Protein AF-A0A3D3L9Q7-F1 (afdb_monomer_lite)

Radius of gyration: 42.89 Å; chains: 1; bounding box: 100×112×118 Å

pLDDT: mean 84.39, std 15.41, range [24.48, 98.75]

Sequence (1024 aa):
SGGISNVSFSFRGNNKVREAMHSVFLYHAIKAGMDMGIVNAGMLEVYEEIPPEMLVKVEDVILNRNKEATEVLVDYAEQFKGQAGSAKKAEIDLSWREAPVEKRLEHALLKGITDFINEDTAEALAKLGKPLSVIEGPLMDGMNVVGDLFGAGKMFLPQVVKSARVMKQSVAYLAPFMEAEKARKARERELLIEIAEKTVKALESGSDVTAVEGFTYTPYPGLSLEERRIEVKFAAELAADLEAAATEYKRRFANVLDRNNVQELSPDYAATRESRQKWSIATLEPAGAFVDWFFAKVLSTAQPKDTIVFNAGGQGSGKTTATADIKVTGNAILVMDGTLQNHARSVEHFRAAFAAGCSVELRFVYCNWPDAVRNMADRAAKGAGRVVPLKRAAKGHFEAARTTLKLCGEFADKPELDVFVVENRVGALPRSLNLAWLSEHLHNSVEELLQTGQTTLQDEFKLHSDDPDYSARLLAQFQATSEPGSGGAVSSDRGRHVGGSEPGLGSGQPGDGKASGSTAASSLTAADLIPAEAAKQGGGKIVLATVKGDVHDIGKNIVGIVLACNGFEVTDMGVMVPCQKILDKAVEVGADVIGLSGLITPSLDEMVHVAAEMERLGFKQPLLIGGATTSAAHTAIKIAPKYSGSIVHVLDASRSVPVTTALLSEDQREGFIKSNEERHAKLREEYGRKKDRELLSLAESREKGQKFDWSTQDIATPSFTGTKVYEGADLISTLREFIDWSPFFHSWELRGRWIANEGRFSSAHEDAEMKLKAEAEALKLYNDANTLLDRIIAEQRFTAKGVFGLFPANSVGDDIEVYEGGKLKTTFHTLRQQVIKKDKANFALSDYVAPKSSGRTDHIGGFCVGIHGADEFAKEFDAAHDPYHGILTKAVADRLAEAFAEYLHQQARFAWGYEKPGDFANADLIKENYRGIRPAPGYPAQPDHTEKPILFALLDATAKTGVELTESMAMHPGSAVSGLYFAHPESHYFGISVLGKDQVEDYAKRKGMSVEEMERWLGPWLGY

Structure (mmCIF, N/CA/C/O backbone):
data_AF-A0A3D3L9Q7-F1
#
_entry.id   AF-A0A3D3L9Q7-F1
#
loop_
_atom_site.group_PDB
_atom_site.id
_atom_site.type_symbol
_atom_site.label_atom_id
_atom_site.label_alt_id
_atom_site.label_comp_id
_atom_site.label_asym_id
_atom_site.label_entity_id
_atom_site.label_seq_id
_atom_site.pdbx_PDB_ins_code
_atom_site.Cartn_x
_atom_site.Cartn_y
_atom_site.Cartn_z
_atom_site.occupancy
_atom_site.B_iso_or_equiv
_atom_site.auth_seq_id
_atom_site.auth_comp_id
_atom_site.auth_asym_id
_atom_site.auth_atom_id
_atom_site.pdbx_PDB_model_num
ATOM 1 N N . SER A 1 1 ? 9.687 44.284 29.896 1.00 36.75 1 SER A N 1
ATOM 2 C CA . SER A 1 1 ? 9.753 42.955 29.259 1.00 36.75 1 SER A CA 1
ATOM 3 C C . SER A 1 1 ? 11.157 42.767 28.705 1.00 36.75 1 SER A C 1
ATOM 5 O O . SER A 1 1 ? 11.613 43.601 27.934 1.00 36.75 1 SER A O 1
ATOM 7 N N . GLY A 1 2 ? 11.897 41.759 29.172 1.00 53.09 2 GLY A N 1
ATOM 8 C CA . GLY A 1 2 ? 13.300 41.545 28.796 1.00 53.09 2 GLY A CA 1
ATOM 9 C C . GLY A 1 2 ? 13.497 40.170 28.173 1.00 53.09 2 GLY A C 1
ATOM 10 O O . GLY A 1 2 ? 13.805 39.230 28.890 1.00 53.09 2 GLY A O 1
ATOM 11 N N . GLY A 1 3 ? 13.253 40.043 26.868 1.00 76.06 3 GLY A N 1
ATOM 12 C CA . GLY A 1 3 ? 13.575 38.826 26.117 1.00 76.06 3 GLY A CA 1
ATOM 13 C C . GLY A 1 3 ? 15.027 38.831 25.636 1.00 76.06 3 GLY A C 1
ATOM 14 O O . GLY A 1 3 ? 15.657 39.890 25.572 1.00 76.06 3 GLY A O 1
ATOM 15 N N . ILE A 1 4 ? 15.538 37.665 25.229 1.00 83.94 4 ILE A N 1
ATOM 16 C CA . ILE A 1 4 ? 16.896 37.506 24.662 1.00 83.94 4 ILE A CA 1
ATOM 17 C C . ILE A 1 4 ? 17.111 38.414 23.442 1.00 83.94 4 ILE A C 1
ATOM 19 O O . ILE A 1 4 ? 18.218 38.885 23.192 1.00 83.94 4 ILE A O 1
ATOM 23 N N . SER A 1 5 ? 16.027 38.779 22.753 1.00 81.38 5 SER A N 1
ATOM 24 C CA . SER A 1 5 ? 16.013 39.749 21.654 1.00 81.38 5 SER A CA 1
ATOM 25 C C . SER A 1 5 ? 16.622 41.118 21.979 1.00 81.38 5 SER A C 1
ATOM 27 O O . SER A 1 5 ? 16.909 41.880 21.057 1.00 81.38 5 SER A O 1
ATOM 29 N N . ASN A 1 6 ? 16.791 41.459 23.260 1.00 83.75 6 ASN A N 1
ATOM 30 C CA . ASN A 1 6 ? 17.447 42.697 23.678 1.00 83.75 6 ASN A CA 1
ATOM 31 C C . ASN A 1 6 ? 18.967 42.667 23.461 1.00 83.75 6 ASN A C 1
ATOM 33 O O . ASN A 1 6 ? 19.552 43.720 23.230 1.00 83.75 6 ASN A O 1
ATOM 37 N N . VAL A 1 7 ? 19.594 41.485 23.475 1.00 86.50 7 VAL A N 1
ATOM 38 C CA . VAL A 1 7 ? 21.041 41.316 23.240 1.00 86.50 7 VAL A CA 1
ATOM 39 C C . VAL A 1 7 ? 21.428 41.734 21.816 1.00 86.50 7 VAL A C 1
ATOM 41 O O . VAL A 1 7 ? 22.517 42.248 21.590 1.00 86.50 7 VAL A O 1
ATOM 44 N N . SER A 1 8 ? 20.512 41.582 20.857 1.00 87.81 8 SER A N 1
ATOM 45 C CA . SER A 1 8 ? 20.727 41.896 19.439 1.00 87.81 8 SER A CA 1
ATOM 46 C C . SER A 1 8 ? 19.981 43.158 18.972 1.00 87.81 8 SER A C 1
ATOM 48 O O . SER A 1 8 ? 19.751 43.354 17.776 1.00 87.81 8 SER A O 1
ATOM 50 N N . PHE A 1 9 ? 19.562 44.027 19.904 1.00 82.00 9 PHE A N 1
ATOM 51 C CA . PHE A 1 9 ? 18.668 45.157 19.612 1.00 82.00 9 PHE A CA 1
ATOM 52 C C . PHE A 1 9 ? 19.221 46.115 18.547 1.00 82.00 9 PHE A C 1
ATOM 54 O O . PHE A 1 9 ? 18.470 46.576 17.686 1.00 82.00 9 PHE A O 1
ATOM 61 N N . SER A 1 10 ? 20.528 46.385 18.574 1.00 77.88 10 SER A N 1
ATOM 62 C CA . SER A 1 10 ? 21.201 47.293 17.635 1.00 77.88 10 SER A CA 1
ATOM 63 C C . SER A 1 10 ? 21.236 46.776 16.191 1.00 77.88 10 SER A C 1
ATOM 65 O O . SER A 1 10 ? 21.472 47.556 15.277 1.00 77.88 10 SER A O 1
ATOM 67 N N . PHE A 1 11 ? 20.941 45.491 15.969 1.00 81.94 11 PHE A N 1
ATOM 68 C CA . PHE A 1 11 ? 20.943 44.846 14.651 1.00 81.94 11 PHE A CA 1
ATOM 69 C C . PHE A 1 11 ? 19.532 44.649 14.076 1.00 81.94 11 PHE A C 1
ATOM 71 O O . PHE A 1 11 ? 19.324 43.839 13.170 1.00 81.94 11 PHE A O 1
ATOM 78 N N . ARG A 1 12 ? 18.521 45.365 14.592 1.00 71.50 12 ARG A N 1
ATOM 79 C CA . ARG A 1 12 ? 17.150 45.344 14.049 1.00 71.50 12 ARG A CA 1
ATOM 80 C C . ARG A 1 12 ? 17.151 45.588 12.534 1.00 71.50 12 ARG A C 1
ATOM 82 O O . ARG A 1 12 ? 17.675 46.590 12.064 1.00 71.50 12 ARG A O 1
ATOM 89 N N . GLY A 1 13 ? 16.535 44.668 11.787 1.00 70.31 13 GLY A N 1
ATOM 90 C CA . GLY A 1 13 ? 16.537 44.664 10.317 1.00 70.31 13 GLY A CA 1
ATOM 91 C C . GLY A 1 13 ? 17.580 43.735 9.682 1.00 70.31 13 GLY A C 1
ATOM 92 O O . GLY A 1 13 ? 17.535 43.528 8.474 1.00 70.31 13 GLY A O 1
ATOM 93 N N . ASN A 1 14 ? 18.466 43.130 10.478 1.00 81.00 14 ASN A N 1
ATOM 94 C CA . ASN A 1 14 ? 19.450 42.143 10.040 1.00 81.00 14 ASN A CA 1
ATOM 95 C C . ASN A 1 14 ? 19.245 40.818 10.796 1.00 81.00 14 ASN A C 1
ATOM 97 O O . ASN A 1 14 ? 19.909 40.545 11.793 1.00 81.00 14 ASN A O 1
ATOM 101 N N . ASN A 1 15 ? 18.265 40.017 10.362 1.00 83.06 15 ASN A N 1
ATOM 102 C CA . ASN A 1 15 ? 17.880 38.799 11.085 1.00 83.06 15 ASN A CA 1
ATOM 103 C C . ASN A 1 15 ? 19.019 37.778 11.163 1.00 83.06 15 ASN A C 1
ATOM 105 O O . ASN A 1 15 ? 19.207 37.200 12.223 1.00 83.06 15 ASN A O 1
ATOM 109 N N . LYS A 1 16 ? 19.846 37.658 10.119 1.00 85.81 16 LYS A N 1
ATOM 110 C CA . LYS A 1 16 ? 20.950 36.693 10.085 1.00 85.81 16 LYS A CA 1
ATOM 111 C C . LYS A 1 16 ? 21.969 36.921 11.209 1.00 85.81 16 LYS A C 1
ATOM 113 O O . LYS A 1 16 ? 22.291 36.003 11.952 1.00 85.81 16 LYS A O 1
ATOM 118 N N . VAL A 1 17 ? 22.392 38.170 11.425 1.00 88.88 17 VAL A N 1
ATOM 119 C CA . VAL A 1 17 ? 23.294 38.503 12.546 1.00 88.88 17 VAL A CA 1
ATOM 120 C C . VAL A 1 17 ? 22.588 38.349 13.898 1.00 88.88 17 VAL A C 1
ATOM 122 O O . VAL A 1 17 ? 23.195 37.915 14.875 1.00 88.88 17 VAL A O 1
ATOM 125 N N . ARG A 1 18 ? 21.290 38.665 13.979 1.00 90.31 18 ARG A N 1
ATOM 126 C CA . ARG A 1 18 ? 20.523 38.550 15.230 1.00 90.31 18 ARG A CA 1
ATOM 127 C C . ARG A 1 18 ? 20.329 37.103 15.677 1.00 90.31 18 ARG A C 1
ATOM 129 O O . ARG A 1 18 ? 20.442 36.833 16.869 1.00 90.31 18 ARG A O 1
ATOM 136 N N . GLU A 1 19 ? 20.040 36.204 14.746 1.00 90.19 19 GLU A N 1
ATOM 137 C CA . GLU A 1 19 ? 19.862 34.769 14.989 1.00 90.19 19 GLU A CA 1
ATOM 138 C C . GLU A 1 19 ? 21.168 34.142 15.487 1.00 90.19 19 GLU A C 1
ATOM 140 O O . GLU A 1 19 ? 21.170 33.487 16.534 1.00 90.19 19 GLU A O 1
ATOM 145 N N . ALA A 1 20 ? 22.295 34.470 14.846 1.00 92.38 20 ALA A N 1
ATOM 146 C CA . ALA A 1 20 ? 23.621 34.080 15.318 1.00 92.38 20 ALA A CA 1
ATOM 147 C C . ALA A 1 20 ? 23.907 34.613 16.737 1.00 92.38 20 ALA A C 1
ATOM 149 O O . ALA A 1 20 ? 24.308 33.852 17.617 1.00 92.38 20 ALA A O 1
ATOM 150 N N . MET A 1 21 ? 23.621 35.894 17.017 1.00 92.94 21 MET A N 1
ATOM 151 C CA . MET A 1 21 ? 23.803 36.480 18.356 1.00 92.94 21 MET A CA 1
ATOM 152 C C . MET A 1 21 ? 22.961 35.796 19.437 1.00 92.94 21 MET A C 1
ATOM 154 O O . MET A 1 21 ? 23.457 35.573 20.540 1.00 92.94 21 MET A O 1
ATOM 158 N N . HIS A 1 22 ? 21.700 35.458 19.152 1.00 92.50 22 HIS A N 1
ATOM 159 C CA . HIS A 1 22 ? 20.849 34.752 20.115 1.00 92.50 22 HIS A CA 1
ATOM 160 C C . HIS A 1 22 ? 21.370 33.346 20.407 1.00 92.50 22 HIS A C 1
ATOM 162 O O . HIS A 1 22 ? 21.386 32.929 21.564 1.00 92.50 22 HIS A O 1
ATOM 168 N N . SER A 1 23 ? 21.811 32.641 19.367 1.00 91.38 23 SER A N 1
ATOM 169 C CA . SER A 1 23 ? 22.276 31.256 19.449 1.00 91.38 23 SER A CA 1
ATOM 170 C C . SER A 1 23 ? 23.605 31.165 20.200 1.00 91.38 23 SER A C 1
ATOM 172 O O . SER A 1 23 ? 23.747 30.346 21.107 1.00 91.38 23 SER A O 1
ATOM 174 N N . VAL A 1 24 ? 24.540 32.084 19.926 1.00 94.25 24 VAL A N 1
ATOM 175 C CA . VAL A 1 24 ? 25.803 32.210 20.672 1.00 94.25 24 VAL A CA 1
ATOM 176 C C . VAL A 1 24 ? 25.558 32.607 22.126 1.00 94.25 24 VAL A C 1
ATOM 178 O O . VAL A 1 24 ? 26.138 32.005 23.032 1.00 94.25 24 VAL A O 1
ATOM 181 N N . PHE A 1 25 ? 24.678 33.582 22.374 1.00 93.25 25 PHE A N 1
ATOM 182 C CA . PHE A 1 25 ? 24.338 33.990 23.736 1.00 93.25 25 PHE A CA 1
ATOM 183 C C . PHE A 1 25 ? 23.739 32.830 24.535 1.00 93.25 25 PHE A C 1
ATOM 185 O O . PHE A 1 25 ? 24.211 32.551 25.631 1.00 93.25 25 PHE A O 1
ATOM 192 N N . LEU A 1 26 ? 22.745 32.127 23.985 1.00 91.19 26 LEU A N 1
ATOM 193 C CA . LEU A 1 26 ? 22.115 30.981 24.641 1.00 91.19 26 LEU A CA 1
ATOM 194 C C . LEU A 1 26 ? 23.111 29.852 24.905 1.00 91.19 26 LEU A C 1
ATOM 196 O O . LEU A 1 26 ? 23.144 29.328 26.014 1.00 91.19 26 LEU A O 1
ATOM 200 N N . TYR A 1 27 ? 23.953 29.514 23.927 1.00 91.88 27 TYR A N 1
ATOM 201 C CA . TYR A 1 27 ? 24.959 28.464 24.073 1.00 91.88 27 TYR A CA 1
ATOM 202 C C . TYR A 1 27 ? 25.898 28.716 25.261 1.00 91.88 27 TYR A C 1
ATOM 204 O O . TYR A 1 27 ? 26.128 27.821 26.078 1.00 91.88 27 TYR A O 1
ATOM 212 N N . HIS A 1 28 ? 26.407 29.944 25.399 1.00 92.94 28 HIS A N 1
ATOM 213 C CA . HIS A 1 28 ? 27.301 30.303 26.503 1.00 92.94 28 HIS A CA 1
ATOM 214 C C . HIS A 1 28 ? 26.554 30.548 27.817 1.00 92.94 28 HIS A C 1
ATOM 216 O O . HIS A 1 28 ? 27.029 30.132 28.872 1.00 92.94 28 HIS A O 1
ATOM 222 N N . ALA A 1 29 ? 25.371 31.164 27.777 1.00 89.25 29 ALA A N 1
ATOM 223 C CA . ALA A 1 29 ? 24.586 31.460 28.972 1.00 89.25 29 ALA A CA 1
ATOM 224 C C . ALA A 1 29 ? 24.051 30.187 29.643 1.00 89.25 29 ALA A C 1
ATOM 226 O O . ALA A 1 29 ? 24.117 30.081 30.865 1.00 89.25 29 ALA A O 1
ATOM 227 N N . ILE A 1 30 ? 23.598 29.191 28.871 1.00 87.81 30 ILE A N 1
ATOM 228 C CA . ILE A 1 30 ? 23.174 27.885 29.404 1.00 87.81 30 ILE A CA 1
ATOM 229 C C . ILE A 1 30 ? 24.348 27.204 30.117 1.00 87.81 30 ILE A C 1
ATOM 231 O O . ILE A 1 30 ? 24.203 26.743 31.246 1.00 87.81 30 ILE A O 1
ATOM 235 N N . LYS A 1 31 ? 25.545 27.210 29.514 1.00 85.44 31 LYS A N 1
ATOM 236 C CA . LYS A 1 31 ? 26.760 26.676 30.157 1.00 85.44 31 LYS A CA 1
ATOM 237 C C . LYS A 1 31 ? 27.153 27.438 31.422 1.00 85.44 31 LYS A C 1
ATOM 239 O O . LYS A 1 31 ? 27.727 26.847 32.332 1.00 85.44 31 LYS A O 1
ATOM 244 N N . ALA A 1 32 ? 26.841 28.728 31.483 1.00 87.50 32 ALA A N 1
ATOM 245 C CA . ALA A 1 32 ? 27.043 29.566 32.657 1.00 87.50 32 ALA A CA 1
ATOM 246 C C . ALA A 1 32 ? 25.926 29.432 33.717 1.00 87.50 32 ALA A C 1
ATOM 248 O O . ALA A 1 32 ? 25.985 30.127 34.730 1.00 87.50 32 ALA A O 1
ATOM 249 N N . GLY A 1 33 ? 24.942 28.542 33.517 1.00 86.25 33 GLY A N 1
ATOM 250 C CA . GLY A 1 33 ? 23.871 28.256 34.480 1.00 86.25 33 GLY A CA 1
ATOM 251 C C . GLY A 1 33 ? 22.564 29.019 34.241 1.00 86.25 33 GLY A C 1
ATOM 252 O O . GLY A 1 33 ? 21.828 29.278 35.188 1.00 86.25 33 GLY A O 1
ATOM 253 N N . MET A 1 34 ? 22.281 29.445 33.007 1.00 85.88 34 MET A N 1
ATOM 254 C CA . MET A 1 34 ? 20.982 30.021 32.648 1.00 85.88 34 MET A CA 1
ATOM 255 C C . MET A 1 34 ? 19.943 28.917 32.418 1.00 85.88 34 MET A C 1
ATOM 257 O O . MET A 1 34 ? 20.026 28.179 31.439 1.00 85.88 34 MET A O 1
ATOM 261 N N . ASP A 1 35 ? 18.922 28.874 33.275 1.00 81.88 35 ASP A N 1
ATOM 262 C CA . ASP A 1 35 ? 17.903 27.811 33.261 1.00 81.88 35 ASP A CA 1
ATOM 263 C C . ASP A 1 35 ? 16.639 28.174 32.454 1.00 81.88 35 ASP A C 1
ATOM 265 O O . ASP A 1 35 ? 15.832 27.306 32.121 1.00 81.88 35 ASP A O 1
ATOM 269 N N . MET A 1 36 ? 16.425 29.464 32.152 1.00 81.12 36 MET A N 1
ATOM 270 C CA . MET A 1 36 ? 15.222 29.951 31.464 1.00 81.12 36 MET A CA 1
ATOM 271 C C . MET A 1 36 ? 15.488 31.235 30.666 1.00 81.12 36 MET A C 1
ATOM 273 O O . MET A 1 36 ? 16.078 32.182 31.183 1.00 81.12 36 MET A O 1
ATOM 277 N N . GLY A 1 37 ? 14.982 31.311 29.428 1.00 80.06 37 GLY A N 1
ATOM 278 C CA . GLY A 1 37 ? 15.042 32.508 28.583 1.00 80.06 37 GLY A CA 1
ATOM 279 C C . GLY A 1 37 ? 13.829 32.646 27.662 1.00 80.06 37 GLY A C 1
ATOM 280 O O . GLY A 1 37 ? 13.346 31.662 27.111 1.00 80.06 37 GLY A O 1
ATOM 281 N N . ILE A 1 38 ? 13.332 33.874 27.480 1.00 82.81 38 ILE A N 1
ATOM 282 C CA . ILE A 1 38 ? 12.237 34.171 26.542 1.00 82.81 38 ILE A CA 1
ATOM 283 C C . ILE A 1 38 ? 12.845 34.448 25.162 1.00 82.81 38 ILE A C 1
ATOM 285 O O . ILE A 1 38 ? 13.517 35.471 24.974 1.00 82.81 38 ILE A O 1
ATOM 289 N N . VAL A 1 39 ? 12.609 33.544 24.208 1.00 81.44 39 VAL A N 1
ATOM 290 C CA . VAL A 1 39 ? 13.180 33.569 22.853 1.00 81.44 39 VAL A CA 1
ATOM 291 C C . VAL A 1 39 ? 12.128 33.241 21.791 1.00 81.44 39 VAL A C 1
ATOM 293 O O . VAL A 1 39 ? 11.127 32.591 22.079 1.00 81.44 39 VAL A O 1
ATOM 296 N N . ASN A 1 40 ? 12.354 33.693 20.557 1.00 77.44 40 ASN A N 1
ATOM 297 C CA . ASN A 1 40 ? 11.611 33.223 19.392 1.00 77.44 40 ASN A CA 1
ATOM 298 C C . ASN A 1 40 ? 12.344 32.011 18.800 1.00 77.44 40 ASN A C 1
ATOM 300 O O . ASN A 1 40 ? 13.405 32.182 18.206 1.00 77.44 40 ASN A O 1
ATOM 304 N N . ALA A 1 41 ? 11.779 30.812 18.958 1.00 71.69 41 ALA A N 1
ATOM 305 C CA . ALA A 1 41 ? 12.394 29.568 18.494 1.00 71.69 41 ALA A CA 1
ATOM 306 C C . ALA A 1 41 ? 12.590 29.510 16.967 1.00 71.69 41 ALA A C 1
ATOM 308 O O . ALA A 1 41 ? 13.519 28.862 16.506 1.00 71.69 41 ALA A O 1
ATOM 309 N N . GLY A 1 42 ? 11.768 30.225 16.188 1.00 69.50 42 GLY A N 1
ATOM 310 C CA . GLY A 1 42 ? 11.907 30.309 14.728 1.00 69.50 42 GLY A CA 1
ATOM 311 C C . GLY A 1 42 ? 12.987 31.286 14.245 1.00 69.50 42 GLY A C 1
ATOM 312 O O . GLY A 1 42 ? 13.148 31.449 13.043 1.00 69.50 42 GLY A O 1
ATOM 313 N N . M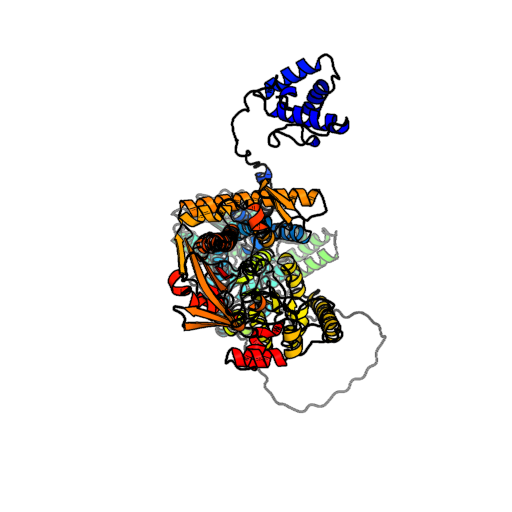ET A 1 43 ? 13.684 31.966 15.162 1.00 69.88 43 MET A N 1
ATOM 314 C CA . MET A 1 43 ? 14.811 32.873 14.891 1.00 69.88 43 MET A CA 1
ATOM 315 C C . MET A 1 43 ? 16.033 32.459 15.730 1.00 69.88 43 MET A C 1
ATOM 317 O O . MET A 1 43 ? 16.671 33.288 16.394 1.00 69.88 43 MET A O 1
ATOM 321 N N . LEU A 1 44 ? 16.305 31.154 15.744 1.00 75.12 44 LEU A N 1
ATOM 322 C CA . LEU A 1 44 ? 17.496 30.541 16.320 1.00 75.12 44 LEU A CA 1
ATOM 323 C C . LEU A 1 44 ? 18.167 29.681 15.254 1.00 75.12 44 LEU A C 1
ATOM 325 O O . LEU A 1 44 ? 17.508 28.881 14.596 1.00 75.12 44 LEU A O 1
ATOM 329 N N . GLU A 1 45 ? 19.473 29.854 15.112 1.00 81.31 45 GLU A N 1
ATOM 330 C CA . GLU A 1 45 ? 20.319 29.076 14.213 1.00 81.31 45 GLU A CA 1
ATOM 331 C C . GLU A 1 45 ? 21.069 28.023 15.040 1.00 81.31 45 GLU A C 1
ATOM 333 O O . GLU A 1 45 ? 21.303 28.196 16.242 1.00 81.31 45 GLU A O 1
ATOM 338 N N . VAL A 1 46 ? 21.441 26.900 14.430 1.00 79.88 4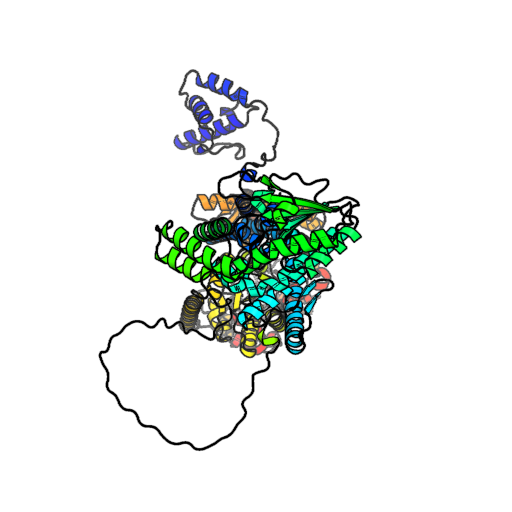6 VAL A N 1
ATOM 339 C CA . VAL A 1 46 ? 22.255 25.897 15.122 1.00 79.88 46 VAL A CA 1
ATOM 340 C C . VAL A 1 46 ? 23.655 26.476 15.314 1.00 79.88 46 VAL A C 1
ATOM 342 O O . VAL A 1 46 ? 24.291 26.892 14.353 1.00 79.88 46 VAL A O 1
ATOM 345 N N . TYR A 1 47 ? 24.154 26.499 16.555 1.00 84.38 47 TYR A N 1
ATOM 346 C CA . TYR A 1 47 ? 25.442 27.120 16.899 1.00 84.38 47 TYR A CA 1
ATOM 347 C C . TYR A 1 47 ? 26.608 26.649 16.007 1.00 84.38 47 TYR A C 1
ATOM 349 O O . TYR A 1 47 ? 27.456 27.453 15.633 1.00 84.38 47 TYR A O 1
ATOM 357 N N . GLU A 1 48 ? 26.638 25.359 15.656 1.00 76.00 48 GLU A N 1
ATOM 358 C CA . GLU A 1 48 ? 27.672 24.755 14.799 1.00 76.00 48 GLU A CA 1
ATOM 359 C C . GLU A 1 48 ? 27.512 25.080 13.305 1.00 76.00 48 GLU A C 1
ATOM 361 O O . GLU A 1 48 ? 28.475 24.962 12.550 1.00 76.00 48 GLU A O 1
ATOM 366 N N . GLU A 1 49 ? 26.323 25.507 12.877 1.00 80.56 49 GLU A N 1
ATOM 367 C CA . GLU A 1 49 ? 26.026 25.886 11.490 1.00 80.56 49 GLU A CA 1
ATOM 368 C C . GLU A 1 49 ? 26.276 27.379 11.225 1.00 80.56 49 GLU A C 1
ATOM 370 O O . GLU A 1 49 ? 26.340 27.794 10.065 1.00 80.56 49 GLU A O 1
ATOM 375 N N . ILE A 1 50 ? 26.482 28.184 12.280 1.00 85.69 50 ILE A N 1
ATOM 376 C CA . ILE A 1 50 ? 26.848 29.598 12.145 1.00 85.69 50 ILE A CA 1
ATOM 377 C C . ILE A 1 50 ? 28.171 29.676 11.368 1.00 85.69 50 ILE A C 1
ATOM 379 O O . ILE A 1 50 ? 29.169 29.094 11.809 1.00 85.69 50 ILE A O 1
ATOM 383 N N . PRO A 1 51 ? 28.235 30.428 10.249 1.00 90.38 51 PRO A N 1
ATOM 384 C CA . PRO A 1 51 ? 29.450 30.550 9.455 1.00 90.38 51 PRO A CA 1
ATOM 385 C C . PRO A 1 51 ? 30.663 30.889 10.336 1.00 90.38 51 PRO A C 1
ATOM 387 O O . PRO A 1 51 ? 30.569 31.839 11.120 1.00 90.38 51 PRO A O 1
ATOM 390 N N . PRO A 1 52 ? 31.810 30.187 10.211 1.00 89.50 52 PRO A N 1
ATOM 391 C CA . PRO A 1 52 ? 32.926 30.314 11.154 1.00 89.50 52 PRO A CA 1
ATOM 392 C C . PRO A 1 52 ? 33.397 31.755 11.372 1.00 89.50 52 PRO A C 1
ATOM 394 O O . PRO A 1 52 ? 33.733 32.157 12.483 1.00 89.50 52 PRO A O 1
ATOM 397 N N . GLU A 1 53 ? 33.371 32.565 10.313 1.00 89.94 53 GLU A N 1
ATOM 398 C CA . GLU A 1 53 ? 33.728 33.978 10.380 1.00 89.94 53 GLU A CA 1
ATOM 399 C C . GLU A 1 53 ? 32.719 34.821 11.185 1.00 89.94 53 GLU A C 1
ATOM 401 O O . GLU A 1 53 ? 33.123 35.696 11.957 1.00 89.94 53 GLU A O 1
ATOM 406 N N . MET A 1 54 ? 31.418 34.565 11.014 1.00 92.00 54 MET A N 1
ATOM 407 C CA . MET A 1 54 ? 30.343 35.236 11.749 1.00 92.00 54 MET A CA 1
ATOM 408 C C . MET A 1 54 ? 30.340 34.802 13.214 1.00 92.00 54 MET A C 1
ATOM 410 O O . MET A 1 54 ? 30.189 35.645 14.095 1.00 92.00 54 MET A O 1
ATOM 414 N N . LEU A 1 55 ? 30.572 33.513 13.470 1.00 93.31 55 LEU A N 1
ATOM 415 C CA . LEU A 1 55 ? 30.648 32.945 14.810 1.00 93.31 55 LEU A CA 1
ATOM 416 C C . LEU A 1 55 ? 31.724 33.643 15.645 1.00 93.31 55 LEU A C 1
ATOM 418 O O . LEU A 1 55 ? 31.422 34.126 16.732 1.00 93.31 55 LEU A O 1
ATOM 422 N N . VAL A 1 56 ? 32.946 33.775 15.114 1.00 94.19 56 VAL A N 1
ATOM 423 C CA . VAL A 1 56 ? 34.051 34.461 15.808 1.00 94.19 56 VAL A CA 1
ATOM 424 C C . VAL A 1 56 ? 33.688 35.914 16.121 1.00 94.19 56 VAL A C 1
ATOM 426 O O . VAL A 1 56 ? 33.823 36.346 17.262 1.00 94.19 56 VAL A O 1
ATOM 429 N N . LYS A 1 57 ? 33.157 36.658 15.143 1.00 93.06 57 LYS A N 1
ATOM 430 C CA . LYS A 1 57 ? 32.792 38.075 15.323 1.00 93.06 57 LYS A CA 1
ATOM 431 C C . LYS A 1 57 ? 31.665 38.267 16.344 1.00 93.06 57 LYS A C 1
ATOM 433 O O . LYS A 1 57 ? 31.693 39.212 17.128 1.00 93.06 57 LYS A O 1
ATOM 438 N N . VAL A 1 58 ? 30.679 37.371 16.354 1.00 94.31 58 VAL A N 1
ATOM 439 C CA . VAL A 1 58 ? 29.579 37.384 17.326 1.00 94.31 58 VAL A CA 1
ATOM 440 C C . VAL A 1 58 ? 30.068 36.983 18.719 1.00 94.31 58 VAL A C 1
ATOM 442 O O . VAL A 1 58 ? 29.721 37.649 19.694 1.00 94.31 58 VAL A O 1
ATOM 445 N N . GLU A 1 59 ? 30.894 35.940 18.838 1.00 94.62 59 GLU A N 1
ATOM 446 C CA . GLU A 1 59 ? 31.505 35.547 20.111 1.00 94.62 59 GLU A CA 1
ATOM 447 C C . GLU A 1 59 ? 32.379 36.657 20.694 1.00 94.62 59 GLU A C 1
ATOM 449 O O . GLU A 1 59 ? 32.320 36.901 21.898 1.00 94.62 59 GLU A O 1
ATOM 454 N N . ASP A 1 60 ? 33.155 37.352 19.862 1.00 94.50 60 ASP A N 1
ATOM 455 C CA . ASP A 1 60 ? 34.013 38.450 20.304 1.00 94.50 60 ASP A CA 1
ATOM 456 C C . ASP A 1 60 ? 33.204 39.588 20.939 1.00 94.50 60 ASP A C 1
ATOM 458 O O . ASP A 1 60 ? 33.659 40.178 21.922 1.00 94.50 60 ASP A O 1
ATOM 462 N N . VAL A 1 61 ? 31.988 39.845 20.439 1.00 92.69 61 VAL A N 1
ATOM 463 C CA . VAL A 1 61 ? 31.046 40.819 21.014 1.00 92.69 61 VAL A CA 1
ATOM 464 C C . VAL A 1 61 ? 30.367 40.278 22.274 1.00 92.69 61 VAL A C 1
ATOM 466 O O . VAL A 1 61 ? 30.368 40.952 23.301 1.00 92.69 61 VAL A O 1
ATOM 469 N N . ILE A 1 62 ? 29.802 39.065 22.233 1.00 92.38 62 ILE A N 1
ATOM 470 C CA . ILE A 1 62 ? 29.045 38.483 23.359 1.00 92.38 62 ILE A CA 1
ATOM 471 C C . ILE A 1 62 ? 29.941 38.216 24.575 1.00 92.38 62 ILE A C 1
ATOM 473 O O . ILE A 1 62 ? 29.525 38.430 25.713 1.00 92.38 62 ILE A O 1
ATOM 477 N N . LEU A 1 63 ? 31.174 37.766 24.341 1.00 91.69 63 LEU A N 1
ATOM 478 C CA . LEU A 1 63 ? 32.150 37.445 25.383 1.00 91.69 63 LEU A CA 1
ATOM 479 C C . LEU A 1 63 ? 33.137 38.590 25.642 1.00 91.69 63 LEU A C 1
ATOM 481 O O . LEU A 1 63 ? 34.020 38.445 26.486 1.00 91.69 63 LEU A O 1
ATOM 485 N N . ASN A 1 64 ? 32.986 39.718 24.936 1.00 89.56 64 ASN A N 1
ATOM 486 C CA . ASN A 1 64 ? 33.819 40.912 25.067 1.00 89.56 64 ASN A CA 1
ATOM 487 C C . ASN A 1 64 ? 35.331 40.606 24.957 1.00 89.56 64 ASN A C 1
ATOM 489 O O . ASN A 1 64 ? 36.134 41.044 25.784 1.00 89.56 64 ASN A O 1
ATOM 493 N N . ARG A 1 65 ? 35.723 39.804 23.955 1.00 90.06 65 ARG A N 1
ATOM 494 C CA . ARG A 1 65 ? 37.112 39.331 23.767 1.00 90.06 65 ARG A CA 1
ATOM 495 C C . ARG A 1 65 ? 38.031 40.388 23.145 1.00 90.06 65 ARG A C 1
ATOM 497 O O . ARG A 1 65 ? 39.242 40.330 23.346 1.00 90.06 65 ARG A O 1
ATOM 504 N N . ASN A 1 66 ? 37.474 41.354 22.410 1.00 85.19 66 ASN A N 1
ATOM 505 C CA . ASN A 1 66 ? 38.222 42.395 21.703 1.00 85.19 66 ASN A CA 1
ATOM 506 C C . ASN A 1 66 ? 37.556 43.775 21.885 1.00 85.19 66 ASN A C 1
ATOM 508 O O . ASN A 1 66 ? 36.339 43.900 21.790 1.00 85.19 66 ASN A O 1
ATOM 512 N N . LYS A 1 67 ? 38.363 44.823 22.106 1.00 82.94 67 LYS A N 1
ATOM 513 C CA . LYS A 1 67 ? 37.903 46.218 22.236 1.00 82.94 67 LYS A CA 1
ATOM 514 C C . LYS A 1 67 ? 37.248 46.767 20.964 1.00 82.94 67 LYS A C 1
ATOM 516 O O . LYS A 1 67 ? 36.415 47.658 21.067 1.00 82.94 67 LYS A O 1
ATOM 521 N N . GLU A 1 68 ? 37.605 46.229 19.801 1.00 88.19 68 GLU A N 1
ATOM 522 C CA . GLU A 1 68 ? 37.079 46.636 18.489 1.00 88.19 68 GLU A CA 1
ATOM 523 C C . GLU A 1 68 ? 35.929 45.728 18.006 1.00 88.19 68 GLU A C 1
ATOM 525 O O . GLU A 1 68 ? 35.371 45.954 16.935 1.00 88.19 68 GLU A O 1
ATOM 530 N N . ALA A 1 69 ? 35.534 44.710 18.787 1.00 86.88 69 ALA A N 1
ATOM 531 C CA . ALA A 1 69 ? 34.575 43.681 18.363 1.00 86.88 69 ALA A CA 1
ATOM 532 C C . ALA A 1 69 ? 33.237 44.256 17.871 1.00 86.88 69 ALA A C 1
ATOM 534 O O . ALA A 1 69 ? 32.669 43.771 16.893 1.00 86.88 69 ALA A O 1
ATOM 535 N N . THR A 1 70 ? 32.741 45.305 18.532 1.00 82.19 70 THR A N 1
ATOM 536 C CA . THR A 1 70 ? 31.479 45.959 18.168 1.00 82.19 70 THR A CA 1
ATOM 537 C C . THR A 1 70 ? 31.554 46.610 16.789 1.00 82.19 70 THR A C 1
ATOM 539 O O . THR A 1 70 ? 30.645 46.412 15.990 1.00 82.19 70 THR A O 1
ATOM 542 N N . GLU A 1 71 ? 32.622 47.358 16.495 1.00 83.00 71 GLU A N 1
ATOM 543 C CA . GLU A 1 71 ? 32.797 48.032 15.199 1.00 83.00 71 GLU A CA 1
ATOM 544 C C . GLU A 1 71 ? 32.972 46.999 14.081 1.00 83.00 71 GLU A C 1
ATOM 546 O O . GLU A 1 71 ? 32.268 47.050 13.076 1.00 83.00 71 GLU A O 1
ATOM 551 N N . VAL A 1 72 ? 33.787 45.966 14.326 1.00 87.44 72 VAL A N 1
ATOM 552 C CA . VAL A 1 72 ? 34.002 44.854 13.388 1.00 87.44 72 VAL A CA 1
ATOM 553 C C . VAL A 1 72 ? 32.701 44.110 13.064 1.00 87.44 72 VAL A C 1
ATOM 555 O O . VAL A 1 72 ? 32.458 43.774 11.902 1.00 87.44 72 VAL A O 1
ATOM 558 N N . LEU A 1 73 ? 31.851 43.835 14.062 1.00 89.50 73 LEU A N 1
ATOM 559 C CA . LEU A 1 73 ? 30.572 43.159 13.830 1.00 89.50 73 LEU A CA 1
ATOM 560 C C . LEU A 1 73 ? 29.564 44.070 13.117 1.00 89.50 73 LEU A C 1
ATOM 562 O O . LEU A 1 73 ? 28.800 43.578 12.290 1.00 89.50 73 LEU A O 1
ATOM 566 N N . VAL A 1 74 ? 29.554 45.374 13.410 1.00 84.31 74 VAL A N 1
ATOM 567 C CA . VAL A 1 74 ? 28.686 46.347 12.727 1.00 84.31 74 VAL A CA 1
ATOM 568 C C . VAL A 1 74 ? 29.063 46.471 11.250 1.00 84.31 74 VAL A C 1
ATOM 570 O O . VAL A 1 74 ? 28.180 46.340 10.403 1.00 84.31 74 VAL A O 1
ATOM 573 N N . ASP A 1 75 ? 30.350 46.609 10.930 1.00 84.19 75 ASP A N 1
ATOM 574 C CA . ASP A 1 75 ? 30.835 46.687 9.546 1.00 84.19 75 ASP A CA 1
ATOM 575 C C . ASP A 1 75 ? 30.558 45.390 8.771 1.00 84.19 75 ASP A C 1
ATOM 577 O O . ASP A 1 75 ? 30.114 45.415 7.622 1.00 84.19 75 ASP A O 1
ATOM 581 N N . TYR A 1 76 ? 30.751 44.235 9.416 1.00 86.19 76 TYR A N 1
ATOM 582 C CA . TYR A 1 76 ? 30.400 42.935 8.842 1.00 86.19 76 TYR A CA 1
ATOM 583 C C . TYR A 1 76 ? 28.887 42.800 8.614 1.00 86.19 76 TYR A C 1
ATOM 585 O O . TYR A 1 76 ? 28.445 42.276 7.591 1.00 86.19 76 TYR A O 1
ATOM 593 N N . ALA A 1 77 ? 28.073 43.319 9.536 1.00 81.69 77 ALA A N 1
ATOM 594 C CA . ALA A 1 77 ? 26.620 43.285 9.445 1.00 81.69 77 ALA A CA 1
ATOM 595 C C . ALA A 1 77 ? 26.066 44.125 8.278 1.00 81.69 77 ALA A C 1
ATOM 597 O O . ALA A 1 77 ? 24.991 43.794 7.771 1.00 81.69 77 ALA A O 1
ATOM 598 N N . GLU A 1 78 ? 26.771 45.157 7.802 1.00 79.31 78 GLU A N 1
ATOM 599 C CA . GLU A 1 78 ? 26.358 45.926 6.614 1.00 79.31 78 GLU A CA 1
ATOM 600 C C . GLU A 1 78 ? 26.214 45.037 5.366 1.00 79.31 78 GLU A C 1
ATOM 602 O O . GLU A 1 78 ? 25.327 45.277 4.548 1.00 79.31 78 GLU A O 1
ATOM 607 N N . GLN A 1 79 ? 26.991 43.951 5.259 1.00 77.88 79 GLN A N 1
ATOM 608 C CA . GLN A 1 79 ? 26.914 42.994 4.143 1.00 77.88 79 GLN A CA 1
ATOM 609 C C . GLN A 1 79 ? 25.582 42.224 4.090 1.00 77.88 79 GLN A C 1
ATOM 611 O O . GLN A 1 79 ? 25.224 41.663 3.055 1.00 77.88 79 GLN A O 1
ATOM 616 N N . PHE A 1 80 ? 24.832 42.207 5.196 1.00 70.88 80 PHE A N 1
ATOM 617 C CA . PHE A 1 80 ? 23.567 41.480 5.333 1.00 70.88 80 PHE A CA 1
ATOM 618 C C . PHE A 1 80 ? 22.346 42.414 5.433 1.00 70.88 80 PHE A C 1
ATOM 620 O O . PHE A 1 80 ? 21.207 41.943 5.536 1.00 70.88 80 PHE A O 1
ATOM 627 N N . LYS A 1 81 ? 22.538 43.743 5.381 1.00 55.28 81 LYS A N 1
ATOM 628 C CA . LYS A 1 81 ? 21.424 44.702 5.334 1.00 55.28 81 LYS A CA 1
ATOM 629 C C . LYS A 1 81 ? 20.669 44.576 4.006 1.00 55.28 81 LYS A C 1
ATOM 631 O O . LYS A 1 81 ? 21.238 44.750 2.937 1.00 55.28 81 LYS A O 1
ATOM 636 N N . GLY A 1 82 ? 19.362 44.310 4.085 1.00 54.16 82 GLY A N 1
ATOM 637 C CA . GLY A 1 82 ? 18.469 44.198 2.920 1.00 54.16 82 GLY A CA 1
ATOM 638 C C . GLY A 1 82 ? 17.852 42.813 2.697 1.00 54.16 82 GLY A C 1
ATOM 639 O O . GLY A 1 82 ? 16.990 42.672 1.838 1.00 54.16 82 GLY A O 1
ATOM 640 N N . GLN A 1 83 ? 18.207 41.803 3.500 1.00 51.59 83 GLN A N 1
ATOM 641 C CA . GLN A 1 83 ? 17.583 40.466 3.465 1.00 51.59 83 GLN A CA 1
ATOM 642 C C . GLN A 1 83 ? 16.341 40.338 4.376 1.00 51.59 83 GLN A C 1
ATOM 644 O O . GLN A 1 83 ? 15.979 39.244 4.802 1.00 51.59 83 GLN A O 1
ATOM 649 N N . ALA A 1 84 ? 15.670 41.447 4.702 1.00 39.69 84 ALA A N 1
ATOM 650 C CA . ALA A 1 84 ? 14.451 41.434 5.507 1.00 39.69 84 ALA A CA 1
ATOM 651 C C . ALA A 1 84 ? 13.211 41.390 4.600 1.00 39.69 84 ALA A C 1
ATOM 653 O O . ALA A 1 84 ? 12.927 42.352 3.893 1.00 39.69 84 ALA A O 1
ATOM 654 N N . GLY A 1 85 ? 12.451 40.291 4.654 1.00 41.56 85 GLY A N 1
ATOM 655 C CA . GLY A 1 85 ? 11.086 40.251 4.111 1.00 41.56 85 GLY A CA 1
ATOM 656 C C . GLY A 1 85 ? 10.875 39.471 2.815 1.00 41.56 85 GLY A C 1
ATOM 657 O O . GLY A 1 85 ? 9.899 39.718 2.117 1.00 41.56 85 GLY A O 1
ATOM 658 N N . SER A 1 86 ? 11.717 38.486 2.511 1.00 30.66 86 SER A N 1
ATOM 659 C CA . SER A 1 86 ? 11.291 37.410 1.619 1.00 30.66 86 SER A CA 1
ATOM 660 C C . SER A 1 86 ? 11.408 36.097 2.374 1.00 30.66 86 SER A C 1
ATOM 662 O O . SER A 1 86 ? 12.504 35.664 2.719 1.00 30.66 86 SER A O 1
ATOM 664 N N . ALA A 1 87 ? 10.273 35.428 2.573 1.00 38.12 87 ALA A N 1
ATOM 665 C CA . ALA A 1 87 ? 10.245 33.991 2.370 1.00 38.12 87 ALA A CA 1
ATOM 666 C C . ALA A 1 87 ? 10.683 33.768 0.914 1.00 38.12 87 ALA A C 1
ATOM 668 O O . ALA A 1 87 ? 9.866 33.586 0.013 1.00 38.12 87 ALA A O 1
ATOM 669 N N . LYS A 1 88 ? 11.985 33.917 0.645 1.00 32.22 88 LYS A N 1
ATOM 670 C CA . LYS A 1 88 ? 12.574 33.376 -0.560 1.00 32.22 88 LYS A CA 1
ATOM 671 C C . LYS A 1 88 ? 12.274 31.896 -0.422 1.00 32.22 88 LYS A C 1
ATOM 673 O O . LYS A 1 88 ? 12.767 31.256 0.505 1.00 32.22 88 LYS A O 1
ATOM 678 N N . LYS A 1 89 ? 11.416 31.388 -1.318 1.00 34.38 89 LYS A N 1
ATOM 679 C CA . LYS A 1 89 ? 11.525 30.013 -1.810 1.00 34.38 89 LYS A CA 1
ATOM 680 C C . LYS A 1 89 ? 12.999 29.665 -1.708 1.00 34.38 89 LYS A C 1
ATOM 682 O O . LYS A 1 89 ? 13.787 30.412 -2.296 1.00 34.38 89 LYS A O 1
ATOM 687 N N . ALA A 1 90 ? 13.342 28.658 -0.901 1.00 35.56 90 ALA A N 1
ATOM 688 C CA . ALA A 1 90 ? 14.686 28.106 -0.890 1.00 35.56 90 ALA A CA 1
ATOM 689 C C . ALA A 1 90 ? 15.141 28.102 -2.348 1.00 35.56 90 ALA A C 1
ATOM 691 O O . ALA A 1 90 ? 14.429 27.555 -3.196 1.00 35.56 90 ALA A O 1
ATOM 692 N N . GLU A 1 91 ? 16.175 28.887 -2.655 1.00 38.72 91 GLU A N 1
ATOM 693 C CA . GLU A 1 91 ? 16.733 28.923 -3.998 1.00 38.72 91 GLU A CA 1
ATOM 694 C C . GLU A 1 91 ? 17.032 27.457 -4.282 1.00 38.72 91 GLU A C 1
ATOM 696 O O . GLU A 1 91 ? 17.760 26.839 -3.505 1.00 38.72 91 GLU A O 1
ATOM 701 N N . ILE A 1 92 ? 16.289 26.857 -5.221 1.00 50.84 92 ILE A N 1
ATOM 702 C CA . ILE A 1 92 ? 16.361 25.417 -5.451 1.00 50.84 92 ILE A CA 1
ATOM 703 C C . ILE A 1 92 ? 17.819 25.189 -5.807 1.00 50.84 92 ILE A C 1
ATOM 705 O O . ILE A 1 92 ? 18.278 25.684 -6.835 1.00 50.84 92 ILE A O 1
ATOM 709 N N . ASP A 1 93 ? 18.559 24.549 -4.908 1.00 64.06 93 ASP A N 1
ATOM 710 C CA . ASP A 1 93 ? 19.943 24.205 -5.156 1.00 64.06 93 ASP A CA 1
ATOM 711 C C . ASP A 1 93 ? 19.926 23.221 -6.323 1.00 64.06 93 ASP A C 1
ATOM 713 O O . ASP A 1 93 ? 19.561 22.057 -6.172 1.00 64.06 93 ASP A O 1
ATOM 717 N N . LEU A 1 94 ? 20.208 23.736 -7.517 1.00 80.12 94 LEU A N 1
ATOM 718 C CA . LEU A 1 94 ? 20.253 22.975 -8.758 1.00 80.12 94 LEU A CA 1
ATOM 719 C C . LEU A 1 94 ? 21.674 22.473 -9.042 1.00 80.12 94 LEU A C 1
ATOM 721 O O . LEU A 1 94 ? 21.903 21.950 -10.125 1.00 80.12 94 LEU A O 1
ATOM 725 N N . SER A 1 95 ? 22.622 22.580 -8.100 1.00 82.81 95 SER A N 1
ATOM 726 C CA . SER A 1 95 ? 23.996 22.083 -8.292 1.00 82.81 95 SER A CA 1
ATOM 727 C C . SER A 1 95 ? 24.040 20.589 -8.637 1.00 82.81 95 SER A C 1
ATOM 729 O O . SER A 1 95 ? 24.849 20.158 -9.456 1.00 82.81 95 SER A O 1
ATOM 731 N N . TRP A 1 96 ? 23.101 19.791 -8.114 1.00 83.94 96 TRP A N 1
ATOM 732 C CA . TRP A 1 96 ? 22.966 18.372 -8.460 1.00 83.94 96 TRP A CA 1
ATOM 733 C C . TRP A 1 96 ? 22.654 18.134 -9.947 1.00 83.94 96 TRP A C 1
ATOM 735 O O . TRP A 1 96 ? 22.929 17.046 -10.452 1.00 83.94 96 TRP A O 1
ATOM 745 N N . ARG A 1 97 ? 22.125 19.135 -10.671 1.00 91.69 97 ARG A N 1
ATOM 746 C CA . ARG A 1 97 ? 21.861 19.054 -12.118 1.00 91.69 97 ARG A CA 1
ATOM 747 C C . ARG A 1 97 ? 23.135 19.006 -12.959 1.00 91.69 97 ARG A C 1
ATOM 749 O O . ARG A 1 97 ? 23.065 18.588 -14.110 1.00 91.69 97 ARG A O 1
ATOM 756 N N . GLU A 1 98 ? 24.283 19.395 -12.410 1.00 89.19 98 GLU A N 1
ATOM 757 C CA . GLU A 1 98 ? 25.574 19.320 -13.107 1.00 89.19 98 GLU A CA 1
ATOM 758 C C . GLU A 1 98 ? 26.146 17.889 -13.138 1.00 89.19 98 GLU A C 1
ATOM 760 O O . GLU A 1 98 ? 27.096 17.608 -13.869 1.00 89.19 98 GLU A O 1
ATOM 765 N N . ALA A 1 99 ? 25.568 16.960 -12.367 1.00 90.00 99 ALA A N 1
ATOM 766 C CA . ALA A 1 99 ? 25.997 15.566 -12.321 1.00 90.00 99 ALA A CA 1
ATOM 767 C C . ALA A 1 99 ? 25.563 14.767 -13.575 1.00 90.00 99 ALA A C 1
ATOM 769 O O . ALA A 1 99 ? 24.628 15.168 -14.275 1.00 90.00 99 ALA A O 1
ATOM 770 N N . PRO A 1 100 ? 26.186 13.603 -13.860 1.00 94.25 100 PRO A N 1
ATOM 771 C CA . PRO A 1 100 ? 25.725 12.679 -14.902 1.00 94.25 100 PRO A CA 1
ATOM 772 C C . PRO A 1 100 ? 24.279 12.210 -14.684 1.00 94.25 100 PRO A C 1
ATOM 774 O O . PRO A 1 100 ? 23.831 12.126 -13.539 1.00 94.25 100 PRO A O 1
ATOM 777 N N . VAL A 1 101 ? 23.574 11.848 -15.765 1.00 94.56 101 VAL A N 1
ATOM 778 C CA . VAL A 1 101 ? 22.152 11.451 -15.733 1.00 94.56 101 VAL A CA 1
ATOM 779 C C . VAL A 1 101 ? 21.842 10.369 -14.697 1.00 94.56 101 VAL A C 1
ATOM 781 O O . VAL A 1 101 ? 20.838 10.469 -13.998 1.00 94.56 101 VAL A O 1
ATOM 784 N N . GLU A 1 102 ? 22.737 9.398 -14.502 1.00 92.25 102 GLU A N 1
ATOM 785 C CA . GLU A 1 102 ? 22.576 8.346 -13.494 1.00 92.25 102 GLU A CA 1
ATOM 786 C C . GLU A 1 102 ? 22.506 8.923 -12.074 1.00 92.25 102 GLU A C 1
ATOM 788 O O . GLU A 1 102 ? 21.631 8.568 -11.288 1.00 92.25 102 GLU A O 1
ATOM 793 N N . LYS A 1 103 ? 23.389 9.878 -11.758 1.00 90.00 103 LYS A N 1
ATOM 794 C CA . LYS A 1 103 ? 23.440 10.526 -10.442 1.00 90.00 103 LYS A CA 1
ATOM 795 C C . LYS A 1 103 ? 22.300 11.512 -10.230 1.00 90.00 103 LYS A C 1
ATOM 797 O O . LYS A 1 103 ? 21.864 11.690 -9.094 1.00 90.00 103 LYS A O 1
ATOM 802 N N . ARG A 1 104 ? 21.790 12.122 -11.302 1.00 94.50 104 ARG A N 1
ATOM 803 C CA . ARG A 1 104 ? 20.596 12.974 -11.244 1.00 94.50 104 ARG A CA 1
ATOM 804 C C . ARG A 1 104 ? 19.342 12.158 -10.956 1.00 94.50 104 ARG A C 1
ATOM 806 O O . ARG A 1 104 ? 18.591 12.534 -10.062 1.00 94.50 104 ARG A O 1
ATOM 813 N N . LEU A 1 105 ? 19.164 11.025 -11.638 1.00 90.75 105 LEU A N 1
ATOM 814 C CA . LEU A 1 105 ? 18.058 10.097 -11.386 1.00 90.75 105 LEU A CA 1
ATOM 815 C C . LEU A 1 105 ? 18.121 9.524 -9.961 1.00 90.75 105 LEU A C 1
ATOM 817 O O . LEU A 1 105 ? 17.118 9.565 -9.254 1.00 90.75 105 LEU A O 1
ATOM 821 N N . GLU A 1 106 ? 19.298 9.094 -9.493 1.00 88.94 106 GLU A N 1
ATOM 822 C CA . GLU A 1 106 ? 19.513 8.651 -8.105 1.00 88.94 106 GLU A CA 1
ATOM 823 C C . GLU A 1 106 ? 19.153 9.753 -7.091 1.00 88.94 106 GLU A C 1
ATOM 825 O O . GLU A 1 106 ? 18.400 9.512 -6.146 1.00 88.94 106 GLU A O 1
ATOM 830 N N . HIS A 1 107 ? 19.633 10.984 -7.301 1.00 86.94 107 HIS A N 1
ATOM 831 C CA . HIS A 1 107 ? 19.319 12.121 -6.432 1.00 86.94 107 HIS A CA 1
ATOM 832 C C . HIS A 1 107 ? 17.817 12.423 -6.410 1.00 86.94 107 HIS A C 1
ATOM 834 O O . HIS A 1 107 ? 17.238 12.626 -5.340 1.00 86.94 107 HIS A O 1
ATOM 840 N N . ALA A 1 108 ? 17.180 12.440 -7.579 1.00 87.50 108 ALA A N 1
ATOM 841 C CA . ALA A 1 108 ? 15.766 12.737 -7.702 1.00 87.50 108 ALA A CA 1
ATOM 842 C C . ALA A 1 108 ? 14.903 11.654 -7.038 1.00 87.50 108 ALA A C 1
ATOM 844 O O . ALA A 1 108 ? 13.964 11.996 -6.320 1.00 87.50 108 ALA A O 1
ATOM 845 N N . LEU A 1 109 ? 15.272 10.373 -7.162 1.00 82.62 109 LEU A N 1
ATOM 846 C CA . LEU A 1 109 ? 14.645 9.268 -6.431 1.00 82.62 109 LEU A CA 1
ATOM 847 C C . LEU A 1 109 ? 14.818 9.444 -4.917 1.00 82.62 109 LEU A C 1
ATOM 849 O O . LEU A 1 109 ? 13.826 9.448 -4.192 1.00 82.62 109 LEU A O 1
ATOM 853 N N . LEU A 1 110 ? 16.037 9.685 -4.426 1.00 81.50 110 LEU A N 1
ATOM 854 C CA . LEU A 1 110 ? 16.315 9.858 -2.992 1.00 81.50 110 LEU A CA 1
ATOM 855 C C . LEU A 1 110 ? 15.586 11.053 -2.365 1.00 81.50 110 LEU A C 1
ATOM 857 O O . LEU A 1 110 ? 15.188 11.002 -1.201 1.00 81.50 110 LEU A O 1
ATOM 861 N N . LYS A 1 111 ? 15.433 12.146 -3.117 1.00 79.31 111 LYS A N 1
ATOM 862 C CA . LYS A 1 111 ? 14.773 13.373 -2.652 1.00 79.31 111 LYS A CA 1
ATOM 863 C C . LYS A 1 111 ? 13.285 13.439 -3.004 1.00 79.31 111 LYS A C 1
ATOM 865 O O . LYS A 1 111 ? 12.599 14.338 -2.519 1.00 79.31 111 LYS A O 1
ATOM 870 N N . GLY A 1 112 ? 12.776 12.508 -3.813 1.00 75.44 112 GLY A N 1
ATOM 871 C CA . GLY A 1 112 ? 11.389 12.501 -4.286 1.00 75.44 112 GLY A CA 1
ATOM 872 C C . GLY A 1 112 ? 11.048 13.649 -5.248 1.00 75.44 112 GLY A C 1
ATOM 873 O O . GLY A 1 112 ? 9.903 14.117 -5.262 1.00 75.44 112 GLY A O 1
ATOM 874 N N . ILE A 1 113 ? 12.036 14.129 -6.011 1.00 81.56 113 ILE A N 1
ATOM 875 C CA . ILE A 1 113 ? 11.915 15.260 -6.942 1.00 81.56 113 ILE A CA 1
ATOM 876 C C . ILE A 1 113 ? 11.352 14.762 -8.273 1.00 81.56 113 ILE A C 1
ATOM 878 O O . ILE A 1 113 ? 11.968 13.943 -8.945 1.00 81.56 113 ILE A O 1
ATOM 882 N N . THR A 1 114 ? 10.181 15.268 -8.653 1.00 83.12 114 THR A N 1
ATOM 883 C CA . THR A 1 114 ? 9.511 14.929 -9.921 1.00 83.12 114 THR A CA 1
ATOM 884 C C . THR A 1 114 ? 9.842 15.892 -11.062 1.00 83.12 114 THR A C 1
ATOM 886 O O . THR A 1 114 ? 9.615 15.577 -12.234 1.00 83.12 114 THR A O 1
ATOM 889 N N . ASP A 1 115 ? 10.422 17.046 -10.734 1.00 82.44 115 ASP A N 1
ATOM 890 C CA . ASP A 1 115 ? 10.920 18.010 -11.709 1.00 82.44 115 ASP A CA 1
ATOM 891 C C . ASP A 1 115 ? 12.071 17.386 -12.522 1.00 82.44 115 ASP A C 1
ATOM 893 O O . ASP A 1 115 ? 12.946 16.722 -11.967 1.00 82.44 115 ASP A O 1
ATOM 897 N N . PHE A 1 116 ? 12.073 17.597 -13.844 1.00 90.38 116 PHE A N 1
ATOM 898 C CA . PHE A 1 116 ? 13.088 17.114 -14.804 1.00 90.38 116 PHE A CA 1
ATOM 899 C C . PHE A 1 116 ? 13.148 15.598 -15.058 1.00 90.38 116 PHE A C 1
ATOM 901 O O . PHE A 1 116 ? 13.904 15.163 -15.926 1.00 90.38 116 PHE A O 1
ATOM 908 N N . ILE A 1 117 ? 12.320 14.782 -14.396 1.00 92.00 117 ILE A N 1
ATOM 909 C CA . ILE A 1 117 ? 12.377 13.314 -14.534 1.00 92.00 117 ILE A CA 1
ATOM 910 C C . ILE A 1 117 ? 12.179 12.842 -15.969 1.00 92.00 117 ILE A C 1
ATOM 912 O O . ILE A 1 117 ? 12.911 11.967 -16.425 1.00 92.00 117 ILE A O 1
ATOM 916 N N . ASN A 1 118 ? 11.241 13.431 -16.710 1.00 92.00 118 ASN A N 1
ATOM 917 C CA . ASN A 1 118 ? 11.017 13.048 -18.105 1.00 92.00 118 ASN A CA 1
ATOM 918 C C . ASN A 1 118 ? 12.242 13.367 -18.980 1.00 92.00 118 ASN A C 1
ATOM 920 O O . ASN A 1 118 ? 12.575 12.587 -19.867 1.00 92.00 118 ASN A O 1
ATOM 924 N N . GLU A 1 119 ? 12.928 14.482 -18.715 1.00 94.19 119 GLU A N 1
ATOM 925 C CA . GLU A 1 119 ? 14.128 14.901 -19.450 1.00 94.19 119 GLU A CA 1
ATOM 926 C C . GLU A 1 119 ? 15.310 13.972 -19.154 1.00 94.19 119 GLU A C 1
ATOM 928 O O . GLU A 1 119 ? 15.943 13.463 -20.078 1.00 94.19 119 GLU A O 1
ATOM 933 N N . ASP A 1 120 ? 15.565 13.679 -17.876 1.00 95.69 120 ASP A N 1
ATOM 934 C CA . ASP A 1 120 ? 16.641 12.766 -17.481 1.00 95.69 120 ASP A CA 1
ATOM 935 C C . ASP A 1 120 ? 16.370 11.331 -17.954 1.00 95.69 120 ASP A C 1
ATOM 937 O O . ASP A 1 120 ? 17.281 10.635 -18.397 1.00 95.69 120 ASP A O 1
ATOM 941 N N . THR A 1 121 ? 15.111 10.889 -17.924 1.00 92.31 121 THR A N 1
ATOM 942 C CA . THR A 1 121 ? 14.718 9.572 -18.446 1.00 92.31 121 THR A CA 1
ATOM 943 C C . THR A 1 121 ? 14.941 9.492 -19.956 1.00 92.31 121 THR A C 1
ATOM 945 O O . THR A 1 121 ? 15.426 8.475 -20.452 1.00 92.31 121 THR A O 1
ATOM 948 N N . ALA A 1 122 ? 14.638 10.565 -20.694 1.00 92.38 122 ALA A N 1
ATOM 949 C CA . ALA A 1 122 ? 14.895 10.649 -22.129 1.00 92.38 122 ALA A CA 1
ATOM 950 C C . ALA A 1 122 ? 16.397 10.596 -22.449 1.00 92.38 122 ALA A C 1
ATOM 952 O O . ALA A 1 122 ? 16.808 9.869 -23.354 1.00 92.38 122 ALA A O 1
ATOM 953 N N . GLU A 1 123 ? 17.224 11.326 -21.694 1.00 94.50 123 GLU A N 1
ATOM 954 C CA . GLU A 1 123 ? 18.684 11.301 -21.842 1.00 94.50 123 GLU A CA 1
ATOM 955 C C . GLU A 1 123 ? 19.252 9.907 -21.534 1.00 94.50 123 GLU A C 1
ATOM 957 O O . GLU A 1 123 ? 20.049 9.376 -22.313 1.00 94.50 123 GLU A O 1
ATOM 962 N N . ALA A 1 124 ? 18.797 9.271 -20.450 1.00 91.12 124 ALA A N 1
ATOM 963 C CA . ALA A 1 124 ? 19.196 7.911 -20.098 1.00 91.12 124 ALA A CA 1
ATOM 964 C C . ALA A 1 124 ? 18.772 6.896 -21.171 1.00 91.12 124 ALA A C 1
ATOM 966 O O . ALA A 1 124 ? 19.565 6.028 -21.539 1.00 91.12 124 ALA A O 1
ATOM 967 N N . LEU A 1 125 ? 17.565 7.029 -21.734 1.00 87.56 125 LEU A N 1
ATOM 968 C CA . LEU A 1 125 ? 17.094 6.192 -22.839 1.00 87.56 125 LEU A CA 1
ATOM 969 C C . LEU A 1 125 ? 17.946 6.381 -24.097 1.00 87.56 125 LEU A C 1
ATOM 971 O O . LEU A 1 125 ? 18.334 5.396 -24.722 1.00 87.56 125 LEU A O 1
ATOM 975 N N . ALA A 1 126 ? 18.287 7.622 -24.451 1.00 86.56 126 ALA A N 1
ATOM 976 C CA . ALA A 1 126 ? 19.160 7.906 -25.587 1.00 86.56 126 ALA A CA 1
ATOM 977 C C . ALA A 1 126 ? 20.567 7.313 -25.395 1.00 86.56 126 ALA A C 1
ATOM 979 O O . ALA A 1 126 ? 21.166 6.817 -26.352 1.00 86.56 126 ALA A O 1
ATOM 980 N N . LYS A 1 127 ? 21.077 7.326 -24.157 1.00 86.94 127 LYS A N 1
ATOM 981 C CA . LYS A 1 127 ? 22.386 6.771 -23.788 1.00 86.94 127 LYS A CA 1
ATOM 982 C C . LYS A 1 127 ? 22.407 5.238 -23.775 1.00 86.94 127 LYS A C 1
ATOM 984 O O . LYS A 1 127 ? 23.358 4.645 -24.278 1.00 86.94 127 LYS A O 1
ATOM 989 N N . LEU A 1 128 ? 21.388 4.598 -23.198 1.00 76.19 128 LEU A N 1
ATOM 990 C CA . LEU A 1 128 ? 21.339 3.145 -22.970 1.00 76.19 128 LEU A CA 1
ATOM 991 C C . LEU A 1 128 ? 20.645 2.373 -24.104 1.00 76.19 128 LEU A C 1
ATOM 993 O O . LEU A 1 128 ? 20.807 1.160 -24.222 1.00 76.19 128 LEU A O 1
ATOM 997 N N . GLY A 1 129 ? 19.876 3.056 -24.953 1.00 71.88 129 GLY A N 1
ATOM 998 C CA . GLY A 1 129 ? 19.256 2.521 -26.168 1.00 71.88 129 GLY A CA 1
ATOM 999 C C . GLY A 1 129 ? 18.063 1.583 -25.955 1.00 71.88 129 GLY A C 1
ATOM 1000 O O . GLY A 1 129 ? 17.317 1.348 -26.903 1.00 71.88 129 GLY A O 1
ATOM 1001 N N . LYS A 1 130 ? 17.857 1.055 -24.743 1.00 73.00 130 LYS A N 1
ATOM 1002 C CA . LYS A 1 130 ? 16.736 0.172 -24.395 1.00 73.00 130 LYS A CA 1
ATOM 1003 C C . LYS A 1 130 ? 15.973 0.713 -23.183 1.00 73.00 130 LYS A C 1
ATOM 1005 O O . LYS A 1 130 ? 16.610 0.952 -22.156 1.00 73.00 130 LYS A O 1
ATOM 1010 N N . PRO A 1 131 ? 14.634 0.832 -23.248 1.00 71.00 131 PRO A N 1
ATOM 1011 C CA . PRO A 1 131 ? 13.818 1.275 -22.117 1.00 71.00 131 PRO A CA 1
ATOM 1012 C C . PRO A 1 131 ? 14.033 0.438 -20.858 1.00 71.00 131 PRO A C 1
ATOM 1014 O O . PRO A 1 131 ? 14.242 0.989 -19.781 1.00 71.00 131 PRO A O 1
ATOM 1017 N N . LEU A 1 132 ? 14.072 -0.890 -21.004 1.00 68.69 132 LEU A N 1
ATOM 1018 C CA . LEU A 1 132 ? 14.275 -1.791 -19.871 1.00 68.69 132 LEU A CA 1
ATOM 1019 C C . LEU A 1 132 ? 15.631 -1.560 -19.188 1.00 68.69 132 LEU A C 1
ATOM 1021 O O . LEU A 1 132 ? 15.708 -1.614 -17.970 1.00 68.69 132 LEU A O 1
ATOM 1025 N N . SER A 1 133 ? 16.676 -1.207 -19.940 1.00 71.44 133 SER A N 1
ATOM 1026 C CA . SER A 1 133 ? 17.996 -0.912 -19.371 1.00 71.44 133 SER A CA 1
ATOM 1027 C C . SER A 1 133 ? 18.039 0.400 -18.582 1.00 71.44 133 SER A C 1
ATOM 1029 O O . SER A 1 133 ? 18.876 0.538 -17.699 1.00 71.44 133 SER A O 1
ATOM 1031 N N . VAL A 1 134 ? 17.143 1.356 -18.858 1.00 78.25 134 VAL A N 1
ATOM 1032 C CA . VAL A 1 134 ? 16.984 2.557 -18.016 1.00 78.25 134 VAL A CA 1
ATOM 1033 C C . VAL A 1 134 ? 16.356 2.185 -16.672 1.00 78.25 134 VAL A C 1
ATOM 1035 O O . VAL A 1 134 ? 16.780 2.693 -15.636 1.00 78.25 134 VAL A O 1
ATOM 1038 N N . ILE A 1 135 ? 15.379 1.271 -16.698 1.00 70.56 135 ILE A N 1
ATOM 1039 C CA . ILE A 1 135 ? 14.730 0.730 -15.499 1.00 70.56 135 ILE A CA 1
ATOM 1040 C C . ILE A 1 135 ? 15.739 -0.081 -14.689 1.00 70.56 135 ILE A C 1
ATOM 1042 O O . ILE A 1 135 ? 16.053 0.308 -13.574 1.00 70.56 135 ILE A O 1
ATOM 1046 N N . GLU A 1 136 ? 16.291 -1.150 -15.262 1.00 66.56 136 GLU A N 1
ATOM 1047 C CA . GLU A 1 136 ? 17.220 -2.075 -14.596 1.00 66.56 136 GLU A CA 1
ATOM 1048 C C . GLU A 1 136 ? 18.564 -1.438 -14.212 1.00 66.56 136 GLU A C 1
ATOM 1050 O O . GLU A 1 136 ? 19.247 -1.965 -13.341 1.00 66.56 136 GLU A O 1
ATOM 1055 N N . GLY A 1 137 ? 18.946 -0.330 -14.854 1.00 79.12 137 GLY A N 1
ATOM 1056 C CA . GLY A 1 137 ? 20.152 0.430 -14.536 1.00 79.12 137 GLY A CA 1
ATOM 1057 C C . GLY A 1 137 ? 19.870 1.576 -13.558 1.00 79.12 137 GLY A C 1
ATOM 1058 O O . GLY A 1 137 ? 19.545 1.328 -12.400 1.00 79.12 137 GLY A O 1
ATOM 1059 N N . PRO A 1 138 ? 19.970 2.847 -13.994 1.00 84.81 138 PRO A N 1
ATOM 1060 C CA . PRO A 1 138 ? 20.017 3.996 -13.087 1.00 84.81 138 PRO A CA 1
ATOM 1061 C C . PRO A 1 138 ? 18.796 4.150 -12.172 1.00 84.81 138 PRO A C 1
ATOM 1063 O O . PRO A 1 138 ? 18.935 4.648 -11.055 1.00 84.81 138 PRO A O 1
ATOM 1066 N N . LEU A 1 139 ? 17.605 3.742 -12.621 1.00 78.50 139 LEU A N 1
ATOM 1067 C CA . LEU A 1 139 ? 16.402 3.825 -11.794 1.00 78.50 139 LEU A CA 1
ATOM 1068 C C . LEU A 1 139 ? 16.408 2.772 -10.681 1.00 78.50 139 LEU A C 1
ATOM 1070 O O . LEU A 1 139 ? 16.188 3.116 -9.521 1.00 78.50 139 LEU A O 1
ATOM 1074 N N . MET A 1 140 ? 16.698 1.511 -11.013 1.00 70.94 140 MET A N 1
ATOM 1075 C CA . MET A 1 140 ? 16.829 0.437 -10.028 1.00 70.94 140 MET A CA 1
ATOM 1076 C C . MET A 1 140 ? 18.013 0.661 -9.091 1.00 70.94 140 MET A C 1
ATOM 1078 O O . MET A 1 140 ? 17.866 0.442 -7.895 1.00 70.94 140 MET A O 1
ATOM 1082 N N . ASP A 1 141 ? 19.142 1.169 -9.583 1.00 76.00 141 ASP A N 1
ATOM 1083 C CA . ASP A 1 141 ? 20.282 1.542 -8.742 1.00 76.00 141 ASP A CA 1
ATOM 1084 C C . ASP A 1 141 ? 19.877 2.589 -7.697 1.00 76.00 141 ASP A C 1
ATOM 1086 O O . ASP A 1 141 ? 20.109 2.399 -6.502 1.00 76.00 141 ASP A O 1
ATOM 1090 N N . GLY A 1 142 ? 19.197 3.662 -8.118 1.00 79.19 142 GLY A N 1
ATOM 1091 C CA . GLY A 1 142 ? 18.692 4.677 -7.192 1.00 79.19 142 GLY A CA 1
ATOM 1092 C C . GLY A 1 142 ? 17.663 4.122 -6.205 1.00 79.19 142 GLY A C 1
ATOM 1093 O O . GLY A 1 142 ? 17.680 4.466 -5.021 1.00 79.19 142 GLY A O 1
ATOM 1094 N N . MET A 1 143 ? 16.798 3.219 -6.662 1.00 77.56 143 MET A N 1
ATOM 1095 C CA . MET A 1 143 ? 15.800 2.585 -5.812 1.00 77.56 143 MET A CA 1
ATOM 1096 C C . MET A 1 143 ? 16.373 1.554 -4.833 1.00 77.56 143 MET A C 1
ATOM 1098 O O . MET A 1 143 ? 15.865 1.449 -3.717 1.00 77.56 143 MET A O 1
ATOM 1102 N N . ASN A 1 144 ? 17.447 0.850 -5.190 1.00 68.19 144 ASN A N 1
ATOM 1103 C CA . ASN A 1 144 ? 18.175 -0.029 -4.278 1.00 68.19 144 ASN A CA 1
ATOM 1104 C C . ASN A 1 144 ? 18.746 0.781 -3.109 1.00 68.19 144 ASN A C 1
ATOM 1106 O O . ASN A 1 144 ? 18.594 0.382 -1.959 1.00 68.19 144 ASN A O 1
ATOM 1110 N N . VAL A 1 145 ? 19.295 1.975 -3.372 1.00 74.62 145 VAL A N 1
ATOM 1111 C CA . VAL A 1 145 ? 19.755 2.879 -2.302 1.00 74.62 145 VAL A CA 1
ATOM 1112 C C . VAL A 1 145 ? 18.590 3.309 -1.402 1.00 74.62 145 VAL A C 1
ATOM 1114 O O . VAL A 1 145 ? 18.729 3.311 -0.179 1.00 74.62 145 VAL A O 1
ATOM 1117 N N . VAL A 1 146 ? 17.425 3.639 -1.973 1.00 72.31 146 VAL A N 1
ATOM 1118 C CA . VAL A 1 146 ? 16.204 3.940 -1.196 1.00 72.31 146 VAL A CA 1
ATOM 1119 C C . VAL A 1 146 ? 15.802 2.743 -0.323 1.00 72.31 146 VAL A C 1
ATOM 1121 O O . VAL A 1 146 ? 15.524 2.917 0.866 1.00 72.31 146 VAL A O 1
ATOM 1124 N N . GLY A 1 147 ? 15.806 1.533 -0.888 1.00 62.09 147 GLY A N 1
ATOM 1125 C CA . GLY A 1 147 ? 15.500 0.283 -0.192 1.00 62.09 147 GLY A CA 1
ATOM 1126 C C . GLY A 1 147 ? 16.468 -0.011 0.956 1.00 62.09 147 GLY A C 1
ATOM 1127 O O . GLY A 1 147 ? 16.023 -0.291 2.068 1.00 62.09 147 GLY A O 1
ATOM 1128 N N . ASP A 1 148 ? 17.772 0.138 0.726 1.00 69.00 148 ASP A N 1
ATOM 1129 C CA . ASP A 1 148 ? 18.820 -0.055 1.732 1.00 69.00 148 ASP A CA 1
ATOM 1130 C C . ASP A 1 148 ? 18.696 0.948 2.882 1.00 69.00 148 ASP A C 1
ATOM 1132 O O . ASP A 1 148 ? 18.790 0.581 4.057 1.00 69.00 148 ASP A O 1
ATOM 1136 N N . LEU A 1 149 ? 18.447 2.225 2.572 1.00 69.50 149 LEU A N 1
ATOM 1137 C CA . LEU A 1 149 ? 18.257 3.259 3.589 1.00 69.50 149 LEU A CA 1
ATOM 1138 C C . LEU A 1 149 ? 16.989 3.016 4.412 1.00 69.50 149 LEU A C 1
ATOM 1140 O O . LEU A 1 149 ? 17.016 3.207 5.630 1.00 69.50 149 LEU A O 1
ATOM 1144 N N . PHE A 1 150 ? 15.901 2.575 3.779 1.00 68.50 150 PHE A N 1
ATOM 1145 C CA . PHE A 1 150 ? 14.662 2.226 4.471 1.00 68.50 150 PHE A CA 1
ATOM 1146 C C . PHE A 1 150 ? 14.838 0.979 5.348 1.00 68.50 150 PHE A C 1
ATOM 1148 O O . PHE A 1 150 ? 14.516 1.011 6.534 1.00 68.50 150 PHE A O 1
ATOM 1155 N N . GLY A 1 151 ? 15.448 -0.084 4.816 1.00 53.62 151 GLY A N 1
ATOM 1156 C CA . GLY A 1 151 ? 15.751 -1.312 5.556 1.00 53.62 151 GLY A CA 1
ATOM 1157 C C . GLY A 1 151 ? 16.715 -1.095 6.728 1.00 53.62 151 GLY A C 1
ATOM 1158 O O . GLY A 1 151 ? 16.605 -1.768 7.754 1.00 53.62 151 GLY A O 1
ATOM 1159 N N . ALA A 1 152 ? 17.620 -0.118 6.616 1.00 64.69 152 ALA A N 1
ATOM 1160 C CA . ALA A 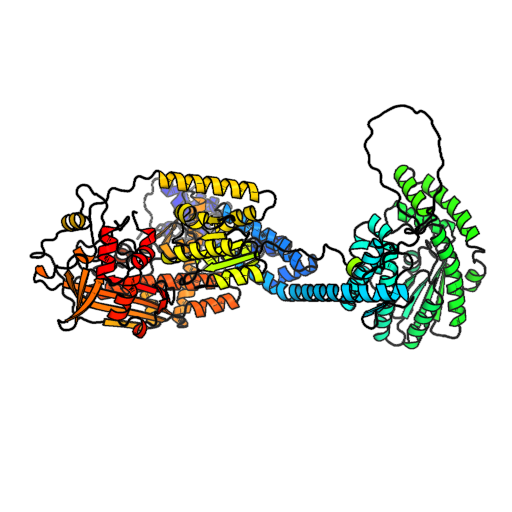1 152 ? 18.512 0.310 7.692 1.00 64.69 152 ALA A CA 1
ATOM 1161 C C . ALA A 1 152 ? 17.866 1.296 8.688 1.00 64.69 152 ALA A C 1
ATOM 1163 O O . ALA A 1 152 ? 18.540 1.731 9.624 1.00 64.69 152 ALA A O 1
ATOM 1164 N N . GLY A 1 153 ? 16.603 1.691 8.486 1.00 62.16 153 GLY A N 1
ATOM 1165 C CA . GLY A 1 153 ? 15.896 2.667 9.323 1.00 62.16 153 GLY A CA 1
ATOM 1166 C C . GLY A 1 153 ? 16.426 4.103 9.215 1.00 62.16 153 GLY A C 1
ATOM 1167 O O . GLY A 1 153 ? 16.178 4.913 10.104 1.00 62.16 153 GLY A O 1
ATOM 1168 N N . LYS A 1 154 ? 17.179 4.421 8.154 1.00 66.62 154 LYS A N 1
ATOM 1169 C CA . LYS A 1 154 ? 17.764 5.748 7.872 1.00 66.62 154 LYS A CA 1
ATOM 1170 C C . LYS A 1 154 ? 16.883 6.621 6.974 1.00 66.62 154 LYS A C 1
ATOM 1172 O O . LYS A 1 154 ? 17.177 7.803 6.799 1.00 66.62 154 LYS A O 1
ATOM 1177 N N . MET A 1 155 ? 15.842 6.035 6.394 1.00 72.44 155 MET A N 1
ATOM 1178 C CA . MET A 1 155 ? 14.825 6.689 5.578 1.00 72.44 155 MET A CA 1
ATOM 1179 C C . MET A 1 155 ? 13.451 6.264 6.091 1.00 72.44 155 MET A C 1
ATOM 1181 O O . MET A 1 155 ? 13.294 5.149 6.583 1.00 72.44 155 MET A O 1
ATOM 1185 N N . PHE A 1 156 ? 12.468 7.154 5.998 1.00 73.62 156 PHE A N 1
ATOM 1186 C CA . PHE A 1 156 ? 11.112 6.920 6.492 1.00 73.62 156 PHE A CA 1
ATOM 1187 C C . PHE A 1 156 ? 10.147 6.684 5.338 1.00 73.62 156 PHE A C 1
ATOM 1189 O O . PHE A 1 156 ? 10.347 7.183 4.227 1.00 73.62 156 PHE A O 1
ATOM 1196 N N . LEU A 1 157 ? 9.048 5.985 5.614 1.00 72.06 157 LEU A N 1
ATOM 1197 C CA . LEU A 1 157 ? 8.077 5.618 4.592 1.00 72.06 157 LEU A CA 1
ATOM 1198 C C . LEU A 1 157 ? 7.545 6.806 3.753 1.00 72.06 157 LEU A C 1
ATOM 1200 O O . LEU A 1 157 ? 7.467 6.653 2.534 1.00 72.06 157 LEU A O 1
ATOM 1204 N N . PRO A 1 158 ? 7.254 8.006 4.307 1.00 72.44 158 PRO A N 1
ATOM 1205 C CA . PRO A 1 158 ? 6.855 9.157 3.490 1.00 72.44 158 PRO A CA 1
ATOM 1206 C C . PRO A 1 158 ? 7.860 9.511 2.393 1.00 72.44 158 PRO A C 1
ATOM 1208 O O . PRO A 1 158 ? 7.466 9.916 1.302 1.00 72.44 158 PRO A O 1
ATOM 1211 N N . GLN A 1 159 ? 9.155 9.348 2.667 1.00 74.88 159 GLN A N 1
ATOM 1212 C CA . GLN A 1 159 ? 10.207 9.615 1.694 1.00 74.88 159 GLN A CA 1
ATOM 1213 C C . GLN A 1 159 ? 10.219 8.525 0.614 1.00 74.88 159 GLN A C 1
ATOM 1215 O O . GLN A 1 159 ? 10.260 8.854 -0.566 1.00 74.88 159 GLN A O 1
ATOM 1220 N N . VAL A 1 160 ? 10.085 7.250 1.000 1.00 72.56 160 VAL A N 1
ATOM 1221 C CA . VAL A 1 160 ? 10.035 6.109 0.064 1.00 72.56 160 VAL A CA 1
ATOM 1222 C C . VAL A 1 160 ? 8.865 6.234 -0.912 1.00 72.56 160 VAL A C 1
ATOM 1224 O O . VAL A 1 160 ? 9.023 6.022 -2.112 1.00 72.56 160 VAL A O 1
ATOM 1227 N N . VAL A 1 161 ? 7.687 6.642 -0.432 1.00 71.62 161 VAL A N 1
ATOM 1228 C CA . VAL A 1 161 ? 6.519 6.839 -1.304 1.00 71.62 161 VAL A CA 1
ATOM 1229 C C . VAL A 1 161 ? 6.732 8.020 -2.265 1.00 71.62 161 VAL A C 1
ATOM 1231 O O . VAL A 1 161 ? 6.308 7.955 -3.421 1.00 71.62 161 VAL A O 1
ATOM 1234 N N . LYS A 1 162 ? 7.450 9.074 -1.848 1.00 76.88 162 LYS A N 1
ATOM 1235 C CA . LYS A 1 162 ? 7.863 10.160 -2.756 1.00 76.88 162 LYS A CA 1
ATOM 1236 C C . LYS A 1 162 ? 8.873 9.671 -3.807 1.00 76.88 162 LYS A C 1
ATOM 1238 O O . LYS A 1 162 ? 8.743 10.052 -4.968 1.00 76.88 162 LYS A O 1
ATOM 1243 N N . SER A 1 163 ? 9.809 8.786 -3.457 1.00 75.88 163 SER A N 1
ATOM 1244 C CA . SER A 1 163 ? 10.704 8.114 -4.418 1.00 75.88 163 SER A CA 1
ATOM 1245 C C . SER A 1 163 ? 9.928 7.258 -5.423 1.00 75.88 163 SER A C 1
ATOM 1247 O O . SER A 1 163 ? 10.190 7.304 -6.623 1.00 75.88 163 SER A O 1
ATOM 1249 N N . ALA A 1 164 ? 8.905 6.536 -4.962 1.00 70.94 164 ALA A N 1
ATOM 1250 C CA . ALA A 1 164 ? 8.050 5.727 -5.826 1.00 70.94 164 ALA A CA 1
ATOM 1251 C C . ALA A 1 164 ? 7.321 6.548 -6.893 1.00 70.94 164 ALA A C 1
ATOM 1253 O O . ALA A 1 164 ? 7.140 6.085 -8.017 1.00 70.94 164 ALA A O 1
ATOM 1254 N N . ARG A 1 165 ? 6.901 7.772 -6.554 1.00 77.50 165 ARG A N 1
ATOM 1255 C CA . ARG A 1 165 ? 6.292 8.707 -7.508 1.00 77.50 165 ARG A CA 1
ATOM 1256 C C . ARG A 1 165 ? 7.262 9.053 -8.639 1.00 77.50 165 ARG A C 1
ATOM 1258 O O . ARG A 1 165 ? 6.877 9.014 -9.803 1.00 77.50 165 ARG A O 1
ATOM 1265 N N . VAL A 1 166 ? 8.521 9.328 -8.299 1.00 81.88 166 VAL A N 1
ATOM 1266 C CA . VAL A 1 166 ? 9.592 9.590 -9.273 1.00 81.88 166 VAL A CA 1
ATOM 1267 C C . VAL A 1 166 ? 9.807 8.382 -10.188 1.00 81.88 166 VAL A C 1
ATOM 1269 O O . VAL A 1 166 ? 9.811 8.528 -11.411 1.00 81.88 166 VAL A O 1
ATOM 1272 N N . MET A 1 167 ? 9.886 7.181 -9.604 1.00 79.69 167 MET A N 1
ATOM 1273 C CA . MET A 1 167 ? 9.995 5.920 -10.345 1.00 79.69 167 MET A CA 1
ATOM 1274 C C . MET A 1 167 ? 8.814 5.717 -11.305 1.00 79.69 167 MET A C 1
ATOM 1276 O O . MET A 1 167 ? 9.016 5.492 -12.496 1.00 79.69 167 MET A O 1
ATOM 1280 N N . LYS A 1 168 ? 7.571 5.854 -10.819 1.00 75.50 168 LYS A N 1
ATOM 1281 C CA . LYS A 1 168 ? 6.360 5.704 -11.641 1.00 75.50 168 LYS A CA 1
ATOM 1282 C C . LYS A 1 168 ? 6.324 6.690 -12.801 1.00 75.50 168 LYS A C 1
ATOM 1284 O O . LYS A 1 168 ? 5.983 6.287 -13.907 1.00 75.50 168 LYS A O 1
ATOM 1289 N N . GLN A 1 169 ? 6.684 7.950 -12.572 1.00 82.44 169 GLN A N 1
ATOM 1290 C CA . GLN A 1 169 ? 6.716 8.960 -13.627 1.00 82.44 169 GLN A CA 1
ATOM 1291 C C . GLN A 1 169 ? 7.737 8.603 -14.720 1.00 82.44 169 GLN A C 1
ATOM 1293 O O . GLN A 1 169 ? 7.422 8.686 -15.906 1.00 82.44 169 GLN A O 1
ATOM 1298 N N . SER A 1 170 ? 8.931 8.148 -14.331 1.00 84.38 170 SER A N 1
ATOM 1299 C CA . SER A 1 170 ? 9.956 7.702 -15.279 1.00 84.38 170 SER A CA 1
ATOM 1300 C C . SER A 1 170 ? 9.514 6.463 -16.073 1.00 84.38 170 SER A C 1
ATOM 1302 O O . SER A 1 170 ? 9.597 6.440 -17.301 1.00 84.38 170 SER A O 1
ATOM 1304 N N . VAL A 1 171 ? 8.935 5.457 -15.409 1.00 79.19 171 VAL A N 1
ATOM 1305 C CA . VAL A 1 171 ? 8.387 4.262 -16.076 1.00 79.19 171 VAL A CA 1
ATOM 1306 C C . VAL A 1 171 ? 7.223 4.619 -17.006 1.00 79.19 171 VAL A C 1
ATOM 1308 O O . VAL A 1 171 ? 7.149 4.090 -18.114 1.00 79.19 171 VAL A O 1
ATOM 1311 N N . ALA A 1 172 ? 6.344 5.545 -16.610 1.00 77.94 172 ALA A N 1
ATOM 1312 C CA . ALA A 1 172 ? 5.253 6.031 -17.455 1.00 77.94 172 ALA A CA 1
ATOM 1313 C C . ALA A 1 172 ? 5.779 6.708 -18.731 1.00 77.94 172 ALA A C 1
ATOM 1315 O O . ALA A 1 172 ? 5.222 6.499 -19.807 1.00 77.94 172 ALA A O 1
ATOM 1316 N N . TYR A 1 173 ? 6.887 7.451 -18.636 1.00 85.94 173 TYR A N 1
ATOM 1317 C CA . TYR A 1 173 ? 7.581 7.993 -19.806 1.00 85.94 173 TYR A CA 1
ATOM 1318 C C . TYR A 1 173 ? 8.138 6.884 -20.717 1.00 85.94 173 TYR A C 1
ATOM 1320 O O . TYR A 1 173 ? 8.054 6.988 -21.940 1.00 85.94 173 TYR A O 1
ATOM 1328 N N . LEU A 1 174 ? 8.679 5.805 -20.142 1.00 80.12 174 LEU A N 1
ATOM 1329 C CA . LEU A 1 174 ? 9.249 4.675 -20.888 1.00 80.12 174 LEU A CA 1
ATOM 1330 C C . LEU A 1 174 ? 8.193 3.732 -21.491 1.00 80.12 174 LEU A C 1
ATOM 1332 O O . LEU A 1 174 ? 8.495 3.020 -22.450 1.00 80.12 174 LEU A O 1
ATOM 1336 N N . ALA A 1 175 ? 6.965 3.722 -20.967 1.00 72.69 175 ALA A N 1
ATOM 1337 C CA . ALA A 1 175 ? 5.921 2.770 -21.345 1.00 72.69 175 ALA A CA 1
ATOM 1338 C C . ALA A 1 175 ? 5.610 2.721 -22.856 1.00 72.69 175 ALA A C 1
ATOM 1340 O O . ALA A 1 175 ? 5.609 1.618 -23.407 1.00 72.69 175 ALA A O 1
ATOM 1341 N N . PRO A 1 176 ? 5.442 3.849 -23.579 1.00 79.88 176 PRO A N 1
ATOM 1342 C CA . PRO A 1 176 ? 5.226 3.811 -25.028 1.00 79.88 176 PRO A CA 1
ATOM 1343 C C . PRO A 1 176 ? 6.381 3.146 -25.792 1.00 79.88 176 PRO A C 1
ATOM 1345 O O . PRO A 1 176 ? 6.153 2.445 -26.777 1.00 79.88 176 PRO A O 1
ATOM 1348 N N . PHE A 1 177 ? 7.621 3.328 -25.325 1.00 79.69 177 PHE A N 1
ATOM 1349 C CA . PHE A 1 177 ? 8.807 2.731 -25.940 1.00 79.69 177 PHE A CA 1
ATOM 1350 C C . PHE A 1 177 ? 8.912 1.231 -25.644 1.00 79.69 177 PHE A C 1
ATOM 1352 O O . PHE A 1 177 ? 9.295 0.458 -26.521 1.00 79.69 177 PHE A O 1
ATOM 1359 N N . MET A 1 178 ? 8.540 0.807 -24.432 1.00 71.44 178 MET A N 1
ATOM 1360 C CA . MET A 1 178 ? 8.470 -0.611 -24.066 1.00 71.44 178 MET A CA 1
ATOM 1361 C C . MET A 1 178 ? 7.412 -1.356 -24.882 1.00 71.44 178 MET A C 1
ATOM 1363 O O . MET A 1 178 ? 7.692 -2.438 -25.394 1.00 71.44 178 MET A O 1
ATOM 1367 N N . GLU A 1 179 ? 6.224 -0.772 -25.057 1.00 68.31 179 GLU A N 1
ATOM 1368 C CA . GLU A 1 179 ? 5.169 -1.370 -25.884 1.00 68.31 179 GLU A CA 1
ATOM 1369 C C . GLU A 1 179 ? 5.582 -1.454 -27.359 1.00 68.31 179 GLU A C 1
ATOM 1371 O O . GLU A 1 179 ? 5.355 -2.480 -28.003 1.00 68.31 179 GLU A O 1
ATOM 1376 N N . ALA A 1 180 ? 6.278 -0.439 -27.884 1.00 72.38 180 ALA A N 1
ATOM 1377 C CA . ALA A 1 180 ? 6.851 -0.493 -29.227 1.00 72.38 180 ALA A CA 1
ATOM 1378 C C . ALA A 1 180 ? 7.906 -1.611 -29.368 1.00 72.38 180 ALA A C 1
ATOM 1380 O O . ALA A 1 180 ? 7.877 -2.369 -30.340 1.00 72.38 180 ALA A O 1
ATOM 1381 N N . GLU A 1 181 ? 8.806 -1.776 -28.389 1.00 69.38 181 GLU A N 1
ATOM 1382 C CA . GLU A 1 181 ? 9.793 -2.865 -28.394 1.00 69.38 181 GLU A CA 1
ATOM 1383 C C . GLU A 1 181 ? 9.121 -4.243 -28.300 1.00 69.38 181 GLU A C 1
ATOM 1385 O O . GLU A 1 181 ? 9.512 -5.180 -29.001 1.00 69.38 181 GLU A O 1
ATOM 1390 N N . LYS A 1 182 ? 8.087 -4.374 -27.465 1.00 66.44 182 LYS A N 1
ATOM 1391 C CA . LYS A 1 182 ? 7.309 -5.605 -27.300 1.00 66.44 182 LYS A CA 1
ATOM 1392 C C . LYS A 1 182 ? 6.571 -5.979 -28.583 1.00 66.44 182 LYS A C 1
ATOM 1394 O O . LYS A 1 182 ? 6.645 -7.133 -29.001 1.00 66.44 182 LYS A O 1
ATOM 1399 N N . ALA A 1 183 ? 5.930 -5.012 -29.239 1.00 70.56 183 ALA A N 1
ATOM 1400 C CA . ALA A 1 183 ? 5.301 -5.206 -30.542 1.00 70.56 183 ALA A CA 1
ATOM 1401 C C . ALA A 1 183 ? 6.329 -5.632 -31.603 1.00 70.56 183 ALA A C 1
ATOM 1403 O O . ALA A 1 183 ? 6.080 -6.572 -32.359 1.00 70.56 183 ALA A O 1
ATOM 1404 N N . ARG A 1 184 ? 7.521 -5.016 -31.608 1.00 74.56 184 ARG A N 1
ATOM 1405 C CA . ARG A 1 184 ? 8.623 -5.402 -32.503 1.00 74.56 184 ARG A CA 1
ATOM 1406 C C . ARG A 1 184 ? 9.072 -6.845 -32.264 1.00 74.56 184 ARG A C 1
ATOM 1408 O O . ARG A 1 184 ? 9.177 -7.599 -33.223 1.00 74.56 184 ARG A O 1
ATOM 1415 N N . LYS A 1 185 ? 9.297 -7.251 -31.008 1.00 69.56 185 LYS A N 1
ATOM 1416 C CA . LYS A 1 185 ? 9.687 -8.632 -30.655 1.00 69.56 185 LYS A CA 1
ATOM 1417 C C . LYS A 1 185 ? 8.595 -9.653 -30.984 1.00 69.56 185 LYS A C 1
ATOM 1419 O O . LYS A 1 185 ? 8.908 -10.761 -31.411 1.00 69.56 185 LYS A O 1
ATOM 1424 N N . ALA A 1 186 ? 7.322 -9.297 -30.806 1.00 69.00 186 ALA A N 1
ATOM 1425 C CA . ALA A 1 186 ? 6.206 -10.151 -31.208 1.00 69.00 186 ALA A CA 1
ATOM 1426 C C . ALA A 1 186 ? 6.209 -10.380 -32.727 1.00 69.00 186 ALA A C 1
ATOM 1428 O O . ALA A 1 186 ? 6.172 -11.526 -33.171 1.00 69.00 186 ALA A O 1
ATOM 1429 N N . ARG A 1 187 ? 6.373 -9.305 -33.508 1.00 79.00 187 ARG A N 1
ATOM 1430 C CA . ARG A 1 187 ? 6.494 -9.374 -34.969 1.00 79.00 187 ARG A CA 1
ATOM 1431 C C . ARG A 1 187 ? 7.725 -10.161 -35.421 1.00 79.00 187 ARG A C 1
ATOM 1433 O O . ARG A 1 187 ? 7.628 -10.970 -36.333 1.00 79.00 187 ARG A O 1
ATOM 1440 N N . GLU A 1 188 ? 8.869 -9.959 -34.770 1.00 79.69 188 GLU A N 1
ATOM 1441 C CA . GLU A 1 188 ? 10.101 -10.723 -35.010 1.00 79.69 188 GLU A CA 1
ATOM 1442 C C . GLU A 1 188 ? 9.865 -12.227 -34.814 1.00 79.69 188 GLU A C 1
ATOM 1444 O O . GLU A 1 188 ? 10.280 -13.031 -35.643 1.00 79.69 188 GLU A O 1
ATOM 1449 N N . ARG A 1 189 ? 9.132 -12.616 -33.764 1.00 76.69 189 ARG A N 1
ATOM 1450 C CA . ARG A 1 189 ? 8.793 -14.018 -33.490 1.00 76.69 189 ARG A CA 1
ATOM 1451 C C . ARG A 1 189 ? 7.834 -14.615 -34.521 1.00 76.69 189 ARG A C 1
ATOM 1453 O O . ARG A 1 189 ? 8.016 -15.767 -34.905 1.00 76.69 189 ARG A O 1
ATOM 1460 N N . GLU A 1 190 ? 6.826 -13.863 -34.958 1.00 81.12 190 GLU A N 1
ATOM 1461 C CA . GLU A 1 190 ? 5.922 -14.292 -36.036 1.00 81.12 190 GLU A CA 1
ATOM 1462 C C . GLU A 1 190 ? 6.694 -14.510 -37.342 1.00 81.12 190 GLU A C 1
ATOM 1464 O O . GLU A 1 190 ? 6.593 -15.574 -37.957 1.00 81.12 190 GLU A O 1
ATOM 1469 N N . LEU A 1 191 ? 7.544 -13.547 -37.710 1.00 86.62 191 LEU A N 1
ATOM 1470 C CA . LEU A 1 191 ? 8.392 -13.631 -38.897 1.00 86.62 191 LEU A CA 1
ATOM 1471 C C . LEU A 1 191 ? 9.407 -14.767 -38.802 1.00 86.62 191 LEU A C 1
ATOM 1473 O O . LEU A 1 191 ? 9.662 -15.426 -39.803 1.00 86.62 191 LEU A O 1
ATOM 1477 N N . LEU A 1 192 ? 9.961 -15.048 -37.621 1.00 86.19 192 LEU A N 1
ATOM 1478 C CA . LEU A 1 192 ? 10.870 -16.175 -37.420 1.00 86.19 192 LEU A CA 1
ATOM 1479 C C . LEU A 1 192 ? 10.212 -17.505 -37.811 1.00 86.19 192 LEU A C 1
ATOM 1481 O O . LEU A 1 192 ? 10.837 -18.323 -38.483 1.00 86.19 192 LEU A O 1
ATOM 1485 N N . ILE A 1 193 ? 8.949 -17.707 -37.425 1.00 82.94 193 ILE A N 1
ATOM 1486 C CA . ILE A 1 193 ? 8.181 -18.912 -37.767 1.00 82.94 193 ILE A CA 1
ATOM 1487 C C . ILE A 1 193 ? 7.907 -18.948 -39.274 1.00 82.94 193 ILE A C 1
ATOM 1489 O O . ILE A 1 193 ? 8.189 -19.949 -39.933 1.00 82.94 193 ILE A O 1
ATOM 1493 N N . GLU A 1 194 ? 7.413 -17.845 -39.838 1.00 87.69 194 GLU A N 1
ATOM 1494 C CA . GLU A 1 194 ? 7.069 -17.764 -41.259 1.00 87.69 194 GLU A CA 1
ATOM 1495 C C . GLU A 1 194 ? 8.297 -17.966 -42.165 1.00 87.69 194 GLU A C 1
ATOM 1497 O O . GLU A 1 194 ? 8.251 -18.708 -43.151 1.00 87.69 194 GLU A O 1
ATOM 1502 N N . ILE A 1 195 ? 9.423 -17.336 -41.825 1.00 90.88 195 ILE A N 1
ATOM 1503 C CA . ILE A 1 195 ? 10.685 -17.462 -42.557 1.00 90.88 195 ILE A CA 1
ATOM 1504 C C . ILE A 1 195 ? 11.239 -18.876 -42.401 1.00 90.88 195 ILE A C 1
ATOM 1506 O O . ILE A 1 195 ? 11.708 -19.432 -43.393 1.00 90.88 195 ILE A O 1
ATOM 1510 N N . ALA A 1 196 ? 11.147 -19.499 -41.220 1.00 88.19 196 ALA A N 1
ATOM 1511 C CA . ALA A 1 196 ? 11.550 -20.893 -41.032 1.00 88.19 196 ALA A CA 1
ATOM 1512 C C . ALA A 1 196 ? 10.767 -21.837 -41.961 1.00 88.19 196 ALA A C 1
ATOM 1514 O O . ALA A 1 196 ? 11.369 -22.658 -42.654 1.00 88.19 196 ALA A O 1
ATOM 1515 N N . GLU A 1 197 ? 9.442 -21.688 -42.045 1.00 88.00 197 GLU A N 1
ATOM 1516 C CA . GLU A 1 197 ? 8.594 -22.487 -42.940 1.00 88.00 197 GLU A CA 1
ATOM 1517 C C . GLU A 1 197 ? 8.924 -22.266 -44.420 1.00 88.00 197 GLU A C 1
ATOM 1519 O O . GLU A 1 197 ? 9.041 -23.226 -45.190 1.00 88.00 197 GLU A O 1
ATOM 1524 N N . LYS A 1 198 ? 9.091 -21.004 -44.832 1.00 90.69 198 LYS A N 1
ATOM 1525 C CA . LYS A 1 198 ? 9.478 -20.660 -46.207 1.00 90.69 198 LYS A CA 1
ATOM 1526 C C . LYS A 1 198 ? 10.865 -21.195 -46.548 1.00 90.69 198 LYS A C 1
ATOM 1528 O O . LYS A 1 198 ? 11.056 -21.696 -47.651 1.00 90.69 198 LYS A O 1
ATOM 1533 N N . THR A 1 199 ? 11.801 -21.144 -45.605 1.00 89.38 199 THR A N 1
ATOM 1534 C CA . THR A 1 199 ? 13.173 -21.633 -45.785 1.00 89.38 199 THR A CA 1
ATOM 1535 C C . THR A 1 199 ? 13.204 -23.140 -46.000 1.00 89.38 199 THR A C 1
ATOM 1537 O O . THR A 1 199 ? 13.893 -23.600 -46.904 1.00 89.38 199 THR A O 1
ATOM 1540 N N . VAL A 1 200 ? 12.414 -23.916 -45.250 1.00 87.75 200 VAL A N 1
ATOM 1541 C CA . VAL A 1 200 ? 12.300 -25.368 -45.481 1.00 87.75 200 VAL A CA 1
ATOM 1542 C C . VAL A 1 200 ? 11.813 -25.657 -46.906 1.00 87.75 200 VAL A C 1
ATOM 1544 O O . VAL A 1 200 ? 12.451 -26.429 -47.616 1.00 87.75 200 VAL A O 1
ATOM 1547 N N . LYS A 1 201 ? 10.756 -24.974 -47.369 1.00 85.81 201 LYS A N 1
ATOM 1548 C CA . LYS A 1 201 ? 10.230 -25.137 -48.740 1.00 85.81 201 LYS A CA 1
ATOM 1549 C C . LYS A 1 201 ? 11.243 -24.716 -49.809 1.00 85.81 201 LYS A C 1
ATOM 1551 O O . LYS A 1 201 ? 11.408 -25.406 -50.809 1.00 85.81 201 LYS A O 1
ATOM 1556 N N . ALA A 1 202 ? 11.929 -23.597 -49.587 1.00 86.94 202 ALA A N 1
ATOM 1557 C CA . ALA A 1 202 ? 12.945 -23.062 -50.486 1.00 86.94 202 ALA A CA 1
ATOM 1558 C C . ALA A 1 202 ? 14.136 -24.013 -50.669 1.00 86.94 202 ALA A C 1
ATOM 1560 O O . ALA A 1 202 ? 14.666 -24.127 -51.771 1.00 86.94 202 ALA A O 1
ATOM 1561 N N . LEU A 1 203 ? 14.534 -24.739 -49.620 1.00 85.06 203 LEU A N 1
ATOM 1562 C CA . LEU A 1 203 ? 15.613 -25.727 -49.701 1.00 85.06 203 LEU A CA 1
ATOM 1563 C C . LEU A 1 203 ? 15.239 -26.959 -50.543 1.00 85.06 203 LEU A C 1
ATOM 1565 O O . LEU A 1 203 ? 16.130 -27.590 -51.110 1.00 85.06 203 LEU A O 1
ATOM 1569 N N . GLU A 1 204 ? 13.950 -27.287 -50.657 1.00 81.38 204 GLU A N 1
ATOM 1570 C CA . GLU A 1 204 ? 13.461 -28.393 -51.493 1.00 81.38 204 GLU A CA 1
ATOM 1571 C C . GLU A 1 204 ? 13.350 -28.003 -52.975 1.00 81.38 204 GLU A C 1
ATOM 1573 O O . GLU A 1 204 ? 13.634 -28.814 -53.857 1.00 81.38 204 GLU A O 1
ATOM 1578 N N . SER A 1 205 ? 12.939 -26.765 -53.259 1.00 81.12 205 SER A N 1
ATOM 1579 C CA . SER A 1 205 ? 12.678 -26.259 -54.615 1.00 81.12 205 SER A CA 1
ATOM 1580 C C . SER A 1 205 ? 13.847 -25.485 -55.238 1.00 81.12 205 SER A C 1
ATOM 1582 O O . SER A 1 205 ? 13.842 -25.251 -56.447 1.00 81.12 205 SER A O 1
ATOM 1584 N N . GLY A 1 206 ? 14.817 -25.048 -54.428 1.00 77.81 206 GLY A N 1
ATOM 1585 C CA . GLY A 1 206 ? 15.844 -24.081 -54.822 1.00 77.81 206 GLY A CA 1
ATOM 1586 C C . GLY A 1 206 ? 15.303 -22.661 -55.049 1.00 77.81 206 GLY A C 1
ATOM 1587 O O . GLY A 1 206 ? 15.917 -21.904 -55.798 1.00 77.81 206 GLY A O 1
ATOM 1588 N N . SER A 1 207 ? 14.143 -22.316 -54.476 1.00 86.00 207 SER A N 1
ATOM 1589 C CA . SER A 1 207 ? 13.512 -20.996 -54.632 1.00 86.00 207 SER A CA 1
ATOM 1590 C C . SER A 1 207 ? 13.985 -19.976 -53.591 1.00 86.00 207 SER A C 1
ATOM 1592 O O . SER A 1 207 ? 14.583 -20.331 -52.580 1.00 86.00 207 SER A O 1
ATOM 1594 N N . ASP A 1 208 ? 13.657 -18.703 -53.802 1.00 89.44 208 ASP A N 1
ATOM 1595 C CA . ASP A 1 208 ? 13.955 -17.636 -52.843 1.00 89.44 208 ASP A CA 1
ATOM 1596 C C . ASP A 1 208 ? 12.991 -17.626 -51.645 1.00 89.44 208 ASP A C 1
ATOM 1598 O O . ASP A 1 208 ? 11.860 -18.119 -51.712 1.00 89.44 208 ASP A O 1
ATOM 1602 N N . VAL A 1 209 ? 13.437 -17.017 -50.546 1.00 90.25 209 VAL A N 1
ATOM 1603 C CA . VAL A 1 209 ? 12.654 -16.750 -49.338 1.00 90.25 209 VAL A CA 1
ATOM 1604 C C . VAL A 1 209 ? 12.330 -15.264 -49.272 1.00 90.25 209 VAL A C 1
ATOM 1606 O O . VAL A 1 209 ? 13.187 -14.427 -48.993 1.00 90.25 209 VAL A O 1
ATOM 1609 N N . THR A 1 210 ? 11.061 -14.931 -49.495 1.00 92.62 210 THR A N 1
ATOM 1610 C CA . THR A 1 210 ? 10.531 -13.586 -49.244 1.00 92.62 210 THR A CA 1
ATOM 1611 C C . THR A 1 210 ? 10.123 -13.472 -47.783 1.00 92.62 210 THR A C 1
ATOM 1613 O O . THR A 1 210 ? 9.090 -14.014 -47.380 1.00 92.62 210 THR A O 1
ATOM 1616 N N . ALA A 1 211 ? 10.933 -12.775 -46.989 1.00 88.44 211 ALA A N 1
ATOM 1617 C CA . ALA A 1 211 ? 10.659 -12.543 -45.575 1.00 88.44 211 ALA A CA 1
ATOM 1618 C C . ALA A 1 211 ? 9.558 -11.484 -45.395 1.00 88.44 211 ALA A C 1
ATOM 1620 O O . ALA A 1 211 ? 8.569 -11.755 -44.723 1.00 88.44 211 ALA A O 1
ATOM 1621 N N . VAL A 1 212 ? 9.664 -10.345 -46.087 1.00 89.25 212 VAL A N 1
ATOM 1622 C CA . VAL A 1 212 ? 8.603 -9.328 -46.237 1.00 89.25 212 VAL A CA 1
ATOM 1623 C C . VAL A 1 212 ? 8.667 -8.718 -47.644 1.00 89.25 212 VAL A C 1
ATOM 1625 O O . VAL A 1 212 ? 9.625 -8.954 -48.382 1.00 89.25 212 VAL A O 1
ATOM 1628 N N . GLU A 1 213 ? 7.653 -7.951 -48.051 1.00 85.12 213 GLU A N 1
ATOM 1629 C CA . GLU A 1 213 ? 7.638 -7.286 -49.361 1.00 85.12 213 GLU A CA 1
ATOM 1630 C C . GLU A 1 213 ? 8.909 -6.441 -49.576 1.00 85.12 213 GLU A C 1
ATOM 1632 O O . GLU A 1 213 ? 9.299 -5.644 -48.724 1.00 85.12 213 GLU A O 1
ATOM 1637 N N . GLY A 1 214 ? 9.589 -6.652 -50.707 1.00 82.62 214 GLY A N 1
ATOM 1638 C CA . GLY A 1 214 ? 10.850 -5.975 -51.030 1.00 82.62 214 GLY A CA 1
ATOM 1639 C C . GLY A 1 214 ? 12.100 -6.517 -50.321 1.00 82.62 214 GLY A C 1
ATOM 1640 O O . GLY A 1 214 ? 13.195 -6.069 -50.646 1.00 82.62 214 GLY A O 1
ATOM 1641 N N . PHE A 1 215 ? 11.980 -7.492 -49.410 1.00 92.12 215 PHE A N 1
ATOM 1642 C CA . PHE A 1 215 ? 13.110 -8.138 -48.730 1.00 92.12 215 PHE A CA 1
ATOM 1643 C C . PHE A 1 215 ? 13.069 -9.659 -48.948 1.00 92.12 215 PHE A C 1
ATOM 1645 O O . PHE A 1 215 ? 12.353 -10.407 -48.274 1.00 92.12 215 PHE A O 1
ATOM 1652 N N . THR A 1 216 ? 13.823 -10.107 -49.954 1.00 91.62 216 THR A N 1
ATOM 1653 C CA . THR A 1 216 ? 13.882 -11.499 -50.424 1.00 91.62 216 THR A CA 1
ATOM 1654 C C . THR A 1 216 ? 15.334 -11.941 -50.560 1.00 91.62 216 THR A C 1
ATOM 1656 O O . THR A 1 216 ? 16.146 -11.192 -51.098 1.00 91.62 216 THR A O 1
ATOM 1659 N N . TYR A 1 217 ? 15.660 -13.144 -50.085 1.00 92.44 217 TYR A N 1
ATOM 1660 C CA . TYR A 1 217 ? 17.000 -13.724 -50.199 1.00 92.44 217 TYR A CA 1
ATOM 1661 C C . TYR A 1 217 ? 16.935 -15.203 -50.587 1.00 92.44 217 TYR A C 1
ATOM 1663 O O . TYR A 1 217 ? 15.982 -15.902 -50.249 1.00 92.44 217 TYR A O 1
ATOM 1671 N N . THR A 1 218 ? 17.968 -15.699 -51.263 1.00 90.00 218 THR A N 1
ATOM 1672 C CA . THR A 1 218 ? 18.136 -17.134 -51.516 1.00 90.00 218 THR A CA 1
ATOM 1673 C C . THR A 1 218 ? 18.886 -17.758 -50.335 1.00 90.00 218 THR A C 1
ATOM 1675 O O . THR A 1 218 ? 19.993 -17.300 -50.038 1.00 90.00 218 THR A O 1
ATOM 1678 N N . PRO A 1 219 ? 18.345 -18.783 -49.649 1.00 89.81 219 PRO A N 1
ATOM 1679 C CA . PRO A 1 219 ? 19.043 -19.415 -48.533 1.00 89.81 219 PRO A CA 1
ATOM 1680 C C . PRO A 1 219 ? 20.401 -19.982 -48.959 1.00 89.81 219 PRO A C 1
ATOM 1682 O O . PRO A 1 219 ? 20.513 -20.648 -49.991 1.00 89.81 219 PRO A O 1
ATOM 1685 N N . TYR A 1 220 ? 21.443 -19.768 -48.154 1.00 85.75 220 TYR A N 1
ATOM 1686 C CA . TYR A 1 220 ? 22.789 -20.207 -48.514 1.00 85.75 220 TYR A CA 1
ATOM 1687 C C . TYR A 1 220 ? 22.857 -21.747 -48.562 1.00 85.75 220 TYR A C 1
ATOM 1689 O O . TYR A 1 220 ? 22.366 -22.404 -47.636 1.00 85.75 220 TYR A O 1
ATOM 1697 N N . PRO A 1 221 ? 23.434 -22.373 -49.603 1.00 81.44 221 PRO A N 1
ATOM 1698 C CA . PRO A 1 221 ? 23.467 -23.830 -49.711 1.00 81.44 221 PRO A CA 1
ATOM 1699 C C . PRO A 1 221 ? 24.444 -24.458 -48.706 1.00 81.44 221 PRO A C 1
ATOM 1701 O O . PRO A 1 221 ? 25.514 -23.922 -48.442 1.00 81.44 221 PRO A O 1
ATOM 1704 N N . GLY A 1 222 ? 24.102 -25.632 -48.166 1.00 82.62 222 GLY A N 1
ATOM 1705 C CA . GLY A 1 222 ? 25.035 -26.441 -47.368 1.00 82.62 222 GLY A CA 1
ATOM 1706 C C . GLY A 1 222 ? 25.312 -25.974 -45.931 1.00 82.62 222 GLY A C 1
ATOM 1707 O O . GLY A 1 222 ? 26.217 -26.520 -45.310 1.00 82.62 222 GLY A O 1
ATOM 1708 N N . LEU A 1 223 ? 24.550 -25.014 -45.387 1.00 85.44 223 LEU A N 1
ATOM 1709 C CA . LEU A 1 223 ? 24.662 -24.620 -43.973 1.00 85.44 223 LEU A CA 1
ATOM 1710 C C . LEU A 1 223 ? 24.312 -25.773 -43.021 1.00 85.44 223 LEU A C 1
ATOM 1712 O O . LEU A 1 223 ? 23.361 -26.522 -43.266 1.00 85.44 223 LEU A O 1
ATOM 1716 N N . SER A 1 224 ? 25.024 -25.857 -41.895 1.00 87.62 224 SER A N 1
ATOM 1717 C CA . SER A 1 224 ? 24.627 -26.696 -40.759 1.00 87.62 224 SER A CA 1
ATOM 1718 C C . SER A 1 224 ? 23.304 -26.221 -40.142 1.00 87.62 224 SER A C 1
ATOM 1720 O O . SER A 1 224 ? 22.854 -25.099 -40.379 1.00 87.62 224 SER A O 1
ATOM 1722 N N . LEU A 1 225 ? 22.673 -27.054 -39.306 1.00 84.88 225 LEU A N 1
ATOM 1723 C CA . LEU A 1 225 ? 21.426 -26.682 -38.623 1.00 84.88 225 LEU A CA 1
ATOM 1724 C C . LEU A 1 225 ? 21.598 -25.436 -37.737 1.00 84.88 225 LEU A C 1
ATOM 1726 O O . LEU A 1 225 ? 20.720 -24.579 -37.692 1.00 84.88 225 LEU A O 1
ATOM 1730 N N . GLU A 1 226 ? 22.736 -25.325 -37.050 1.00 85.75 226 GLU A N 1
ATOM 1731 C CA . GLU A 1 226 ? 23.048 -24.191 -36.175 1.00 85.75 226 GLU A CA 1
ATOM 1732 C C . GLU A 1 226 ? 23.207 -22.894 -36.985 1.00 85.75 226 GLU A C 1
ATOM 1734 O O . GLU A 1 226 ? 22.623 -21.871 -36.645 1.00 85.75 226 GLU A O 1
ATOM 1739 N N . GLU A 1 227 ? 23.922 -22.950 -38.110 1.00 88.50 227 GLU A N 1
ATOM 1740 C CA . GLU A 1 227 ? 24.070 -21.815 -39.029 1.00 88.50 227 GLU A CA 1
ATOM 1741 C C . GLU A 1 227 ? 22.745 -21.441 -39.695 1.00 88.50 227 GLU A C 1
ATOM 1743 O O . GLU A 1 227 ? 22.447 -20.259 -39.853 1.00 88.50 227 GLU A O 1
ATOM 1748 N N . ARG A 1 228 ? 21.910 -22.428 -40.040 1.00 92.75 228 ARG A N 1
ATOM 1749 C CA . ARG A 1 228 ? 20.586 -22.173 -40.615 1.00 92.75 228 ARG A CA 1
ATOM 1750 C C . ARG A 1 228 ? 19.675 -21.436 -39.639 1.00 92.75 228 ARG A C 1
ATOM 1752 O O . ARG A 1 228 ? 18.959 -20.532 -40.053 1.00 92.75 228 ARG A O 1
ATOM 1759 N N . ARG A 1 229 ? 19.723 -21.783 -38.348 1.00 91.06 229 ARG A N 1
ATOM 1760 C CA . ARG A 1 229 ? 18.996 -21.049 -37.298 1.00 91.06 229 ARG A CA 1
ATOM 1761 C C . ARG A 1 229 ? 19.414 -19.583 -37.257 1.00 91.06 229 ARG A C 1
ATOM 1763 O O . ARG A 1 229 ? 18.550 -18.720 -37.171 1.00 91.06 229 ARG A O 1
ATOM 1770 N N . ILE A 1 230 ? 20.715 -19.303 -37.361 1.00 92.56 230 ILE A N 1
ATOM 1771 C CA . ILE A 1 230 ? 21.239 -17.929 -37.391 1.00 92.56 230 ILE A CA 1
ATOM 1772 C C . ILE A 1 230 ? 20.807 -17.182 -38.658 1.00 92.56 230 ILE A C 1
ATOM 1774 O O . ILE A 1 230 ? 20.410 -16.025 -38.562 1.00 92.56 230 ILE A O 1
ATOM 1778 N N . GLU A 1 231 ? 20.829 -17.826 -39.827 1.00 94.12 231 GLU A N 1
ATOM 1779 C CA . GLU A 1 231 ? 20.352 -17.221 -41.079 1.00 94.12 231 GLU A CA 1
ATOM 1780 C C . GLU A 1 231 ? 18.875 -16.805 -40.978 1.00 94.12 231 GLU A C 1
ATOM 1782 O O . GLU A 1 231 ? 18.532 -15.655 -41.255 1.00 94.12 231 GLU A O 1
ATOM 1787 N N . VAL A 1 232 ? 18.015 -17.727 -40.533 1.00 93.00 232 VAL A N 1
ATOM 1788 C CA . VAL A 1 232 ? 16.569 -17.502 -40.378 1.00 93.00 232 VAL A CA 1
ATOM 1789 C C . VAL A 1 232 ? 16.285 -16.441 -39.314 1.00 93.00 232 VAL A C 1
ATOM 1791 O O . VAL A 1 232 ? 15.478 -15.539 -39.544 1.00 93.00 232 VAL A O 1
ATOM 1794 N N . LYS A 1 233 ? 16.982 -16.503 -38.174 1.00 91.88 233 LYS A N 1
ATOM 1795 C CA . LYS A 1 233 ? 16.863 -15.517 -37.095 1.00 91.88 233 LYS A CA 1
ATOM 1796 C C . LYS A 1 233 ? 17.250 -14.123 -37.565 1.00 91.88 233 LYS A C 1
ATOM 1798 O O . LYS A 1 233 ? 16.479 -13.190 -37.382 1.00 91.88 233 LYS A O 1
ATOM 1803 N N . PHE A 1 234 ? 18.393 -13.981 -38.228 1.00 94.56 234 PHE A N 1
ATOM 1804 C CA . PHE A 1 234 ? 18.853 -12.675 -38.684 1.00 94.56 234 PHE A CA 1
ATOM 1805 C C . PHE A 1 234 ? 17.945 -12.082 -39.772 1.00 94.56 234 PHE A C 1
ATOM 1807 O O . PHE A 1 234 ? 17.677 -10.880 -39.774 1.00 94.56 234 PHE A O 1
ATOM 1814 N N . ALA A 1 235 ? 17.407 -12.915 -40.670 1.00 93.62 235 ALA A N 1
ATOM 1815 C CA . ALA A 1 235 ? 16.395 -12.470 -41.625 1.00 93.62 235 ALA A CA 1
ATOM 1816 C C . ALA A 1 235 ? 15.125 -11.953 -40.923 1.00 93.62 235 ALA A C 1
ATOM 1818 O O . ALA A 1 235 ? 14.593 -10.920 -41.328 1.00 93.62 235 ALA A O 1
ATOM 1819 N N . ALA A 1 236 ? 14.667 -12.624 -39.859 1.00 91.56 236 ALA A N 1
ATOM 1820 C CA . ALA A 1 236 ? 13.522 -12.187 -39.060 1.00 91.56 236 ALA A CA 1
ATOM 1821 C C . ALA A 1 236 ? 13.795 -10.878 -38.297 1.00 91.56 236 ALA A C 1
ATOM 1823 O O . ALA A 1 236 ? 12.949 -9.986 -38.305 1.00 91.56 236 ALA A O 1
ATOM 1824 N N . GLU A 1 237 ? 14.985 -10.733 -37.702 1.00 90.12 237 GLU A N 1
ATOM 1825 C CA . GLU A 1 237 ? 15.427 -9.514 -37.007 1.00 90.12 237 GLU A CA 1
ATOM 1826 C C . GLU A 1 237 ? 15.402 -8.289 -37.933 1.00 90.12 237 GLU A C 1
ATOM 1828 O O . GLU A 1 237 ? 14.871 -7.241 -37.560 1.00 90.12 237 GLU A O 1
ATOM 1833 N N . LEU A 1 238 ? 15.926 -8.425 -39.158 1.00 92.44 238 LEU A N 1
ATOM 1834 C CA . LEU A 1 238 ? 15.901 -7.361 -40.166 1.00 92.44 238 LEU A CA 1
ATOM 1835 C C . LEU A 1 238 ? 14.475 -7.075 -40.658 1.00 92.44 238 LEU A C 1
ATOM 1837 O O . LEU A 1 238 ? 14.075 -5.918 -40.766 1.00 92.44 238 LEU A O 1
ATOM 1841 N N . ALA A 1 239 ? 13.698 -8.122 -40.947 1.00 92.19 239 ALA A N 1
ATOM 1842 C CA . ALA A 1 239 ? 12.355 -8.001 -41.511 1.00 92.19 239 ALA A CA 1
ATOM 1843 C C . ALA A 1 239 ? 11.311 -7.451 -40.522 1.00 92.19 239 ALA A C 1
ATOM 1845 O O . ALA A 1 239 ? 10.299 -6.891 -40.951 1.00 92.19 239 ALA A O 1
ATOM 1846 N N . ALA A 1 240 ? 11.547 -7.582 -39.211 1.00 89.56 240 ALA A N 1
ATOM 1847 C CA . ALA A 1 240 ? 10.659 -7.053 -38.177 1.00 89.56 240 ALA A CA 1
ATOM 1848 C C . ALA A 1 240 ? 10.485 -5.530 -38.286 1.00 89.56 240 ALA A C 1
ATOM 1850 O O . ALA A 1 240 ? 9.372 -5.025 -38.098 1.00 89.56 240 ALA A O 1
ATOM 1851 N N . ASP A 1 241 ? 11.563 -4.814 -38.623 1.00 89.00 241 ASP A N 1
ATOM 1852 C CA . ASP A 1 241 ? 11.549 -3.377 -38.900 1.00 89.00 241 ASP A CA 1
ATOM 1853 C C . ASP A 1 241 ? 12.764 -2.953 -39.754 1.00 89.00 241 ASP A C 1
ATOM 1855 O O . ASP A 1 241 ? 13.817 -2.560 -39.243 1.00 89.00 241 ASP A O 1
ATOM 1859 N N . LEU A 1 242 ? 12.607 -3.027 -41.081 1.00 91.19 242 LEU A N 1
ATOM 1860 C CA . LEU A 1 242 ? 13.664 -2.681 -42.039 1.00 91.19 242 LEU A CA 1
ATOM 1861 C C . LEU A 1 242 ? 14.075 -1.198 -41.964 1.00 91.19 242 LEU A C 1
ATOM 1863 O O . LEU A 1 242 ? 15.243 -0.869 -42.173 1.00 91.19 242 LEU A O 1
ATOM 1867 N N . GLU A 1 243 ? 13.145 -0.296 -41.636 1.00 89.25 243 GLU A N 1
ATOM 1868 C CA . GLU A 1 243 ? 13.414 1.146 -41.523 1.00 89.25 243 GLU A CA 1
ATOM 1869 C C . GLU A 1 243 ? 14.227 1.460 -40.260 1.00 89.25 243 GLU A C 1
ATOM 1871 O O . GLU A 1 243 ? 15.193 2.233 -40.311 1.00 89.25 243 GLU A O 1
ATOM 1876 N N . ALA A 1 244 ? 13.900 0.818 -39.133 1.00 84.88 244 ALA A N 1
ATOM 1877 C CA . ALA A 1 244 ? 14.710 0.911 -37.921 1.00 84.88 244 ALA A CA 1
ATOM 1878 C C . ALA A 1 244 ? 16.109 0.318 -38.143 1.00 84.88 244 ALA A C 1
ATOM 1880 O O . ALA A 1 244 ? 17.104 0.936 -37.755 1.00 84.88 244 ALA A O 1
ATOM 1881 N N . ALA A 1 245 ? 16.210 -0.823 -38.836 1.00 88.56 245 ALA A N 1
ATOM 1882 C CA . ALA A 1 245 ? 17.493 -1.417 -39.205 1.00 88.56 245 ALA A CA 1
ATOM 1883 C C . ALA A 1 245 ? 18.323 -0.493 -40.120 1.00 88.56 245 ALA A C 1
ATOM 1885 O O . ALA A 1 245 ? 19.525 -0.343 -39.901 1.00 88.56 245 ALA A O 1
ATOM 1886 N N . ALA A 1 246 ? 17.708 0.197 -41.090 1.00 89.12 246 ALA A N 1
ATOM 1887 C CA . ALA A 1 246 ? 18.387 1.202 -41.919 1.00 89.12 246 ALA A CA 1
ATOM 1888 C C . ALA A 1 246 ? 18.832 2.430 -41.129 1.00 89.12 246 ALA A C 1
ATOM 1890 O O . ALA A 1 246 ? 19.923 2.953 -41.363 1.00 89.12 246 ALA A O 1
ATOM 1891 N N . THR A 1 247 ? 18.014 2.887 -40.185 1.00 86.56 247 THR A N 1
ATOM 1892 C CA . THR A 1 247 ? 18.371 3.997 -39.296 1.00 86.56 247 THR A CA 1
ATOM 1893 C C . THR A 1 247 ? 19.584 3.632 -38.442 1.00 86.56 247 THR A C 1
ATOM 1895 O O . THR A 1 247 ? 20.548 4.398 -38.386 1.00 86.56 247 THR A O 1
ATOM 1898 N N . GLU A 1 248 ? 19.592 2.435 -37.851 1.00 84.94 248 GLU A N 1
ATOM 1899 C CA . GLU A 1 248 ? 20.730 1.940 -37.074 1.00 84.94 248 GLU A CA 1
ATOM 1900 C C . GLU A 1 248 ? 21.976 1.731 -37.944 1.00 84.94 248 GLU A C 1
ATOM 1902 O O . GLU A 1 248 ? 23.083 2.104 -37.549 1.00 84.94 248 GLU A O 1
ATOM 1907 N N . TYR A 1 249 ? 21.800 1.201 -39.156 1.00 89.69 249 TYR A N 1
ATOM 1908 C CA . TYR A 1 249 ? 22.875 1.055 -40.130 1.00 89.69 249 TYR A CA 1
ATOM 1909 C C . TYR A 1 249 ? 23.521 2.405 -40.456 1.00 89.69 249 TYR A C 1
ATOM 1911 O O . TYR A 1 249 ? 24.736 2.554 -40.321 1.00 89.69 249 TYR A O 1
ATOM 1919 N N . LYS A 1 250 ? 22.716 3.415 -40.820 1.00 86.69 250 LYS A N 1
ATOM 1920 C CA . LYS A 1 250 ? 23.201 4.775 -41.108 1.00 86.69 250 LYS A CA 1
ATOM 1921 C C . LYS A 1 250 ? 23.908 5.390 -39.906 1.00 86.69 250 LYS A C 1
ATOM 1923 O O . LYS A 1 250 ? 24.926 6.054 -40.080 1.00 86.69 250 LYS A O 1
ATOM 1928 N N . ARG A 1 251 ? 23.409 5.159 -38.688 1.00 84.50 251 ARG A N 1
ATOM 1929 C CA . ARG A 1 251 ? 24.056 5.644 -37.461 1.00 84.50 251 ARG A CA 1
ATOM 1930 C C . ARG A 1 251 ? 25.465 5.070 -37.295 1.00 84.50 251 ARG A C 1
ATOM 1932 O O . ARG A 1 251 ? 26.367 5.802 -36.900 1.00 84.50 251 ARG A O 1
ATOM 1939 N N . ARG A 1 252 ? 25.660 3.779 -37.591 1.00 84.25 252 ARG A N 1
ATOM 1940 C CA . ARG A 1 252 ? 26.951 3.087 -37.416 1.00 84.25 252 ARG A CA 1
ATOM 1941 C C . ARG A 1 252 ? 27.930 3.299 -38.568 1.00 84.25 252 ARG A C 1
ATOM 1943 O O . ARG A 1 252 ? 29.127 3.423 -38.326 1.00 84.25 252 ARG A O 1
ATOM 1950 N N . PHE A 1 253 ? 27.434 3.313 -39.802 1.00 86.75 253 PHE A N 1
ATOM 1951 C CA . PHE A 1 253 ? 28.257 3.206 -41.014 1.00 86.75 253 PHE A CA 1
ATOM 1952 C C . PHE A 1 253 ? 28.053 4.364 -42.001 1.00 86.75 253 PHE A C 1
ATOM 1954 O O . PHE A 1 253 ? 28.593 4.345 -43.110 1.00 86.75 253 PHE A O 1
ATOM 1961 N N . ALA A 1 254 ? 27.302 5.395 -41.599 1.00 85.94 254 ALA A N 1
ATOM 1962 C CA . ALA A 1 254 ? 26.956 6.545 -42.428 1.00 85.94 254 ALA A CA 1
ATOM 1963 C C . ALA A 1 254 ? 26.335 6.105 -43.770 1.00 85.94 254 ALA A C 1
ATOM 1965 O O . ALA A 1 254 ? 25.438 5.263 -43.803 1.00 85.94 254 ALA A O 1
ATOM 1966 N N . ASN A 1 255 ? 26.805 6.673 -44.882 1.00 84.75 255 ASN A N 1
ATOM 1967 C CA . ASN A 1 255 ? 26.303 6.376 -46.226 1.00 84.75 255 ASN A CA 1
ATOM 1968 C C . ASN A 1 255 ? 27.112 5.280 -46.944 1.00 84.75 255 ASN A C 1
ATOM 1970 O O . ASN A 1 255 ? 26.970 5.128 -48.156 1.00 84.75 255 ASN A O 1
ATOM 1974 N N . VAL A 1 256 ? 27.976 4.540 -46.237 1.00 86.94 256 VAL A N 1
ATOM 1975 C CA . VAL A 1 256 ? 28.767 3.450 -46.827 1.00 86.94 256 VAL A CA 1
ATOM 1976 C C . VAL A 1 256 ? 28.001 2.142 -46.683 1.00 86.94 256 VAL A C 1
ATOM 1978 O O . VAL A 1 256 ? 27.836 1.639 -45.574 1.00 86.94 256 VAL A O 1
ATOM 1981 N N . LEU A 1 257 ? 27.520 1.593 -47.795 1.00 88.31 257 LEU A N 1
ATOM 1982 C CA . LEU A 1 257 ? 26.723 0.376 -47.855 1.00 88.31 257 LEU A CA 1
ATOM 1983 C C . LEU A 1 257 ? 27.562 -0.828 -48.304 1.00 88.31 257 LEU A C 1
ATOM 1985 O O . LEU A 1 257 ? 28.014 -0.875 -49.448 1.00 88.31 257 LEU A O 1
ATOM 1989 N N . ASP A 1 258 ? 27.734 -1.818 -47.422 1.00 87.69 258 ASP A N 1
ATOM 1990 C CA . ASP A 1 258 ? 28.328 -3.113 -47.767 1.00 87.69 258 ASP A CA 1
ATOM 1991 C C . ASP A 1 258 ? 27.796 -4.268 -46.909 1.00 87.69 258 ASP A C 1
ATOM 1993 O O . ASP A 1 258 ? 27.326 -4.089 -45.785 1.00 87.69 258 ASP A O 1
ATOM 1997 N N . ARG A 1 259 ? 27.907 -5.495 -47.437 1.00 86.19 259 ARG A N 1
ATOM 1998 C CA . ARG A 1 259 ? 27.374 -6.698 -46.777 1.00 86.19 259 ARG A CA 1
ATOM 1999 C C . ARG A 1 259 ? 28.010 -6.958 -45.410 1.00 86.19 259 ARG A C 1
ATOM 2001 O O . ARG A 1 259 ? 27.300 -7.415 -44.526 1.00 86.19 259 ARG A O 1
ATOM 2008 N N . ASN A 1 260 ? 29.306 -6.698 -45.211 1.00 84.69 260 ASN A N 1
ATOM 2009 C CA . ASN A 1 260 ? 29.957 -7.015 -43.934 1.00 84.69 260 ASN A CA 1
ATOM 2010 C C . ASN A 1 260 ? 29.496 -6.055 -42.831 1.00 84.69 260 ASN A C 1
ATOM 2012 O O . ASN A 1 260 ? 29.244 -6.508 -41.720 1.00 84.69 260 ASN A O 1
ATOM 2016 N N . ASN A 1 261 ? 29.332 -4.765 -43.137 1.00 89.56 261 ASN A N 1
ATOM 2017 C CA . ASN A 1 261 ? 28.763 -3.807 -42.187 1.00 89.56 261 ASN A CA 1
ATOM 2018 C C . ASN A 1 261 ? 27.328 -4.188 -41.799 1.00 89.56 261 ASN A C 1
ATOM 2020 O O . ASN A 1 261 ? 26.954 -4.083 -40.635 1.00 89.56 261 ASN A O 1
ATOM 2024 N N . VAL A 1 262 ? 26.528 -4.698 -42.743 1.00 91.88 262 VAL A N 1
ATOM 2025 C CA . VAL A 1 262 ? 25.167 -5.163 -42.432 1.00 91.88 262 VAL A CA 1
ATOM 2026 C C . VAL A 1 262 ? 25.195 -6.385 -41.512 1.00 91.88 262 VAL A C 1
ATOM 2028 O O . VAL A 1 262 ? 24.376 -6.470 -40.605 1.00 91.88 262 VAL A O 1
ATOM 2031 N N . GLN A 1 263 ? 26.153 -7.305 -41.674 1.00 92.25 263 GLN A N 1
ATOM 2032 C CA . GLN A 1 263 ? 26.299 -8.448 -40.762 1.00 92.25 263 GLN A CA 1
ATOM 2033 C C . GLN A 1 263 ? 26.540 -8.015 -39.308 1.00 92.25 263 GLN A C 1
ATOM 2035 O O . GLN A 1 263 ? 26.094 -8.706 -38.399 1.00 92.25 263 GLN A O 1
ATOM 2040 N N . GLU A 1 264 ? 27.164 -6.856 -39.065 1.00 90.19 264 GLU A N 1
ATOM 2041 C CA . GLU A 1 264 ? 27.347 -6.293 -37.714 1.00 90.19 264 GLU A CA 1
ATOM 2042 C C . GLU A 1 264 ? 26.031 -5.808 -37.066 1.00 90.19 264 GLU A C 1
ATOM 2044 O O . GLU A 1 264 ? 26.027 -5.428 -35.891 1.00 90.19 264 GLU A O 1
ATOM 2049 N N . LEU A 1 265 ? 24.911 -5.808 -37.801 1.00 90.19 265 LEU A N 1
ATOM 2050 C CA . LEU A 1 265 ? 23.577 -5.620 -37.224 1.00 90.19 265 LEU A CA 1
ATOM 2051 C C . LEU A 1 265 ? 23.061 -6.884 -36.526 1.00 90.19 265 LEU A C 1
ATOM 2053 O O . LEU A 1 265 ? 22.231 -6.760 -35.632 1.00 90.19 265 LEU A O 1
ATOM 2057 N N . SER A 1 266 ? 23.555 -8.074 -36.895 1.00 92.06 266 SER A N 1
ATOM 2058 C CA . SER A 1 266 ? 23.203 -9.322 -36.211 1.00 92.06 266 SER A CA 1
ATOM 2059 C C . SER A 1 266 ? 23.890 -9.370 -34.842 1.00 92.06 266 SER A C 1
ATOM 2061 O O . SER A 1 266 ? 25.128 -9.357 -34.786 1.00 92.06 266 SER A O 1
ATOM 2063 N N . PRO A 1 267 ? 23.136 -9.480 -33.732 1.00 85.75 267 PRO A N 1
ATOM 2064 C CA . PRO A 1 267 ? 23.721 -9.621 -32.403 1.00 85.75 267 PRO A CA 1
ATOM 2065 C C . PRO A 1 267 ? 24.602 -10.871 -32.287 1.00 85.75 267 PRO A C 1
ATOM 2067 O O . PRO A 1 267 ? 25.668 -10.810 -31.678 1.00 85.75 267 PRO A O 1
ATOM 2070 N N . ASP A 1 268 ? 24.195 -11.981 -32.914 1.00 87.69 268 ASP A N 1
ATOM 2071 C CA . ASP A 1 268 ? 24.950 -13.237 -32.887 1.00 87.69 268 ASP A CA 1
ATOM 2072 C C . ASP A 1 268 ? 26.285 -13.116 -33.627 1.00 87.69 268 ASP A C 1
ATOM 2074 O O . ASP A 1 268 ? 27.296 -13.626 -33.151 1.00 87.69 268 ASP A O 1
ATOM 2078 N N . TYR A 1 269 ? 26.315 -12.427 -34.773 1.00 88.19 269 TYR A N 1
ATOM 2079 C CA . TYR A 1 269 ? 27.548 -12.202 -35.534 1.00 88.19 269 TYR A CA 1
ATOM 2080 C C . TYR A 1 269 ? 28.483 -11.196 -34.853 1.00 88.19 269 TYR A C 1
ATOM 2082 O O . TYR A 1 269 ? 29.699 -11.376 -34.880 1.00 88.19 269 TYR A O 1
ATOM 2090 N N . ALA A 1 270 ? 27.942 -10.131 -34.256 1.00 85.62 270 ALA A N 1
ATOM 2091 C CA . ALA A 1 270 ? 28.734 -9.050 -33.672 1.00 85.62 270 ALA A CA 1
ATOM 2092 C C . ALA A 1 270 ? 29.295 -9.369 -32.271 1.00 85.62 270 ALA A C 1
ATOM 2094 O O . ALA A 1 270 ? 30.145 -8.625 -31.779 1.00 85.62 270 ALA A O 1
ATOM 2095 N N . ALA A 1 271 ? 28.850 -10.458 -31.630 1.00 81.62 271 ALA A N 1
ATOM 2096 C CA . ALA A 1 271 ? 29.141 -10.766 -30.228 1.00 81.62 271 ALA A CA 1
ATOM 2097 C C . ALA A 1 271 ? 30.645 -10.878 -29.913 1.00 81.62 271 ALA A C 1
ATOM 2099 O O . ALA A 1 271 ? 31.143 -10.285 -28.957 1.00 81.62 271 ALA A O 1
ATOM 2100 N N . THR A 1 272 ? 31.385 -11.650 -30.707 1.00 80.94 272 THR A N 1
ATOM 2101 C CA .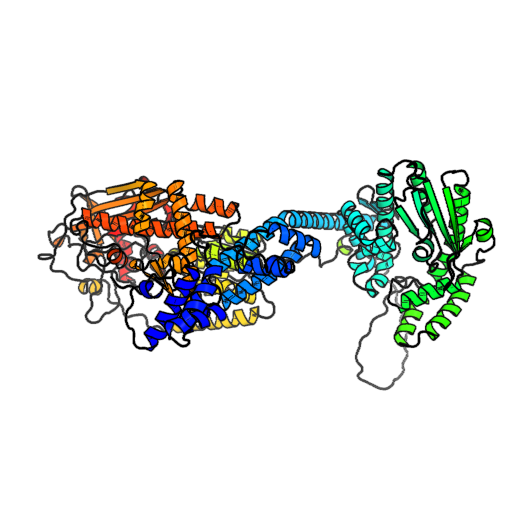 THR A 1 272 ? 32.829 -11.886 -30.543 1.00 80.94 272 THR A CA 1
ATOM 2102 C C . THR A 1 272 ? 33.526 -12.086 -31.889 1.00 80.94 272 THR A C 1
ATOM 2104 O O . THR A 1 272 ? 32.900 -12.401 -32.903 1.00 80.94 272 THR A O 1
ATOM 2107 N N . ARG A 1 273 ? 34.861 -11.990 -31.920 1.00 74.38 273 ARG A N 1
ATOM 2108 C CA . ARG A 1 273 ? 35.650 -12.312 -33.125 1.00 74.38 273 ARG A CA 1
ATOM 2109 C C . ARG A 1 273 ? 35.412 -13.743 -33.623 1.00 74.38 273 ARG A C 1
ATOM 2111 O O . ARG A 1 273 ? 35.351 -13.971 -34.827 1.00 74.38 273 ARG A O 1
ATOM 2118 N N . GLU A 1 274 ? 35.275 -14.691 -32.703 1.00 76.44 274 GLU A N 1
ATOM 2119 C CA . GLU A 1 274 ? 34.989 -16.092 -33.021 1.00 76.44 274 GLU A CA 1
ATOM 2120 C C . GLU A 1 274 ? 33.593 -16.240 -33.628 1.00 76.44 274 GLU A C 1
ATOM 2122 O O . GLU A 1 274 ? 33.436 -16.944 -34.622 1.00 76.44 274 GLU A O 1
ATOM 2127 N N . SER A 1 275 ? 32.606 -15.506 -33.106 1.00 81.88 275 SER A N 1
ATOM 2128 C CA . SER A 1 275 ? 31.250 -15.481 -33.660 1.00 81.88 275 SER A CA 1
ATOM 2129 C C . SER A 1 275 ? 31.211 -14.878 -35.068 1.00 81.88 275 SER A C 1
ATOM 2131 O O . SER A 1 275 ? 30.599 -15.463 -35.957 1.00 81.88 275 SER A O 1
ATOM 2133 N N . ARG A 1 276 ? 31.978 -13.805 -35.331 1.00 82.94 276 ARG A N 1
ATOM 2134 C CA . ARG A 1 276 ? 32.139 -13.252 -36.684 1.00 82.94 276 ARG A CA 1
ATOM 2135 C C . ARG A 1 276 ? 32.695 -14.296 -37.642 1.00 82.94 276 ARG A C 1
ATOM 2137 O O . ARG A 1 276 ? 32.270 -14.363 -38.787 1.00 82.94 276 ARG A O 1
ATOM 2144 N N . GLN A 1 277 ? 33.641 -15.122 -37.191 1.00 78.88 277 GLN A N 1
ATOM 2145 C CA . GLN A 1 277 ? 34.202 -16.191 -38.017 1.00 78.88 277 GLN A CA 1
ATOM 2146 C C . GLN A 1 277 ? 33.192 -17.324 -38.243 1.00 78.88 277 GLN A C 1
ATOM 2148 O O . GLN A 1 277 ? 33.051 -17.788 -39.374 1.00 78.88 277 GLN A O 1
ATOM 2153 N N . LYS A 1 278 ? 32.486 -17.742 -37.186 1.00 82.56 278 LYS A N 1
ATOM 2154 C CA . LYS A 1 278 ? 31.517 -18.845 -37.202 1.00 82.56 278 LYS A CA 1
ATOM 2155 C C . LYS A 1 278 ? 30.282 -18.514 -38.044 1.00 82.56 278 LYS A C 1
ATOM 2157 O O . LYS A 1 278 ? 29.864 -19.319 -38.863 1.00 82.56 278 LYS A O 1
ATOM 2162 N N . TRP A 1 279 ? 29.729 -17.315 -37.889 1.00 88.62 279 TRP A N 1
ATOM 2163 C CA . TRP A 1 279 ? 28.433 -16.933 -38.460 1.00 88.62 279 TRP A CA 1
ATOM 2164 C C . TRP A 1 279 ? 28.520 -16.146 -39.768 1.00 88.62 279 TRP A C 1
ATOM 2166 O O . TRP A 1 279 ? 27.492 -15.785 -40.334 1.00 88.62 279 TRP A O 1
ATOM 2176 N N . SER A 1 280 ? 29.729 -15.894 -40.286 1.00 84.25 280 SER A N 1
ATOM 2177 C CA . SER A 1 280 ? 29.936 -15.077 -41.492 1.00 84.25 280 SER A CA 1
ATOM 2178 C C . SER A 1 280 ? 29.186 -15.571 -42.722 1.00 84.25 280 SER A C 1
ATOM 2180 O O . SER A 1 280 ? 28.849 -14.754 -43.573 1.00 84.25 280 SER A O 1
ATOM 2182 N N . ILE A 1 281 ? 28.970 -16.877 -42.869 1.00 85.00 281 ILE A N 1
ATOM 2183 C CA . ILE A 1 281 ? 28.236 -17.413 -44.021 1.00 85.00 281 ILE A CA 1
ATOM 2184 C C . ILE A 1 281 ? 26.729 -17.355 -43.753 1.00 85.00 281 ILE A C 1
ATOM 2186 O O . ILE A 1 281 ? 25.988 -16.868 -44.602 1.00 85.00 281 ILE A O 1
ATOM 2190 N N . ALA A 1 282 ? 26.301 -17.749 -42.550 1.00 90.31 282 ALA A N 1
ATOM 2191 C CA . ALA A 1 282 ? 24.901 -17.743 -42.127 1.00 90.31 282 ALA A CA 1
ATOM 2192 C C . ALA A 1 282 ? 24.227 -16.369 -42.267 1.00 90.31 282 ALA A C 1
ATOM 2194 O O . ALA A 1 282 ? 23.084 -16.277 -42.693 1.00 90.31 282 ALA A O 1
ATOM 2195 N N . THR A 1 283 ? 24.931 -15.280 -41.956 1.00 92.38 283 THR A N 1
ATOM 2196 C CA . THR A 1 283 ? 24.354 -13.928 -42.038 1.00 92.38 283 THR A CA 1
ATOM 2197 C C . THR A 1 283 ? 24.518 -13.270 -43.411 1.00 92.38 283 THR A C 1
ATOM 2199 O O . THR A 1 283 ? 24.059 -12.147 -43.614 1.00 92.38 283 THR A O 1
ATOM 2202 N N . LEU A 1 284 ? 25.186 -13.926 -44.368 1.00 88.69 284 LEU A N 1
ATOM 2203 C CA . LEU A 1 284 ? 25.631 -13.296 -45.613 1.00 88.69 284 LEU A CA 1
ATOM 2204 C C . LEU A 1 284 ? 24.472 -12.981 -46.562 1.00 88.69 284 LEU A C 1
ATOM 2206 O O . LEU A 1 284 ? 24.411 -11.872 -47.100 1.00 88.69 284 LEU A O 1
ATOM 2210 N N . GLU A 1 285 ? 23.580 -13.942 -46.803 1.00 90.88 285 GLU A N 1
ATOM 2211 C CA . GLU A 1 285 ? 22.448 -13.779 -47.727 1.00 90.88 285 GLU A CA 1
ATOM 2212 C C . GLU A 1 285 ? 21.375 -12.819 -47.192 1.00 90.88 285 GLU A C 1
ATOM 2214 O O . GLU A 1 285 ? 21.047 -11.880 -47.924 1.00 90.88 285 GLU A O 1
ATOM 2219 N N . PRO A 1 286 ? 20.949 -12.893 -45.913 1.00 94.12 286 PRO A N 1
ATOM 2220 C CA . PRO A 1 286 ? 20.081 -11.868 -45.328 1.00 94.12 286 PRO A CA 1
ATOM 2221 C C . PRO A 1 286 ? 20.692 -10.457 -45.388 1.00 94.12 286 PRO A C 1
ATOM 2223 O O . PRO A 1 286 ? 20.019 -9.503 -45.782 1.00 94.12 286 PRO A O 1
ATOM 2226 N N . ALA A 1 287 ? 21.996 -10.317 -45.103 1.00 93.00 287 ALA A N 1
ATOM 2227 C CA . ALA A 1 287 ? 22.699 -9.040 -45.257 1.00 93.00 287 ALA A CA 1
ATOM 2228 C C . ALA A 1 287 ? 22.707 -8.546 -46.713 1.00 93.00 287 ALA A C 1
ATOM 2230 O O . ALA A 1 287 ? 22.606 -7.350 -46.978 1.00 93.00 287 ALA A O 1
ATOM 2231 N N . GLY A 1 288 ? 22.828 -9.468 -47.672 1.00 89.94 288 GLY A N 1
ATOM 2232 C CA . GLY A 1 288 ? 22.754 -9.177 -49.099 1.00 89.94 288 GLY A CA 1
ATOM 2233 C C . GLY A 1 288 ? 21.398 -8.611 -49.508 1.00 89.94 288 GLY A C 1
ATOM 2234 O O . GLY A 1 288 ? 21.373 -7.587 -50.185 1.00 89.94 288 GLY A O 1
ATOM 2235 N N . ALA A 1 289 ? 20.305 -9.234 -49.075 1.00 91.44 289 ALA A N 1
ATOM 2236 C CA . ALA A 1 289 ? 18.957 -8.748 -49.356 1.00 91.44 289 ALA A CA 1
ATOM 2237 C C . ALA A 1 289 ? 18.677 -7.387 -48.713 1.00 91.44 289 ALA A C 1
ATOM 2239 O O . ALA A 1 289 ? 18.007 -6.547 -49.310 1.00 91.44 289 ALA A O 1
ATOM 2240 N N . PHE A 1 290 ? 19.242 -7.125 -47.531 1.00 94.06 290 PHE A N 1
ATOM 2241 C CA . PHE A 1 290 ? 19.103 -5.826 -46.877 1.00 94.06 290 PHE A CA 1
ATOM 2242 C C . PHE A 1 290 ? 19.824 -4.725 -47.658 1.00 94.06 290 PHE A C 1
ATOM 2244 O O . PHE A 1 290 ? 19.276 -3.639 -47.815 1.00 94.06 290 PHE A O 1
ATOM 2251 N N . VAL A 1 291 ? 21.020 -5.008 -48.197 1.00 91.75 291 VAL A N 1
ATOM 2252 C CA . VAL A 1 291 ? 21.722 -4.084 -49.106 1.00 91.75 291 VAL A CA 1
ATOM 2253 C C . VAL A 1 291 ? 20.846 -3.744 -50.311 1.00 91.75 291 VAL A C 1
ATOM 2255 O O . VAL A 1 291 ? 20.730 -2.572 -50.649 1.00 91.75 291 VAL A O 1
ATOM 2258 N N . ASP A 1 292 ? 20.210 -4.737 -50.938 1.00 89.62 292 ASP A N 1
ATOM 2259 C CA . ASP A 1 292 ? 19.370 -4.501 -52.119 1.00 89.62 292 ASP A CA 1
ATOM 2260 C C . ASP A 1 292 ? 18.113 -3.689 -51.774 1.00 89.62 292 ASP A C 1
ATOM 2262 O O . ASP A 1 292 ? 17.801 -2.712 -52.458 1.00 89.62 292 ASP A O 1
ATOM 2266 N N . TRP A 1 293 ? 17.439 -4.034 -50.672 1.00 93.62 293 TRP A N 1
ATOM 2267 C CA . TRP A 1 293 ? 16.287 -3.286 -50.171 1.00 93.62 293 TRP A CA 1
ATOM 2268 C C . TRP A 1 293 ? 16.656 -1.835 -49.834 1.00 93.62 293 TRP A C 1
ATOM 2270 O O . TRP A 1 293 ? 15.989 -0.895 -50.271 1.00 93.62 293 TRP A O 1
ATOM 2280 N N . PHE A 1 294 ? 17.751 -1.630 -49.101 1.00 92.62 294 PHE A N 1
ATOM 2281 C CA . PHE A 1 294 ? 18.172 -0.305 -48.661 1.00 92.62 294 PHE A CA 1
ATOM 2282 C C . PHE A 1 294 ? 18.683 0.551 -49.829 1.00 92.62 294 PHE A C 1
ATOM 2284 O O . PHE A 1 294 ? 18.407 1.750 -49.883 1.00 92.62 294 PHE A O 1
ATOM 2291 N N . PHE A 1 295 ? 19.344 -0.063 -50.813 1.00 92.25 295 PHE A N 1
ATOM 2292 C CA . PHE A 1 295 ? 19.711 0.587 -52.068 1.00 92.25 295 PHE A CA 1
ATOM 2293 C C . PHE A 1 295 ? 18.471 1.083 -52.823 1.00 92.25 295 PHE A C 1
ATOM 2295 O O . PHE A 1 295 ? 18.385 2.266 -53.158 1.00 92.25 295 PHE A O 1
ATOM 2302 N N . ALA A 1 296 ? 17.466 0.221 -53.014 1.00 91.19 296 ALA A N 1
ATOM 2303 C CA . ALA A 1 296 ? 16.202 0.602 -53.644 1.00 91.19 296 ALA A CA 1
ATOM 2304 C C . ALA A 1 296 ? 15.478 1.716 -52.864 1.00 91.19 296 ALA A C 1
ATOM 2306 O O . ALA A 1 296 ? 14.950 2.656 -53.463 1.00 91.19 296 ALA A O 1
ATOM 2307 N N . LYS A 1 297 ? 15.512 1.662 -51.525 1.00 90.56 297 LYS A N 1
ATOM 2308 C CA . LYS A 1 297 ? 14.958 2.705 -50.655 1.00 90.56 297 LYS A CA 1
ATOM 2309 C C . LYS A 1 297 ? 15.639 4.054 -50.877 1.00 90.56 297 LYS A C 1
ATOM 2311 O O . LYS A 1 297 ? 14.940 5.051 -51.044 1.00 90.56 297 LYS A O 1
ATOM 2316 N N . VAL A 1 298 ? 16.972 4.100 -50.918 1.00 91.19 298 VAL A N 1
ATOM 2317 C CA . VAL A 1 298 ? 17.718 5.341 -51.187 1.00 91.19 298 VAL A CA 1
ATOM 2318 C C . VAL A 1 298 ? 17.357 5.901 -52.564 1.00 91.19 298 VAL A C 1
ATOM 2320 O O . VAL A 1 298 ? 17.019 7.083 -52.664 1.00 91.19 298 VAL A O 1
ATOM 2323 N N . LEU A 1 299 ? 17.334 5.051 -53.596 1.00 92.12 299 LEU A N 1
ATOM 2324 C CA . LEU A 1 299 ? 16.968 5.460 -54.955 1.00 92.12 299 LEU A CA 1
ATOM 2325 C C . LEU A 1 299 ? 15.540 6.009 -55.052 1.00 92.12 299 LEU A C 1
ATOM 2327 O O . LEU A 1 299 ? 15.313 6.962 -55.790 1.00 92.12 299 LEU A O 1
ATOM 2331 N N . SER A 1 300 ? 14.588 5.483 -54.272 1.00 90.12 300 SER A N 1
ATOM 2332 C CA . SER A 1 300 ? 13.205 5.991 -54.258 1.00 90.12 300 SER A CA 1
ATOM 2333 C C . SER A 1 300 ? 13.082 7.454 -53.805 1.00 90.12 300 SER A C 1
ATOM 2335 O O . SER A 1 300 ? 12.076 8.105 -54.080 1.00 90.12 300 SER A O 1
ATOM 2337 N N . THR A 1 301 ? 14.107 7.972 -53.121 1.00 89.31 301 THR A N 1
ATOM 2338 C CA . THR A 1 301 ? 14.180 9.355 -52.624 1.00 89.31 301 THR A CA 1
ATOM 2339 C C . THR A 1 301 ? 15.222 10.214 -53.344 1.00 89.31 301 THR A C 1
ATOM 2341 O O . THR A 1 301 ? 15.374 11.391 -53.008 1.00 89.31 301 THR A O 1
ATOM 2344 N N . ALA A 1 302 ? 15.941 9.644 -54.314 1.00 90.44 302 ALA A N 1
ATOM 2345 C CA . ALA A 1 302 ? 17.013 10.326 -55.026 1.00 90.44 302 ALA A CA 1
ATOM 2346 C C . ALA A 1 302 ? 16.481 11.469 -55.904 1.00 90.44 302 ALA A C 1
ATOM 2348 O O . ALA A 1 302 ? 15.384 11.400 -56.462 1.00 90.44 302 ALA A O 1
ATOM 2349 N N . GLN A 1 303 ? 17.271 12.531 -56.024 1.00 88.88 303 GLN A N 1
ATOM 2350 C CA . GLN A 1 303 ? 17.018 13.651 -56.921 1.00 88.88 303 GLN A CA 1
ATOM 2351 C C . GLN A 1 303 ? 17.835 13.505 -58.214 1.00 88.88 303 GLN A C 1
ATOM 2353 O O . GLN A 1 303 ? 18.906 12.888 -58.211 1.00 88.88 303 GLN A O 1
ATOM 2358 N N . PRO A 1 304 ? 17.385 14.105 -59.335 1.00 86.12 304 PRO A N 1
ATOM 2359 C CA . PRO A 1 304 ? 18.167 14.118 -60.565 1.00 86.12 304 PRO A CA 1
ATOM 2360 C C . PRO A 1 304 ? 19.570 14.689 -60.325 1.00 86.12 304 PRO A C 1
ATOM 2362 O O . PRO A 1 304 ? 19.697 15.788 -59.781 1.00 86.12 304 PRO A O 1
ATOM 2365 N N . LYS A 1 305 ? 20.604 13.982 -60.801 1.00 83.00 305 LYS A N 1
ATOM 2366 C CA . LYS A 1 305 ? 22.039 14.295 -60.608 1.00 83.00 305 LYS A CA 1
ATOM 2367 C C . LYS A 1 305 ? 22.609 14.042 -59.207 1.00 83.00 305 LYS A C 1
ATOM 2369 O O . LYS A 1 305 ? 23.756 14.423 -58.964 1.00 83.00 305 LYS A O 1
ATOM 2374 N N . ASP A 1 306 ? 21.867 13.409 -58.299 1.00 92.12 306 ASP A N 1
ATOM 2375 C CA . ASP A 1 306 ? 22.501 12.794 -57.130 1.00 92.12 306 ASP A CA 1
ATOM 2376 C C . ASP A 1 306 ? 23.480 11.704 -57.589 1.00 92.12 306 ASP A C 1
ATOM 2378 O O . ASP A 1 306 ? 23.255 11.039 -58.602 1.00 92.12 306 ASP A O 1
ATOM 2382 N N . THR A 1 307 ? 24.568 11.516 -56.846 1.00 91.56 307 THR A N 1
ATOM 2383 C CA . THR A 1 307 ? 25.658 10.610 -57.225 1.00 91.56 307 THR A CA 1
ATOM 2384 C C . THR A 1 307 ? 25.659 9.363 -56.347 1.00 91.56 307 THR A C 1
ATOM 2386 O O . THR A 1 307 ? 25.690 9.453 -55.115 1.00 91.56 307 THR A O 1
ATOM 2389 N N . ILE A 1 308 ? 25.680 8.191 -56.985 1.00 93.06 308 ILE A N 1
ATOM 2390 C CA . ILE A 1 308 ? 25.938 6.897 -56.345 1.00 93.06 308 ILE A CA 1
ATOM 2391 C C . ILE A 1 308 ? 27.384 6.501 -56.626 1.00 93.06 308 ILE A C 1
ATOM 2393 O O . ILE A 1 308 ? 27.781 6.332 -57.779 1.00 93.06 308 ILE A O 1
ATOM 2397 N N . VAL A 1 309 ? 28.172 6.325 -55.570 1.00 91.12 309 VAL A N 1
ATOM 2398 C CA . VAL A 1 309 ? 29.581 5.942 -55.691 1.00 91.12 309 VAL A CA 1
ATOM 2399 C C . VAL A 1 309 ? 29.710 4.433 -55.533 1.00 91.12 309 VAL A C 1
ATOM 2401 O O . VAL A 1 309 ? 29.271 3.886 -54.529 1.00 91.12 309 VAL A O 1
ATOM 2404 N N . PHE A 1 310 ? 30.354 3.753 -56.474 1.00 91.56 310 PHE A N 1
ATOM 2405 C CA . PHE A 1 310 ? 30.733 2.347 -56.351 1.00 91.56 310 PHE A CA 1
ATOM 2406 C C . PHE A 1 310 ? 32.232 2.247 -56.090 1.00 91.56 310 PHE A C 1
ATOM 2408 O O . PHE A 1 310 ? 33.049 2.376 -57.000 1.00 91.56 310 PHE A O 1
ATOM 2415 N N . ASN A 1 311 ? 32.593 1.985 -54.838 1.00 89.44 311 ASN A N 1
ATOM 2416 C CA . ASN A 1 311 ? 33.955 1.665 -54.441 1.00 89.44 311 ASN A CA 1
ATOM 2417 C C . ASN A 1 311 ? 34.211 0.177 -54.693 1.00 89.44 311 ASN A C 1
ATOM 2419 O O . ASN A 1 311 ? 33.746 -0.696 -53.961 1.00 89.44 311 ASN A O 1
ATOM 2423 N N . ALA A 1 312 ? 34.970 -0.110 -55.743 1.00 89.44 312 ALA A N 1
ATOM 2424 C CA . ALA A 1 312 ? 35.321 -1.448 -56.181 1.00 89.44 312 ALA A CA 1
ATOM 2425 C C . ALA A 1 312 ? 36.804 -1.738 -55.939 1.00 89.44 312 ALA A C 1
ATOM 2427 O O . ALA A 1 312 ? 37.646 -0.845 -55.910 1.00 89.44 312 ALA A O 1
ATOM 2428 N N . GLY A 1 313 ? 37.156 -3.007 -55.774 1.00 88.56 313 GLY A N 1
ATOM 2429 C CA . GLY A 1 313 ? 38.546 -3.407 -55.575 1.00 88.56 313 GLY A CA 1
ATOM 2430 C C . GLY A 1 313 ? 38.663 -4.803 -54.991 1.00 88.56 313 GLY A C 1
ATOM 2431 O O . GLY A 1 313 ? 37.766 -5.280 -54.287 1.00 88.56 313 GLY A O 1
ATOM 2432 N N . GLY A 1 314 ? 39.781 -5.461 -55.287 1.00 87.19 314 GLY A N 1
ATOM 2433 C CA . GLY A 1 314 ? 40.053 -6.813 -54.818 1.00 87.19 314 GLY A CA 1
ATOM 2434 C C . GLY A 1 314 ? 40.084 -6.943 -53.291 1.00 87.19 314 GLY A C 1
ATOM 2435 O O . GLY A 1 314 ? 40.149 -5.963 -52.545 1.00 87.19 314 GLY A O 1
ATOM 2436 N N . GLN A 1 315 ? 40.035 -8.179 -52.791 1.00 87.12 315 GLN A N 1
ATOM 2437 C CA . GLN A 1 315 ? 40.227 -8.422 -51.357 1.00 87.12 315 GLN A CA 1
ATOM 2438 C C . GLN A 1 315 ? 41.616 -7.927 -50.933 1.00 87.12 315 GLN A C 1
ATOM 2440 O O . GLN A 1 315 ? 42.583 -8.142 -51.660 1.00 87.12 315 GLN A O 1
ATOM 2445 N N . GLY A 1 316 ? 41.693 -7.217 -49.803 1.00 84.12 316 GLY A N 1
ATOM 2446 C CA . GLY A 1 316 ? 42.935 -6.611 -49.306 1.00 84.12 316 GLY A CA 1
ATOM 2447 C C . GLY A 1 316 ? 43.378 -5.311 -49.995 1.00 84.12 316 GLY A C 1
ATOM 2448 O O . GLY A 1 316 ? 44.386 -4.741 -49.590 1.00 84.12 316 GLY A O 1
ATOM 2449 N N . SER A 1 317 ? 42.636 -4.787 -50.982 1.00 87.50 317 SER A N 1
ATOM 2450 C CA . SER A 1 317 ? 43.081 -3.614 -51.757 1.00 87.50 317 SER A CA 1
ATOM 2451 C C . SER A 1 317 ? 43.026 -2.267 -51.023 1.00 87.50 317 SER A C 1
ATOM 2453 O O . SER A 1 317 ? 43.491 -1.265 -51.556 1.00 87.50 317 SER A O 1
ATOM 2455 N N . GLY A 1 318 ? 42.458 -2.214 -49.814 1.00 81.19 318 GLY A N 1
ATOM 2456 C CA . GLY A 1 318 ? 42.367 -0.984 -49.018 1.00 81.19 318 GLY A CA 1
ATOM 2457 C C . GLY A 1 318 ? 41.409 0.070 -49.588 1.00 81.19 318 GLY A C 1
ATOM 2458 O O . GLY A 1 318 ? 41.710 1.254 -49.506 1.00 81.19 318 GLY A O 1
ATOM 2459 N N . LYS A 1 319 ? 40.268 -0.359 -50.155 1.00 83.06 319 LYS A N 1
ATOM 2460 C CA . LYS A 1 319 ? 39.257 0.496 -50.812 1.00 83.06 319 LYS A CA 1
ATOM 2461 C C . LYS A 1 319 ? 38.937 1.774 -50.036 1.00 83.06 319 LYS A C 1
ATOM 2463 O O . LYS A 1 319 ? 39.232 2.865 -50.506 1.00 83.06 319 LYS A O 1
ATOM 2468 N N . THR A 1 320 ? 38.410 1.624 -48.823 1.00 72.56 320 THR A N 1
ATOM 2469 C CA . THR A 1 320 ? 37.959 2.737 -47.982 1.00 72.56 320 THR A CA 1
ATOM 2470 C C . THR A 1 320 ? 39.093 3.718 -47.667 1.00 72.56 320 THR A C 1
ATOM 2472 O O . THR A 1 320 ? 38.898 4.925 -47.762 1.00 72.56 320 THR A O 1
ATOM 2475 N N . THR A 1 321 ? 40.298 3.216 -47.370 1.00 74.50 321 THR A N 1
ATOM 2476 C CA . THR A 1 321 ? 41.486 4.041 -47.089 1.00 74.50 321 THR A CA 1
ATOM 2477 C C . THR A 1 321 ? 41.974 4.786 -48.331 1.00 74.50 321 THR A C 1
ATOM 2479 O O . THR A 1 321 ? 42.296 5.965 -48.251 1.00 74.50 321 THR A O 1
ATOM 2482 N N . ALA A 1 322 ? 41.999 4.125 -49.491 1.00 75.81 322 ALA A N 1
ATOM 2483 C CA . ALA A 1 322 ? 42.495 4.704 -50.737 1.00 75.81 322 ALA A CA 1
ATOM 2484 C C . ALA A 1 322 ? 41.550 5.756 -51.336 1.00 75.81 322 ALA A C 1
ATOM 2486 O O . ALA A 1 322 ? 41.990 6.615 -52.097 1.00 75.81 322 ALA A O 1
ATOM 2487 N N . THR A 1 323 ? 40.255 5.690 -51.009 1.00 74.31 323 THR A N 1
ATOM 2488 C CA . THR A 1 323 ? 39.240 6.615 -51.535 1.00 74.31 323 THR A CA 1
ATOM 2489 C C . THR A 1 323 ? 38.828 7.720 -50.563 1.00 74.31 323 THR A C 1
ATOM 2491 O O . THR A 1 323 ? 37.993 8.542 -50.931 1.00 74.31 323 THR A O 1
ATOM 2494 N N . ALA A 1 324 ? 39.380 7.748 -49.343 1.00 69.50 324 ALA A N 1
ATOM 2495 C CA . ALA A 1 324 ? 38.967 8.669 -48.279 1.00 69.50 324 ALA A CA 1
ATOM 2496 C C . ALA A 1 324 ? 39.095 10.155 -48.673 1.00 69.50 324 ALA A C 1
ATOM 2498 O O . ALA A 1 324 ? 38.212 10.948 -48.360 1.00 69.50 324 ALA A O 1
ATOM 2499 N N . ASP A 1 325 ? 40.143 10.506 -49.425 1.00 67.00 325 ASP A N 1
ATOM 2500 C CA . ASP A 1 325 ? 40.429 11.886 -49.849 1.00 67.00 325 ASP A CA 1
ATOM 2501 C C . ASP A 1 325 ? 39.868 12.237 -51.243 1.00 67.00 325 ASP A C 1
ATOM 2503 O O . ASP A 1 325 ? 40.055 13.352 -51.743 1.00 67.00 325 ASP A O 1
ATOM 2507 N N . ILE A 1 326 ? 39.173 11.302 -51.904 1.00 70.38 326 ILE A N 1
ATOM 2508 C CA . ILE A 1 326 ? 38.617 11.528 -53.244 1.00 70.38 326 ILE A CA 1
ATOM 2509 C C . ILE A 1 326 ? 37.279 12.257 -53.114 1.00 70.38 326 ILE A C 1
ATOM 2511 O O . ILE A 1 326 ? 36.249 11.656 -52.787 1.00 70.38 326 ILE A O 1
ATOM 2515 N N . LYS A 1 327 ? 37.290 13.561 -53.419 1.00 66.56 327 LYS A N 1
ATOM 2516 C CA . LYS A 1 327 ? 36.075 14.382 -53.503 1.00 66.56 327 LYS A CA 1
ATOM 2517 C C . LYS A 1 327 ? 35.095 13.754 -54.492 1.00 66.56 327 LYS A C 1
ATOM 2519 O O . LYS A 1 327 ? 35.451 13.530 -55.643 1.00 66.56 327 LYS A O 1
ATOM 2524 N N . VAL A 1 328 ? 33.883 13.459 -54.026 1.00 69.94 328 VAL A N 1
ATOM 2525 C CA . VAL A 1 328 ? 32.799 12.972 -54.884 1.00 69.94 328 VAL A CA 1
ATOM 2526 C C . VAL A 1 328 ? 32.302 14.109 -55.763 1.00 69.94 328 VAL A C 1
ATOM 2528 O O . VAL A 1 328 ? 32.196 15.256 -55.319 1.00 69.94 328 VAL A O 1
ATOM 2531 N N . THR A 1 329 ? 32.007 13.787 -57.013 1.00 63.19 329 THR A N 1
ATOM 2532 C CA . THR A 1 329 ? 31.428 14.728 -57.965 1.00 63.19 329 THR A CA 1
ATOM 2533 C C . THR A 1 329 ? 29.933 14.870 -57.657 1.00 63.19 329 THR A C 1
ATOM 2535 O O . THR A 1 329 ? 29.201 13.888 -57.695 1.00 63.19 329 THR A O 1
ATOM 2538 N N . GLY A 1 330 ? 29.455 16.073 -57.318 1.00 70.44 330 GLY A N 1
ATOM 2539 C CA . GLY A 1 330 ? 28.034 16.308 -57.001 1.00 70.44 330 GLY A CA 1
ATOM 2540 C C . GLY A 1 330 ? 27.615 15.925 -55.570 1.00 70.44 330 GLY A C 1
ATOM 2541 O O . GLY A 1 330 ? 28.428 15.950 -54.647 1.00 70.44 330 GLY A O 1
ATOM 2542 N N . ASN A 1 331 ? 26.323 15.632 -55.373 1.00 83.94 331 ASN A N 1
ATOM 2543 C CA . ASN A 1 331 ? 25.748 15.264 -54.074 1.00 83.94 331 ASN A CA 1
ATOM 2544 C C . ASN A 1 331 ? 25.763 13.737 -53.893 1.00 83.94 331 ASN A C 1
ATOM 2546 O O . ASN A 1 331 ? 24.924 13.031 -54.447 1.00 83.94 331 ASN A O 1
ATOM 2550 N N . ALA A 1 332 ? 26.732 13.223 -53.136 1.00 85.38 332 ALA A N 1
ATOM 2551 C CA . ALA A 1 332 ? 26.885 11.791 -52.891 1.00 85.38 332 ALA A CA 1
ATOM 2552 C C . ALA A 1 332 ? 25.857 11.284 -51.869 1.00 85.38 332 ALA A C 1
ATOM 2554 O O . ALA A 1 332 ? 26.013 11.508 -50.666 1.00 85.38 332 ALA A O 1
ATOM 2555 N N . ILE A 1 333 ? 24.827 10.573 -52.328 1.00 89.00 333 ILE A N 1
ATOM 2556 C CA . ILE A 1 333 ? 23.764 10.075 -51.438 1.00 89.00 333 ILE A CA 1
ATOM 2557 C C . ILE A 1 333 ? 24.041 8.664 -50.905 1.00 89.00 333 ILE A C 1
ATOM 2559 O O . ILE A 1 333 ? 23.496 8.287 -49.868 1.00 89.00 333 ILE A O 1
ATOM 2563 N N . LEU A 1 334 ? 24.908 7.895 -51.576 1.00 90.31 334 LEU A N 1
ATOM 2564 C CA . LEU A 1 334 ? 25.291 6.545 -51.158 1.00 90.31 334 LEU A CA 1
ATOM 2565 C C . LEU A 1 334 ? 26.646 6.120 -51.738 1.00 90.31 334 LEU A C 1
ATOM 2567 O O . LEU A 1 334 ? 26.951 6.402 -52.897 1.00 90.31 334 LEU A O 1
ATOM 2571 N N . VAL A 1 335 ? 27.428 5.392 -50.941 1.00 89.69 335 VAL A N 1
ATOM 2572 C CA . VAL A 1 335 ? 28.683 4.750 -51.349 1.00 89.69 335 VAL A CA 1
ATOM 2573 C C . VAL A 1 335 ? 28.538 3.237 -51.205 1.00 89.69 335 VAL A C 1
ATOM 2575 O O . VAL A 1 335 ? 28.524 2.717 -50.098 1.00 89.69 335 VAL A O 1
ATOM 2578 N N . MET A 1 336 ? 28.449 2.519 -52.316 1.00 89.56 336 MET A N 1
ATOM 2579 C CA . MET A 1 336 ? 28.456 1.059 -52.378 1.00 89.56 336 MET A CA 1
ATOM 2580 C C . MET A 1 336 ? 29.906 0.556 -52.321 1.00 89.56 336 MET A C 1
ATOM 2582 O O . MET A 1 336 ? 30.634 0.686 -53.305 1.00 89.56 336 MET A O 1
ATOM 2586 N N . ASP A 1 337 ? 30.345 -0.008 -51.191 1.00 85.94 337 ASP A N 1
ATOM 2587 C CA . ASP A 1 337 ? 31.709 -0.543 -51.029 1.00 85.94 337 ASP A CA 1
ATOM 2588 C C . ASP A 1 337 ? 31.707 -2.069 -51.201 1.00 85.94 337 ASP A C 1
ATOM 2590 O O . ASP A 1 337 ? 30.958 -2.805 -50.559 1.00 85.94 337 ASP A O 1
ATOM 2594 N N . GLY A 1 338 ? 32.529 -2.588 -52.110 1.00 83.56 338 GLY A N 1
ATOM 2595 C CA . GLY A 1 338 ? 32.523 -4.012 -52.400 1.00 83.56 338 GLY A CA 1
ATOM 2596 C C . GLY A 1 338 ? 33.587 -4.459 -53.385 1.00 83.56 338 GLY A C 1
ATOM 2597 O O . GLY A 1 338 ? 34.462 -3.719 -53.818 1.00 83.56 338 GLY A O 1
ATOM 2598 N N . THR A 1 339 ? 33.546 -5.741 -53.726 1.00 76.69 339 THR A N 1
ATOM 2599 C CA . THR A 1 339 ? 34.453 -6.329 -54.720 1.00 76.69 339 THR A CA 1
ATOM 2600 C C . THR A 1 339 ? 33.842 -6.389 -56.119 1.00 76.69 339 THR A C 1
ATOM 2602 O O . THR A 1 339 ? 34.544 -6.762 -57.053 1.00 76.69 339 THR A O 1
ATOM 2605 N N . LEU A 1 340 ? 32.546 -6.069 -56.259 1.00 81.19 340 LEU A N 1
ATOM 2606 C CA . LEU A 1 340 ? 31.754 -6.200 -57.492 1.00 81.19 340 LEU A CA 1
ATOM 2607 C C . LEU A 1 340 ? 31.948 -7.550 -58.208 1.00 81.19 340 LEU A C 1
ATOM 2609 O O . LEU A 1 340 ? 31.960 -7.624 -59.427 1.00 81.19 340 LEU A O 1
ATOM 2613 N N . GLN A 1 341 ? 32.124 -8.650 -57.470 1.00 76.75 341 GLN A N 1
ATOM 2614 C CA . GLN A 1 341 ? 32.388 -9.968 -58.073 1.00 76.75 341 GLN A CA 1
ATOM 2615 C C . GLN A 1 341 ? 31.188 -10.513 -58.857 1.00 76.75 341 GLN A C 1
ATOM 2617 O O . GLN A 1 341 ? 31.364 -11.167 -59.883 1.00 76.75 341 GLN A O 1
ATOM 2622 N N . ASN A 1 342 ? 29.964 -10.225 -58.404 1.00 81.12 342 ASN A N 1
ATOM 2623 C CA . ASN A 1 342 ? 28.749 -10.642 -59.094 1.00 81.12 342 ASN A CA 1
ATOM 2624 C C . ASN A 1 342 ? 28.378 -9.605 -60.162 1.00 81.12 342 ASN A C 1
ATOM 2626 O O . ASN A 1 342 ? 27.762 -8.579 -59.866 1.00 81.12 342 ASN A O 1
ATOM 2630 N N . HIS A 1 343 ? 28.772 -9.885 -61.403 1.00 83.50 343 HIS A N 1
ATOM 2631 C CA . HIS A 1 343 ? 28.513 -9.007 -62.539 1.00 83.50 343 HIS A CA 1
ATOM 2632 C C . HIS A 1 343 ? 27.017 -8.749 -62.758 1.00 83.50 343 HIS A C 1
ATOM 2634 O O . HIS A 1 343 ? 26.637 -7.590 -62.864 1.00 83.50 343 HIS A O 1
ATOM 2640 N N . ALA A 1 344 ? 26.174 -9.789 -62.742 1.00 83.31 344 ALA A N 1
ATOM 2641 C CA . ALA A 1 344 ? 24.734 -9.657 -62.980 1.00 83.31 344 ALA A CA 1
ATOM 2642 C C . ALA A 1 344 ? 24.065 -8.719 -61.961 1.00 83.31 344 ALA A C 1
ATOM 2644 O O . ALA A 1 344 ? 23.393 -7.768 -62.345 1.00 83.31 344 ALA A O 1
ATOM 2645 N N . ARG A 1 345 ? 24.353 -8.911 -60.668 1.00 84.06 345 ARG A N 1
ATOM 2646 C CA . ARG A 1 345 ? 23.829 -8.043 -59.601 1.00 84.06 345 ARG A CA 1
ATOM 2647 C C . ARG A 1 345 ? 24.340 -6.601 -59.712 1.00 84.06 345 ARG A C 1
ATOM 2649 O O . ARG A 1 345 ? 23.596 -5.655 -59.487 1.00 84.06 345 ARG A O 1
ATOM 2656 N N . SER A 1 346 ? 25.606 -6.423 -60.092 1.00 87.56 346 SER A N 1
ATOM 2657 C CA . SER A 1 346 ? 26.204 -5.086 -60.232 1.00 87.56 346 SER A CA 1
ATOM 2658 C C . SER A 1 346 ? 25.597 -4.318 -61.415 1.00 87.56 346 SER A C 1
ATOM 2660 O O . SER A 1 346 ? 25.374 -3.114 -61.323 1.00 87.56 346 SER A O 1
ATOM 2662 N N . VAL A 1 347 ? 25.273 -5.018 -62.508 1.00 89.00 347 VAL A N 1
ATOM 2663 C CA . VAL A 1 347 ? 24.546 -4.464 -63.661 1.00 89.00 347 VAL A CA 1
ATOM 2664 C C . VAL A 1 347 ? 23.157 -3.974 -63.255 1.00 89.00 347 VAL A C 1
ATOM 2666 O O . VAL A 1 347 ? 22.745 -2.894 -63.675 1.00 89.00 347 VAL A O 1
ATOM 2669 N N . GLU A 1 348 ? 22.438 -4.730 -62.426 1.00 89.56 348 GLU A N 1
ATOM 2670 C CA . GLU A 1 348 ? 21.119 -4.326 -61.928 1.00 89.56 348 GLU A CA 1
ATOM 2671 C C . GLU A 1 348 ? 21.191 -3.064 -61.065 1.00 89.56 348 GLU A C 1
ATOM 2673 O O . GLU A 1 348 ? 20.399 -2.146 -61.276 1.00 89.56 348 GLU A O 1
ATOM 2678 N N . HIS A 1 349 ? 22.179 -2.957 -60.169 1.00 91.25 349 HIS A N 1
ATOM 2679 C CA . HIS A 1 349 ? 22.386 -1.741 -59.373 1.00 91.25 349 HIS A CA 1
ATOM 2680 C C . HIS A 1 349 ? 22.691 -0.517 -60.243 1.00 91.25 349 HIS A C 1
ATOM 2682 O O . HIS A 1 349 ? 22.134 0.553 -60.001 1.00 91.25 349 HIS A O 1
ATOM 2688 N N . PHE A 1 350 ? 23.518 -0.670 -61.282 1.00 92.88 350 PHE A N 1
ATOM 2689 C CA . PHE A 1 350 ? 23.819 0.409 -62.229 1.00 92.88 350 PHE A CA 1
ATOM 2690 C C . PHE A 1 350 ? 22.569 0.823 -63.010 1.00 92.88 350 PHE A C 1
ATOM 2692 O O . PHE A 1 350 ? 22.241 2.007 -63.072 1.00 92.88 350 PHE A O 1
ATOM 2699 N N . ARG A 1 351 ? 21.820 -0.144 -63.559 1.00 93.00 351 ARG A N 1
ATOM 2700 C CA . ARG A 1 351 ? 20.560 0.128 -64.272 1.00 93.00 351 ARG A CA 1
ATOM 2701 C C . ARG A 1 351 ? 19.553 0.845 -63.382 1.00 93.00 351 ARG A C 1
ATOM 2703 O O . ARG A 1 351 ? 18.935 1.799 -63.843 1.00 93.00 351 ARG A O 1
ATOM 2710 N N . ALA A 1 352 ? 19.409 0.416 -62.130 1.00 91.88 352 ALA A N 1
ATOM 2711 C CA . ALA A 1 352 ? 18.508 1.040 -61.170 1.00 91.88 352 ALA A CA 1
ATOM 2712 C C . ALA A 1 352 ? 18.932 2.480 -60.832 1.00 91.88 352 ALA A C 1
ATOM 2714 O O . ALA A 1 352 ? 18.085 3.371 -60.843 1.00 91.88 352 ALA A O 1
ATOM 2715 N N . ALA A 1 353 ? 20.228 2.731 -60.610 1.00 92.69 353 ALA A N 1
ATOM 2716 C CA . ALA A 1 353 ? 20.744 4.078 -60.357 1.00 92.69 353 ALA A CA 1
ATOM 2717 C C . ALA A 1 353 ? 20.492 5.023 -61.544 1.00 92.69 353 ALA A C 1
ATOM 2719 O O . ALA A 1 353 ? 19.946 6.112 -61.364 1.00 92.69 353 ALA A O 1
ATOM 2720 N N . PHE A 1 354 ? 20.801 4.587 -62.770 1.00 93.19 354 PHE A N 1
ATOM 2721 C CA . PHE A 1 354 ? 20.532 5.391 -63.965 1.00 93.19 354 PHE A CA 1
ATOM 2722 C C . PHE A 1 354 ? 19.032 5.600 -64.203 1.00 93.19 354 PHE A C 1
ATOM 2724 O O . PHE A 1 354 ? 18.620 6.691 -64.591 1.00 93.19 354 PHE A O 1
ATOM 2731 N N . ALA A 1 355 ? 18.195 4.588 -63.951 1.00 91.56 355 ALA A N 1
ATOM 2732 C CA . ALA A 1 355 ? 16.741 4.710 -64.071 1.00 91.56 355 ALA A CA 1
ATOM 2733 C C . ALA A 1 355 ? 16.147 5.712 -63.065 1.00 91.56 355 ALA A C 1
ATOM 2735 O O . ALA A 1 355 ? 15.158 6.371 -63.380 1.00 91.56 355 ALA A O 1
ATOM 2736 N N . ALA A 1 356 ? 16.770 5.867 -61.893 1.00 91.56 356 ALA A N 1
ATOM 2737 C CA . ALA A 1 356 ? 16.419 6.880 -60.898 1.00 91.56 356 ALA A CA 1
ATOM 2738 C C . ALA A 1 356 ? 16.946 8.293 -61.240 1.00 91.56 356 ALA A C 1
ATOM 2740 O O . ALA A 1 356 ? 16.675 9.243 -60.510 1.00 91.56 356 ALA A O 1
ATOM 2741 N N . GLY A 1 357 ? 17.679 8.459 -62.349 1.00 90.12 357 GLY A N 1
ATOM 2742 C CA . GLY A 1 357 ? 18.252 9.744 -62.766 1.00 90.12 357 GLY A CA 1
ATOM 2743 C C . GLY A 1 357 ? 19.519 10.149 -62.003 1.00 90.12 357 GLY A C 1
ATOM 2744 O O . GLY A 1 357 ? 19.891 11.327 -62.027 1.00 90.12 357 GLY A O 1
ATOM 2745 N N . CYS A 1 358 ? 20.167 9.199 -61.321 1.00 93.06 358 CYS A N 1
ATOM 2746 C CA . CYS A 1 358 ? 21.432 9.416 -60.627 1.00 93.06 358 CYS A CA 1
ATOM 2747 C C . CYS A 1 358 ? 22.627 9.355 -61.587 1.00 93.06 358 CYS A C 1
ATOM 2749 O O . CYS A 1 358 ? 22.622 8.597 -62.561 1.00 93.06 358 CYS A O 1
ATOM 2751 N N . SER A 1 359 ? 23.686 10.090 -61.247 1.00 92.62 359 SER A N 1
ATOM 2752 C CA . SER A 1 359 ? 25.025 9.859 -61.791 1.00 92.62 359 SER A CA 1
ATOM 2753 C C . SER A 1 359 ? 25.700 8.704 -61.052 1.00 92.62 359 SER A C 1
ATOM 2755 O O . SER A 1 359 ? 25.472 8.495 -59.857 1.00 92.62 359 SER A O 1
ATOM 2757 N N . VAL A 1 360 ? 26.543 7.947 -61.750 1.00 92.94 360 VAL A N 1
ATOM 2758 C CA . VAL A 1 360 ? 27.260 6.802 -61.180 1.00 92.94 360 VAL A CA 1
ATOM 2759 C C . VAL A 1 360 ? 28.755 7.068 -61.232 1.00 92.94 360 VAL A C 1
ATOM 2761 O O . VAL A 1 360 ? 29.314 7.297 -62.297 1.00 92.94 360 VAL A O 1
ATOM 2764 N N . GLU A 1 361 ? 29.414 6.993 -60.079 1.00 91.38 361 GLU A N 1
ATOM 2765 C CA . GLU A 1 361 ? 30.861 7.163 -59.966 1.00 91.38 361 GLU A CA 1
ATOM 2766 C C . GLU A 1 361 ? 31.515 5.831 -59.569 1.00 91.38 361 GLU A C 1
ATOM 2768 O O . GLU A 1 361 ? 31.444 5.409 -58.416 1.00 91.38 361 GLU A O 1
ATOM 2773 N N . LEU A 1 362 ? 32.156 5.142 -60.514 1.00 90.94 362 LEU A N 1
ATOM 2774 C CA . LEU A 1 362 ? 32.829 3.862 -60.287 1.00 90.94 362 LEU A CA 1
ATOM 2775 C C . LEU A 1 362 ? 34.316 4.077 -59.986 1.00 90.94 362 LEU A C 1
ATOM 2777 O O . LEU A 1 362 ? 35.107 4.421 -60.862 1.00 90.94 362 LEU A O 1
ATOM 2781 N N . ARG A 1 363 ? 34.718 3.818 -58.742 1.00 90.19 363 ARG A N 1
ATOM 2782 C CA . ARG A 1 363 ? 36.096 3.946 -58.257 1.00 90.19 363 ARG A CA 1
ATOM 2783 C C . ARG A 1 363 ? 36.703 2.566 -58.056 1.00 90.19 363 ARG A C 1
ATOM 2785 O O . ARG A 1 363 ? 36.392 1.888 -57.081 1.00 90.19 363 ARG A O 1
ATOM 2792 N N . PHE A 1 364 ? 37.586 2.142 -58.951 1.00 91.00 364 PHE A N 1
ATOM 2793 C CA . PHE A 1 364 ? 38.304 0.881 -58.813 1.00 91.00 364 PHE A CA 1
ATOM 2794 C C . PHE A 1 364 ? 39.668 1.076 -58.152 1.00 91.00 364 PHE A C 1
ATOM 2796 O O . PHE A 1 364 ? 40.565 1.693 -58.725 1.00 91.00 364 PHE A O 1
ATOM 2803 N N . VAL A 1 365 ? 39.846 0.496 -56.967 1.00 90.19 365 VAL A N 1
ATOM 2804 C CA . VAL A 1 365 ? 41.112 0.492 -56.234 1.00 90.19 365 VAL A CA 1
ATOM 2805 C C . VAL A 1 365 ? 41.916 -0.752 -56.595 1.00 90.19 365 VAL A C 1
ATOM 2807 O O . VAL A 1 365 ? 41.624 -1.865 -56.140 1.00 90.19 365 VAL A O 1
ATOM 2810 N N . TYR A 1 366 ? 42.951 -0.542 -57.402 1.00 90.06 366 TYR A N 1
ATOM 2811 C CA . TYR A 1 366 ? 43.960 -1.535 -57.727 1.00 90.06 366 TYR A CA 1
ATOM 2812 C C . TYR A 1 366 ? 45.019 -1.589 -56.625 1.00 90.06 366 TYR A C 1
ATOM 2814 O O . TYR A 1 366 ? 45.565 -0.569 -56.214 1.00 90.06 366 TYR A O 1
ATOM 2822 N N . CYS A 1 367 ? 45.346 -2.793 -56.177 1.00 89.12 367 CYS A N 1
ATOM 2823 C CA . CYS A 1 367 ? 46.461 -3.059 -55.282 1.00 89.12 367 CYS A CA 1
ATOM 2824 C C . CYS A 1 367 ? 47.117 -4.338 -55.787 1.00 89.12 367 CYS A C 1
ATOM 2826 O O . CYS A 1 367 ? 46.419 -5.315 -56.040 1.00 89.12 367 CYS A O 1
ATOM 2828 N N . ASN A 1 368 ? 48.431 -4.339 -55.959 1.00 89.19 368 ASN A N 1
ATOM 2829 C CA . ASN A 1 368 ? 49.164 -5.553 -56.293 1.00 89.19 368 ASN A CA 1
ATOM 2830 C C . ASN A 1 368 ? 48.938 -6.621 -55.213 1.00 89.19 368 ASN A C 1
ATOM 2832 O O . ASN A 1 368 ? 48.932 -6.357 -54.011 1.00 89.19 368 ASN A O 1
ATOM 2836 N N . TRP A 1 369 ? 48.785 -7.862 -55.661 1.00 91.31 369 TRP A N 1
ATOM 2837 C CA . TRP A 1 369 ? 48.372 -8.956 -54.794 1.00 91.31 369 TRP A CA 1
ATOM 2838 C C . TRP A 1 369 ? 49.240 -9.190 -53.537 1.00 91.31 369 TRP A C 1
ATOM 2840 O O . TRP A 1 369 ? 48.653 -9.375 -52.470 1.00 91.31 369 TRP A O 1
ATOM 2850 N N . PRO A 1 370 ? 50.589 -9.128 -53.574 1.00 90.19 370 PRO A N 1
ATOM 2851 C CA . PRO A 1 370 ? 51.395 -9.275 -52.359 1.00 90.19 370 PRO A CA 1
ATOM 2852 C C . PRO A 1 370 ? 51.068 -8.229 -51.285 1.00 90.19 370 PRO A C 1
ATOM 2854 O O . PRO A 1 370 ? 50.909 -8.568 -50.116 1.00 90.19 370 PRO A O 1
ATOM 2857 N N . ASP A 1 371 ? 50.889 -6.968 -51.674 1.00 88.81 371 ASP A N 1
ATOM 2858 C CA . ASP A 1 371 ? 50.540 -5.894 -50.740 1.00 88.81 371 ASP A CA 1
ATOM 2859 C C . ASP A 1 371 ? 49.112 -6.056 -50.207 1.00 88.81 371 ASP A C 1
ATOM 2861 O O . ASP A 1 371 ? 48.857 -5.840 -49.020 1.00 88.81 371 ASP A O 1
ATOM 2865 N N . ALA A 1 372 ? 48.190 -6.543 -51.041 1.00 89.56 372 ALA A N 1
ATOM 2866 C CA . ALA A 1 372 ? 46.848 -6.897 -50.597 1.00 89.56 372 ALA A CA 1
ATOM 2867 C C . ALA A 1 372 ? 46.859 -8.020 -49.541 1.00 89.56 372 ALA A C 1
ATOM 2869 O O . ALA A 1 372 ? 46.099 -7.967 -48.571 1.00 89.56 372 ALA A O 1
ATOM 2870 N N . VAL A 1 373 ? 47.737 -9.017 -49.695 1.00 90.25 373 VAL A N 1
ATOM 2871 C CA . VAL A 1 373 ? 47.932 -10.099 -48.717 1.00 90.25 373 VAL A CA 1
ATOM 2872 C C . VAL A 1 373 ? 48.516 -9.570 -47.407 1.00 90.25 373 VAL A C 1
ATOM 2874 O O . VAL A 1 373 ? 47.989 -9.915 -46.347 1.00 90.25 373 VAL A O 1
ATOM 2877 N N . ARG A 1 374 ? 49.517 -8.681 -47.461 1.00 88.38 374 ARG A N 1
ATOM 2878 C CA . ARG A 1 374 ? 50.077 -8.019 -46.266 1.00 88.38 374 ARG A CA 1
ATOM 2879 C C . ARG A 1 374 ? 49.022 -7.230 -45.501 1.00 88.38 374 ARG A C 1
ATOM 2881 O O . ARG A 1 374 ? 48.880 -7.414 -44.299 1.00 88.38 374 ARG A O 1
ATOM 2888 N N . ASN A 1 375 ? 48.208 -6.437 -46.197 1.00 87.12 375 ASN A N 1
ATOM 2889 C CA . ASN A 1 375 ? 47.119 -5.677 -45.576 1.00 87.12 375 ASN A CA 1
ATOM 2890 C C . ASN A 1 375 ? 46.117 -6.581 -44.842 1.00 87.12 375 ASN A C 1
ATOM 2892 O O . ASN A 1 375 ? 45.642 -6.244 -43.756 1.00 87.12 375 ASN A O 1
ATOM 2896 N N . MET A 1 376 ? 45.771 -7.731 -45.433 1.00 88.50 376 MET A N 1
ATOM 2897 C CA . MET A 1 376 ? 44.878 -8.700 -44.790 1.00 88.50 376 MET A CA 1
ATOM 2898 C C . MET A 1 376 ? 45.525 -9.340 -43.557 1.00 88.50 376 MET A C 1
ATOM 2900 O O . MET A 1 376 ? 44.850 -9.490 -42.537 1.00 88.50 376 MET A O 1
ATOM 2904 N N . ALA A 1 377 ? 46.809 -9.695 -43.639 1.00 85.12 377 ALA A N 1
ATOM 2905 C CA . ALA A 1 377 ? 47.559 -10.279 -42.531 1.00 85.12 377 ALA A CA 1
ATOM 2906 C C . ALA A 1 377 ? 47.725 -9.290 -41.362 1.00 85.12 377 ALA A C 1
ATOM 2908 O O . ALA A 1 377 ? 47.378 -9.635 -40.235 1.00 85.12 377 ALA A O 1
ATOM 2909 N N . ASP A 1 378 ? 48.137 -8.047 -41.629 1.00 83.12 378 ASP A N 1
ATOM 2910 C CA . ASP A 1 378 ? 48.312 -6.990 -40.622 1.00 83.12 378 ASP A CA 1
ATOM 2911 C C . ASP A 1 378 ? 46.992 -6.658 -39.903 1.00 83.12 378 ASP A C 1
ATOM 2913 O O . ASP A 1 378 ? 46.927 -6.599 -38.671 1.00 83.12 378 ASP A O 1
ATOM 2917 N N . ARG A 1 379 ? 45.888 -6.536 -40.654 1.00 82.62 379 ARG A N 1
ATOM 2918 C CA . ARG A 1 379 ? 44.554 -6.310 -40.074 1.00 82.62 379 ARG A CA 1
ATOM 2919 C C . ARG A 1 379 ? 44.137 -7.462 -39.150 1.00 82.62 379 ARG A C 1
ATOM 2921 O O . ARG A 1 379 ? 43.611 -7.221 -38.061 1.00 82.62 379 ARG A O 1
ATOM 2928 N N . ALA A 1 380 ? 44.394 -8.702 -39.569 1.00 81.12 380 ALA A N 1
ATOM 2929 C CA . ALA A 1 380 ? 44.100 -9.888 -38.773 1.00 81.12 380 ALA A CA 1
ATOM 2930 C C . ALA A 1 380 ? 44.989 -9.987 -37.520 1.00 81.12 380 ALA A C 1
ATOM 2932 O O . ALA A 1 380 ? 44.489 -10.367 -36.456 1.00 81.12 380 ALA A O 1
ATOM 2933 N N . ALA A 1 381 ? 46.270 -9.617 -37.622 1.00 77.88 381 ALA A N 1
ATOM 2934 C CA . ALA A 1 381 ? 47.211 -9.588 -36.505 1.00 77.88 381 ALA A CA 1
ATOM 2935 C C . ALA A 1 381 ? 46.766 -8.585 -35.429 1.00 77.88 381 ALA A C 1
ATOM 2937 O O . ALA A 1 381 ? 46.689 -8.948 -34.255 1.00 77.88 381 ALA A O 1
ATOM 2938 N N . LYS A 1 382 ? 46.319 -7.389 -35.838 1.00 79.12 382 LYS A N 1
ATOM 2939 C CA . LYS A 1 382 ? 45.755 -6.333 -34.968 1.00 79.12 382 LYS A CA 1
ATOM 2940 C C . LYS A 1 382 ? 44.369 -6.649 -34.387 1.00 79.12 382 LYS A C 1
ATOM 2942 O O . LYS A 1 382 ? 43.767 -5.804 -33.732 1.00 79.12 382 LYS A O 1
ATOM 2947 N N . GLY A 1 383 ? 43.838 -7.847 -34.636 1.00 70.62 383 GLY A N 1
ATOM 2948 C CA . GLY A 1 383 ? 42.555 -8.291 -34.091 1.00 70.62 383 GLY A CA 1
ATOM 2949 C C . GLY A 1 383 ? 41.326 -7.654 -34.748 1.00 70.62 383 GLY A C 1
ATOM 2950 O O . GLY A 1 383 ? 40.233 -7.738 -34.191 1.00 70.62 383 GLY A O 1
ATOM 2951 N N . ALA A 1 384 ? 41.473 -7.039 -35.925 1.00 69.69 384 ALA A N 1
ATOM 2952 C CA . ALA A 1 384 ? 40.388 -6.345 -36.610 1.00 69.69 384 ALA A CA 1
ATOM 2953 C C . ALA A 1 384 ? 39.750 -7.206 -37.718 1.00 69.69 384 ALA A C 1
ATOM 2955 O O . ALA A 1 384 ? 40.426 -7.712 -38.610 1.00 69.69 384 ALA A O 1
ATOM 2956 N N . GLY A 1 385 ? 38.416 -7.291 -37.731 1.00 67.31 385 GLY A N 1
ATOM 2957 C CA . GLY A 1 385 ? 37.651 -7.985 -38.778 1.00 67.31 385 GLY A CA 1
ATOM 2958 C C . GLY A 1 385 ? 37.786 -9.519 -38.783 1.00 67.31 385 GLY A C 1
ATOM 2959 O O . GLY A 1 385 ? 38.406 -10.118 -37.904 1.00 67.31 385 GLY A O 1
ATOM 2960 N N . ARG A 1 386 ? 37.158 -10.160 -39.779 1.00 74.88 386 ARG A N 1
ATOM 2961 C CA . ARG A 1 386 ? 37.211 -11.618 -40.003 1.00 74.88 386 ARG A CA 1
ATOM 2962 C C . ARG A 1 386 ? 38.387 -12.016 -40.895 1.00 74.88 386 ARG A C 1
ATOM 2964 O O . ARG A 1 386 ? 38.800 -11.240 -41.758 1.00 74.88 386 ARG A O 1
ATOM 2971 N N . VAL A 1 387 ? 38.868 -13.249 -40.745 1.00 81.69 387 VAL A N 1
ATOM 2972 C CA . VAL A 1 387 ? 39.925 -13.806 -41.602 1.00 81.69 387 VAL A CA 1
ATOM 2973 C C . VAL A 1 387 ? 39.290 -14.465 -42.826 1.00 81.69 387 VAL A C 1
ATOM 2975 O O . VAL A 1 387 ? 38.442 -15.352 -42.704 1.00 81.69 387 VAL A O 1
ATOM 2978 N N . VAL A 1 388 ? 39.688 -14.020 -44.020 1.00 83.19 388 VAL A N 1
ATOM 2979 C CA . VAL A 1 388 ? 39.218 -14.576 -45.297 1.00 83.19 388 VAL A CA 1
ATOM 2980 C C . VAL A 1 388 ? 40.244 -15.594 -45.804 1.00 83.19 388 VAL A C 1
ATOM 2982 O O . VAL A 1 388 ? 41.393 -15.206 -46.017 1.00 83.19 388 VAL A O 1
ATOM 2985 N N . PRO A 1 389 ? 39.858 -16.862 -46.061 1.00 87.44 389 PRO A N 1
ATOM 2986 C CA . PRO A 1 389 ? 40.771 -17.858 -46.614 1.00 87.44 389 PRO A CA 1
ATOM 2987 C C . PRO A 1 389 ? 41.426 -17.383 -47.912 1.00 87.44 389 PRO A C 1
ATOM 2989 O O . PRO A 1 389 ? 40.761 -16.815 -48.788 1.00 87.44 389 PRO A O 1
ATOM 2992 N N . LEU A 1 390 ? 42.723 -17.656 -48.064 1.00 88.00 390 LEU A N 1
ATOM 2993 C CA . LEU A 1 390 ? 43.548 -17.089 -49.132 1.00 88.00 390 LEU A CA 1
ATOM 2994 C C . LEU A 1 390 ? 43.018 -17.434 -50.532 1.00 88.00 390 LEU A C 1
ATOM 2996 O O . LEU A 1 390 ? 43.024 -16.589 -51.423 1.00 88.00 390 LEU A O 1
ATOM 3000 N N . LYS A 1 391 ? 42.465 -18.640 -50.713 1.00 87.00 391 LYS A N 1
ATOM 3001 C CA . LYS A 1 391 ? 41.809 -19.072 -51.961 1.00 87.00 391 LYS A CA 1
ATOM 3002 C C . LYS A 1 391 ? 40.617 -18.204 -52.346 1.00 87.00 391 LYS A C 1
ATOM 3004 O O . LYS A 1 391 ? 40.485 -17.811 -53.505 1.00 87.00 391 LYS A O 1
ATOM 3009 N N . ARG A 1 392 ? 39.772 -17.863 -51.372 1.00 83.56 392 ARG A N 1
ATOM 3010 C CA . ARG A 1 392 ? 38.615 -16.984 -51.580 1.00 83.56 392 ARG A CA 1
ATOM 3011 C C . ARG A 1 392 ? 39.062 -15.550 -51.840 1.00 83.56 392 ARG A C 1
ATOM 3013 O O . ARG A 1 392 ? 38.505 -14.889 -52.714 1.00 83.56 392 ARG A O 1
ATOM 3020 N N . ALA A 1 393 ? 40.077 -15.088 -51.112 1.00 87.25 393 ALA A N 1
ATOM 3021 C CA . ALA A 1 393 ? 40.646 -13.765 -51.315 1.00 87.25 393 ALA A CA 1
ATOM 3022 C C . ALA A 1 393 ? 41.254 -13.618 -52.721 1.00 87.25 393 ALA A C 1
ATOM 3024 O O . ALA A 1 393 ? 40.938 -12.648 -53.404 1.00 87.25 393 ALA A O 1
ATOM 3025 N N . ALA A 1 394 ? 42.024 -14.608 -53.187 1.00 88.81 394 ALA A N 1
ATOM 3026 C CA . ALA A 1 394 ? 42.662 -14.620 -54.505 1.00 88.81 394 ALA A CA 1
ATOM 3027 C C . ALA A 1 394 ? 41.636 -14.615 -55.642 1.00 88.81 394 ALA A C 1
ATOM 3029 O O . ALA A 1 394 ? 41.693 -13.753 -56.518 1.00 88.81 394 ALA A O 1
ATOM 3030 N N . LYS A 1 395 ? 40.642 -15.516 -55.590 1.00 87.38 395 LYS A N 1
ATOM 3031 C CA . LYS A 1 395 ? 39.531 -15.530 -56.555 1.00 87.38 395 LYS A CA 1
ATOM 3032 C C . LYS A 1 395 ? 38.833 -14.174 -56.592 1.00 87.38 395 LYS A C 1
ATOM 3034 O O . LYS A 1 395 ? 38.623 -13.592 -57.651 1.00 87.38 395 LYS A O 1
ATOM 3039 N N . GLY A 1 396 ? 38.533 -13.646 -55.411 1.00 85.94 396 GLY A N 1
ATOM 3040 C CA . GLY A 1 396 ? 37.825 -12.393 -55.289 1.00 85.94 396 GLY A CA 1
ATOM 3041 C C . GLY A 1 396 ? 38.605 -11.164 -55.750 1.00 85.94 396 GLY A C 1
ATOM 3042 O O . GLY A 1 396 ? 38.001 -10.195 -56.205 1.00 85.94 396 GLY A O 1
ATOM 3043 N N . HIS A 1 397 ? 39.927 -11.196 -55.618 1.00 89.25 397 HIS A N 1
ATOM 3044 C CA . HIS A 1 397 ? 40.829 -10.157 -56.092 1.00 89.25 397 HIS A CA 1
ATOM 3045 C C . HIS A 1 397 ? 40.978 -10.200 -57.617 1.00 89.25 397 HIS A C 1
ATOM 3047 O O . HIS A 1 397 ? 40.896 -9.168 -58.278 1.00 89.25 397 HIS A O 1
ATOM 3053 N N . PHE A 1 398 ? 41.095 -11.405 -58.175 1.00 89.25 398 PHE A N 1
ATOM 3054 C CA . PHE A 1 398 ? 41.154 -11.654 -59.612 1.00 89.25 398 PHE A CA 1
ATOM 3055 C C . PHE A 1 398 ? 39.879 -11.223 -60.353 1.00 89.25 398 PHE A C 1
ATOM 3057 O O . PHE A 1 398 ? 39.945 -10.574 -61.397 1.00 89.25 398 PHE A O 1
ATOM 3064 N N . GLU A 1 399 ? 38.707 -11.570 -59.817 1.00 88.06 399 GLU A N 1
ATOM 3065 C CA . GLU A 1 399 ? 37.420 -11.282 -60.459 1.00 88.06 399 GLU A CA 1
ATOM 3066 C C . GLU A 1 399 ? 37.058 -9.790 -60.425 1.00 88.06 399 GLU A C 1
ATOM 3068 O O . GLU A 1 399 ? 36.504 -9.283 -61.399 1.00 88.06 399 GLU A O 1
ATOM 3073 N N . ALA A 1 400 ? 37.415 -9.063 -59.359 1.00 88.69 400 ALA A N 1
ATOM 3074 C CA . ALA A 1 400 ? 37.017 -7.665 -59.162 1.00 88.69 400 ALA A CA 1
ATOM 3075 C C . ALA A 1 400 ? 37.435 -6.741 -60.323 1.00 88.69 400 ALA A C 1
ATOM 3077 O O . ALA A 1 400 ? 36.619 -5.969 -60.834 1.00 88.69 400 ALA A O 1
ATOM 3078 N N . ALA A 1 401 ? 38.689 -6.837 -60.778 1.00 86.50 401 ALA A N 1
ATOM 3079 C CA . ALA A 1 401 ? 39.191 -6.027 -61.891 1.00 86.50 401 ALA A CA 1
ATOM 3080 C C . ALA A 1 401 ? 38.483 -6.363 -63.215 1.00 86.50 401 ALA A C 1
ATOM 3082 O O . ALA A 1 401 ? 38.120 -5.475 -63.985 1.00 86.50 401 ALA A O 1
ATOM 3083 N N . ARG A 1 402 ? 38.222 -7.653 -63.460 1.00 89.00 402 ARG A N 1
ATOM 3084 C CA . ARG A 1 402 ? 37.562 -8.127 -64.685 1.00 89.00 402 ARG A CA 1
ATOM 3085 C C . ARG A 1 402 ? 36.097 -7.721 -64.738 1.00 89.00 402 ARG A C 1
ATOM 3087 O O . ARG A 1 402 ? 35.628 -7.298 -65.791 1.00 89.00 402 ARG A O 1
ATOM 3094 N N . THR A 1 403 ? 35.376 -7.834 -63.626 1.00 88.25 403 THR A N 1
ATOM 3095 C CA . THR A 1 403 ? 33.980 -7.395 -63.569 1.00 88.25 403 THR A CA 1
ATOM 3096 C C . THR A 1 403 ? 33.870 -5.884 -63.729 1.00 88.25 403 THR A C 1
ATOM 3098 O O . THR A 1 403 ? 33.001 -5.425 -64.461 1.00 88.25 403 THR A O 1
ATOM 3101 N N . THR A 1 404 ? 34.794 -5.117 -63.147 1.00 89.19 404 THR A N 1
ATOM 3102 C CA . THR A 1 404 ? 34.859 -3.659 -63.334 1.00 89.19 404 THR A CA 1
ATOM 3103 C C . THR A 1 404 ? 35.017 -3.295 -64.812 1.00 89.19 404 THR A C 1
ATOM 3105 O O . THR A 1 404 ? 34.231 -2.510 -65.330 1.00 89.19 404 THR A O 1
ATOM 3108 N N . LEU A 1 405 ? 35.960 -3.919 -65.529 1.00 89.50 405 LEU A N 1
ATOM 3109 C CA . LEU A 1 405 ? 36.144 -3.681 -66.968 1.00 89.50 405 LEU A CA 1
ATOM 3110 C C . LEU A 1 405 ? 34.900 -4.044 -67.795 1.00 89.50 405 LEU A C 1
ATOM 3112 O O . LEU A 1 405 ? 34.552 -3.315 -68.721 1.00 89.50 405 LEU A O 1
ATOM 3116 N N . LYS A 1 406 ? 34.210 -5.140 -67.449 1.00 90.00 406 LYS A N 1
ATOM 3117 C CA . LYS A 1 406 ? 32.944 -5.523 -68.097 1.00 90.00 406 LYS A CA 1
ATOM 3118 C C . LYS A 1 406 ? 31.845 -4.484 -67.875 1.00 90.00 406 LYS A C 1
ATOM 3120 O O . LYS A 1 406 ? 31.180 -4.119 -68.836 1.00 90.00 406 LYS A O 1
ATOM 3125 N N . LEU A 1 407 ? 31.686 -3.988 -66.645 1.00 89.69 407 LEU A N 1
ATOM 3126 C CA . LEU A 1 407 ? 30.703 -2.952 -66.311 1.00 89.69 407 LEU A CA 1
ATOM 3127 C C . LEU A 1 407 ? 30.982 -1.649 -67.068 1.00 89.69 407 LEU A C 1
ATOM 3129 O O . LEU A 1 407 ? 30.071 -1.095 -67.674 1.00 89.69 407 LEU A O 1
ATOM 3133 N N . CYS A 1 408 ? 32.240 -1.198 -67.104 1.00 89.06 408 CYS A N 1
ATOM 3134 C CA . CYS A 1 408 ? 32.615 -0.008 -67.872 1.00 89.06 408 CYS A CA 1
ATOM 3135 C C . CYS A 1 408 ? 32.312 -0.162 -69.367 1.00 89.06 408 CYS A C 1
ATOM 3137 O O . CYS A 1 408 ? 31.920 0.804 -70.008 1.00 89.06 408 CYS A O 1
ATOM 3139 N N . GLY A 1 409 ? 32.495 -1.364 -69.924 1.00 87.88 409 GLY A N 1
ATOM 3140 C CA . GLY A 1 409 ? 32.152 -1.652 -71.316 1.00 87.88 409 GLY A CA 1
ATOM 3141 C C . GLY A 1 409 ? 30.643 -1.670 -71.578 1.00 87.88 409 GLY A C 1
ATOM 3142 O O . GLY A 1 409 ? 30.204 -1.157 -72.601 1.00 87.88 409 GLY A O 1
ATOM 3143 N N . GLU A 1 410 ? 29.853 -2.238 -70.663 1.00 91.00 410 GLU A N 1
ATOM 3144 C CA . GLU A 1 410 ? 28.393 -2.356 -70.804 1.00 91.00 410 GLU A CA 1
ATOM 3145 C C . GLU A 1 410 ? 27.669 -1.005 -70.730 1.00 91.00 410 GLU A C 1
ATOM 3147 O O . GLU A 1 410 ? 26.665 -0.825 -71.410 1.00 91.00 410 GLU A O 1
ATOM 3152 N N . PHE A 1 411 ? 28.191 -0.058 -69.945 1.00 92.31 411 PHE A N 1
ATOM 3153 C CA . PHE A 1 411 ? 27.599 1.272 -69.746 1.00 92.31 411 PHE A CA 1
ATOM 3154 C C . PHE A 1 411 ? 28.433 2.405 -70.363 1.00 92.31 411 PHE A C 1
ATOM 3156 O O . PHE A 1 411 ? 28.305 3.560 -69.961 1.00 92.31 411 PHE A O 1
ATOM 3163 N N . ALA A 1 412 ? 29.293 2.099 -71.340 1.00 86.56 412 ALA A N 1
ATOM 3164 C CA . ALA A 1 412 ? 30.165 3.086 -71.987 1.00 86.56 412 ALA A CA 1
ATOM 3165 C C . ALA A 1 412 ? 29.395 4.201 -72.727 1.00 86.56 412 ALA A C 1
ATOM 3167 O O . ALA A 1 412 ? 29.958 5.255 -73.013 1.00 86.56 412 ALA A O 1
ATOM 3168 N N . ASP A 1 413 ? 28.124 3.963 -73.061 1.00 87.50 413 ASP A N 1
ATOM 3169 C CA . ASP A 1 413 ? 27.221 4.908 -73.717 1.00 87.50 413 ASP A CA 1
ATOM 3170 C C . ASP A 1 413 ? 26.543 5.892 -72.745 1.00 87.50 413 ASP A C 1
ATOM 3172 O O . ASP A 1 413 ? 25.868 6.818 -73.197 1.00 87.50 413 ASP A O 1
ATOM 3176 N N . LYS A 1 414 ? 26.710 5.714 -71.426 1.00 89.69 414 LYS A N 1
ATOM 3177 C CA . LYS A 1 414 ? 26.115 6.569 -70.390 1.00 89.69 414 LYS A CA 1
ATOM 3178 C C . LYS A 1 414 ? 27.021 7.763 -70.067 1.00 89.69 414 LYS A C 1
ATOM 3180 O O . LYS A 1 414 ? 28.063 7.563 -69.446 1.00 89.69 414 LYS A O 1
ATOM 3185 N N . PRO A 1 415 ? 26.649 9.009 -70.430 1.00 85.62 415 PRO A N 1
ATOM 3186 C CA . PRO A 1 415 ? 27.445 10.190 -70.091 1.00 85.62 415 PRO A CA 1
ATOM 3187 C C . PRO A 1 415 ? 27.451 10.507 -68.588 1.00 85.62 415 PRO A C 1
ATOM 3189 O O . PRO A 1 415 ? 28.276 11.295 -68.141 1.00 85.62 415 PRO A O 1
ATOM 3192 N N . GLU A 1 416 ? 26.544 9.911 -67.812 1.00 89.06 416 GLU A N 1
ATOM 3193 C CA . GLU A 1 416 ? 26.458 10.045 -66.356 1.00 89.06 416 GLU A CA 1
ATOM 3194 C C . GLU A 1 416 ? 27.342 9.040 -65.587 1.00 89.06 416 GLU A C 1
ATOM 3196 O O . GLU A 1 416 ? 27.251 8.974 -64.359 1.00 89.06 416 GLU A O 1
ATOM 3201 N N . LEU A 1 417 ? 28.161 8.237 -66.285 1.00 91.19 417 LEU A N 1
ATOM 3202 C CA . LEU A 1 417 ? 29.122 7.306 -65.687 1.00 91.19 417 LEU A CA 1
ATOM 3203 C C . LEU A 1 417 ? 30.534 7.907 -65.654 1.00 91.19 417 LEU A C 1
ATOM 3205 O O . LEU A 1 417 ? 31.196 8.013 -66.686 1.00 91.19 417 LEU A O 1
ATOM 3209 N N . ASP A 1 418 ? 31.033 8.179 -64.453 1.00 88.12 418 ASP A N 1
ATOM 3210 C CA . ASP A 1 418 ? 32.424 8.561 -64.217 1.00 88.12 418 ASP A CA 1
ATOM 3211 C C . ASP A 1 418 ? 33.222 7.366 -63.685 1.00 88.12 418 ASP A C 1
ATOM 3213 O O . ASP A 1 418 ? 32.790 6.672 -62.763 1.00 88.12 418 ASP A O 1
ATOM 3217 N N . VAL A 1 419 ? 34.409 7.113 -64.249 1.00 87.44 419 VAL A N 1
ATOM 3218 C CA . VAL A 1 419 ? 35.251 5.972 -63.860 1.00 87.44 419 VAL A CA 1
ATOM 3219 C C . VAL A 1 419 ? 36.640 6.422 -63.431 1.00 87.44 419 VAL A C 1
ATOM 3221 O O . VAL A 1 419 ? 37.380 7.036 -64.198 1.00 87.44 419 VAL A O 1
ATOM 3224 N N . PHE A 1 420 ? 37.031 6.021 -62.224 1.00 86.81 420 PHE A N 1
ATOM 3225 C CA . PHE A 1 420 ? 38.333 6.305 -61.633 1.00 86.81 420 PHE A CA 1
ATOM 3226 C C . PHE A 1 420 ? 39.065 5.003 -61.328 1.00 86.81 420 PHE A C 1
ATOM 3228 O O . PHE A 1 420 ? 38.523 4.120 -60.668 1.00 86.81 420 PHE A O 1
ATOM 3235 N N . VAL A 1 421 ? 40.320 4.889 -61.763 1.00 86.69 421 VAL A N 1
ATOM 3236 C CA . VAL A 1 421 ? 41.209 3.800 -61.341 1.00 86.69 421 VAL A CA 1
ATOM 3237 C C . VAL A 1 421 ? 42.244 4.388 -60.393 1.00 86.69 421 VAL A C 1
ATOM 3239 O O . VAL A 1 421 ? 42.911 5.362 -60.729 1.00 86.69 421 VAL A O 1
ATOM 3242 N N . VAL A 1 422 ? 42.370 3.811 -59.204 1.00 87.81 422 VAL A N 1
ATOM 3243 C CA . VAL A 1 422 ? 43.254 4.300 -58.144 1.00 87.81 422 VAL A CA 1
ATOM 3244 C C . VAL A 1 422 ? 44.212 3.189 -57.751 1.00 87.81 422 VAL A C 1
ATOM 3246 O O . VAL A 1 422 ? 43.790 2.108 -57.358 1.00 87.81 422 VAL A O 1
ATOM 3249 N N . GLU A 1 423 ? 45.508 3.445 -57.844 1.00 87.88 423 GLU A N 1
ATOM 3250 C CA . GLU A 1 423 ? 46.538 2.553 -57.323 1.00 87.88 423 GLU A CA 1
ATOM 3251 C C . GLU A 1 423 ? 46.722 2.797 -55.824 1.00 87.88 423 GLU A C 1
ATOM 3253 O O . GLU A 1 423 ? 47.055 3.913 -55.421 1.00 87.88 423 GLU A O 1
ATOM 3258 N N . ASN A 1 424 ? 46.558 1.756 -55.011 1.00 86.25 424 ASN A N 1
ATOM 3259 C CA . ASN A 1 424 ? 46.880 1.762 -53.592 1.00 86.25 424 ASN A CA 1
ATOM 3260 C C . ASN A 1 424 ? 48.102 0.875 -53.324 1.00 86.25 424 ASN A C 1
ATOM 3262 O O . ASN A 1 424 ? 48.054 -0.343 -53.520 1.00 86.25 424 ASN A O 1
ATOM 3266 N N . ARG A 1 425 ? 49.191 1.494 -52.863 1.00 80.06 425 ARG A N 1
ATOM 3267 C CA . ARG A 1 425 ? 50.448 0.824 -52.512 1.00 80.06 425 ARG A CA 1
ATOM 3268 C C . ARG A 1 425 ? 50.736 1.005 -51.031 1.00 80.06 425 ARG A C 1
ATOM 3270 O O . ARG A 1 425 ? 50.584 2.099 -50.493 1.00 80.06 425 ARG A O 1
ATOM 3277 N N . VAL A 1 426 ? 51.195 -0.061 -50.384 1.00 70.25 426 VAL A N 1
ATOM 3278 C CA . VAL A 1 426 ? 51.541 -0.033 -48.958 1.00 70.25 426 VAL A CA 1
ATOM 3279 C C . VAL A 1 426 ? 52.644 1.006 -48.725 1.00 70.25 426 VAL A C 1
ATOM 3281 O O . VAL A 1 426 ? 53.714 0.932 -49.323 1.00 70.25 426 VAL A O 1
ATOM 3284 N N . GLY A 1 427 ? 52.366 2.001 -47.875 1.00 65.75 427 GLY A N 1
ATOM 3285 C CA . GLY A 1 427 ? 53.316 3.061 -47.515 1.00 65.75 427 GLY A CA 1
ATOM 3286 C C . GLY A 1 427 ? 53.456 4.219 -48.517 1.00 65.75 427 GLY A C 1
ATOM 3287 O O . GLY A 1 427 ? 54.356 5.038 -48.345 1.00 65.75 427 GLY A O 1
ATOM 3288 N N . ALA A 1 428 ? 52.596 4.320 -49.538 1.00 71.06 428 ALA A N 1
ATOM 3289 C CA . ALA A 1 428 ? 52.605 5.414 -50.516 1.00 71.06 428 ALA A CA 1
ATOM 3290 C C . ALA A 1 428 ? 51.219 6.067 -50.679 1.00 71.06 428 ALA A C 1
ATOM 3292 O O . ALA A 1 428 ? 50.195 5.458 -50.378 1.00 71.06 428 ALA A O 1
ATOM 3293 N N . LEU A 1 429 ? 51.183 7.313 -51.169 1.00 70.69 429 LEU A N 1
ATOM 3294 C CA . LEU A 1 429 ? 49.926 8.014 -51.459 1.00 70.69 429 LEU A CA 1
ATOM 3295 C C . LEU A 1 429 ? 49.221 7.410 -52.692 1.00 70.69 429 LEU A C 1
ATOM 3297 O O . LEU A 1 429 ? 49.914 7.053 -53.653 1.00 70.69 429 LEU A O 1
ATOM 3301 N N . PRO A 1 430 ? 47.873 7.334 -52.707 1.00 73.81 430 PRO A N 1
ATOM 3302 C CA . PRO A 1 430 ? 47.127 6.801 -53.842 1.00 73.81 430 PRO A CA 1
ATOM 3303 C C . PRO A 1 430 ? 47.393 7.566 -55.145 1.00 73.81 430 PRO A C 1
ATOM 3305 O O . PRO A 1 430 ? 47.456 8.797 -55.158 1.00 73.81 430 PRO A O 1
ATOM 3308 N N . ARG A 1 431 ? 47.522 6.840 -56.262 1.00 78.44 431 ARG A N 1
ATOM 3309 C CA . ARG A 1 431 ? 47.783 7.421 -57.593 1.00 78.44 431 ARG A CA 1
ATOM 3310 C C . ARG A 1 431 ? 46.613 7.176 -58.543 1.00 78.44 431 ARG A C 1
ATOM 3312 O O . ARG A 1 431 ? 46.164 6.045 -58.680 1.00 78.44 431 ARG A O 1
ATOM 3319 N N . SER A 1 432 ? 46.169 8.216 -59.252 1.00 78.56 432 SER A N 1
ATOM 3320 C CA . SER A 1 432 ? 45.153 8.087 -60.308 1.00 78.56 432 SER A CA 1
ATOM 3321 C C . SER A 1 432 ? 45.730 7.452 -61.582 1.00 78.56 432 SER A C 1
ATOM 3323 O O . SER A 1 432 ? 46.840 7.782 -62.015 1.00 78.56 432 SER A O 1
ATOM 3325 N N . LEU A 1 433 ? 44.967 6.536 -62.168 1.00 83.06 433 LEU A N 1
ATOM 3326 C CA . LEU A 1 433 ? 45.261 5.737 -63.354 1.00 83.06 433 LEU A CA 1
ATOM 3327 C C . LEU A 1 433 ? 44.057 5.765 -64.310 1.00 83.06 433 LEU A C 1
ATOM 3329 O O . LEU A 1 433 ? 43.013 6.341 -64.009 1.00 83.06 433 LEU A O 1
ATOM 3333 N N . ASN A 1 434 ? 44.185 5.115 -65.468 1.00 81.69 434 ASN A N 1
ATOM 3334 C CA . ASN A 1 434 ? 43.100 4.981 -66.441 1.00 81.69 434 ASN A CA 1
ATOM 3335 C C . ASN A 1 434 ? 42.711 3.507 -66.671 1.00 81.69 434 ASN A C 1
ATOM 3337 O O . ASN A 1 434 ? 43.411 2.580 -66.258 1.00 81.69 434 ASN A O 1
ATOM 3341 N N . LEU A 1 435 ? 41.580 3.292 -67.348 1.00 83.69 435 LEU A N 1
ATOM 3342 C CA . LEU A 1 435 ? 41.065 1.951 -67.646 1.00 83.69 435 LEU A CA 1
ATOM 3343 C C . LEU A 1 435 ? 41.978 1.131 -68.570 1.00 83.69 435 LEU A C 1
ATOM 3345 O O . LEU A 1 435 ? 42.053 -0.087 -68.414 1.00 83.69 435 LEU A O 1
ATOM 3349 N N . ALA A 1 436 ? 42.691 1.780 -69.497 1.00 83.44 436 ALA A N 1
ATOM 3350 C CA . ALA A 1 436 ? 43.639 1.103 -70.384 1.00 83.44 436 ALA A CA 1
ATOM 3351 C C . ALA A 1 436 ? 44.786 0.470 -69.583 1.00 83.44 436 ALA A C 1
ATOM 3353 O O . ALA A 1 436 ? 45.084 -0.710 -69.754 1.00 83.44 436 ALA A O 1
ATOM 3354 N N . TRP A 1 437 ? 45.336 1.214 -68.620 1.00 88.69 437 TRP A N 1
ATOM 3355 C CA . TRP A 1 437 ? 46.355 0.720 -67.702 1.00 88.69 437 TRP A CA 1
ATOM 3356 C C . TRP A 1 437 ? 45.852 -0.492 -66.915 1.00 88.69 437 TRP A C 1
ATOM 3358 O O . TRP A 1 437 ? 46.548 -1.501 -66.843 1.00 88.69 437 TRP A O 1
ATOM 3368 N N . LEU A 1 438 ? 44.624 -0.437 -66.380 1.00 86.00 438 LEU A N 1
ATOM 3369 C CA . LEU A 1 438 ? 44.047 -1.562 -65.636 1.00 86.00 438 LEU A CA 1
ATOM 3370 C C . LEU A 1 438 ? 43.923 -2.819 -66.507 1.00 86.00 438 LEU A C 1
ATOM 3372 O O . LEU A 1 438 ? 44.215 -3.912 -66.031 1.00 86.00 438 LEU A O 1
ATOM 3376 N N . SER A 1 439 ? 43.525 -2.668 -67.774 1.00 85.06 439 SER A N 1
ATOM 3377 C CA . SER A 1 439 ? 43.420 -3.782 -68.724 1.00 85.06 439 SER A CA 1
ATOM 3378 C C . SER A 1 439 ? 44.775 -4.419 -69.053 1.00 85.06 439 SER A C 1
ATOM 3380 O O . SER A 1 439 ? 44.830 -5.623 -69.292 1.00 85.06 439 SER A O 1
ATOM 3382 N N . GLU A 1 440 ? 45.853 -3.634 -69.073 1.00 85.62 440 GLU A N 1
ATOM 3383 C CA . GLU A 1 440 ? 47.220 -4.108 -69.340 1.00 85.62 440 GLU A CA 1
ATOM 3384 C C . GLU A 1 440 ? 47.872 -4.782 -68.121 1.00 85.62 440 GLU A C 1
ATOM 3386 O O . GLU A 1 440 ? 48.792 -5.580 -68.281 1.00 85.62 440 GLU A O 1
ATOM 3391 N N . HIS A 1 441 ? 47.385 -4.492 -66.909 1.00 85.50 441 HIS A N 1
ATOM 3392 C CA . HIS A 1 441 ? 47.972 -4.939 -65.637 1.00 85.50 441 HIS A CA 1
ATOM 3393 C C . HIS A 1 441 ? 47.083 -5.949 -64.888 1.00 85.50 441 HIS A C 1
ATOM 3395 O O . HIS A 1 441 ? 47.170 -6.092 -63.667 1.00 85.50 441 HIS A O 1
ATOM 3401 N N . LEU A 1 442 ? 46.211 -6.666 -65.606 1.00 85.62 442 LEU A N 1
ATOM 3402 C CA . LEU A 1 442 ? 45.411 -7.747 -65.029 1.00 85.62 442 LEU A CA 1
ATOM 3403 C C . LEU A 1 442 ? 46.273 -8.966 -64.685 1.00 85.62 442 LEU A C 1
ATOM 3405 O O . LEU A 1 442 ? 47.171 -9.355 -65.426 1.00 85.62 442 LEU A O 1
ATOM 3409 N N . HIS A 1 443 ? 45.919 -9.641 -63.596 1.00 83.75 443 HIS A N 1
ATOM 3410 C CA . HIS A 1 443 ? 46.509 -10.929 -63.243 1.00 83.75 443 HIS A CA 1
ATOM 3411 C C . HIS A 1 443 ? 46.092 -12.040 -64.223 1.00 83.75 443 HIS A C 1
ATOM 3413 O O . HIS A 1 443 ? 44.961 -12.052 -64.734 1.00 83.75 443 HIS A O 1
ATOM 3419 N N . ASN A 1 444 ? 46.990 -13.004 -64.455 1.00 82.81 444 ASN A N 1
ATOM 3420 C CA . ASN A 1 444 ? 46.796 -14.034 -65.479 1.00 82.81 444 ASN A CA 1
ATOM 3421 C C . ASN A 1 444 ? 45.867 -15.161 -65.010 1.00 82.81 444 ASN A C 1
ATOM 3423 O O . ASN A 1 444 ? 45.010 -15.610 -65.774 1.00 82.81 444 ASN A O 1
ATOM 3427 N N . SER A 1 445 ? 45.996 -15.597 -63.750 1.00 88.56 445 SER A N 1
ATOM 3428 C CA . SER A 1 445 ? 45.197 -16.689 -63.171 1.00 88.56 445 SER A CA 1
ATOM 3429 C C . SER A 1 445 ? 45.012 -16.558 -61.654 1.00 88.56 445 SER A C 1
ATOM 3431 O O . SER A 1 445 ? 45.753 -15.835 -60.989 1.00 88.56 445 SER A O 1
ATOM 3433 N N . VAL A 1 446 ? 44.030 -17.273 -61.092 1.00 87.69 446 VAL A N 1
ATOM 3434 C CA . VAL A 1 446 ? 43.826 -17.353 -59.631 1.00 87.69 446 VAL A CA 1
ATOM 3435 C C . VAL A 1 446 ? 44.934 -18.187 -58.981 1.00 87.69 446 VAL A C 1
ATOM 3437 O O . VAL A 1 446 ? 45.346 -17.907 -57.858 1.00 87.69 446 VAL A O 1
ATOM 3440 N N . GLU A 1 447 ? 45.442 -19.189 -59.695 1.00 87.19 447 GLU A N 1
ATOM 3441 C CA . GLU A 1 447 ? 46.514 -20.086 -59.270 1.00 87.19 447 GLU A CA 1
ATOM 3442 C C . GLU A 1 447 ? 47.832 -19.330 -59.032 1.00 87.19 447 GLU A C 1
ATOM 3444 O O . GLU A 1 447 ? 48.495 -19.556 -58.020 1.00 87.19 447 GLU A O 1
ATOM 3449 N N . GLU A 1 448 ? 48.169 -18.372 -59.903 1.00 88.69 448 GLU A N 1
ATOM 3450 C CA . GLU A 1 448 ? 49.332 -17.483 -59.739 1.00 88.69 448 GLU A CA 1
ATOM 3451 C C . GLU A 1 448 ? 49.228 -16.639 -58.457 1.00 88.69 448 GLU A C 1
ATOM 3453 O O . GLU A 1 448 ? 50.183 -16.529 -57.678 1.00 88.69 448 GLU A O 1
ATOM 3458 N N . LEU A 1 449 ? 48.043 -16.075 -58.200 1.00 90.25 449 LEU A N 1
ATOM 3459 C CA . LEU A 1 449 ? 47.781 -15.310 -56.982 1.00 90.25 449 LEU A CA 1
ATOM 3460 C C . LEU A 1 449 ? 47.886 -16.203 -55.745 1.00 90.25 449 LEU A C 1
ATOM 3462 O O . LEU A 1 449 ? 48.518 -15.847 -54.755 1.00 90.25 449 LEU A O 1
ATOM 3466 N N . LEU A 1 450 ? 47.323 -17.406 -55.789 1.00 87.81 450 LEU A N 1
ATOM 3467 C CA . LEU A 1 450 ? 47.413 -18.346 -54.676 1.00 87.81 450 LEU A CA 1
ATOM 3468 C C . LEU A 1 450 ? 48.859 -18.660 -54.294 1.00 87.81 450 LEU A C 1
ATOM 3470 O O . LEU A 1 450 ? 49.205 -18.581 -53.115 1.00 87.81 450 LEU A O 1
ATOM 3474 N N . GLN A 1 451 ? 49.699 -18.965 -55.282 1.00 86.00 451 GLN A N 1
ATOM 3475 C CA . GLN A 1 451 ? 51.097 -19.312 -55.052 1.00 86.00 451 GLN A CA 1
ATOM 3476 C C . GLN A 1 451 ? 51.879 -18.139 -54.441 1.00 86.00 451 GLN A C 1
ATOM 3478 O O . GLN A 1 451 ? 52.514 -18.288 -53.399 1.00 86.00 451 GLN A O 1
ATOM 3483 N N . THR A 1 452 ? 51.784 -16.953 -55.045 1.00 88.38 452 THR A N 1
ATOM 3484 C CA . THR A 1 452 ? 52.483 -15.743 -54.569 1.00 88.38 452 THR A CA 1
ATOM 3485 C C . THR A 1 452 ? 51.964 -15.256 -53.212 1.00 88.38 452 THR A C 1
ATOM 3487 O O . THR A 1 452 ? 52.734 -14.791 -52.365 1.00 88.38 452 THR A O 1
ATOM 3490 N N . GLY A 1 453 ? 50.663 -15.416 -52.965 1.00 87.88 453 GLY A N 1
ATOM 3491 C CA . GLY A 1 453 ? 50.032 -15.084 -51.693 1.00 87.88 453 GLY A CA 1
ATOM 3492 C C . GLY A 1 453 ? 50.476 -16.000 -50.556 1.00 87.88 453 GLY A C 1
ATOM 3493 O O . GLY A 1 453 ? 50.708 -15.513 -49.454 1.00 87.88 453 GLY A O 1
ATOM 3494 N N . GLN A 1 454 ? 50.650 -17.304 -50.809 1.00 86.88 454 GLN A N 1
ATOM 3495 C CA . GLN A 1 454 ? 51.123 -18.249 -49.790 1.00 86.88 454 GLN A CA 1
ATOM 3496 C C . GLN A 1 454 ? 52.525 -17.889 -49.301 1.00 86.88 454 GLN A C 1
ATOM 3498 O O . GLN A 1 454 ? 52.753 -17.863 -48.093 1.00 86.88 454 GLN A O 1
ATOM 3503 N N . THR A 1 455 ? 53.436 -17.563 -50.222 1.00 85.88 455 THR A N 1
ATOM 3504 C CA . THR A 1 455 ? 54.792 -17.115 -49.877 1.00 85.88 455 THR A CA 1
ATOM 3505 C C . THR A 1 455 ? 54.749 -15.831 -49.054 1.00 85.88 455 THR A C 1
ATOM 3507 O O . THR A 1 455 ? 55.313 -15.779 -47.965 1.00 85.88 455 THR A O 1
ATOM 3510 N N . THR A 1 456 ? 53.997 -14.829 -49.519 1.00 87.12 456 THR A N 1
ATOM 3511 C CA . THR A 1 456 ? 53.890 -13.530 -48.837 1.00 87.12 456 THR A CA 1
ATOM 3512 C C . THR A 1 456 ? 53.333 -13.673 -47.420 1.00 87.12 456 THR A C 1
ATOM 3514 O O . THR A 1 456 ? 53.850 -13.073 -46.486 1.00 87.12 456 THR A O 1
ATOM 3517 N N . LEU A 1 457 ? 52.301 -14.498 -47.241 1.00 86.38 457 LEU A N 1
ATOM 3518 C CA . LEU A 1 457 ? 51.645 -14.694 -45.952 1.00 86.38 457 LEU A CA 1
ATOM 3519 C C . LEU A 1 457 ? 52.542 -15.448 -44.956 1.00 86.38 457 LEU A C 1
ATOM 3521 O O . LEU A 1 457 ? 52.561 -15.117 -43.773 1.00 86.38 457 LEU A O 1
ATOM 3525 N N . GLN A 1 458 ? 53.317 -16.429 -45.430 1.00 83.56 458 GLN A N 1
ATOM 3526 C CA . GLN A 1 458 ? 54.325 -17.104 -44.607 1.00 83.56 458 GLN A CA 1
ATOM 3527 C C . GLN A 1 458 ? 55.435 -16.150 -44.161 1.00 83.56 458 GLN A C 1
ATOM 3529 O O . GLN A 1 458 ? 55.893 -16.254 -43.027 1.00 83.56 458 GLN A O 1
ATOM 3534 N N . ASP A 1 459 ? 55.873 -15.242 -45.030 1.00 83.38 459 ASP A N 1
ATOM 3535 C CA . ASP A 1 459 ? 56.926 -14.283 -44.696 1.00 83.38 459 ASP A CA 1
ATOM 3536 C C . ASP A 1 459 ? 56.429 -13.190 -43.739 1.00 83.38 459 ASP A C 1
ATOM 3538 O O . ASP A 1 459 ? 57.136 -12.845 -42.794 1.00 83.38 459 ASP A O 1
ATOM 3542 N N . GLU A 1 460 ? 55.187 -12.726 -43.895 1.00 82.06 460 GLU A N 1
ATOM 3543 C CA . GLU A 1 460 ? 54.590 -11.720 -43.010 1.00 82.06 460 GLU A CA 1
ATOM 3544 C C . GLU A 1 460 ? 54.386 -12.252 -41.580 1.00 82.06 460 GLU A C 1
ATOM 3546 O O . GLU A 1 460 ? 54.776 -11.614 -40.605 1.00 82.06 460 GLU A O 1
ATOM 3551 N N . PHE A 1 461 ? 53.848 -13.468 -41.420 1.00 78.94 461 PHE A N 1
ATOM 3552 C CA . PHE A 1 461 ? 53.661 -14.055 -40.085 1.00 78.94 461 PHE A CA 1
ATOM 3553 C C . PHE A 1 461 ? 54.972 -14.500 -39.419 1.00 78.94 461 PHE A C 1
ATOM 3555 O O . PHE A 1 461 ? 55.008 -14.614 -38.196 1.00 78.94 461 PHE A O 1
ATOM 3562 N N . LYS A 1 462 ? 56.065 -14.697 -40.174 1.00 75.12 462 LYS A N 1
ATOM 3563 C CA . LYS A 1 462 ? 57.410 -14.856 -39.586 1.00 75.12 462 LYS A CA 1
ATOM 3564 C C . LYS A 1 462 ? 57.923 -13.558 -38.957 1.00 75.12 462 LYS A C 1
ATOM 3566 O O . LYS A 1 462 ? 58.693 -13.631 -38.004 1.00 75.12 462 LYS A O 1
ATOM 3571 N N . LEU A 1 463 ? 57.529 -12.396 -39.487 1.00 69.62 463 LEU A N 1
ATOM 3572 C CA . LEU A 1 463 ? 57.918 -11.081 -38.963 1.00 69.62 463 LEU A CA 1
ATOM 3573 C C . LEU A 1 463 ? 57.119 -10.697 -37.703 1.00 69.62 463 LEU A C 1
ATOM 3575 O O . LEU A 1 463 ? 57.634 -9.980 -36.851 1.00 69.62 463 LEU A O 1
ATOM 3579 N N . HIS A 1 464 ? 55.898 -11.217 -37.547 1.00 66.31 464 HIS A N 1
ATOM 3580 C CA . HIS A 1 464 ? 55.058 -11.053 -36.355 1.00 66.31 464 HIS A CA 1
ATOM 3581 C C . HIS A 1 464 ? 55.268 -12.204 -35.343 1.00 66.31 464 HIS A C 1
ATOM 3583 O O . HIS A 1 464 ? 54.393 -13.052 -35.152 1.00 66.31 464 HIS A O 1
ATOM 3589 N N . SER A 1 465 ? 56.447 -12.260 -34.707 1.00 57.94 465 SER A N 1
ATOM 3590 C CA . SER A 1 465 ? 56.887 -13.372 -33.836 1.00 57.94 465 SER A CA 1
ATOM 3591 C C . SER A 1 465 ? 56.521 -13.258 -32.348 1.00 57.94 465 SER A C 1
ATOM 3593 O O . SER A 1 465 ? 56.893 -14.137 -31.573 1.00 57.94 465 SER A O 1
ATOM 3595 N N . ASP A 1 466 ? 55.835 -12.192 -31.929 1.00 66.25 466 ASP A N 1
ATOM 3596 C CA . ASP A 1 466 ? 55.625 -11.880 -30.503 1.00 66.25 466 ASP A CA 1
ATOM 3597 C C . ASP A 1 466 ? 54.687 -12.873 -29.779 1.00 66.25 466 ASP A C 1
ATOM 3599 O O . ASP A 1 466 ? 54.758 -13.009 -28.559 1.00 66.25 466 ASP A O 1
ATOM 3603 N N . ASP A 1 467 ? 53.854 -13.611 -30.525 1.00 74.62 467 ASP A N 1
ATOM 3604 C CA . ASP A 1 467 ? 53.054 -14.749 -30.044 1.00 74.62 467 ASP A CA 1
ATOM 3605 C C . ASP A 1 467 ? 53.004 -15.845 -31.135 1.00 74.62 467 ASP A C 1
ATOM 3607 O O . ASP A 1 467 ? 52.174 -15.787 -32.054 1.00 74.62 467 ASP A O 1
ATOM 3611 N N . PRO A 1 468 ? 53.904 -16.845 -31.073 1.00 73.44 468 PRO A N 1
ATOM 3612 C CA . PRO A 1 468 ? 53.992 -17.906 -32.075 1.00 73.44 468 PRO A CA 1
ATOM 3613 C C . PRO A 1 468 ? 52.710 -18.739 -32.212 1.00 73.44 468 PRO A C 1
ATOM 3615 O O . PRO A 1 468 ? 52.368 -19.150 -33.323 1.00 73.44 468 PRO A O 1
ATOM 3618 N N . ASP A 1 469 ? 51.971 -18.951 -31.119 1.00 75.50 469 ASP A N 1
ATOM 3619 C CA . ASP A 1 469 ? 50.742 -19.753 -31.108 1.00 75.50 469 ASP A CA 1
ATOM 3620 C C . ASP A 1 469 ? 49.562 -18.979 -31.712 1.00 75.50 469 ASP A C 1
ATOM 3622 O O . ASP A 1 469 ? 48.694 -19.548 -32.383 1.00 75.50 469 ASP A O 1
ATOM 3626 N N . TYR A 1 470 ? 49.505 -17.663 -31.506 1.00 75.56 470 TYR A N 1
ATOM 3627 C CA . TYR A 1 470 ? 48.537 -16.792 -32.170 1.00 75.56 470 TYR A CA 1
ATOM 3628 C C . TYR A 1 470 ? 48.814 -16.660 -33.671 1.00 75.56 470 TYR A C 1
ATOM 3630 O O . TYR A 1 470 ? 47.899 -16.860 -34.477 1.00 75.56 470 TYR A O 1
ATOM 3638 N N . SER A 1 471 ? 50.068 -16.419 -34.061 1.00 77.50 471 SER A N 1
ATOM 3639 C CA . SER A 1 471 ? 50.470 -16.348 -35.471 1.00 77.50 471 SER A CA 1
ATOM 3640 C C . SER A 1 471 ? 50.232 -17.678 -36.199 1.00 77.50 471 SER A C 1
ATOM 3642 O O . SER A 1 471 ? 49.706 -17.678 -37.313 1.00 77.50 471 SER A O 1
ATOM 3644 N N . ALA A 1 472 ? 50.497 -18.823 -35.555 1.00 79.25 472 ALA A N 1
ATOM 3645 C CA . ALA A 1 472 ? 50.193 -20.144 -36.111 1.00 79.25 472 ALA A CA 1
ATOM 3646 C C . ALA A 1 472 ? 48.683 -20.379 -36.306 1.00 79.25 472 ALA A C 1
ATOM 3648 O O . ALA A 1 472 ? 48.267 -20.910 -37.340 1.00 79.25 472 ALA A O 1
ATOM 3649 N N . ARG A 1 473 ? 47.840 -19.943 -35.358 1.00 79.31 473 ARG A N 1
ATOM 3650 C CA . ARG A 1 473 ? 46.373 -20.033 -35.486 1.00 79.31 473 ARG A CA 1
ATOM 3651 C C . ARG A 1 473 ? 45.834 -19.166 -36.625 1.00 79.31 473 ARG A C 1
ATOM 3653 O O . ARG A 1 473 ? 44.987 -19.634 -37.385 1.00 79.31 473 ARG A O 1
ATOM 3660 N N . LEU A 1 474 ? 46.320 -17.933 -36.775 1.00 79.31 474 LEU A N 1
ATOM 3661 C CA . LEU A 1 474 ? 45.925 -17.056 -37.885 1.00 79.31 474 LEU A CA 1
ATOM 3662 C C . LEU A 1 474 ? 46.379 -17.609 -39.237 1.00 79.31 474 LEU A C 1
ATOM 3664 O O . LEU A 1 474 ? 45.591 -17.643 -40.182 1.00 79.31 474 LEU A O 1
ATOM 3668 N N . LEU A 1 475 ? 47.616 -18.105 -39.313 1.00 83.12 475 LEU A N 1
ATOM 3669 C CA . LEU A 1 475 ? 48.153 -18.762 -40.501 1.00 83.12 475 LEU A CA 1
ATOM 3670 C C . LEU A 1 475 ? 47.271 -19.945 -40.932 1.00 83.12 475 LEU A C 1
ATOM 3672 O O . LEU A 1 475 ? 46.904 -20.040 -42.104 1.00 83.12 475 LEU A O 1
ATOM 3676 N N . ALA A 1 476 ? 46.856 -20.790 -39.983 1.00 81.75 476 ALA A N 1
ATOM 3677 C CA . ALA A 1 476 ? 45.945 -21.903 -40.245 1.00 81.75 476 ALA A CA 1
ATOM 3678 C C . ALA A 1 476 ? 44.572 -21.435 -40.767 1.00 81.75 476 ALA A C 1
ATOM 3680 O O . ALA A 1 476 ? 44.028 -22.040 -41.689 1.00 81.75 476 ALA A O 1
ATOM 3681 N N . GLN A 1 477 ? 44.028 -20.327 -40.246 1.00 80.31 477 GLN A N 1
ATOM 3682 C CA . GLN A 1 477 ? 42.765 -19.752 -40.733 1.00 80.31 477 GLN A CA 1
ATOM 3683 C C . GLN A 1 477 ? 42.867 -19.228 -42.175 1.00 80.31 477 GLN A C 1
ATOM 3685 O O . GLN A 1 477 ? 41.934 -19.403 -42.958 1.00 80.31 477 GLN A O 1
ATOM 3690 N N . PHE A 1 478 ? 43.996 -18.626 -42.560 1.00 84.12 478 PHE A N 1
ATOM 3691 C CA . PHE A 1 478 ? 44.233 -18.203 -43.946 1.00 84.12 478 PHE A CA 1
ATOM 3692 C C . PHE A 1 478 ? 44.463 -19.383 -44.903 1.00 84.12 478 PHE A C 1
ATOM 3694 O O . PHE A 1 478 ? 44.096 -19.291 -46.079 1.00 84.12 478 PHE A O 1
ATOM 3701 N N . GLN A 1 479 ? 45.061 -20.474 -44.414 1.00 81.25 479 GLN A N 1
ATOM 3702 C CA . GLN A 1 479 ? 45.373 -21.685 -45.185 1.00 81.25 479 GLN A CA 1
ATOM 3703 C C . GLN A 1 479 ? 44.219 -22.689 -45.279 1.00 81.25 479 GLN A C 1
ATOM 3705 O O . GLN A 1 479 ? 44.321 -23.641 -46.054 1.00 81.25 479 GLN A O 1
ATOM 3710 N N . ALA A 1 480 ? 43.134 -22.487 -44.529 1.00 76.69 480 ALA A N 1
ATOM 3711 C CA . ALA A 1 480 ? 41.962 -23.351 -44.565 1.00 76.69 480 ALA A CA 1
ATOM 3712 C C . ALA A 1 480 ? 41.474 -23.557 -46.014 1.00 76.69 480 ALA A C 1
ATOM 3714 O O . ALA A 1 480 ? 41.142 -22.606 -46.729 1.00 76.69 480 ALA A O 1
ATOM 3715 N N . THR A 1 481 ? 41.492 -24.815 -46.465 1.00 55.41 481 THR A N 1
ATOM 3716 C CA . THR A 1 481 ? 41.096 -25.227 -47.823 1.00 55.41 481 THR A CA 1
ATOM 3717 C C . THR A 1 481 ? 39.602 -25.498 -47.935 1.00 55.41 481 THR A C 1
ATOM 3719 O O . THR A 1 481 ? 39.042 -25.375 -49.027 1.00 55.41 481 THR A O 1
ATOM 3722 N N . SER A 1 482 ? 38.973 -25.851 -46.817 1.00 49.19 482 SER A N 1
ATOM 3723 C CA . SER A 1 482 ? 37.536 -25.982 -46.647 1.00 49.19 482 SER A CA 1
ATOM 3724 C C . SER A 1 482 ? 36.915 -24.621 -46.354 1.00 49.19 482 SER A C 1
ATOM 3726 O O . SER A 1 482 ? 37.424 -23.829 -45.557 1.00 49.19 482 SER A O 1
ATOM 3728 N N . GLU A 1 483 ? 35.777 -24.352 -46.991 1.00 47.94 483 GLU A N 1
ATOM 3729 C CA . GLU A 1 483 ? 34.858 -23.344 -46.472 1.00 47.94 483 GLU A CA 1
ATOM 3730 C C . GLU A 1 483 ? 34.505 -23.750 -45.031 1.00 47.94 483 GLU A C 1
ATOM 3732 O O . GLU A 1 483 ? 34.277 -24.949 -44.804 1.00 47.94 483 GLU A O 1
ATOM 3737 N N . PRO A 1 484 ? 34.485 -22.822 -44.052 1.00 37.69 484 PRO A N 1
ATOM 3738 C CA . PRO A 1 484 ? 33.865 -23.105 -42.761 1.00 37.69 484 PRO A CA 1
ATOM 3739 C C . PRO A 1 484 ? 32.471 -23.683 -43.048 1.00 37.69 484 PRO A C 1
ATOM 3741 O O . PRO A 1 484 ? 31.684 -23.022 -43.713 1.00 37.69 484 PRO A O 1
ATOM 3744 N N . GLY A 1 485 ? 32.233 -24.949 -42.688 1.00 42.41 485 GLY A N 1
ATOM 3745 C CA . GLY A 1 485 ? 31.009 -25.689 -43.040 1.00 42.41 485 GLY A CA 1
ATOM 3746 C C . GLY A 1 485 ? 31.210 -26.954 -43.892 1.00 42.41 485 GLY A C 1
ATOM 3747 O O . GLY A 1 485 ? 30.339 -27.818 -43.909 1.00 42.41 485 GLY A O 1
ATOM 3748 N N . SER A 1 486 ? 32.369 -27.157 -44.529 1.00 31.58 486 SER A N 1
ATOM 3749 C CA . SER A 1 486 ? 32.674 -28.405 -45.261 1.00 31.58 486 SER A CA 1
ATOM 3750 C C . SER A 1 486 ? 33.553 -29.359 -44.438 1.00 31.58 486 SER A C 1
ATOM 3752 O O . SER A 1 486 ? 34.751 -29.503 -44.670 1.00 31.58 486 SER A O 1
ATOM 3754 N N . GLY A 1 487 ? 32.961 -30.014 -43.438 1.00 27.00 487 GLY A N 1
ATOM 3755 C CA . GLY A 1 487 ? 33.629 -31.072 -42.676 1.00 27.00 487 GLY A CA 1
ATOM 3756 C C . GLY A 1 487 ? 32.780 -31.594 -41.523 1.00 27.00 487 GLY A C 1
ATOM 3757 O O . GLY A 1 487 ? 32.510 -30.867 -40.573 1.00 27.00 487 GLY A O 1
ATOM 3758 N N . GLY A 1 488 ? 32.367 -32.861 -41.616 1.00 26.88 488 GLY A N 1
ATOM 3759 C CA . GLY A 1 488 ? 31.699 -33.578 -40.535 1.00 26.88 488 GLY A CA 1
ATOM 3760 C C . GLY A 1 488 ? 32.521 -33.588 -39.242 1.00 26.88 488 GLY A C 1
ATOM 3761 O O . GLY A 1 488 ? 33.749 -33.556 -39.275 1.00 26.88 488 GLY A O 1
ATOM 3762 N N . ALA A 1 489 ? 31.788 -33.612 -38.127 1.00 26.67 489 ALA A N 1
ATOM 3763 C CA . ALA A 1 489 ? 32.220 -33.743 -36.738 1.00 26.67 489 ALA A CA 1
ATOM 3764 C C . ALA A 1 489 ? 33.715 -34.055 -36.518 1.00 26.67 489 ALA A C 1
ATOM 3766 O O . ALA A 1 489 ? 34.147 -35.204 -36.605 1.00 26.67 489 ALA A O 1
ATOM 3767 N N . VAL A 1 490 ? 34.480 -33.038 -36.117 1.00 25.50 490 VAL A N 1
ATOM 3768 C CA . VAL A 1 490 ? 35.711 -33.249 -35.349 1.00 25.50 490 VAL A CA 1
ATOM 3769 C C . VAL A 1 490 ? 35.309 -33.225 -33.880 1.00 25.50 490 VAL A C 1
ATOM 3771 O O . VAL A 1 490 ? 34.910 -32.187 -33.353 1.00 25.50 490 VAL A O 1
ATOM 3774 N N . SER A 1 491 ? 35.357 -34.390 -33.234 1.00 25.94 491 SER A N 1
ATOM 3775 C CA . SER A 1 491 ? 35.100 -34.527 -31.804 1.00 25.94 491 SER A CA 1
ATOM 3776 C C . SER A 1 491 ? 36.110 -33.700 -31.010 1.00 25.94 491 SER A C 1
ATOM 3778 O O . SER A 1 491 ? 37.315 -33.952 -31.066 1.00 25.94 491 SER A O 1
ATOM 3780 N N . SER A 1 492 ? 35.622 -32.743 -30.229 1.00 25.77 492 SER A N 1
ATOM 3781 C CA . SER A 1 492 ? 36.393 -32.127 -29.157 1.00 25.77 492 SER A CA 1
ATOM 3782 C C . SER A 1 492 ? 36.460 -33.099 -27.979 1.00 25.77 492 SER A C 1
ATOM 3784 O O . SER A 1 492 ? 35.604 -33.073 -27.094 1.00 25.77 492 SER A O 1
ATOM 3786 N N . ASP A 1 493 ? 37.466 -33.969 -27.972 1.00 24.92 493 ASP A N 1
ATOM 3787 C CA . ASP A 1 493 ? 37.833 -34.710 -26.772 1.00 24.92 493 ASP A CA 1
ATOM 3788 C C . ASP A 1 493 ? 38.676 -33.792 -25.869 1.00 24.92 493 ASP A C 1
ATOM 3790 O O . ASP A 1 493 ? 39.819 -33.447 -26.175 1.00 24.92 493 ASP A O 1
ATOM 3794 N N . ARG A 1 494 ? 38.075 -33.330 -24.767 1.00 28.56 494 ARG A N 1
ATOM 3795 C CA . ARG A 1 494 ? 38.793 -32.821 -23.590 1.00 28.56 494 ARG A CA 1
ATOM 3796 C C . ARG A 1 494 ? 38.676 -33.879 -22.493 1.00 28.56 494 ARG A C 1
ATOM 3798 O O . ARG A 1 494 ? 37.910 -33.717 -21.546 1.00 28.56 494 ARG A O 1
ATOM 3805 N N . GLY A 1 495 ? 39.450 -34.951 -22.622 1.00 26.98 495 GLY A N 1
ATOM 3806 C CA . GLY A 1 495 ? 39.628 -35.983 -21.605 1.00 26.98 495 GLY A CA 1
ATOM 3807 C C . GLY A 1 495 ? 41.008 -35.893 -20.955 1.00 26.98 495 GLY A C 1
ATOM 3808 O O . GLY A 1 495 ? 42.033 -36.000 -21.620 1.00 26.98 495 GLY A O 1
ATOM 3809 N N . ARG A 1 496 ? 41.035 -35.678 -19.636 1.00 29.58 496 ARG A N 1
ATOM 3810 C CA . ARG A 1 496 ? 42.231 -35.699 -18.779 1.00 29.58 496 ARG A CA 1
ATOM 3811 C C . ARG A 1 496 ? 43.063 -36.975 -18.966 1.00 29.58 496 ARG A C 1
ATOM 3813 O O . ARG A 1 496 ? 42.527 -38.077 -18.977 1.00 29.58 496 ARG A O 1
ATOM 3820 N N . HIS A 1 497 ? 44.383 -36.805 -18.941 1.00 27.83 497 HIS A N 1
ATOM 3821 C CA . HIS A 1 497 ? 45.355 -37.858 -18.655 1.00 27.83 497 HIS A CA 1
ATOM 3822 C C . HIS A 1 497 ? 45.053 -38.596 -17.338 1.00 27.83 497 HIS A C 1
ATOM 3824 O O . HIS A 1 497 ? 45.072 -37.975 -16.278 1.00 27.83 497 HIS A O 1
ATOM 3830 N N . VAL A 1 498 ? 44.927 -39.926 -17.403 1.00 28.59 498 VAL A N 1
ATOM 3831 C CA . VAL A 1 498 ? 45.554 -40.868 -16.456 1.00 28.59 498 VAL A CA 1
ATOM 3832 C C . VAL A 1 498 ? 46.076 -42.048 -17.283 1.00 28.59 498 VAL A C 1
ATOM 3834 O O . VAL A 1 498 ? 45.395 -42.521 -18.188 1.00 28.59 498 VAL A O 1
ATOM 3837 N N . GLY A 1 499 ? 47.331 -42.430 -17.039 1.00 26.31 499 GLY A N 1
ATOM 3838 C CA . GLY A 1 499 ? 48.134 -43.279 -17.918 1.00 26.31 499 GLY A CA 1
ATOM 3839 C C . GLY A 1 499 ? 47.787 -44.769 -17.942 1.00 26.31 499 GLY A C 1
ATOM 3840 O O . GLY A 1 499 ? 47.016 -45.278 -17.135 1.00 26.31 499 GLY A O 1
ATOM 3841 N N . GLY A 1 500 ? 48.438 -45.470 -18.870 1.00 25.97 500 GLY A N 1
ATOM 3842 C CA . GLY A 1 500 ? 48.413 -46.925 -18.971 1.00 25.97 500 GLY A CA 1
ATOM 3843 C C . GLY A 1 500 ? 49.083 -47.396 -20.257 1.00 25.97 500 GLY A C 1
ATOM 3844 O O . GLY A 1 500 ? 48.586 -47.156 -21.348 1.00 25.97 500 GLY A O 1
ATOM 3845 N N . SER A 1 501 ? 50.243 -48.015 -20.101 1.00 26.72 501 SER A N 1
ATOM 3846 C CA . SER A 1 501 ? 51.155 -48.528 -21.121 1.00 26.72 501 SER A CA 1
ATOM 3847 C C . SER A 1 501 ? 50.662 -49.785 -21.857 1.00 26.72 501 SER A C 1
ATOM 3849 O O . SER A 1 501 ? 50.271 -50.750 -21.212 1.00 26.72 501 SER A O 1
ATOM 3851 N N . GLU A 1 502 ? 50.861 -49.758 -23.181 1.00 29.22 502 GLU A N 1
ATOM 3852 C CA . GLU A 1 502 ? 51.252 -50.844 -24.108 1.00 29.22 502 GLU A CA 1
ATOM 3853 C C . GLU A 1 502 ? 50.329 -52.050 -24.446 1.00 29.22 502 GLU A C 1
ATOM 3855 O O . GLU A 1 502 ? 49.435 -52.407 -23.683 1.00 29.22 502 GLU A O 1
ATOM 3860 N N . PRO A 1 503 ? 50.508 -52.653 -25.655 1.00 42.81 503 PRO A N 1
ATOM 3861 C CA . PRO A 1 503 ? 49.431 -53.256 -26.448 1.00 42.81 503 PRO A CA 1
ATOM 3862 C C . PRO A 1 503 ? 49.587 -54.771 -26.709 1.00 42.81 503 PRO A C 1
ATOM 3864 O O . PRO A 1 503 ? 50.651 -55.354 -26.520 1.00 42.81 503 PRO A O 1
ATOM 3867 N N . GLY A 1 504 ? 48.543 -55.406 -27.261 1.00 25.33 504 GLY A N 1
ATOM 3868 C CA . GLY A 1 504 ? 48.632 -56.792 -27.737 1.00 25.33 504 GLY A CA 1
ATOM 3869 C C . GLY A 1 504 ? 47.456 -57.274 -28.593 1.00 25.33 504 GLY A C 1
ATOM 3870 O O . GLY A 1 504 ? 46.500 -57.822 -28.066 1.00 25.33 504 GLY A O 1
ATOM 3871 N N . LEU A 1 505 ? 47.580 -57.053 -29.909 1.00 27.22 505 LEU A N 1
ATOM 3872 C CA . LEU A 1 505 ? 47.286 -57.953 -31.047 1.00 27.22 505 LEU A CA 1
ATOM 3873 C C . LEU A 1 505 ? 46.136 -58.983 -30.970 1.00 27.22 505 LEU A C 1
ATOM 3875 O O . LEU A 1 505 ? 46.153 -59.889 -30.144 1.00 27.22 505 LEU A O 1
ATOM 3879 N N . GLY A 1 506 ? 45.289 -59.003 -32.012 1.00 24.98 506 GLY A N 1
ATOM 3880 C CA . GLY A 1 506 ? 44.579 -60.232 -32.399 1.00 24.98 506 GLY A CA 1
ATOM 3881 C C . GLY A 1 506 ? 43.368 -60.063 -33.313 1.00 24.98 506 GLY A C 1
ATOM 3882 O O . GLY A 1 506 ? 42.240 -59.988 -32.850 1.00 24.98 506 GLY A O 1
ATOM 3883 N N . SER A 1 507 ? 43.616 -60.058 -34.619 1.00 27.53 507 SER A N 1
ATOM 3884 C CA . SER A 1 507 ? 42.657 -60.129 -35.729 1.00 27.53 507 SER A CA 1
ATOM 3885 C C . SER A 1 507 ? 41.781 -61.393 -35.747 1.00 27.53 507 SER A C 1
ATOM 3887 O O . SER A 1 507 ? 42.295 -62.490 -35.532 1.00 27.53 507 SER A O 1
ATOM 3889 N N . GLY A 1 508 ? 40.519 -61.255 -36.174 1.00 24.48 508 GLY A N 1
ATOM 3890 C CA . GLY A 1 508 ? 39.669 -62.377 -36.593 1.00 24.48 508 GLY A CA 1
ATOM 3891 C C . GLY A 1 508 ? 38.263 -61.968 -37.060 1.00 24.48 508 GLY A C 1
ATOM 3892 O O . GLY A 1 508 ? 37.324 -61.977 -36.274 1.00 24.48 508 GLY A O 1
ATOM 3893 N N . GLN A 1 509 ? 38.116 -61.631 -38.346 1.00 25.58 509 GLN A N 1
ATOM 3894 C CA . GLN A 1 509 ? 36.872 -61.832 -39.124 1.00 25.58 509 GLN A CA 1
ATOM 3895 C C . GLN A 1 509 ? 36.707 -63.346 -39.446 1.00 25.58 509 GLN A C 1
ATOM 3897 O O . GLN A 1 509 ? 37.700 -64.055 -39.253 1.00 25.58 509 GLN A O 1
ATOM 3902 N N . PRO A 1 510 ? 35.579 -63.883 -39.992 1.00 42.28 510 PRO A N 1
ATOM 3903 C CA . PRO A 1 510 ? 34.456 -63.226 -40.695 1.00 42.28 510 PRO A CA 1
ATOM 3904 C C . PRO A 1 510 ? 33.040 -63.786 -40.379 1.00 42.28 510 PRO A C 1
ATOM 3906 O O . PRO A 1 510 ? 32.878 -64.806 -39.714 1.00 42.28 510 PRO A O 1
ATOM 3909 N N . GLY A 1 511 ? 32.000 -63.162 -40.946 1.00 25.58 511 GLY A N 1
ATOM 3910 C CA . GLY A 1 511 ? 30.649 -63.732 -40.992 1.00 25.58 511 GLY A CA 1
ATOM 3911 C C . GLY A 1 511 ? 29.620 -62.823 -41.665 1.00 25.58 511 GLY A C 1
ATOM 3912 O O . GLY A 1 511 ? 28.847 -62.163 -40.981 1.00 25.58 511 GLY A O 1
ATOM 3913 N N . ASP A 1 512 ? 29.622 -62.796 -43.001 1.00 29.41 512 ASP A N 1
ATOM 3914 C CA . ASP A 1 512 ? 28.593 -62.164 -43.838 1.00 29.41 512 ASP A CA 1
ATOM 3915 C C . ASP A 1 512 ? 27.250 -62.909 -43.775 1.00 29.41 512 ASP A C 1
ATOM 3917 O O . ASP A 1 512 ? 27.197 -64.136 -43.871 1.00 29.41 512 ASP A O 1
ATOM 3921 N N . GLY A 1 513 ? 26.149 -62.149 -43.707 1.00 25.50 513 GLY A N 1
ATOM 3922 C CA . GLY A 1 513 ? 24.789 -62.693 -43.658 1.00 25.50 513 GLY A CA 1
ATOM 3923 C C . GLY A 1 513 ? 23.660 -61.662 -43.778 1.00 25.50 513 GLY A C 1
ATOM 3924 O O . GLY A 1 513 ? 22.842 -61.552 -42.880 1.00 25.50 513 GLY A O 1
ATOM 3925 N N . LYS A 1 514 ? 23.628 -60.928 -44.900 1.00 26.27 514 LYS A N 1
ATOM 3926 C CA . LYS A 1 514 ? 22.462 -60.323 -45.595 1.00 26.27 514 LYS A CA 1
ATOM 3927 C C . LYS A 1 514 ? 21.306 -59.662 -44.797 1.00 26.27 514 LYS A C 1
ATOM 3929 O O . LYS A 1 514 ? 20.391 -60.318 -44.321 1.00 26.27 514 LYS A O 1
ATOM 3934 N N . ALA A 1 515 ? 21.254 -58.339 -44.981 1.00 28.30 515 ALA A N 1
ATOM 3935 C CA . ALA A 1 515 ? 20.161 -57.559 -45.590 1.00 28.30 515 ALA A CA 1
ATOM 3936 C C . ALA A 1 515 ? 18.781 -57.451 -44.899 1.00 28.30 515 ALA A C 1
ATOM 3938 O O . ALA A 1 515 ? 17.886 -58.262 -45.115 1.00 28.30 515 ALA A O 1
ATOM 3939 N N . SER A 1 516 ? 18.544 -56.272 -44.314 1.00 25.25 516 SER A N 1
ATOM 3940 C CA . SER A 1 516 ? 17.306 -55.502 -44.504 1.00 25.25 516 SER A CA 1
ATOM 3941 C C . SER A 1 516 ? 17.682 -54.043 -44.783 1.00 25.25 516 SER A C 1
ATOM 3943 O O . SER A 1 516 ? 18.313 -53.396 -43.949 1.00 25.25 516 SER A O 1
ATOM 3945 N N . GLY A 1 517 ? 17.368 -53.552 -45.981 1.00 28.02 517 GLY A N 1
ATOM 3946 C CA . GLY A 1 517 ? 17.605 -52.165 -46.375 1.00 28.02 517 GLY A CA 1
ATOM 3947 C C . GLY A 1 517 ? 16.548 -51.192 -45.848 1.00 28.02 517 GLY A C 1
ATOM 3948 O O . GLY A 1 517 ? 15.456 -51.603 -45.464 1.00 28.02 517 GLY A O 1
ATOM 3949 N N . SER A 1 518 ? 16.898 -49.905 -45.967 1.00 32.47 518 SER A N 1
ATOM 3950 C CA . SER A 1 518 ? 16.099 -48.683 -45.771 1.00 32.47 518 SER A CA 1
ATOM 3951 C C . SER A 1 518 ? 15.981 -48.138 -44.339 1.00 32.47 518 SER A C 1
ATOM 3953 O O . SER A 1 518 ? 15.060 -48.493 -43.608 1.00 32.47 518 SER A O 1
ATOM 3955 N N . THR A 1 519 ? 16.802 -47.129 -44.015 1.00 28.06 519 THR A N 1
ATOM 3956 C CA . THR A 1 519 ? 16.443 -46.077 -43.044 1.00 28.06 519 THR A CA 1
ATOM 3957 C C . THR A 1 519 ? 16.713 -44.686 -43.615 1.00 28.06 519 THR A C 1
ATOM 3959 O O . THR A 1 519 ? 17.753 -44.429 -44.218 1.00 28.06 519 THR A O 1
ATOM 3962 N N . ALA A 1 520 ? 15.700 -43.839 -43.442 1.00 29.83 520 ALA A N 1
ATOM 3963 C CA . ALA A 1 520 ? 15.453 -42.537 -44.037 1.00 29.83 520 ALA A CA 1
ATOM 3964 C C . ALA A 1 520 ? 16.441 -41.432 -43.626 1.00 29.83 520 ALA A C 1
ATOM 3966 O O . ALA A 1 520 ? 16.888 -41.374 -42.482 1.00 29.83 520 ALA A O 1
ATOM 3967 N N . ALA A 1 521 ? 16.683 -40.497 -44.548 1.00 35.06 521 ALA A N 1
ATOM 3968 C CA . ALA A 1 521 ? 17.108 -39.142 -44.215 1.00 35.06 521 ALA A CA 1
ATOM 3969 C C . ALA A 1 521 ? 15.936 -38.424 -43.518 1.00 35.06 521 ALA A C 1
ATOM 3971 O O . ALA A 1 521 ? 14.827 -38.402 -44.051 1.00 35.06 521 ALA A O 1
ATOM 3972 N N . SER A 1 522 ? 16.151 -37.878 -42.320 1.00 43.38 522 SER A N 1
ATOM 3973 C CA . SER A 1 522 ? 15.135 -37.102 -41.601 1.00 43.38 522 SER A CA 1
ATOM 3974 C C . SER A 1 522 ? 14.840 -35.794 -42.342 1.00 43.38 522 SER A C 1
ATOM 3976 O O . SER A 1 522 ? 15.758 -35.011 -42.585 1.00 43.38 522 SER A O 1
ATOM 3978 N N . SER A 1 523 ? 13.576 -35.544 -42.683 1.00 61.81 523 SER A N 1
ATOM 3979 C CA . SER A 1 523 ? 13.108 -34.276 -43.252 1.00 61.81 523 SER A CA 1
ATOM 3980 C C . SER A 1 523 ? 13.215 -33.154 -42.213 1.00 61.81 523 SER A C 1
ATOM 3982 O O . SER A 1 523 ? 12.587 -33.244 -41.159 1.00 61.81 523 SER A O 1
ATOM 3984 N N . LEU A 1 524 ? 14.005 -32.119 -42.505 1.00 77.50 524 LEU A N 1
ATOM 3985 C CA . LEU A 1 524 ? 14.129 -30.898 -41.702 1.00 77.50 524 LEU A CA 1
ATOM 3986 C C . LEU A 1 524 ? 12.757 -30.218 -41.535 1.00 77.50 524 LEU A C 1
ATOM 3988 O O . LEU A 1 524 ? 12.053 -30.030 -42.524 1.00 77.50 524 LEU A O 1
ATOM 3992 N N . THR A 1 525 ? 12.381 -29.821 -40.317 1.00 82.81 525 THR A N 1
ATOM 3993 C CA . THR A 1 525 ? 11.108 -29.127 -40.044 1.00 82.81 525 THR A CA 1
ATOM 3994 C C . THR A 1 525 ? 11.324 -27.670 -39.625 1.00 82.81 525 THR A C 1
ATOM 3996 O O . THR A 1 525 ? 12.407 -27.292 -39.185 1.00 82.81 525 THR A O 1
ATOM 3999 N N . ALA A 1 526 ? 10.284 -26.830 -39.717 1.00 78.19 526 ALA A N 1
ATOM 4000 C CA . ALA A 1 526 ? 10.360 -25.431 -39.276 1.00 78.19 526 ALA A CA 1
ATOM 4001 C C . ALA A 1 526 ? 10.658 -25.302 -37.769 1.00 78.19 526 ALA A C 1
ATOM 4003 O O . ALA A 1 526 ? 11.377 -24.396 -37.356 1.00 78.19 526 ALA A O 1
ATOM 4004 N N . ALA A 1 527 ? 10.171 -26.246 -36.955 1.00 77.88 527 ALA A N 1
ATOM 4005 C CA . ALA A 1 527 ? 10.445 -26.289 -35.519 1.00 77.88 527 ALA A CA 1
ATOM 4006 C C . ALA A 1 527 ? 11.940 -26.486 -35.217 1.00 77.88 527 ALA A C 1
ATOM 4008 O O . ALA A 1 527 ? 12.450 -25.924 -34.249 1.00 77.88 527 ALA A O 1
ATOM 4009 N N . ASP A 1 528 ? 12.664 -27.209 -36.077 1.00 80.50 528 ASP A N 1
ATOM 4010 C CA . ASP A 1 528 ? 14.107 -27.410 -35.928 1.00 80.50 528 ASP A CA 1
ATOM 4011 C C . ASP A 1 528 ? 14.904 -26.112 -36.121 1.00 80.50 528 ASP A C 1
ATOM 4013 O O . ASP A 1 528 ? 16.069 -26.058 -35.722 1.00 80.50 528 ASP A O 1
ATOM 4017 N N . LEU A 1 529 ? 14.303 -25.066 -36.702 1.00 80.94 529 LEU A N 1
ATOM 4018 C CA . LEU A 1 529 ? 14.945 -23.788 -37.026 1.00 80.94 529 LEU A CA 1
ATOM 4019 C C . LEU A 1 529 ? 14.676 -22.670 -35.997 1.00 80.94 529 LEU A C 1
ATOM 4021 O O . LEU A 1 529 ? 15.221 -21.578 -36.146 1.00 80.94 529 LEU A O 1
ATOM 4025 N N . ILE A 1 530 ? 13.903 -22.930 -34.934 1.00 77.31 530 ILE A N 1
ATOM 4026 C CA . ILE A 1 530 ? 13.525 -21.933 -33.913 1.00 77.31 530 ILE A CA 1
ATOM 4027 C C . ILE A 1 530 ? 14.340 -22.150 -32.611 1.00 77.31 530 ILE A C 1
ATOM 4029 O O . ILE A 1 530 ? 14.313 -23.253 -32.063 1.00 77.31 530 ILE A O 1
ATOM 4033 N N . PRO A 1 531 ? 15.066 -21.143 -32.072 1.00 60.50 531 PRO A N 1
ATOM 4034 C CA . PRO A 1 531 ? 15.839 -21.276 -30.825 1.00 60.50 531 PRO A CA 1
ATOM 4035 C C . PRO A 1 531 ? 14.981 -21.375 -29.545 1.00 60.50 531 PRO A C 1
ATOM 4037 O O . PRO A 1 531 ? 13.943 -20.728 -29.432 1.00 60.50 531 PRO A O 1
ATOM 4040 N N . ALA A 1 532 ? 15.456 -22.124 -28.537 1.00 49.00 532 ALA A N 1
ATOM 4041 C CA . ALA A 1 532 ? 14.746 -22.372 -27.269 1.00 49.00 532 ALA A CA 1
ATOM 4042 C C . ALA A 1 532 ? 14.778 -21.201 -26.256 1.00 49.00 532 ALA A C 1
ATOM 4044 O O . ALA A 1 532 ? 13.917 -21.119 -25.383 1.00 49.00 532 ALA A O 1
ATOM 4045 N N . GLU A 1 533 ? 15.746 -20.284 -26.362 1.00 46.16 533 GLU A N 1
ATOM 4046 C CA . GLU A 1 533 ? 16.001 -19.201 -25.389 1.00 46.16 533 GLU A CA 1
ATOM 4047 C C . GLU A 1 533 ? 15.046 -17.999 -25.480 1.00 46.16 533 GLU A C 1
ATOM 4049 O O . GLU A 1 533 ? 15.086 -17.114 -24.630 1.00 46.16 533 GLU A O 1
ATOM 4054 N N . ALA A 1 534 ? 14.122 -17.971 -26.442 1.00 45.06 534 ALA A N 1
ATOM 4055 C CA . ALA A 1 534 ? 13.164 -16.875 -26.629 1.00 45.06 534 ALA A CA 1
ATOM 4056 C C . ALA A 1 534 ? 12.056 -16.784 -25.542 1.00 45.06 534 ALA A C 1
ATOM 4058 O O . ALA A 1 534 ? 11.007 -16.188 -25.787 1.00 45.06 534 ALA A O 1
ATOM 4059 N N . ALA A 1 535 ? 12.247 -17.390 -24.359 1.00 35.25 535 ALA A N 1
ATOM 4060 C CA . ALA A 1 535 ? 11.176 -17.691 -23.403 1.00 35.25 535 ALA A CA 1
ATOM 4061 C C . ALA A 1 535 ? 11.257 -17.033 -22.003 1.00 35.25 535 ALA A C 1
ATOM 4063 O O . ALA A 1 535 ? 10.291 -17.185 -21.257 1.00 35.25 535 ALA A O 1
ATOM 4064 N N . LYS A 1 536 ? 12.311 -16.300 -21.599 1.00 32.41 536 LYS A N 1
ATOM 4065 C CA . LYS A 1 536 ? 12.337 -15.640 -20.265 1.00 32.41 536 LYS A CA 1
ATOM 4066 C C . LYS A 1 536 ? 13.085 -14.296 -20.225 1.00 32.41 536 LYS A C 1
ATOM 4068 O O . LYS A 1 536 ? 14.271 -14.254 -20.529 1.00 32.41 536 LYS A O 1
ATOM 4073 N N . GLN A 1 537 ? 12.411 -13.234 -19.760 1.00 33.09 537 GLN A N 1
ATOM 4074 C CA . GLN A 1 537 ? 13.014 -12.004 -19.208 1.00 33.09 537 GLN A CA 1
ATOM 4075 C C . GLN A 1 537 ? 12.003 -11.249 -18.311 1.00 33.09 537 GLN A C 1
ATOM 4077 O O . GLN A 1 537 ? 10.857 -11.077 -18.724 1.00 33.09 537 GLN A O 1
ATOM 4082 N N . GLY A 1 538 ? 12.427 -10.799 -17.118 1.00 51.38 538 GLY A N 1
ATOM 4083 C CA . GLY A 1 538 ? 11.668 -9.922 -16.202 1.00 51.38 538 GLY A CA 1
ATOM 4084 C C . GLY A 1 538 ? 11.963 -10.159 -14.707 1.00 51.38 538 GLY A C 1
ATOM 4085 O O . GLY A 1 538 ? 12.341 -11.268 -14.330 1.00 51.38 538 GLY A O 1
ATOM 4086 N N . GLY A 1 539 ? 11.797 -9.125 -13.866 1.00 59.94 539 GLY A N 1
ATOM 4087 C CA . GLY A 1 539 ? 11.782 -9.241 -12.396 1.00 59.94 539 GLY A CA 1
ATOM 4088 C C . GLY A 1 539 ? 10.575 -10.046 -11.887 1.00 59.94 539 GLY A C 1
ATOM 4089 O O . GLY A 1 539 ? 9.632 -10.291 -12.638 1.00 59.94 539 GLY A O 1
ATOM 4090 N N . GLY A 1 540 ? 10.603 -10.490 -10.625 1.00 80.62 540 GLY A N 1
ATOM 4091 C CA . GLY A 1 540 ? 9.546 -11.345 -10.064 1.00 80.62 540 GLY A CA 1
ATOM 4092 C C . GLY A 1 540 ? 8.157 -10.693 -10.082 1.00 80.62 540 GLY A C 1
ATOM 4093 O O . GLY A 1 540 ? 8.018 -9.511 -9.759 1.00 80.62 540 GLY A O 1
ATOM 4094 N N . LYS A 1 541 ? 7.124 -11.464 -10.429 1.00 90.31 541 LYS A N 1
ATOM 4095 C CA . LYS A 1 541 ? 5.729 -11.016 -10.529 1.00 90.31 541 LYS A CA 1
ATOM 4096 C C . LYS A 1 541 ? 4.939 -11.324 -9.264 1.00 90.31 541 LYS A C 1
ATOM 4098 O O . LYS A 1 541 ? 4.962 -12.449 -8.764 1.00 90.31 541 LYS A O 1
ATOM 4103 N N . ILE A 1 542 ? 4.181 -10.350 -8.771 1.00 95.25 542 ILE A N 1
ATOM 4104 C CA . ILE A 1 542 ? 3.451 -10.447 -7.505 1.00 95.25 542 ILE A CA 1
ATOM 4105 C C . ILE A 1 542 ? 1.993 -10.051 -7.709 1.00 95.25 542 ILE A C 1
ATOM 4107 O O . ILE A 1 542 ? 1.706 -8.984 -8.247 1.00 95.25 542 ILE A O 1
ATOM 4111 N N . VAL A 1 543 ? 1.064 -10.873 -7.222 1.00 97.69 543 VAL A N 1
ATOM 4112 C CA . VAL A 1 543 ? -0.354 -10.500 -7.095 1.00 97.69 543 VAL A CA 1
ATOM 4113 C C . VAL A 1 543 ? -0.642 -10.121 -5.648 1.00 97.69 543 VAL A C 1
ATOM 4115 O O . VAL A 1 543 ? -0.393 -10.921 -4.750 1.00 97.69 543 VAL A O 1
ATOM 4118 N N . LEU A 1 544 ? -1.180 -8.921 -5.417 1.00 97.44 544 LEU A N 1
ATOM 4119 C CA . LEU A 1 544 ? -1.615 -8.448 -4.100 1.00 97.44 544 LEU A CA 1
ATOM 4120 C C . LEU A 1 544 ? -3.129 -8.231 -4.077 1.00 97.44 544 LEU A C 1
ATOM 4122 O O . LEU A 1 544 ? -3.687 -7.643 -5.001 1.00 97.44 544 LEU A O 1
ATOM 4126 N N . ALA A 1 545 ? -3.792 -8.658 -3.003 1.00 97.06 545 ALA A N 1
ATOM 4127 C CA . ALA A 1 545 ? -5.227 -8.452 -2.825 1.00 97.06 545 ALA A CA 1
ATOM 4128 C C . ALA A 1 545 ? -5.600 -8.250 -1.352 1.00 97.06 545 ALA A C 1
ATOM 4130 O O . ALA A 1 545 ? -5.087 -8.943 -0.470 1.00 97.06 545 ALA A O 1
ATOM 4131 N N . THR A 1 546 ? -6.536 -7.337 -1.080 1.00 96.00 546 THR A N 1
ATOM 4132 C CA . THR A 1 546 ? -7.273 -7.355 0.190 1.00 96.00 546 THR A CA 1
ATOM 4133 C C . THR A 1 546 ? -8.393 -8.386 0.055 1.00 96.00 546 THR A C 1
ATOM 4135 O O . THR A 1 546 ? -9.153 -8.371 -0.921 1.00 96.00 546 THR A O 1
ATOM 4138 N N . VAL A 1 547 ? -8.441 -9.327 1.000 1.00 95.12 547 VAL A N 1
ATOM 4139 C CA . VAL A 1 547 ? -9.289 -10.522 0.901 1.00 95.12 547 VAL A CA 1
ATOM 4140 C C . VAL A 1 547 ? -10.781 -10.190 0.868 1.00 95.12 547 VAL A C 1
ATOM 4142 O O . VAL A 1 547 ? -11.217 -9.087 1.207 1.00 95.12 547 VAL A O 1
ATOM 4145 N N . LYS A 1 548 ? -11.574 -11.172 0.436 1.00 92.06 548 LYS A N 1
ATOM 4146 C CA . LYS A 1 548 ? -13.029 -11.090 0.326 1.00 92.06 548 LYS A CA 1
ATOM 4147 C C . LYS A 1 548 ? -13.669 -10.491 1.589 1.00 92.06 548 LYS A C 1
ATOM 4149 O O . LYS A 1 548 ? -13.318 -10.839 2.712 1.00 92.06 548 LYS A O 1
ATOM 4154 N N . GLY A 1 549 ? -14.623 -9.585 1.384 1.00 85.00 549 GLY A N 1
ATOM 4155 C CA . GLY A 1 549 ? -15.362 -8.905 2.449 1.00 85.00 549 GLY A CA 1
ATOM 4156 C C . GLY A 1 549 ? -14.611 -7.761 3.143 1.00 85.00 549 GLY A C 1
ATOM 4157 O O . GLY A 1 549 ? -15.259 -6.923 3.765 1.00 85.00 549 GLY A O 1
ATOM 4158 N N . ASP A 1 550 ? -13.286 -7.669 3.028 1.00 90.00 550 ASP A N 1
ATOM 4159 C CA . ASP A 1 550 ? -12.501 -6.592 3.636 1.00 90.00 550 ASP A CA 1
ATOM 4160 C C . ASP A 1 550 ? -12.248 -5.444 2.647 1.00 90.00 550 ASP A C 1
ATOM 4162 O O . ASP A 1 550 ? -12.061 -5.664 1.450 1.00 90.00 550 ASP A O 1
ATOM 4166 N N . VAL A 1 551 ? -12.261 -4.211 3.150 1.00 85.12 551 VAL A N 1
ATOM 4167 C CA . VAL A 1 551 ? -12.284 -2.972 2.351 1.00 85.12 551 VAL A CA 1
ATOM 4168 C C . VAL A 1 551 ? -11.048 -2.099 2.536 1.00 85.12 551 VAL A C 1
ATOM 4170 O O . VAL A 1 551 ? -10.871 -1.138 1.795 1.00 85.12 551 VAL A O 1
ATOM 4173 N N . HIS A 1 552 ? -10.193 -2.395 3.516 1.00 84.50 552 HIS A N 1
ATOM 4174 C CA . HIS A 1 552 ? -9.065 -1.525 3.840 1.00 84.50 552 HIS A CA 1
ATOM 4175 C C . HIS A 1 552 ? -7.810 -1.925 3.064 1.00 84.50 552 HIS A C 1
ATOM 4177 O O . HIS A 1 552 ? -7.433 -3.099 3.017 1.00 84.50 552 HIS A O 1
ATOM 4183 N N . ASP A 1 553 ? -7.134 -0.940 2.470 1.00 86.56 553 ASP A N 1
ATOM 4184 C CA . ASP A 1 553 ? -6.001 -1.186 1.575 1.00 86.56 553 ASP A CA 1
ATOM 4185 C C . ASP A 1 553 ? -4.778 -0.292 1.783 1.00 86.56 553 ASP A C 1
ATOM 4187 O O . ASP A 1 553 ? -3.787 -0.500 1.091 1.00 86.56 553 ASP A O 1
ATOM 4191 N N . ILE A 1 554 ? -4.779 0.644 2.739 1.00 80.50 554 ILE A N 1
ATOM 4192 C CA . ILE A 1 554 ? -3.645 1.565 2.956 1.00 80.50 554 ILE A CA 1
ATOM 4193 C C . ILE A 1 554 ? -2.324 0.790 3.094 1.00 80.50 554 ILE A C 1
ATOM 4195 O O . ILE A 1 554 ? -1.381 1.023 2.339 1.00 80.50 554 ILE A O 1
ATOM 4199 N N . GLY A 1 555 ? -2.278 -0.195 3.999 1.00 81.44 555 GLY A N 1
ATOM 4200 C CA . GLY A 1 555 ? -1.090 -1.029 4.204 1.00 81.44 555 GLY A CA 1
ATOM 4201 C C . GLY A 1 555 ? -0.706 -1.859 2.972 1.00 81.44 555 GLY A C 1
ATOM 4202 O O . GLY A 1 555 ? 0.475 -1.968 2.651 1.00 81.44 555 GLY A O 1
ATOM 4203 N N . LYS A 1 556 ? -1.690 -2.401 2.239 1.00 90.94 556 LYS A N 1
ATOM 4204 C CA . LYS A 1 556 ? -1.457 -3.144 0.989 1.00 90.94 556 LYS A CA 1
ATOM 4205 C C . LYS A 1 556 ? -0.838 -2.246 -0.080 1.00 90.94 556 LYS A C 1
ATOM 4207 O O . LYS A 1 556 ? 0.128 -2.652 -0.716 1.00 90.94 556 LYS A O 1
ATOM 4212 N N . ASN A 1 557 ? -1.369 -1.039 -0.257 1.00 81.44 557 ASN A N 1
ATOM 4213 C CA . ASN A 1 557 ? -0.901 -0.092 -1.269 1.00 81.44 557 ASN A CA 1
ATOM 4214 C C . ASN A 1 557 ? 0.540 0.326 -0.973 1.00 81.44 557 ASN A C 1
ATOM 4216 O O . ASN A 1 557 ? 1.366 0.367 -1.882 1.00 81.44 557 ASN A O 1
ATOM 4220 N N . ILE A 1 558 ? 0.865 0.543 0.305 1.00 76.19 558 ILE A N 1
ATOM 4221 C CA . ILE A 1 558 ? 2.237 0.781 0.757 1.00 76.19 558 ILE A CA 1
ATOM 4222 C C . ILE A 1 558 ? 3.146 -0.402 0.385 1.00 76.19 558 ILE A C 1
ATOM 4224 O O . ILE A 1 558 ? 4.182 -0.192 -0.240 1.00 76.19 558 ILE A O 1
ATOM 4228 N N . VAL A 1 559 ? 2.763 -1.642 0.711 1.00 84.00 559 VAL A N 1
ATOM 4229 C CA . VAL A 1 559 ? 3.545 -2.845 0.360 1.00 84.00 559 VAL A CA 1
ATOM 4230 C C . VAL A 1 559 ? 3.736 -2.966 -1.154 1.00 84.00 559 VAL A C 1
ATOM 4232 O O . VAL A 1 559 ? 4.852 -3.193 -1.610 1.00 84.00 559 VAL A O 1
ATOM 4235 N N . GLY A 1 560 ? 2.675 -2.773 -1.940 1.00 83.19 560 GLY A N 1
ATOM 4236 C CA . GLY A 1 560 ? 2.740 -2.834 -3.399 1.00 83.19 560 GLY A CA 1
ATOM 4237 C C . GLY A 1 560 ? 3.675 -1.784 -3.991 1.00 83.19 560 GLY A C 1
ATOM 4238 O O . GLY A 1 560 ? 4.448 -2.089 -4.894 1.00 83.19 560 GLY A O 1
ATOM 4239 N N . ILE A 1 561 ? 3.674 -0.571 -3.435 1.00 74.75 561 ILE A N 1
ATOM 4240 C CA . ILE A 1 561 ? 4.620 0.481 -3.808 1.00 74.75 561 ILE A CA 1
ATOM 4241 C C . ILE A 1 561 ? 6.047 0.082 -3.451 1.00 74.75 561 ILE A C 1
ATOM 4243 O O . ILE A 1 561 ? 6.914 0.160 -4.310 1.00 74.75 561 ILE A O 1
ATOM 4247 N N . VAL A 1 562 ? 6.296 -0.363 -2.219 1.00 71.94 562 VAL A N 1
ATOM 4248 C CA . VAL A 1 562 ? 7.641 -0.732 -1.756 1.00 71.94 562 VAL A CA 1
ATOM 4249 C C . VAL A 1 562 ? 8.202 -1.916 -2.561 1.00 71.94 562 VAL A C 1
ATOM 4251 O O . VAL A 1 562 ? 9.385 -1.921 -2.891 1.00 71.94 562 VAL A O 1
ATOM 4254 N N . LEU A 1 563 ? 7.371 -2.880 -2.960 1.00 79.19 563 LEU A N 1
ATOM 4255 C CA . LEU A 1 563 ? 7.777 -3.974 -3.847 1.00 79.19 563 LEU A CA 1
ATOM 4256 C C . LEU A 1 563 ? 8.040 -3.490 -5.280 1.00 79.19 563 LEU A C 1
ATOM 4258 O O . LEU A 1 563 ? 9.088 -3.800 -5.839 1.00 79.19 563 LEU A O 1
ATOM 4262 N N . ALA A 1 564 ? 7.157 -2.674 -5.860 1.00 73.81 564 ALA A N 1
ATOM 4263 C CA . ALA A 1 564 ? 7.385 -2.093 -7.187 1.00 73.81 564 ALA A CA 1
ATOM 4264 C C . ALA A 1 564 ? 8.660 -1.231 -7.224 1.00 73.81 564 ALA A C 1
ATOM 4266 O O . ALA A 1 564 ? 9.423 -1.255 -8.186 1.00 73.81 564 ALA A O 1
ATOM 4267 N N . CYS A 1 565 ? 8.928 -0.527 -6.125 1.00 60.75 565 CYS A N 1
ATOM 4268 C CA . CYS A 1 565 ? 10.162 0.196 -5.869 1.00 60.75 565 CYS A CA 1
ATOM 4269 C C . CYS A 1 565 ? 11.407 -0.700 -5.927 1.00 60.75 565 CYS A C 1
ATOM 4271 O O . CYS A 1 565 ? 12.464 -0.204 -6.268 1.00 60.75 565 CYS A O 1
ATOM 4273 N N . ASN A 1 566 ? 11.305 -1.998 -5.648 1.00 62.34 566 ASN A N 1
ATOM 4274 C CA . ASN A 1 566 ? 12.434 -2.933 -5.657 1.00 62.34 566 ASN A CA 1
ATOM 4275 C C . ASN A 1 566 ? 12.433 -3.853 -6.893 1.00 62.34 566 ASN A C 1
ATOM 4277 O O . ASN A 1 566 ? 12.965 -4.959 -6.848 1.00 62.34 566 ASN A O 1
ATOM 4281 N N . GLY A 1 567 ? 11.848 -3.398 -8.007 1.00 65.44 567 GLY A N 1
ATOM 4282 C CA . GLY A 1 567 ? 11.947 -4.072 -9.308 1.00 65.44 567 GLY A CA 1
ATOM 4283 C C . GLY A 1 567 ? 10.974 -5.233 -9.518 1.00 65.44 567 GLY A C 1
ATOM 4284 O O . GLY A 1 567 ? 11.090 -5.948 -10.514 1.00 65.44 567 GLY A O 1
ATOM 4285 N N . PHE A 1 568 ? 10.013 -5.427 -8.611 1.00 77.38 568 PHE A N 1
ATOM 4286 C CA . PHE A 1 568 ? 8.950 -6.419 -8.773 1.00 77.38 568 PHE A CA 1
ATOM 4287 C C . PHE A 1 568 ? 7.795 -5.875 -9.626 1.00 77.38 568 PHE A C 1
ATOM 4289 O O . PHE A 1 568 ? 7.385 -4.722 -9.482 1.00 77.38 568 PHE A O 1
ATOM 4296 N N . GLU A 1 569 ? 7.206 -6.721 -10.471 1.00 79.56 569 GLU A N 1
ATOM 4297 C CA . GLU A 1 569 ? 5.971 -6.388 -11.190 1.00 79.56 569 GLU A CA 1
ATOM 4298 C C . GLU A 1 569 ? 4.771 -6.684 -10.281 1.00 79.56 569 GLU A C 1
ATOM 4300 O O . GLU A 1 569 ? 4.443 -7.843 -10.023 1.00 79.56 569 GLU A O 1
ATOM 4305 N N . VAL A 1 570 ? 4.116 -5.640 -9.765 1.00 86.81 570 VAL A N 1
ATOM 4306 C CA . VAL A 1 570 ? 3.012 -5.780 -8.803 1.00 86.81 570 VAL A CA 1
ATOM 4307 C C . VAL A 1 570 ? 1.660 -5.580 -9.486 1.00 86.81 570 VAL A C 1
ATOM 4309 O O . VAL A 1 570 ? 1.346 -4.494 -9.968 1.00 86.81 570 VAL A O 1
ATOM 4312 N N . THR A 1 571 ? 0.824 -6.617 -9.459 1.00 91.06 571 THR A N 1
ATOM 4313 C CA . THR A 1 571 ? -0.595 -6.560 -9.828 1.00 91.06 571 THR A CA 1
ATOM 4314 C C . THR A 1 571 ? -1.442 -6.424 -8.565 1.00 91.06 571 THR A C 1
ATOM 4316 O O . THR A 1 571 ? -1.673 -7.401 -7.851 1.00 91.06 571 THR A O 1
ATOM 4319 N N . ASP A 1 572 ? -1.915 -5.211 -8.290 1.00 92.44 572 ASP A N 1
ATOM 4320 C CA . ASP A 1 572 ? -2.847 -4.942 -7.195 1.00 92.44 572 ASP A CA 1
ATOM 4321 C C . ASP A 1 572 ? -4.300 -5.152 -7.651 1.00 92.44 572 ASP A C 1
ATOM 4323 O O . ASP A 1 572 ? -4.779 -4.498 -8.577 1.00 92.44 572 ASP A O 1
ATOM 4327 N N . MET A 1 573 ? -5.005 -6.077 -7.002 1.00 93.94 573 MET A N 1
ATOM 4328 C CA . MET A 1 573 ? -6.391 -6.429 -7.318 1.00 93.94 573 MET A CA 1
ATOM 4329 C C . MET A 1 573 ? -7.436 -5.582 -6.580 1.00 93.94 573 MET A C 1
ATOM 4331 O O . MET A 1 573 ? -8.635 -5.758 -6.806 1.00 93.94 573 MET A O 1
ATOM 4335 N N . GLY A 1 574 ? -7.003 -4.680 -5.699 1.00 90.19 574 GLY A N 1
ATOM 4336 C CA . GLY A 1 574 ? -7.882 -3.867 -4.870 1.00 90.19 574 GLY A CA 1
ATOM 4337 C C . GLY A 1 574 ? -8.424 -4.626 -3.658 1.00 90.19 574 GLY A C 1
ATOM 4338 O O . GLY A 1 574 ? -7.700 -5.381 -3.000 1.00 90.19 574 GLY A O 1
ATOM 4339 N N . VAL A 1 575 ? -9.692 -4.369 -3.334 1.00 91.75 575 VAL A N 1
ATOM 4340 C CA . VAL A 1 575 ? -10.349 -4.812 -2.095 1.00 91.75 575 VAL A CA 1
ATOM 4341 C C . VAL A 1 575 ? -11.552 -5.702 -2.343 1.00 91.75 575 VAL A C 1
ATOM 4343 O O . VAL A 1 575 ? -12.076 -5.753 -3.455 1.00 91.75 575 VAL A O 1
ATOM 4346 N N . MET A 1 576 ? -11.982 -6.414 -1.299 1.00 89.31 576 MET A N 1
ATOM 4347 C CA . MET A 1 576 ? -13.076 -7.385 -1.340 1.00 89.31 576 MET A CA 1
ATOM 4348 C C . MET A 1 576 ? -12.897 -8.446 -2.434 1.00 89.31 576 MET A C 1
ATOM 4350 O O . MET A 1 576 ? -13.867 -8.868 -3.068 1.00 89.31 576 MET A O 1
ATOM 4354 N N . VAL A 1 577 ? -11.663 -8.887 -2.686 1.00 94.62 577 VAL A N 1
ATOM 4355 C CA . VAL A 1 577 ? -11.370 -9.761 -3.828 1.00 94.62 577 VAL A CA 1
ATOM 4356 C C . VAL A 1 577 ? -11.669 -11.225 -3.468 1.00 94.62 577 VAL A C 1
ATOM 4358 O O . VAL A 1 577 ? -11.054 -11.765 -2.546 1.00 94.62 577 VAL A O 1
ATOM 4361 N N . PRO A 1 578 ? -12.585 -11.914 -4.180 1.00 94.50 578 PRO A N 1
ATOM 4362 C CA . PRO A 1 578 ? -12.863 -13.330 -3.947 1.00 94.50 578 PRO A CA 1
ATOM 4363 C C . PRO A 1 578 ? -11.650 -14.219 -4.236 1.00 94.50 578 PRO A C 1
ATOM 4365 O O . PRO A 1 578 ? -10.955 -13.990 -5.226 1.00 94.50 578 PRO A O 1
ATOM 4368 N N . CYS A 1 579 ? -11.475 -15.290 -3.450 1.00 96.00 579 CYS A N 1
ATOM 4369 C CA . CYS A 1 579 ? -10.394 -16.273 -3.610 1.00 96.00 579 CYS A CA 1
ATOM 4370 C C . CYS A 1 579 ? -10.195 -16.707 -5.072 1.00 96.00 579 CYS A C 1
ATOM 4372 O O . CYS A 1 579 ? -9.097 -16.566 -5.603 1.00 96.00 579 CYS A O 1
ATOM 4374 N N . GLN A 1 580 ? -11.266 -17.128 -5.755 1.00 94.00 580 GLN A N 1
ATOM 4375 C CA . GLN A 1 580 ? -11.179 -17.582 -7.145 1.00 94.00 580 GLN A CA 1
ATOM 4376 C C . GLN A 1 580 ? -10.567 -16.524 -8.074 1.00 94.00 580 GLN A C 1
ATOM 4378 O O . GLN A 1 580 ? -9.687 -16.847 -8.860 1.00 94.00 580 GLN A O 1
ATOM 4383 N N . LYS A 1 581 ? -10.961 -15.249 -7.939 1.00 95.50 581 LYS A N 1
ATOM 4384 C CA . LYS A 1 581 ? -10.399 -14.173 -8.768 1.00 95.50 581 LYS A CA 1
ATOM 4385 C C . LYS A 1 581 ? -8.909 -13.978 -8.502 1.00 95.50 581 LYS A C 1
ATOM 4387 O O . LYS A 1 581 ? -8.168 -13.748 -9.451 1.00 95.50 581 LYS A O 1
ATOM 4392 N N . ILE A 1 582 ? -8.479 -14.071 -7.239 1.00 97.62 582 ILE A N 1
ATOM 4393 C CA . ILE A 1 582 ? -7.060 -13.962 -6.863 1.00 97.62 582 ILE A CA 1
ATOM 4394 C C . ILE A 1 582 ? -6.250 -15.049 -7.570 1.00 97.62 582 ILE A C 1
ATOM 4396 O O . ILE A 1 582 ? -5.236 -14.756 -8.203 1.00 97.62 582 ILE A O 1
ATOM 4400 N N . LEU A 1 583 ? -6.723 -16.293 -7.496 1.00 97.31 583 LEU A N 1
ATOM 4401 C CA . LEU A 1 583 ? -6.032 -17.441 -8.077 1.00 97.31 583 LEU A CA 1
ATOM 4402 C C . LEU A 1 583 ? -6.055 -17.413 -9.612 1.00 97.31 583 LEU A C 1
ATOM 4404 O O . LEU A 1 583 ? -5.016 -17.638 -10.230 1.00 97.31 583 LEU A O 1
ATOM 4408 N N . ASP A 1 584 ? -7.186 -17.055 -10.225 1.00 93.81 584 ASP A N 1
ATOM 4409 C CA . ASP A 1 584 ? -7.300 -16.886 -11.680 1.00 93.81 584 ASP A CA 1
ATOM 4410 C C . ASP A 1 584 ? -6.326 -15.820 -12.185 1.00 93.81 584 ASP A C 1
ATOM 4412 O O . ASP A 1 584 ? -5.600 -16.043 -13.155 1.00 93.81 584 ASP A O 1
ATOM 4416 N N . LYS A 1 585 ? -6.257 -14.676 -11.491 1.00 95.56 585 LYS A N 1
ATOM 4417 C CA . LYS A 1 585 ? -5.357 -13.587 -11.867 1.00 95.56 585 LYS A CA 1
ATOM 4418 C C . LYS A 1 585 ? -3.894 -13.983 -11.713 1.00 95.56 585 LYS A C 1
ATOM 4420 O O . LYS A 1 585 ? -3.093 -13.655 -12.582 1.00 95.56 585 LYS A O 1
ATOM 4425 N N . ALA A 1 586 ? -3.548 -14.711 -10.649 1.00 94.75 586 ALA A N 1
ATOM 4426 C CA . ALA A 1 586 ? -2.196 -15.225 -10.439 1.00 94.75 586 ALA A CA 1
ATOM 4427 C C . ALA A 1 586 ? -1.746 -16.156 -11.575 1.00 94.75 586 ALA A C 1
ATOM 4429 O O . ALA A 1 586 ? -0.599 -16.072 -12.010 1.00 94.75 586 ALA A O 1
ATOM 4430 N N . VAL A 1 587 ? -2.645 -16.991 -12.100 1.00 91.38 587 VAL A N 1
ATOM 4431 C CA . VAL A 1 587 ? -2.364 -17.826 -13.277 1.00 91.38 587 VAL A CA 1
ATOM 4432 C C . VAL A 1 587 ? -2.250 -16.977 -14.543 1.00 91.38 587 VAL A C 1
ATOM 4434 O O . VAL A 1 587 ? -1.287 -17.137 -15.288 1.00 91.38 587 VAL A O 1
ATOM 4437 N N . GLU A 1 588 ? -3.193 -16.058 -14.770 1.00 87.44 588 GLU A N 1
ATOM 4438 C CA . GLU A 1 588 ? -3.244 -15.184 -15.952 1.00 87.44 588 GLU A CA 1
ATOM 4439 C C . GLU A 1 588 ? -1.938 -14.401 -16.154 1.00 87.44 588 GLU A C 1
ATOM 4441 O O . GLU A 1 588 ? -1.401 -14.362 -17.260 1.00 87.44 588 GLU A O 1
ATOM 4446 N N . VAL A 1 589 ? -1.409 -13.792 -15.087 1.00 84.56 589 VAL A N 1
ATOM 4447 C CA . VAL A 1 589 ? -0.200 -12.952 -15.167 1.00 84.56 589 VAL A CA 1
ATOM 4448 C C . VAL A 1 589 ? 1.101 -13.748 -15.021 1.00 84.56 589 VAL A C 1
ATOM 4450 O O . VAL A 1 589 ? 2.185 -13.202 -15.254 1.00 84.56 589 VAL A O 1
ATOM 4453 N N . GLY A 1 590 ? 1.004 -15.032 -14.657 1.00 89.31 590 GLY A N 1
ATOM 4454 C CA . GLY A 1 590 ? 2.145 -15.878 -14.319 1.00 89.31 590 GLY A CA 1
ATOM 4455 C C . GLY A 1 590 ? 2.857 -15.401 -13.055 1.00 89.31 590 GLY A C 1
ATOM 4456 O O . GLY A 1 590 ? 4.065 -15.196 -13.082 1.00 89.31 590 GLY A O 1
ATOM 4457 N N . ALA A 1 591 ? 2.106 -15.163 -11.977 1.00 93.38 591 ALA A N 1
ATOM 4458 C CA . ALA A 1 591 ? 2.646 -14.662 -10.718 1.00 93.38 591 ALA A CA 1
ATOM 4459 C C . ALA A 1 591 ? 3.634 -15.655 -10.085 1.00 93.38 591 ALA A C 1
ATOM 4461 O O . ALA A 1 591 ? 3.372 -16.862 -10.023 1.00 93.38 591 ALA A O 1
ATOM 4462 N N . ASP A 1 592 ? 4.731 -15.121 -9.554 1.00 95.00 592 ASP A N 1
ATOM 4463 C CA . ASP A 1 592 ? 5.727 -15.861 -8.785 1.00 95.00 592 ASP A CA 1
ATOM 4464 C C . ASP A 1 592 ? 5.377 -15.892 -7.290 1.00 95.00 592 ASP A C 1
ATOM 4466 O O . ASP A 1 592 ? 5.692 -16.866 -6.606 1.00 95.00 592 ASP A O 1
ATOM 4470 N N . VAL A 1 593 ? 4.698 -14.851 -6.784 1.00 96.56 593 VAL A N 1
ATOM 4471 C CA . VAL A 1 593 ? 4.263 -14.710 -5.381 1.00 96.56 593 VAL A CA 1
ATOM 4472 C C . VAL A 1 593 ? 2.828 -14.177 -5.306 1.00 96.56 593 VAL A C 1
ATOM 4474 O O . VAL A 1 593 ? 2.429 -13.313 -6.088 1.00 96.56 593 VAL A O 1
ATOM 4477 N N . ILE A 1 594 ? 2.050 -14.661 -4.335 1.00 98.25 594 ILE A N 1
ATOM 4478 C CA . ILE A 1 594 ? 0.711 -14.140 -4.012 1.00 98.25 594 ILE A CA 1
ATOM 4479 C C . ILE A 1 594 ? 0.756 -13.519 -2.614 1.00 98.25 594 ILE A C 1
ATOM 4481 O O . ILE A 1 594 ? 1.291 -14.130 -1.694 1.00 98.25 594 ILE A O 1
ATOM 4485 N N . GLY A 1 595 ? 0.201 -12.323 -2.428 1.00 97.69 595 GLY A N 1
ATOM 4486 C CA . GLY A 1 595 ? 0.117 -11.645 -1.135 1.00 97.69 595 GLY A CA 1
ATOM 4487 C C . GLY A 1 595 ? -1.309 -11.246 -0.765 1.00 97.69 595 GLY A C 1
ATOM 4488 O O . GLY A 1 595 ? -2.046 -10.695 -1.583 1.00 97.69 595 GLY A O 1
ATOM 4489 N N . LEU A 1 596 ? -1.688 -11.508 0.485 1.00 97.81 596 LEU A N 1
ATOM 4490 C CA . LEU A 1 596 ? -3.020 -11.237 1.025 1.00 97.81 596 LEU A CA 1
ATOM 4491 C C . LEU A 1 596 ? -2.965 -10.204 2.152 1.00 97.81 596 LEU A C 1
ATOM 4493 O O . LEU A 1 596 ? -2.095 -10.269 3.025 1.00 97.81 596 LEU A O 1
ATOM 4497 N N . SER A 1 597 ? -3.936 -9.291 2.157 1.00 95.94 597 SER A N 1
ATOM 4498 C CA . SER A 1 597 ? -4.122 -8.272 3.192 1.00 95.94 597 SER A CA 1
ATOM 4499 C C . SER A 1 597 ? -5.488 -8.389 3.874 1.00 95.94 597 SER A C 1
ATOM 4501 O O . SER A 1 597 ? -6.478 -8.724 3.221 1.00 95.94 597 SER A O 1
ATOM 4503 N N . GLY A 1 598 ? -5.546 -8.103 5.179 1.00 90.81 598 GLY A N 1
ATOM 4504 C CA . GLY A 1 598 ? -6.785 -8.041 5.961 1.00 90.81 598 GLY A CA 1
ATOM 4505 C C . GLY A 1 598 ? -6.658 -7.171 7.219 1.00 90.81 598 GLY A C 1
ATOM 4506 O O . GLY A 1 598 ? -5.617 -7.155 7.876 1.00 90.81 598 GLY A O 1
ATOM 4507 N N . LEU A 1 599 ? -7.716 -6.434 7.549 1.00 88.06 599 LEU A N 1
ATOM 4508 C CA . LEU A 1 599 ? -7.839 -5.558 8.711 1.00 88.06 599 LEU A CA 1
ATOM 4509 C C . LEU A 1 599 ? -8.704 -6.162 9.821 1.00 88.06 599 LEU A C 1
ATOM 4511 O O . LEU A 1 599 ? -8.397 -5.950 10.989 1.00 88.06 599 LEU A O 1
ATOM 4515 N N . ILE A 1 600 ? -9.787 -6.867 9.485 1.00 85.19 600 ILE A N 1
ATOM 4516 C CA . ILE A 1 600 ? -10.756 -7.374 10.474 1.00 85.19 600 ILE A CA 1
ATOM 4517 C C . ILE A 1 600 ? -10.584 -8.874 10.741 1.00 85.19 600 ILE A C 1
ATOM 4519 O O . ILE A 1 600 ? -9.889 -9.576 10.008 1.00 85.19 600 ILE A O 1
ATOM 4523 N N . THR A 1 601 ? -11.146 -9.380 11.843 1.00 84.81 601 THR A N 1
ATOM 4524 C CA . THR A 1 601 ? -10.956 -10.785 12.242 1.00 84.81 601 THR A CA 1
ATOM 4525 C C . THR A 1 601 ? -11.548 -11.802 11.257 1.00 84.81 601 THR A C 1
ATOM 4527 O O . THR A 1 601 ? -10.870 -12.804 11.030 1.00 84.81 601 THR A O 1
ATOM 4530 N N . PRO A 1 602 ? -12.699 -11.567 10.584 1.00 86.19 602 PRO A N 1
ATOM 4531 C CA . PRO A 1 602 ? -13.202 -12.486 9.554 1.00 86.19 602 PRO A CA 1
ATOM 4532 C C . PRO A 1 602 ? -12.249 -12.674 8.365 1.00 86.19 602 PRO A C 1
ATOM 4534 O O . PRO A 1 602 ? -12.269 -13.713 7.710 1.00 86.19 602 PRO A O 1
ATOM 4537 N N . SER A 1 603 ? -11.376 -11.699 8.100 1.00 89.88 603 SER A N 1
ATOM 4538 C CA . SER A 1 603 ? -10.390 -11.761 7.015 1.00 89.88 603 SER A CA 1
ATOM 4539 C C . SER A 1 603 ? -9.371 -12.887 7.217 1.00 89.88 603 SER A C 1
ATOM 4541 O O . SER A 1 603 ? -8.812 -13.399 6.248 1.00 89.88 603 SER A O 1
ATOM 4543 N N . LEU A 1 604 ? -9.145 -13.316 8.464 1.00 89.38 604 LEU A N 1
ATOM 4544 C CA . LEU A 1 604 ? -8.257 -14.435 8.777 1.00 89.38 604 LEU A CA 1
ATOM 4545 C C . LEU A 1 604 ? -8.794 -15.765 8.234 1.00 89.38 604 LEU A C 1
ATOM 4547 O O . LEU A 1 604 ? -8.010 -16.558 7.714 1.00 89.38 604 LEU A O 1
ATOM 4551 N N . ASP A 1 605 ? -10.109 -15.988 8.294 1.00 86.50 605 ASP A N 1
ATOM 4552 C CA . ASP A 1 605 ? -10.740 -17.194 7.747 1.00 86.50 605 ASP A CA 1
ATOM 4553 C C . ASP A 1 605 ? -10.652 -17.225 6.219 1.00 86.50 605 ASP A C 1
ATOM 4555 O O . ASP A 1 605 ? -10.375 -18.270 5.630 1.00 86.50 605 ASP A O 1
ATOM 4559 N N . GLU A 1 606 ? -10.813 -16.072 5.566 1.00 92.69 606 GLU A N 1
ATOM 4560 C CA . GLU A 1 606 ? -10.637 -15.962 4.115 1.00 92.69 606 GLU A CA 1
ATOM 4561 C C . GLU A 1 606 ? -9.190 -16.268 3.699 1.00 92.69 606 GLU A C 1
ATOM 4563 O O . GLU A 1 606 ? -8.966 -16.960 2.708 1.00 92.69 606 GLU A O 1
ATOM 4568 N N . MET A 1 607 ? -8.187 -15.853 4.482 1.00 96.06 607 MET A N 1
ATOM 4569 C CA . MET A 1 607 ? -6.787 -16.227 4.227 1.00 96.06 607 MET A CA 1
ATOM 4570 C C . MET A 1 607 ? -6.541 -17.736 4.387 1.00 96.06 607 MET A C 1
ATOM 4572 O O . MET A 1 607 ? -5.805 -18.326 3.595 1.00 96.06 607 MET A O 1
ATOM 4576 N N . VAL A 1 608 ? -7.170 -18.379 5.381 1.00 94.38 608 VAL A N 1
ATOM 4577 C CA . VAL A 1 608 ? -7.150 -19.846 5.549 1.00 94.38 608 VAL A CA 1
ATOM 4578 C C . VAL A 1 608 ? -7.800 -20.531 4.343 1.00 94.38 608 VAL A C 1
ATOM 4580 O O . VAL A 1 608 ? -7.264 -21.520 3.839 1.00 94.38 608 VAL A O 1
ATOM 4583 N N . HIS A 1 609 ? -8.927 -20.000 3.860 1.00 93.69 609 HIS A N 1
ATOM 4584 C CA . HIS A 1 609 ? -9.627 -20.519 2.689 1.00 93.69 609 HIS A CA 1
ATOM 4585 C C . HIS A 1 609 ? -8.776 -20.413 1.417 1.00 93.69 609 HIS A C 1
ATOM 4587 O O . HIS A 1 609 ? -8.639 -21.409 0.707 1.00 93.69 609 HIS A O 1
ATOM 4593 N N . VAL A 1 610 ? -8.135 -19.264 1.167 1.00 97.31 610 VAL A N 1
ATOM 4594 C CA . VAL A 1 610 ? -7.236 -19.087 0.014 1.00 97.31 610 VAL A CA 1
ATOM 4595 C C . VAL A 1 610 ? -6.075 -20.081 0.060 1.00 97.31 610 VAL A C 1
ATOM 4597 O O . VAL A 1 610 ? -5.798 -20.724 -0.949 1.00 97.31 610 VAL A O 1
ATOM 4600 N N . ALA A 1 611 ? -5.433 -20.267 1.218 1.00 97.81 611 ALA A N 1
ATOM 4601 C CA . ALA A 1 611 ? -4.353 -21.246 1.366 1.00 97.81 611 ALA A CA 1
ATOM 4602 C C . ALA A 1 611 ? -4.822 -22.683 1.056 1.00 97.81 611 ALA A C 1
ATOM 4604 O O . ALA A 1 611 ? -4.140 -23.418 0.343 1.00 97.81 611 ALA A O 1
ATOM 4605 N N . ALA A 1 612 ? -6.007 -23.069 1.537 1.00 96.75 612 ALA A N 1
ATOM 4606 C CA . ALA A 1 612 ? -6.583 -24.384 1.259 1.00 96.75 612 ALA A CA 1
ATOM 4607 C C . ALA A 1 612 ? -6.933 -24.578 -0.230 1.00 96.75 612 ALA A C 1
ATOM 4609 O O . ALA A 1 612 ? -6.708 -25.656 -0.781 1.00 96.75 612 ALA A O 1
ATOM 4610 N N . GLU A 1 613 ? -7.448 -23.546 -0.902 1.00 97.50 613 GLU A N 1
ATOM 4611 C CA . GLU A 1 613 ? -7.745 -23.600 -2.338 1.00 97.50 613 GLU A CA 1
ATOM 4612 C C . GLU A 1 613 ? -6.477 -23.624 -3.197 1.00 97.50 613 GLU A C 1
ATOM 4614 O O . GLU A 1 613 ? -6.428 -24.357 -4.186 1.00 97.50 613 GLU A O 1
ATOM 4619 N N . MET A 1 614 ? -5.422 -22.907 -2.796 1.00 98.12 614 MET A N 1
ATOM 4620 C CA . MET A 1 614 ? -4.101 -23.007 -3.424 1.00 98.12 614 MET A CA 1
ATOM 4621 C C . MET A 1 614 ? -3.566 -24.442 -3.372 1.00 98.12 614 MET A C 1
ATOM 4623 O O . MET A 1 614 ? -3.081 -24.946 -4.386 1.00 98.12 614 MET A O 1
ATOM 4627 N N . GLU A 1 615 ? -3.703 -25.125 -2.231 1.00 97.62 615 GLU A N 1
ATOM 4628 C CA . GLU A 1 615 ? -3.332 -26.539 -2.104 1.00 97.62 615 GLU A CA 1
ATOM 4629 C C . GLU A 1 615 ? -4.189 -27.429 -3.009 1.00 97.62 615 GLU A C 1
ATOM 4631 O O . GLU A 1 615 ? -3.657 -28.227 -3.782 1.00 97.62 615 GLU A O 1
ATOM 4636 N N . ARG A 1 616 ? -5.517 -27.255 -2.968 1.00 97.50 616 ARG A N 1
ATOM 4637 C CA . ARG A 1 616 ? -6.471 -28.039 -3.767 1.00 97.50 616 ARG A CA 1
ATOM 4638 C C . ARG A 1 616 ? -6.208 -27.923 -5.270 1.00 97.50 616 ARG A C 1
ATOM 4640 O O . ARG A 1 616 ? -6.383 -28.899 -5.998 1.00 97.50 616 ARG A O 1
ATOM 4647 N N . LEU A 1 617 ? -5.811 -26.738 -5.732 1.00 95.25 617 LEU A N 1
ATOM 4648 C CA . LEU A 1 617 ? -5.509 -26.442 -7.134 1.00 95.25 617 LEU A CA 1
ATOM 4649 C C . LEU A 1 617 ? -4.039 -26.696 -7.509 1.00 95.25 617 LEU A C 1
ATOM 4651 O O . LEU A 1 617 ? -3.671 -26.530 -8.669 1.00 95.25 617 LEU A O 1
ATOM 4655 N N . GLY A 1 618 ? -3.206 -27.133 -6.560 1.00 95.25 618 GLY A N 1
ATOM 4656 C CA . GLY A 1 618 ? -1.824 -27.534 -6.818 1.00 95.25 618 GLY A CA 1
ATOM 4657 C C . GLY A 1 618 ? -0.853 -26.378 -7.069 1.00 95.25 618 GLY A C 1
ATOM 4658 O O . GLY A 1 618 ? 0.172 -26.592 -7.723 1.00 95.25 618 GLY A O 1
ATOM 4659 N N . PHE A 1 619 ? -1.137 -25.180 -6.549 1.00 96.50 619 PHE A N 1
ATOM 4660 C CA . PHE A 1 619 ? -0.212 -24.043 -6.607 1.00 96.50 619 PHE A CA 1
ATOM 4661 C C . PHE A 1 619 ? 1.130 -24.381 -5.934 1.00 96.50 619 PHE A C 1
ATOM 4663 O O . PHE A 1 619 ? 1.227 -25.278 -5.088 1.00 96.50 619 PHE A O 1
ATOM 4670 N N . LYS A 1 620 ? 2.190 -23.676 -6.351 1.00 93.56 620 LYS A N 1
ATOM 4671 C CA . LYS A 1 620 ? 3.560 -23.837 -5.811 1.00 93.56 620 LYS A CA 1
ATOM 4672 C C . LYS A 1 620 ? 4.225 -22.520 -5.412 1.00 93.56 620 LYS A C 1
ATOM 4674 O O . LYS A 1 620 ? 5.278 -22.528 -4.773 1.00 93.56 620 LYS A O 1
ATOM 4679 N N . GLN A 1 621 ? 3.615 -21.402 -5.784 1.00 95.19 621 GLN A N 1
ATOM 4680 C CA . GLN A 1 621 ? 4.034 -20.052 -5.445 1.00 95.19 621 GLN A CA 1
ATOM 4681 C C . GLN A 1 621 ? 4.005 -19.845 -3.922 1.00 95.19 621 GLN A C 1
ATOM 4683 O O . GLN A 1 621 ? 3.094 -20.358 -3.264 1.00 95.19 621 GLN A O 1
ATOM 4688 N N . PRO A 1 622 ? 4.953 -19.092 -3.341 1.00 96.69 622 PRO A N 1
ATOM 4689 C CA . PRO A 1 622 ? 4.851 -18.631 -1.963 1.00 96.69 622 PRO A CA 1
ATOM 4690 C C . PRO A 1 622 ? 3.621 -17.738 -1.739 1.00 96.69 622 PRO A C 1
ATOM 4692 O O . PRO A 1 622 ? 3.232 -16.966 -2.619 1.00 96.69 622 PRO A O 1
ATOM 4695 N N . LEU A 1 623 ? 3.055 -17.815 -0.533 1.00 98.12 623 LEU A N 1
ATOM 4696 C CA . LEU A 1 623 ? 1.935 -16.995 -0.076 1.00 98.12 623 LEU A CA 1
ATOM 4697 C C . LEU A 1 623 ? 2.386 -16.064 1.060 1.00 98.12 623 LEU A C 1
ATOM 4699 O O . LEU A 1 623 ? 2.801 -16.518 2.130 1.00 98.12 623 LEU A O 1
ATOM 4703 N N . LEU A 1 624 ? 2.281 -14.756 0.839 1.00 97.94 624 LEU A N 1
ATOM 4704 C CA . LEU A 1 624 ? 2.537 -13.727 1.844 1.00 97.94 624 LEU A CA 1
ATOM 4705 C C . LEU A 1 624 ? 1.238 -13.356 2.563 1.00 97.94 624 LEU A C 1
ATOM 4707 O O . LEU A 1 624 ? 0.216 -13.095 1.931 1.00 97.94 624 LEU A O 1
ATOM 4711 N N . ILE A 1 625 ? 1.290 -13.298 3.891 1.00 97.44 625 ILE A N 1
ATOM 4712 C CA . ILE A 1 625 ? 0.165 -12.923 4.754 1.00 97.44 625 ILE A CA 1
ATOM 4713 C C . ILE A 1 625 ? 0.523 -11.641 5.508 1.00 97.44 625 ILE A C 1
ATOM 4715 O O . ILE A 1 625 ? 1.549 -11.605 6.190 1.00 97.44 625 ILE A O 1
ATOM 4719 N N . GLY A 1 626 ? -0.325 -10.614 5.427 1.00 94.50 626 GLY A N 1
ATOM 4720 C CA . GLY A 1 626 ? -0.144 -9.350 6.145 1.00 94.50 626 GLY A CA 1
ATOM 4721 C C . GLY A 1 626 ? -1.458 -8.624 6.453 1.00 94.50 626 GLY A C 1
ATOM 4722 O O . GLY A 1 626 ? -2.541 -9.058 6.065 1.00 94.50 626 GLY A O 1
ATOM 4723 N N . GLY A 1 627 ? -1.362 -7.493 7.155 1.00 88.88 627 GLY A N 1
ATOM 4724 C CA . GLY A 1 627 ? -2.508 -6.685 7.598 1.00 88.88 627 GLY A CA 1
ATOM 4725 C C . GLY A 1 627 ? -2.743 -6.732 9.116 1.00 88.88 627 GLY A C 1
ATOM 4726 O O . GLY A 1 627 ? -2.140 -7.546 9.816 1.00 88.88 627 GLY A O 1
ATOM 4727 N N . ALA A 1 628 ? -3.571 -5.826 9.648 1.00 84.81 628 ALA A N 1
ATOM 4728 C CA . ALA A 1 628 ? -3.601 -5.498 11.081 1.00 84.81 628 ALA A CA 1
ATOM 4729 C C . ALA A 1 628 ? -4.011 -6.658 12.002 1.00 84.81 628 ALA A C 1
ATOM 4731 O O . ALA A 1 628 ? -3.501 -6.759 13.116 1.00 84.81 628 ALA A O 1
ATOM 4732 N N . THR A 1 629 ? -4.905 -7.541 11.551 1.00 82.75 629 THR A N 1
ATOM 4733 C CA . THR A 1 629 ? -5.342 -8.715 12.328 1.00 82.75 629 THR A CA 1
ATOM 4734 C C . THR A 1 629 ? -4.420 -9.917 12.186 1.00 82.75 629 THR A C 1
ATOM 4736 O O . THR A 1 629 ? -4.554 -10.890 12.931 1.00 82.75 629 THR A O 1
ATOM 4739 N N . THR A 1 630 ? -3.461 -9.869 11.261 1.00 89.50 630 THR A N 1
ATOM 4740 C CA . THR A 1 630 ? -2.530 -10.976 11.033 1.00 89.50 630 THR A CA 1
ATOM 4741 C C . THR A 1 630 ? -1.398 -10.987 12.055 1.00 89.50 630 THR A C 1
ATOM 4743 O O . THR A 1 630 ? -0.948 -9.960 12.556 1.00 89.50 630 THR A O 1
ATOM 4746 N N . SER A 1 631 ? -0.895 -12.181 12.364 1.00 89.31 631 SER A N 1
ATOM 4747 C CA . SER A 1 631 ? 0.283 -12.351 13.214 1.00 89.31 631 SER A CA 1
ATOM 4748 C C . SER A 1 631 ? 1.077 -13.585 12.807 1.00 89.31 631 SER A C 1
ATOM 4750 O O . SER A 1 631 ? 0.529 -14.532 12.230 1.00 89.31 631 SER A O 1
ATOM 4752 N N . ALA A 1 632 ? 2.362 -13.611 13.167 1.00 88.38 632 ALA A N 1
ATOM 4753 C CA . ALA A 1 632 ? 3.222 -14.766 12.931 1.00 88.38 632 ALA A CA 1
ATOM 4754 C C . ALA A 1 632 ? 2.662 -16.026 13.609 1.00 88.38 632 ALA A C 1
ATOM 4756 O O . ALA A 1 632 ? 2.640 -17.094 13.003 1.00 88.38 632 ALA A O 1
ATOM 4757 N N . ALA A 1 633 ? 2.135 -15.885 14.831 1.00 86.00 633 ALA A N 1
ATOM 4758 C CA . ALA A 1 633 ? 1.532 -16.986 15.574 1.00 86.00 633 ALA A CA 1
ATOM 4759 C C . ALA A 1 633 ? 0.277 -17.532 14.875 1.00 86.00 633 ALA A C 1
ATOM 4761 O O . ALA A 1 633 ? 0.205 -18.728 14.605 1.00 86.00 633 ALA A O 1
ATOM 4762 N N . HIS A 1 634 ? -0.686 -16.669 14.528 1.00 86.88 634 HIS A N 1
ATOM 4763 C CA . HIS A 1 634 ? -1.900 -17.106 13.831 1.00 86.88 634 HIS A CA 1
ATOM 4764 C C . HIS A 1 634 ? -1.567 -17.782 12.493 1.00 86.88 634 HIS A C 1
ATOM 4766 O O . HIS A 1 634 ? -2.078 -18.861 12.192 1.00 86.88 634 HIS A O 1
ATOM 4772 N N . THR A 1 635 ? -0.651 -17.186 11.726 1.00 93.00 635 THR A N 1
ATOM 4773 C CA . THR A 1 635 ? -0.196 -17.733 10.442 1.00 93.00 635 THR A CA 1
ATOM 4774 C C . THR A 1 635 ? 0.400 -19.128 10.617 1.00 93.00 635 THR A C 1
ATOM 4776 O O . THR A 1 635 ? -0.016 -20.048 9.920 1.00 93.00 635 THR A O 1
ATOM 4779 N N . ALA A 1 636 ? 1.297 -19.322 11.589 1.00 92.62 636 ALA A N 1
ATOM 4780 C CA . ALA A 1 636 ? 1.943 -20.608 11.860 1.00 92.62 636 ALA A CA 1
ATOM 4781 C C . ALA A 1 636 ? 0.959 -21.722 12.263 1.00 92.62 636 ALA A C 1
ATOM 4783 O O . ALA A 1 636 ? 1.175 -22.892 11.932 1.00 92.62 636 ALA A O 1
ATOM 4784 N N . ILE A 1 637 ? -0.089 -21.364 13.013 1.00 88.69 637 ILE A N 1
ATOM 4785 C CA . ILE A 1 637 ? -1.008 -22.312 13.658 1.00 88.69 637 ILE A CA 1
ATOM 4786 C C . ILE A 1 637 ? -2.205 -22.647 12.765 1.00 88.69 637 ILE A C 1
ATOM 4788 O O . ILE A 1 637 ? -2.613 -23.805 12.713 1.00 88.69 637 ILE A O 1
ATOM 4792 N N . LYS A 1 638 ? -2.793 -21.652 12.089 1.00 88.31 638 LYS A N 1
ATOM 4793 C CA . LYS A 1 638 ? -4.084 -21.801 11.396 1.00 88.31 638 LYS A CA 1
ATOM 4794 C C . LYS A 1 638 ? -3.972 -21.780 9.870 1.00 88.31 638 LYS A C 1
ATOM 4796 O O . LYS A 1 638 ? -4.731 -22.494 9.221 1.00 88.31 638 LYS A O 1
ATOM 4801 N N . ILE A 1 639 ? -3.031 -21.014 9.306 1.00 94.19 639 ILE A N 1
ATOM 4802 C CA . ILE A 1 639 ? -2.913 -20.814 7.847 1.00 94.19 639 ILE A CA 1
ATOM 4803 C C . ILE A 1 639 ? -1.865 -21.757 7.241 1.00 94.19 639 ILE A C 1
ATOM 4805 O O . ILE A 1 639 ? -2.186 -22.527 6.343 1.00 94.19 639 ILE A O 1
ATOM 4809 N N . ALA A 1 640 ? -0.635 -21.750 7.767 1.00 95.06 640 ALA A N 1
ATOM 4810 C CA . ALA A 1 640 ? 0.491 -22.545 7.266 1.00 95.06 640 ALA A CA 1
ATOM 4811 C C . ALA A 1 640 ? 0.169 -24.044 7.077 1.00 95.06 640 ALA A C 1
ATOM 4813 O O . ALA A 1 640 ? 0.537 -24.592 6.046 1.00 95.06 640 ALA A O 1
ATOM 4814 N N . PRO A 1 641 ? -0.579 -24.721 7.976 1.00 94.69 641 PRO A N 1
ATOM 4815 C CA . PRO A 1 641 ? -0.913 -26.136 7.788 1.00 94.69 641 PRO A CA 1
ATOM 4816 C C . PRO A 1 641 ? -1.847 -26.442 6.605 1.00 94.69 641 PRO A C 1
ATOM 4818 O O . PRO A 1 641 ? -2.117 -27.613 6.348 1.00 94.69 641 PRO A O 1
ATOM 4821 N N . LYS A 1 642 ? -2.414 -25.427 5.941 1.00 96.62 642 LYS A N 1
ATOM 4822 C CA . LYS A 1 642 ? -3.384 -25.601 4.849 1.00 96.62 642 LYS A CA 1
ATOM 4823 C C . LYS A 1 642 ? -2.760 -25.637 3.459 1.00 96.62 642 LYS A C 1
ATOM 4825 O O . LYS A 1 642 ? -3.479 -25.957 2.522 1.00 96.62 642 LYS A O 1
ATOM 4830 N N . TYR A 1 643 ? -1.473 -25.329 3.329 1.00 97.50 643 TYR A N 1
ATOM 4831 C CA . TYR A 1 643 ? -0.780 -25.271 2.047 1.00 97.50 643 TYR A CA 1
ATOM 4832 C C . TYR A 1 643 ? 0.632 -25.835 2.180 1.00 97.50 643 TYR A C 1
ATOM 4834 O O . TYR A 1 643 ? 1.349 -25.528 3.127 1.00 97.50 643 TYR A O 1
ATOM 4842 N N . SER A 1 644 ? 1.019 -26.680 1.229 1.00 94.00 644 SER A N 1
ATOM 4843 C CA . SER A 1 644 ? 2.329 -27.334 1.173 1.00 94.00 644 SER A CA 1
ATOM 4844 C C . SER A 1 644 ? 3.440 -26.415 0.659 1.00 94.00 644 SER A C 1
ATOM 4846 O O . SER A 1 644 ? 4.620 -26.702 0.866 1.00 94.00 644 SER A O 1
ATOM 4848 N N . GLY A 1 645 ? 3.085 -25.318 -0.019 1.00 92.06 645 GLY A N 1
ATOM 4849 C CA . GLY A 1 645 ? 4.027 -24.267 -0.392 1.00 92.06 645 GLY A CA 1
ATOM 4850 C C . GLY A 1 645 ? 4.367 -23.334 0.776 1.00 92.06 645 GLY A C 1
ATOM 4851 O O . GLY A 1 645 ? 3.759 -23.374 1.841 1.00 92.06 645 GLY A O 1
ATOM 4852 N N . SER A 1 646 ? 5.358 -22.463 0.573 1.00 93.81 646 SER A N 1
ATOM 4853 C CA . SER A 1 646 ? 5.836 -21.556 1.626 1.00 93.81 646 SER A CA 1
ATOM 4854 C C . SER A 1 646 ? 4.782 -20.505 1.989 1.00 93.81 646 SER A C 1
ATOM 4856 O O . SER A 1 646 ? 4.347 -19.751 1.117 1.00 93.81 646 SER A O 1
ATOM 4858 N N . ILE A 1 647 ? 4.414 -20.417 3.272 1.00 97.25 647 ILE A N 1
ATOM 4859 C CA . ILE A 1 647 ? 3.570 -19.342 3.818 1.00 97.25 647 ILE A CA 1
ATOM 4860 C C . ILE A 1 647 ? 4.397 -18.477 4.764 1.00 97.25 647 ILE A C 1
ATOM 4862 O O . ILE A 1 647 ? 4.941 -18.962 5.763 1.00 97.25 647 ILE A O 1
ATOM 4866 N N . VAL A 1 648 ? 4.439 -17.172 4.500 1.00 96.06 648 VAL A N 1
ATOM 4867 C CA . VAL A 1 648 ? 5.243 -16.227 5.281 1.00 96.06 648 VAL A CA 1
ATOM 4868 C C . VAL A 1 648 ? 4.378 -15.079 5.785 1.00 96.06 648 VAL A C 1
ATOM 4870 O O . VAL A 1 648 ? 3.747 -14.369 5.009 1.00 96.06 648 VAL A O 1
ATOM 4873 N N . HIS A 1 649 ? 4.376 -14.874 7.105 1.00 96.12 649 HIS A N 1
ATOM 4874 C CA . HIS A 1 649 ? 3.829 -13.653 7.698 1.00 96.12 649 HIS A CA 1
ATOM 4875 C C . HIS A 1 649 ? 4.821 -12.505 7.517 1.00 96.12 649 HIS A C 1
ATOM 4877 O O . HIS A 1 649 ? 5.986 -12.626 7.915 1.00 96.12 649 HIS A O 1
ATOM 4883 N N . VAL A 1 650 ? 4.346 -11.404 6.941 1.00 90.94 650 VAL A N 1
ATOM 4884 C CA . VAL A 1 650 ? 5.109 -10.174 6.734 1.00 90.94 650 VAL A CA 1
ATOM 4885 C C . VAL A 1 650 ? 4.507 -9.093 7.625 1.00 90.94 650 VAL A C 1
ATOM 4887 O O . VAL A 1 650 ? 3.329 -8.762 7.509 1.00 90.94 650 VAL A O 1
ATOM 4890 N N . LEU A 1 651 ? 5.318 -8.578 8.550 1.00 81.88 651 LEU A N 1
ATOM 4891 C CA . LEU A 1 651 ? 4.855 -7.660 9.592 1.00 81.88 651 LEU A CA 1
ATOM 4892 C C . LEU A 1 651 ? 4.497 -6.272 9.047 1.00 81.88 651 LEU A C 1
ATOM 4894 O O . LEU A 1 651 ? 3.496 -5.692 9.453 1.00 81.88 651 LEU A O 1
ATOM 4898 N N . ASP A 1 652 ? 5.337 -5.746 8.162 1.00 75.19 652 ASP A N 1
ATOM 4899 C CA . ASP A 1 652 ? 5.269 -4.381 7.650 1.00 75.19 652 ASP A CA 1
ATOM 4900 C C . ASP A 1 652 ? 5.901 -4.297 6.251 1.00 75.19 652 ASP A C 1
ATOM 4902 O O . ASP A 1 652 ? 6.451 -5.278 5.732 1.00 75.19 652 ASP A O 1
ATOM 4906 N N . ALA A 1 653 ? 5.813 -3.124 5.623 1.00 72.94 653 ALA A N 1
ATOM 4907 C CA . ALA A 1 653 ? 6.274 -2.946 4.255 1.00 72.94 653 ALA A CA 1
ATOM 4908 C C . ALA A 1 653 ? 7.797 -3.058 4.123 1.00 72.94 653 ALA A C 1
ATOM 4910 O O . ALA A 1 653 ? 8.271 -3.625 3.136 1.00 72.94 653 ALA A O 1
ATOM 4911 N N . SER A 1 654 ? 8.564 -2.626 5.129 1.00 70.94 654 SER A N 1
ATOM 4912 C CA . SER A 1 654 ? 10.031 -2.746 5.143 1.00 70.94 654 SER A CA 1
ATOM 4913 C C . SER A 1 654 ? 10.511 -4.196 5.057 1.00 70.94 654 SER A C 1
ATOM 4915 O O . SER A 1 654 ? 11.547 -4.488 4.460 1.00 70.94 654 SER A O 1
ATOM 4917 N N . ARG A 1 655 ? 9.729 -5.137 5.601 1.00 79.31 655 ARG A N 1
ATOM 4918 C CA . ARG A 1 655 ? 10.039 -6.572 5.561 1.00 79.31 655 ARG A CA 1
ATOM 4919 C C . ARG A 1 655 ? 9.588 -7.263 4.278 1.00 79.31 655 ARG A C 1
ATOM 4921 O O . ARG A 1 655 ? 10.071 -8.359 4.004 1.00 79.31 655 ARG A O 1
ATOM 4928 N N . SER A 1 656 ? 8.701 -6.655 3.491 1.00 84.44 656 SER A N 1
ATOM 4929 C CA . SER A 1 656 ? 8.151 -7.282 2.281 1.00 84.44 656 SER A CA 1
ATOM 4930 C C . SER A 1 656 ? 9.215 -7.555 1.211 1.00 84.44 656 SER A C 1
ATOM 4932 O O . SER A 1 656 ? 9.235 -8.640 0.630 1.00 84.44 656 SER A O 1
ATOM 4934 N N . VAL A 1 657 ? 10.151 -6.624 1.017 1.00 78.62 657 VAL A N 1
ATOM 4935 C CA . VAL A 1 657 ? 11.240 -6.718 0.032 1.00 78.62 657 VAL A CA 1
ATOM 4936 C C . VAL A 1 657 ? 12.220 -7.842 0.362 1.00 78.62 657 VAL A C 1
ATOM 4938 O O . VAL A 1 657 ? 12.318 -8.765 -0.442 1.00 78.62 657 VAL A O 1
ATOM 4941 N N . PRO A 1 658 ? 12.903 -7.856 1.528 1.00 79.38 658 PRO A N 1
ATOM 4942 C CA . PRO A 1 658 ? 13.889 -8.896 1.815 1.00 79.38 658 PRO A CA 1
ATOM 4943 C C . PRO A 1 658 ? 13.268 -10.297 1.833 1.00 79.38 658 PRO A C 1
ATOM 4945 O O . PRO A 1 658 ? 13.911 -11.252 1.407 1.00 79.38 658 PRO A O 1
ATOM 4948 N N . VAL A 1 659 ? 12.010 -10.428 2.274 1.00 88.50 659 VAL A N 1
ATOM 4949 C CA . VAL A 1 659 ? 11.278 -11.704 2.228 1.00 88.50 659 VAL A CA 1
ATOM 4950 C C . VAL A 1 659 ? 11.050 -12.153 0.785 1.00 88.50 659 VAL A C 1
ATOM 4952 O O . VAL A 1 659 ? 11.343 -13.298 0.449 1.00 88.50 659 VAL A O 1
ATOM 4955 N N . THR A 1 660 ? 10.548 -11.268 -0.073 1.00 89.25 660 THR A N 1
ATOM 4956 C CA . THR A 1 660 ? 10.232 -11.608 -1.467 1.00 89.25 660 THR A CA 1
ATOM 4957 C C . THR A 1 660 ? 11.498 -11.913 -2.266 1.00 89.25 660 THR A C 1
ATOM 4959 O O . THR A 1 660 ? 11.550 -12.924 -2.964 1.00 89.25 660 THR A O 1
ATOM 4962 N N . THR A 1 661 ? 12.553 -11.113 -2.096 1.00 82.25 661 THR A N 1
ATOM 4963 C CA . THR A 1 661 ? 13.864 -11.352 -2.717 1.00 82.25 661 THR A CA 1
ATOM 4964 C C . THR A 1 661 ? 14.435 -12.708 -2.308 1.00 82.25 661 THR A C 1
ATOM 4966 O O . THR A 1 661 ? 14.858 -13.479 -3.169 1.00 82.25 661 THR A O 1
ATOM 4969 N N . ALA A 1 662 ? 14.390 -13.050 -1.016 1.00 85.56 662 ALA A N 1
ATOM 4970 C CA . ALA A 1 662 ? 14.872 -14.342 -0.536 1.00 85.56 662 ALA A CA 1
ATOM 4971 C C . ALA A 1 662 ? 14.056 -15.517 -1.102 1.00 85.56 662 ALA A C 1
ATOM 4973 O O . ALA A 1 662 ? 14.624 -16.553 -1.431 1.00 85.56 662 ALA A O 1
ATOM 4974 N N . LEU A 1 663 ? 12.735 -15.364 -1.247 1.00 90.69 663 LEU A N 1
ATOM 4975 C CA . LEU A 1 663 ? 11.854 -16.403 -1.796 1.00 90.69 663 LEU A CA 1
ATOM 4976 C C . LEU A 1 663 ? 12.056 -16.656 -3.297 1.00 90.69 663 LEU A C 1
ATOM 4978 O O . LEU A 1 663 ? 11.753 -17.756 -3.763 1.00 90.69 663 LEU A O 1
ATOM 4982 N N . LEU A 1 664 ? 12.543 -15.660 -4.040 1.00 87.06 664 LEU A N 1
ATOM 4983 C CA . LEU A 1 664 ? 12.752 -15.737 -5.489 1.00 87.06 664 LEU A CA 1
ATOM 4984 C C . LEU A 1 664 ? 14.211 -15.991 -5.895 1.00 87.06 664 LEU A C 1
ATOM 4986 O O . LEU A 1 664 ? 14.463 -16.386 -7.029 1.00 87.06 664 LEU A O 1
ATOM 4990 N N . SER A 1 665 ? 15.163 -15.813 -4.979 1.00 82.19 665 SER A N 1
ATOM 4991 C CA . SER A 1 665 ? 16.581 -16.111 -5.198 1.00 82.19 665 SER A CA 1
ATOM 4992 C C . SER A 1 665 ? 16.845 -17.620 -5.264 1.00 82.19 665 SER A C 1
ATOM 4994 O O . SER A 1 665 ? 16.463 -18.352 -4.353 1.00 82.19 665 SER A O 1
ATOM 4996 N N . GLU A 1 666 ? 17.561 -18.085 -6.294 1.00 78.69 666 GLU A N 1
ATOM 4997 C CA . GLU A 1 666 ? 17.966 -19.497 -6.413 1.00 78.69 666 GLU A CA 1
ATOM 4998 C C . GLU A 1 666 ? 18.829 -19.958 -5.223 1.00 78.69 666 GLU A C 1
ATOM 5000 O O . GLU A 1 666 ? 18.615 -21.050 -4.700 1.00 78.69 666 GLU A O 1
ATOM 5005 N N . ASP A 1 667 ? 19.725 -19.097 -4.730 1.00 77.81 667 ASP A N 1
ATOM 5006 C CA . ASP A 1 667 ? 20.661 -19.430 -3.648 1.00 77.81 667 ASP A CA 1
ATOM 5007 C C . ASP A 1 667 ? 20.046 -19.316 -2.242 1.00 77.81 667 ASP A C 1
ATOM 5009 O O . ASP A 1 667 ? 20.412 -20.062 -1.331 1.00 77.81 667 ASP A O 1
ATOM 5013 N N . GLN A 1 668 ? 19.130 -18.363 -2.023 1.00 81.69 668 GLN A N 1
ATOM 5014 C CA . GLN A 1 668 ? 18.597 -18.073 -0.682 1.00 81.69 668 GLN A CA 1
ATOM 5015 C C . GLN A 1 668 ? 17.286 -18.802 -0.372 1.00 81.69 668 GLN A C 1
ATOM 5017 O O . GLN A 1 668 ? 16.979 -19.027 0.805 1.00 81.69 668 GLN A O 1
ATOM 5022 N N . ARG A 1 669 ? 16.516 -19.187 -1.398 1.00 89.50 669 ARG A N 1
ATOM 5023 C CA . ARG A 1 669 ? 15.143 -19.691 -1.247 1.00 89.50 669 ARG A CA 1
ATOM 5024 C C . ARG A 1 669 ? 15.041 -20.890 -0.319 1.00 89.50 669 ARG A C 1
ATOM 5026 O O . ARG A 1 669 ? 14.225 -20.874 0.602 1.00 89.50 669 ARG A O 1
ATOM 5033 N N . GLU A 1 670 ? 15.846 -21.927 -0.536 1.00 91.25 670 GLU A N 1
ATOM 5034 C CA . GLU A 1 670 ? 15.759 -23.153 0.267 1.00 91.25 670 GLU A CA 1
ATOM 5035 C C . GLU A 1 670 ? 16.106 -22.898 1.739 1.00 91.25 670 GLU A C 1
ATOM 5037 O O . GLU A 1 670 ? 15.382 -23.330 2.640 1.00 91.25 670 GLU A O 1
ATOM 5042 N N . GLY A 1 671 ? 17.179 -22.139 1.988 1.00 92.38 671 GLY A N 1
ATOM 5043 C CA . GLY A 1 671 ? 17.605 -21.773 3.338 1.00 92.38 671 GLY A CA 1
ATOM 5044 C C . GLY A 1 671 ? 16.561 -20.928 4.069 1.00 92.38 671 GLY A C 1
ATOM 5045 O O . GLY A 1 671 ? 16.255 -21.190 5.236 1.00 92.38 671 GLY A O 1
ATOM 5046 N N . PHE A 1 672 ? 15.964 -19.956 3.374 1.00 92.12 672 PHE A N 1
ATOM 5047 C CA . PHE A 1 672 ? 14.922 -19.101 3.932 1.00 92.12 672 PHE A CA 1
ATOM 5048 C C . PHE A 1 672 ? 13.645 -19.885 4.265 1.00 92.12 672 PHE A C 1
ATOM 5050 O O . PHE A 1 672 ? 13.128 -19.761 5.377 1.00 92.12 672 PHE A O 1
ATOM 5057 N N . ILE A 1 673 ? 13.162 -20.732 3.345 1.00 93.88 673 ILE A N 1
ATOM 5058 C CA . ILE A 1 673 ? 11.972 -21.572 3.569 1.00 93.88 673 ILE A CA 1
ATOM 5059 C C . ILE A 1 673 ? 12.185 -22.482 4.780 1.00 93.88 673 ILE A C 1
ATOM 5061 O O . ILE A 1 673 ? 11.327 -22.542 5.660 1.00 93.88 673 ILE A O 1
ATOM 5065 N N . LYS A 1 674 ? 13.351 -23.131 4.873 1.00 93.62 674 LYS A N 1
ATOM 5066 C CA . LYS A 1 674 ? 13.688 -23.989 6.012 1.00 93.62 674 LYS A CA 1
ATOM 5067 C C . LYS A 1 674 ? 13.655 -23.221 7.336 1.00 93.62 674 LYS A C 1
ATOM 5069 O O . LYS A 1 674 ? 13.014 -23.669 8.284 1.00 93.62 674 LYS A O 1
ATOM 5074 N N . SER A 1 675 ? 14.293 -22.051 7.393 1.00 92.94 675 SER A N 1
ATOM 5075 C CA . SER A 1 675 ? 14.301 -21.212 8.599 1.00 92.94 675 SER A CA 1
ATOM 5076 C C . SER A 1 675 ? 12.892 -20.746 8.993 1.00 92.94 675 SER A C 1
ATOM 5078 O O . SER A 1 675 ? 12.538 -20.732 10.176 1.00 92.94 675 SER A O 1
ATOM 5080 N N . ASN A 1 676 ? 12.056 -20.403 8.010 1.00 93.56 676 ASN A N 1
ATOM 5081 C CA . ASN A 1 676 ? 10.671 -20.020 8.253 1.00 93.56 676 ASN A CA 1
ATOM 5082 C C . ASN A 1 676 ? 9.837 -21.186 8.811 1.00 93.56 676 ASN A C 1
ATOM 5084 O O . ASN A 1 676 ? 9.088 -20.984 9.767 1.00 93.56 676 ASN A O 1
ATOM 5088 N N . GLU A 1 677 ? 10.005 -22.402 8.287 1.00 93.56 677 GLU A N 1
ATOM 5089 C CA . GLU A 1 677 ? 9.318 -23.592 8.804 1.00 93.56 677 GLU A CA 1
ATOM 5090 C C . GLU A 1 677 ? 9.773 -23.984 10.213 1.00 93.56 677 GLU A C 1
ATOM 5092 O O . GLU A 1 677 ? 8.945 -24.346 11.051 1.00 93.56 677 GLU A O 1
ATOM 5097 N N . GLU A 1 678 ? 11.062 -23.843 10.531 1.00 93.62 678 GLU A N 1
ATOM 5098 C CA . GLU A 1 678 ? 11.571 -24.026 11.896 1.00 93.62 678 GLU A CA 1
ATOM 5099 C C . GLU A 1 678 ? 10.923 -23.028 12.870 1.00 93.62 678 GLU A C 1
ATOM 5101 O O . GLU A 1 678 ? 10.497 -23.398 13.970 1.00 93.62 678 GLU A O 1
ATOM 5106 N N . ARG A 1 679 ? 10.769 -21.764 12.450 1.00 91.38 679 ARG A N 1
ATOM 5107 C CA . ARG A 1 679 ? 10.059 -20.739 13.227 1.00 91.38 679 ARG A CA 1
ATOM 5108 C C . ARG A 1 679 ? 8.583 -21.093 13.413 1.00 91.38 679 ARG A C 1
ATOM 5110 O O . ARG A 1 679 ? 8.072 -20.971 14.527 1.00 91.38 679 ARG A O 1
ATOM 5117 N N . HIS A 1 680 ? 7.906 -21.552 12.362 1.00 93.06 680 HIS A N 1
ATOM 5118 C CA . HIS A 1 680 ? 6.514 -21.999 12.445 1.00 93.06 680 HIS A CA 1
ATOM 5119 C C . HIS A 1 680 ? 6.352 -23.196 13.384 1.00 93.06 680 HIS A C 1
ATOM 5121 O O . HIS A 1 680 ? 5.445 -23.203 14.215 1.00 93.06 680 HIS A O 1
ATOM 5127 N N . ALA A 1 681 ? 7.244 -24.186 13.301 1.00 91.50 681 ALA A N 1
ATOM 5128 C CA . ALA A 1 681 ? 7.246 -25.346 14.187 1.00 91.50 681 ALA A CA 1
ATOM 5129 C C . ALA A 1 681 ? 7.410 -24.931 15.654 1.00 91.50 681 ALA A C 1
ATOM 5131 O O . ALA A 1 681 ? 6.635 -25.375 16.502 1.00 91.50 681 ALA A O 1
ATOM 5132 N N . LYS A 1 682 ? 8.341 -24.013 15.938 1.00 91.12 682 LYS A N 1
ATOM 5133 C CA . LYS A 1 682 ? 8.541 -23.459 17.281 1.00 91.12 682 LYS A CA 1
ATOM 5134 C C . LYS A 1 682 ? 7.298 -22.731 17.797 1.00 91.12 682 LYS A C 1
ATOM 5136 O O . LYS A 1 682 ? 6.890 -22.968 18.928 1.00 91.12 682 LYS A O 1
ATOM 5141 N N . LEU A 1 683 ? 6.666 -21.885 16.980 1.00 89.31 683 LEU A N 1
ATOM 5142 C CA . LEU A 1 683 ? 5.443 -21.168 17.366 1.00 89.31 683 LEU A CA 1
ATOM 5143 C C . LEU A 1 683 ? 4.274 -22.125 17.644 1.00 89.31 683 LEU A C 1
ATOM 5145 O O . LEU A 1 683 ? 3.537 -21.927 18.611 1.00 89.31 683 LEU A O 1
ATOM 5149 N N . ARG A 1 684 ? 4.119 -23.180 16.833 1.00 87.69 684 ARG A N 1
ATOM 5150 C CA . ARG A 1 684 ? 3.121 -24.237 17.066 1.00 87.69 684 ARG A CA 1
ATOM 5151 C C . ARG A 1 684 ? 3.399 -25.002 18.357 1.00 87.69 684 ARG A C 1
ATOM 5153 O O . ARG A 1 684 ? 2.471 -25.261 19.116 1.00 87.69 684 ARG A O 1
ATOM 5160 N N . GLU A 1 685 ? 4.660 -25.328 18.628 1.00 85.81 685 GLU A N 1
ATOM 5161 C CA . GLU A 1 685 ? 5.063 -26.008 19.858 1.00 85.81 685 GLU A CA 1
ATOM 5162 C C . GLU A 1 685 ? 4.842 -25.128 21.099 1.00 85.81 685 GLU A C 1
ATOM 5164 O O . GLU A 1 685 ? 4.252 -25.581 22.077 1.00 85.81 685 GLU A O 1
ATOM 5169 N N . GLU A 1 686 ? 5.259 -23.860 21.067 1.00 83.06 686 GLU A N 1
ATOM 5170 C CA . GLU A 1 686 ? 5.028 -22.898 22.151 1.00 83.06 686 GLU A CA 1
ATOM 5171 C C . GLU A 1 686 ? 3.538 -22.699 22.432 1.00 83.06 686 GLU A C 1
ATOM 5173 O O . GLU A 1 686 ? 3.135 -22.614 23.594 1.00 83.06 686 GLU A O 1
ATOM 5178 N N . TYR A 1 687 ? 2.712 -22.656 21.383 1.00 76.88 687 TYR A N 1
ATOM 5179 C CA . TYR A 1 687 ? 1.264 -22.596 21.527 1.00 76.88 687 TYR A CA 1
ATOM 5180 C C . TYR A 1 687 ? 0.701 -23.883 22.139 1.00 76.88 687 TYR A C 1
ATOM 5182 O O . TYR A 1 687 ? -0.041 -23.800 23.110 1.00 76.88 687 TYR A O 1
ATOM 5190 N N . GLY A 1 688 ? 1.120 -25.061 21.663 1.00 69.31 688 GLY A N 1
ATOM 5191 C CA . GLY A 1 688 ? 0.707 -26.352 22.229 1.00 69.31 688 GLY A CA 1
ATOM 5192 C C . GLY A 1 688 ? 1.172 -26.587 23.674 1.00 69.31 688 GLY A C 1
ATOM 5193 O O . GLY A 1 688 ? 0.583 -27.393 24.388 1.00 69.31 688 GLY A O 1
ATOM 5194 N N . ARG A 1 689 ? 2.213 -25.874 24.132 1.00 65.12 689 ARG A N 1
ATOM 5195 C CA . ARG A 1 689 ? 2.686 -25.878 25.529 1.00 65.12 689 ARG A CA 1
ATOM 5196 C C . ARG A 1 689 ? 1.940 -24.896 26.436 1.00 65.12 689 ARG A C 1
ATOM 5198 O O . ARG A 1 689 ? 2.072 -25.007 27.659 1.00 65.12 689 ARG A O 1
ATOM 5205 N N . LYS A 1 690 ? 1.192 -23.921 25.900 1.00 60.94 690 LYS A N 1
ATOM 5206 C CA . LYS A 1 690 ? 0.336 -23.071 26.739 1.00 60.94 690 LYS A CA 1
ATOM 5207 C C . LYS A 1 690 ? -0.764 -23.957 27.309 1.00 60.94 690 LYS A C 1
ATOM 5209 O O . LYS A 1 690 ? -1.589 -24.464 26.565 1.00 60.94 690 LYS A O 1
ATOM 5214 N N . LYS A 1 691 ? -0.772 -24.134 28.635 1.00 54.91 691 LYS A N 1
ATOM 5215 C CA . LYS A 1 691 ? -1.935 -24.703 29.321 1.00 54.91 691 LYS A CA 1
ATOM 5216 C C . LYS A 1 691 ? -3.157 -23.872 28.946 1.00 54.91 691 LYS A C 1
ATOM 5218 O O . LYS A 1 691 ? -3.089 -22.641 29.050 1.00 54.91 691 LYS A O 1
ATOM 5223 N N . ASP A 1 692 ? -4.239 -24.543 28.564 1.00 63.66 692 ASP A N 1
ATOM 5224 C CA . ASP A 1 692 ? -5.549 -23.915 28.461 1.00 63.66 692 ASP A CA 1
ATOM 5225 C C . ASP A 1 692 ? -5.784 -23.114 29.739 1.00 63.66 692 ASP A C 1
ATOM 5227 O O . ASP A 1 692 ? -5.549 -23.595 30.856 1.00 63.66 692 ASP A O 1
ATOM 5231 N N . ARG A 1 693 ? -6.126 -21.833 29.581 1.00 71.25 693 ARG A N 1
ATOM 5232 C CA . ARG A 1 693 ? -6.433 -20.997 30.741 1.00 71.25 693 ARG A CA 1
ATOM 5233 C C . ARG A 1 693 ? -7.635 -21.631 31.418 1.00 71.25 693 ARG A C 1
ATOM 5235 O O . ARG A 1 693 ? -8.659 -21.785 30.768 1.00 71.25 693 ARG A O 1
ATOM 5242 N N . GLU A 1 694 ? -7.522 -21.968 32.699 1.00 83.38 694 GLU A N 1
ATOM 5243 C CA . GLU A 1 694 ? -8.687 -22.427 33.451 1.00 83.38 694 GLU A CA 1
ATOM 5244 C C . GLU A 1 694 ? -9.781 -21.350 33.384 1.00 83.38 694 GLU A C 1
ATOM 5246 O O . GLU A 1 694 ? -9.561 -20.177 33.721 1.00 83.38 694 GLU A O 1
ATOM 5251 N N . LEU A 1 695 ? -10.945 -21.760 32.884 1.00 90.69 695 LEU A N 1
ATOM 5252 C CA . LEU A 1 695 ? -12.126 -20.924 32.729 1.00 90.69 695 LEU A CA 1
ATOM 5253 C C . LEU A 1 695 ? -13.141 -21.293 33.809 1.00 90.69 695 LEU A C 1
ATOM 5255 O O . LEU A 1 695 ? -13.296 -22.460 34.163 1.00 90.69 695 LEU A O 1
ATOM 5259 N N . LEU A 1 696 ? -13.848 -20.289 34.313 1.00 94.12 696 LEU A N 1
ATOM 5260 C CA . LEU A 1 696 ? -15.081 -20.499 35.060 1.00 94.12 696 LEU A CA 1
ATOM 5261 C C . LEU A 1 696 ? -16.196 -20.893 34.091 1.00 94.12 696 LEU A C 1
ATOM 5263 O O . LEU A 1 696 ? -16.234 -20.405 32.955 1.00 94.12 696 LEU A O 1
ATOM 5267 N N . SER A 1 697 ? -17.159 -21.681 34.570 1.00 96.12 697 SER A N 1
ATOM 5268 C CA . SER A 1 697 ? -18.418 -21.832 33.840 1.00 96.12 697 SER A CA 1
ATOM 5269 C C . SER A 1 697 ? -19.082 -20.464 33.638 1.00 96.12 697 SER A C 1
ATOM 5271 O O . SER A 1 697 ? -18.840 -19.501 34.380 1.00 96.12 697 SER A O 1
ATOM 5273 N N . LEU A 1 698 ? -19.941 -20.348 32.630 1.00 97.12 698 LEU A N 1
ATOM 5274 C CA . LEU A 1 698 ? -20.694 -19.130 32.357 1.00 97.12 698 LEU A CA 1
ATOM 5275 C C . LEU A 1 698 ? -21.545 -18.720 33.567 1.00 97.12 698 LEU A C 1
ATOM 5277 O O . LEU A 1 698 ? -21.617 -17.536 33.896 1.00 97.12 698 LEU A O 1
ATOM 5281 N N . ALA A 1 699 ? -22.144 -19.690 34.263 1.00 97.44 699 ALA A N 1
ATOM 5282 C CA . ALA A 1 699 ? -22.928 -19.447 35.471 1.00 97.44 699 ALA A CA 1
ATOM 5283 C C . ALA A 1 699 ? -22.075 -18.819 36.589 1.00 97.44 699 ALA A C 1
ATOM 5285 O O . ALA A 1 699 ? -22.421 -17.754 37.100 1.00 97.44 699 ALA A O 1
ATOM 5286 N N . GLU A 1 700 ? -20.917 -19.403 36.905 1.00 96.62 700 GLU A N 1
ATOM 5287 C CA . GLU A 1 700 ? -19.989 -18.851 37.905 1.00 96.62 700 GLU A CA 1
ATOM 5288 C C . GLU A 1 700 ? -19.423 -17.487 37.479 1.00 96.62 700 GLU A C 1
ATOM 5290 O O . GLU A 1 700 ? -19.221 -16.596 38.308 1.00 96.62 700 GLU A O 1
ATOM 5295 N N . SER A 1 701 ? -19.178 -17.292 36.180 1.00 96.31 701 SER A N 1
ATOM 5296 C CA . SER A 1 701 ? -18.725 -16.006 35.639 1.00 96.31 701 SER A CA 1
ATOM 5297 C C . SER A 1 701 ? -19.775 -14.914 35.816 1.00 96.31 701 SER A C 1
ATOM 5299 O O . SER A 1 701 ? -19.415 -13.799 36.189 1.00 96.31 701 SER A O 1
ATOM 5301 N N . ARG A 1 702 ? -21.062 -15.226 35.605 1.00 97.12 702 ARG A N 1
ATOM 5302 C CA . ARG A 1 702 ? -22.188 -14.310 35.863 1.00 97.12 702 ARG A CA 1
ATOM 5303 C C . ARG A 1 702 ? -22.283 -13.944 37.344 1.00 97.12 702 ARG A C 1
ATOM 5305 O O . ARG A 1 702 ? -22.469 -12.777 37.678 1.00 97.12 702 ARG A O 1
ATOM 5312 N N . GLU A 1 703 ? -22.082 -14.903 38.248 1.00 95.88 703 GLU A N 1
ATOM 5313 C CA . GLU A 1 703 ? -22.076 -14.636 39.695 1.00 95.88 703 GLU A CA 1
ATOM 5314 C C . GLU A 1 703 ? -20.942 -13.696 40.129 1.00 95.88 703 GLU A C 1
ATOM 5316 O O . GLU A 1 703 ? -21.142 -12.869 41.031 1.00 95.88 703 GLU A O 1
ATOM 5321 N N . LYS A 1 704 ? -19.782 -13.806 39.465 1.00 95.50 704 LYS A N 1
ATOM 5322 C CA . LYS A 1 704 ? -18.603 -12.937 39.621 1.00 95.50 704 LYS A CA 1
ATOM 5323 C C . LYS A 1 704 ? -18.606 -11.716 38.688 1.00 95.50 704 LYS A C 1
ATOM 5325 O O . LYS A 1 704 ? -17.568 -11.064 38.544 1.00 95.50 704 LYS A O 1
ATOM 5330 N N . GLY A 1 705 ? -19.738 -11.405 38.058 1.00 94.75 705 GLY A N 1
ATOM 5331 C CA . GLY A 1 705 ? -19.922 -10.179 37.287 1.00 94.75 705 GLY A CA 1
ATOM 5332 C C . GLY A 1 705 ? -19.773 -8.923 38.144 1.00 94.75 705 GLY A C 1
ATOM 5333 O O . GLY A 1 705 ? -19.817 -8.985 39.378 1.00 94.75 705 GLY A O 1
ATOM 5334 N N . GLN A 1 706 ? -19.587 -7.774 37.497 1.00 95.31 706 GLN A N 1
ATOM 5335 C CA . GLN A 1 706 ? -19.511 -6.505 38.214 1.00 95.31 706 GLN A CA 1
ATOM 5336 C C . GLN A 1 706 ? -20.891 -6.166 38.797 1.00 95.31 706 GLN A C 1
ATOM 5338 O O . GLN A 1 706 ? -21.896 -6.191 38.091 1.00 95.31 706 GLN A O 1
ATOM 5343 N N . LYS A 1 707 ? -20.948 -5.860 40.099 1.00 92.75 707 LYS A N 1
ATOM 5344 C CA . LYS A 1 707 ? -22.196 -5.538 40.807 1.00 92.75 707 LYS A CA 1
ATOM 5345 C C . LYS A 1 707 ? -22.159 -4.099 41.292 1.00 92.75 707 LYS A C 1
ATOM 5347 O O . LYS A 1 707 ? -21.271 -3.727 42.053 1.00 92.75 707 LYS A O 1
ATOM 5352 N N . PHE A 1 708 ? -23.156 -3.327 40.883 1.00 94.69 708 PHE A N 1
ATOM 5353 C CA . PHE A 1 708 ? -23.365 -1.950 41.313 1.00 94.69 708 PHE A CA 1
ATOM 5354 C C . PHE A 1 708 ? -24.618 -1.856 42.188 1.00 94.69 708 PHE A C 1
ATOM 5356 O O . PHE A 1 708 ? -25.591 -2.583 41.966 1.00 94.69 708 PHE A O 1
ATOM 5363 N N . ASP A 1 709 ? -24.618 -0.951 43.169 1.00 94.88 709 ASP A N 1
ATOM 5364 C CA . ASP A 1 709 ? -25.837 -0.606 43.903 1.00 94.88 709 ASP A CA 1
ATOM 5365 C C . ASP A 1 709 ? -26.705 0.337 43.064 1.00 94.88 709 ASP A C 1
ATOM 5367 O O . ASP A 1 709 ? -26.682 1.561 43.194 1.00 94.88 709 ASP A O 1
ATOM 5371 N N . TRP A 1 710 ? -27.512 -0.254 42.189 1.00 94.81 710 TRP A N 1
ATOM 5372 C CA . TRP A 1 710 ? -28.404 0.485 41.304 1.00 94.81 710 TRP A CA 1
ATOM 5373 C C . TRP A 1 710 ? -29.447 1.333 42.033 1.00 94.81 710 TRP A C 1
ATOM 5375 O O . TRP A 1 710 ? -30.075 2.152 41.379 1.00 94.81 710 TRP A O 1
ATOM 5385 N N . SER A 1 711 ? -29.650 1.206 43.348 1.00 92.00 711 SER A N 1
ATOM 5386 C CA . SER A 1 711 ? -30.550 2.111 44.075 1.00 92.00 711 SER A CA 1
ATOM 5387 C C . SER A 1 711 ? -29.956 3.513 44.262 1.00 92.00 711 SER A C 1
ATOM 5389 O O . SER A 1 711 ? -30.703 4.489 44.326 1.00 92.00 711 SER A O 1
ATOM 5391 N N . THR A 1 712 ? -28.623 3.622 44.273 1.00 93.19 712 THR A N 1
ATOM 5392 C CA . THR A 1 712 ? -27.884 4.867 44.525 1.00 93.19 712 THR A CA 1
ATOM 5393 C C . THR A 1 712 ? -27.102 5.377 43.314 1.00 93.19 712 THR A C 1
ATOM 5395 O O . THR A 1 712 ? -26.698 6.538 43.313 1.00 93.19 712 THR A O 1
ATOM 5398 N N . GLN A 1 713 ? -26.932 4.563 42.262 1.00 93.50 713 GLN A N 1
ATOM 5399 C CA . GLN A 1 713 ? -26.157 4.956 41.078 1.00 93.50 713 GLN A CA 1
ATOM 5400 C C . GLN A 1 713 ? -26.701 6.197 40.348 1.00 93.50 713 GLN A C 1
ATOM 5402 O O . GLN A 1 713 ? -27.916 6.391 40.211 1.00 93.50 713 GLN A O 1
ATOM 5407 N N . ASP A 1 714 ? -25.788 7.011 39.817 1.00 91.94 714 ASP A N 1
ATOM 5408 C CA . ASP A 1 714 ? -26.118 8.180 38.998 1.00 91.94 714 ASP A CA 1
ATOM 5409 C C . ASP A 1 714 ? -26.438 7.771 37.549 1.00 91.94 714 ASP A C 1
ATOM 5411 O O . ASP A 1 714 ? -25.544 7.551 36.727 1.00 91.94 714 ASP A O 1
ATOM 5415 N N . ILE A 1 715 ? -27.734 7.683 37.237 1.00 93.62 715 ILE A N 1
ATOM 5416 C CA . ILE A 1 715 ? -28.242 7.351 35.902 1.00 93.62 715 ILE A CA 1
ATOM 5417 C C . ILE A 1 715 ? -28.643 8.643 35.191 1.00 93.62 715 ILE A C 1
ATOM 5419 O O . ILE A 1 715 ? -29.662 9.260 35.515 1.00 93.62 715 ILE A O 1
ATOM 5423 N N . ALA A 1 716 ? -27.849 9.032 34.196 1.00 92.25 716 ALA A N 1
ATOM 5424 C CA . ALA A 1 716 ? -28.121 10.206 33.383 1.00 92.25 716 ALA A CA 1
ATOM 5425 C C . ALA A 1 716 ? -29.336 9.979 32.469 1.00 92.25 716 ALA A C 1
ATOM 5427 O O . ALA A 1 716 ? -29.496 8.915 31.865 1.00 92.25 716 ALA A O 1
ATOM 5428 N N . THR A 1 717 ? -30.183 11.002 32.341 1.00 93.62 717 THR A N 1
ATOM 5429 C CA . THR A 1 717 ? -31.380 10.960 31.492 1.00 93.62 717 THR A CA 1
ATOM 5430 C C . THR A 1 717 ? -31.186 11.848 30.263 1.00 93.62 717 THR A C 1
ATOM 5432 O O . THR A 1 717 ? -31.013 13.058 30.425 1.00 93.62 717 THR A O 1
ATOM 5435 N N . PRO A 1 718 ? -31.257 11.290 29.043 1.00 95.88 718 PRO A N 1
ATOM 5436 C CA . PRO A 1 718 ? -31.168 12.065 27.820 1.00 95.88 718 PRO A CA 1
ATOM 5437 C C . PRO A 1 718 ? -32.215 13.166 27.682 1.00 95.88 718 PRO A C 1
ATOM 5439 O O . PRO A 1 718 ? -33.388 12.981 27.994 1.00 95.88 718 PRO A O 1
ATOM 5442 N N . SER A 1 719 ? -31.800 14.288 27.094 1.00 94.81 719 SER A N 1
ATOM 5443 C CA . SER A 1 719 ? -32.697 15.377 26.677 1.00 94.81 719 SER A CA 1
ATOM 5444 C C . SER A 1 719 ? -33.656 14.977 25.547 1.00 94.81 719 SER A C 1
ATOM 5446 O O . SER A 1 719 ? -34.647 15.667 25.310 1.00 94.81 719 SER A O 1
ATOM 5448 N N . PHE A 1 720 ? -33.372 13.878 24.841 1.00 96.38 720 PHE A N 1
ATOM 5449 C CA . PHE A 1 720 ? -34.224 13.310 23.800 1.00 96.38 720 PHE A CA 1
ATOM 5450 C C . PHE A 1 720 ? -33.994 11.799 23.664 1.00 96.38 720 PHE A C 1
ATOM 5452 O O . PHE A 1 720 ? -32.935 11.292 24.028 1.00 96.38 720 PHE A O 1
ATOM 5459 N N . THR A 1 721 ? -34.966 11.095 23.081 1.00 96.06 721 THR A N 1
ATOM 5460 C CA . THR A 1 721 ? -34.810 9.703 22.631 1.00 96.06 721 THR A CA 1
ATOM 5461 C C . THR A 1 721 ? -35.072 9.614 21.128 1.00 96.06 721 THR A C 1
ATOM 5463 O O . THR A 1 721 ? -35.809 10.437 20.580 1.00 96.06 721 THR A O 1
ATOM 5466 N N . GLY A 1 722 ? -34.434 8.662 20.448 1.00 95.88 722 GLY A N 1
ATOM 5467 C CA . GLY A 1 722 ? -34.415 8.563 18.984 1.00 95.88 722 GLY A CA 1
ATOM 5468 C C . GLY A 1 722 ? -33.068 8.982 18.392 1.00 95.88 722 GLY A C 1
ATOM 5469 O O . GLY A 1 722 ? -32.057 8.979 19.091 1.00 95.88 722 GLY A O 1
ATOM 5470 N N . THR A 1 723 ? -33.034 9.337 17.103 1.00 97.94 723 THR A N 1
ATOM 5471 C CA . THR A 1 723 ? -31.788 9.619 16.360 1.00 97.94 723 THR A CA 1
ATOM 5472 C C . THR A 1 723 ? -31.628 11.085 15.955 1.00 97.94 723 THR A C 1
ATOM 5474 O O . THR A 1 723 ? -32.614 11.729 15.599 1.00 97.94 723 THR A O 1
ATOM 5477 N N . LYS A 1 724 ? -30.386 11.572 15.889 1.00 98.00 724 LYS A N 1
ATOM 5478 C CA . LYS A 1 724 ? -29.977 12.844 15.272 1.00 98.00 724 LYS A CA 1
ATOM 5479 C C . LYS A 1 724 ? -28.935 12.597 14.184 1.00 98.00 724 LYS A C 1
ATOM 5481 O O . LYS A 1 724 ? -28.053 11.760 14.361 1.00 98.00 724 LYS A O 1
ATOM 5486 N N . VAL A 1 725 ? -29.041 13.343 13.087 1.00 98.06 725 VAL A N 1
ATOM 5487 C CA . VAL A 1 725 ? -28.157 13.249 11.916 1.00 98.06 725 VAL A CA 1
ATOM 5488 C C . VAL A 1 725 ? -27.296 14.505 11.817 1.00 98.06 725 VAL A C 1
ATOM 5490 O O . VAL A 1 725 ? -27.773 15.604 12.094 1.00 98.06 725 VAL A O 1
ATOM 5493 N N . TYR A 1 726 ? -26.039 14.315 11.428 1.00 97.81 726 TYR A N 1
ATOM 5494 C CA . TYR A 1 726 ? -25.054 15.347 11.133 1.00 97.81 726 TYR A CA 1
ATOM 5495 C C . TYR A 1 726 ? -24.504 15.067 9.741 1.00 97.81 726 TYR A C 1
ATOM 5497 O O . TYR A 1 726 ? -23.942 13.999 9.505 1.00 97.81 726 TYR A O 1
ATOM 5505 N N . GLU A 1 727 ? -24.662 16.008 8.820 1.00 96.25 727 GLU A N 1
ATOM 5506 C CA . GLU A 1 727 ? -24.145 15.868 7.465 1.00 96.25 727 GLU A CA 1
ATOM 5507 C C . GLU A 1 727 ? -23.691 17.210 6.904 1.00 96.25 727 GLU A C 1
ATOM 5509 O O . GLU A 1 727 ? -24.279 18.244 7.216 1.00 96.25 727 GLU A O 1
ATOM 5514 N N . GLY A 1 728 ? -22.647 17.186 6.079 1.00 94.62 728 GLY A N 1
ATOM 5515 C CA . GLY A 1 728 ? -22.173 18.375 5.378 1.00 94.62 728 GLY A CA 1
ATOM 5516 C C . GLY A 1 728 ? -20.688 18.326 5.034 1.00 94.62 728 GLY A C 1
ATOM 5517 O O . GLY A 1 728 ? -19.890 17.651 5.688 1.00 94.62 728 GLY A O 1
ATOM 5518 N N . ALA A 1 729 ? -20.311 19.054 3.983 1.00 92.25 729 ALA A N 1
ATOM 5519 C CA . ALA A 1 729 ? -18.909 19.282 3.628 1.00 92.25 729 ALA A CA 1
ATOM 5520 C C . ALA A 1 729 ? -18.259 20.351 4.530 1.00 92.25 729 ALA A C 1
ATOM 5522 O O . ALA A 1 729 ? -17.063 20.305 4.805 1.00 92.25 729 ALA A O 1
ATOM 5523 N N . ASP A 1 730 ? -19.052 21.290 5.046 1.00 93.38 730 ASP A N 1
ATOM 5524 C CA . ASP A 1 730 ? -18.641 22.311 6.013 1.00 93.38 730 ASP A CA 1
ATOM 5525 C C . ASP A 1 730 ? -18.207 21.704 7.355 1.00 93.38 730 ASP A C 1
ATOM 5527 O O . ASP A 1 730 ? -17.288 22.219 8.001 1.00 93.38 730 ASP A O 1
ATOM 5531 N N . LEU A 1 731 ? -18.783 20.555 7.723 1.00 96.00 731 LEU A N 1
ATOM 5532 C CA . LEU A 1 731 ? -18.439 19.823 8.940 1.00 96.00 731 LEU A CA 1
ATOM 5533 C C . LEU A 1 731 ? -16.972 19.367 8.964 1.00 96.00 731 LEU A C 1
ATOM 5535 O O . LEU A 1 731 ? -16.381 19.303 10.038 1.00 96.00 731 LEU A O 1
ATOM 5539 N N . ILE A 1 732 ? -16.342 19.139 7.804 1.00 97.75 732 ILE A N 1
ATOM 5540 C CA . ILE A 1 732 ? -14.926 18.741 7.702 1.00 97.75 732 ILE A CA 1
ATOM 5541 C C . ILE A 1 732 ? -14.010 19.744 8.417 1.00 97.75 732 ILE A C 1
ATOM 5543 O O . ILE A 1 732 ? -13.061 19.342 9.089 1.00 97.75 732 ILE A O 1
ATOM 5547 N N . SER A 1 733 ? -14.326 21.042 8.339 1.00 95.62 733 SER A N 1
ATOM 5548 C CA . SER A 1 733 ? -13.564 22.086 9.033 1.00 95.62 733 SER A CA 1
ATOM 5549 C C . SER A 1 733 ? -13.629 21.952 10.556 1.00 95.62 733 SER A C 1
ATOM 5551 O O . SER A 1 733 ? -12.625 22.139 11.232 1.00 95.62 733 SER A O 1
ATOM 5553 N N . THR A 1 734 ? -14.786 21.562 11.098 1.00 94.56 734 THR A N 1
ATOM 5554 C CA . THR A 1 734 ? -14.950 21.287 12.531 1.00 94.56 734 THR A CA 1
ATOM 5555 C C . THR A 1 734 ? -14.227 20.004 12.926 1.00 94.56 734 THR A C 1
ATOM 5557 O O . THR A 1 734 ? -13.532 19.979 13.936 1.00 94.56 734 THR A O 1
ATOM 5560 N N . LEU A 1 735 ? -14.343 18.947 12.117 1.00 95.81 735 LEU A N 1
ATOM 5561 C CA . LEU A 1 735 ? -13.714 17.653 12.393 1.00 95.81 735 LEU A CA 1
ATOM 5562 C C . LEU A 1 735 ? -12.187 17.724 12.394 1.00 95.81 735 LEU A C 1
ATOM 5564 O O . LEU A 1 735 ? -11.551 17.008 13.163 1.00 95.81 735 LEU A O 1
ATOM 5568 N N . ARG A 1 736 ? -11.590 18.616 11.595 1.00 94.94 736 ARG A N 1
ATOM 5569 C CA . ARG A 1 736 ? -10.140 18.862 11.598 1.00 94.94 736 ARG A CA 1
ATOM 5570 C C . ARG A 1 736 ? -9.588 19.143 13.001 1.00 94.94 736 ARG A C 1
ATOM 5572 O O . ARG A 1 736 ? -8.505 18.663 13.324 1.00 94.94 736 ARG A O 1
ATOM 5579 N N . GLU A 1 737 ? -10.342 19.852 13.840 1.00 90.62 737 GLU A N 1
ATOM 5580 C CA . GLU A 1 737 ? -9.945 20.213 15.211 1.00 90.62 737 GLU A CA 1
ATOM 5581 C C . GLU A 1 737 ? -9.967 19.023 16.191 1.00 90.62 737 GLU A C 1
ATOM 5583 O O . GLU A 1 737 ? -9.402 19.102 17.284 1.00 90.62 737 GLU A O 1
ATOM 5588 N N . PHE A 1 738 ? -10.614 17.917 15.807 1.00 91.75 738 PHE A N 1
ATOM 5589 C CA . PHE A 1 738 ? -10.755 16.690 16.601 1.00 91.75 738 PHE A CA 1
ATOM 5590 C C . PHE A 1 738 ? -9.785 15.578 16.167 1.00 91.75 738 PHE A C 1
ATOM 5592 O O . PHE A 1 738 ? -9.818 14.483 16.727 1.00 91.75 738 PHE A O 1
ATOM 5599 N N . ILE A 1 739 ? -8.917 15.827 15.181 1.00 92.81 739 ILE A N 1
ATOM 5600 C CA . ILE A 1 739 ? -7.977 14.814 14.688 1.00 92.81 739 ILE A CA 1
ATOM 5601 C C . ILE A 1 739 ? -6.911 14.491 15.747 1.00 92.81 739 ILE A C 1
ATOM 5603 O O . ILE A 1 739 ? -6.099 15.343 16.117 1.00 92.81 739 ILE A O 1
ATOM 5607 N N . ASP A 1 740 ? -6.825 13.216 16.140 1.00 90.44 740 ASP A N 1
ATOM 5608 C CA . ASP A 1 740 ? -5.592 12.653 16.698 1.00 90.44 740 ASP A CA 1
ATOM 5609 C C . ASP A 1 740 ? -4.638 12.273 15.557 1.00 90.44 740 ASP A C 1
ATOM 5611 O O . ASP A 1 740 ? -4.866 11.331 14.789 1.00 90.44 740 ASP A O 1
ATOM 5615 N N . TRP A 1 741 ? -3.544 13.025 15.459 1.00 92.88 741 TRP A N 1
ATOM 5616 C CA . TRP A 1 741 ? -2.505 12.828 14.453 1.00 92.88 741 TRP A CA 1
ATOM 5617 C C . TRP A 1 741 ? -1.547 11.676 14.784 1.00 92.88 741 TRP A C 1
ATOM 5619 O O . TRP A 1 741 ? -0.791 11.249 13.915 1.00 92.88 741 TRP A O 1
ATOM 5629 N N . SER A 1 742 ? -1.558 11.125 16.003 1.00 91.44 742 SER A N 1
ATOM 5630 C CA . SER A 1 742 ? -0.618 10.055 16.373 1.00 91.44 742 SER A CA 1
ATOM 5631 C C . SER A 1 742 ? -0.781 8.801 15.498 1.00 91.44 742 SER A C 1
ATOM 5633 O O . SER A 1 742 ? 0.220 8.354 14.931 1.00 91.44 742 SER A O 1
ATOM 5635 N N . PRO A 1 743 ? -2.000 8.260 15.280 1.00 89.69 743 PRO A N 1
ATOM 5636 C CA . PRO A 1 743 ? -2.172 7.102 14.409 1.00 89.69 743 PRO A CA 1
ATOM 5637 C C . PRO A 1 743 ? -1.973 7.436 12.924 1.00 89.69 743 PRO A C 1
ATOM 5639 O O . PRO A 1 743 ? -1.602 6.552 12.155 1.00 89.69 743 PRO A O 1
ATOM 5642 N N . PHE A 1 744 ? -2.142 8.704 12.518 1.00 93.44 744 PHE A N 1
ATOM 5643 C CA . PHE A 1 744 ? -1.755 9.150 11.176 1.00 93.44 744 PHE A CA 1
ATOM 5644 C C . PHE A 1 744 ? -0.260 8.913 10.948 1.00 93.44 744 PHE A C 1
ATOM 5646 O O . PHE A 1 744 ? 0.103 8.220 10.003 1.00 93.44 744 PHE A O 1
ATOM 5653 N N . PHE A 1 745 ? 0.612 9.362 11.852 1.00 92.19 745 PHE A N 1
ATOM 5654 C CA . PHE A 1 745 ? 2.050 9.095 11.733 1.00 92.19 745 PHE A CA 1
ATOM 5655 C C . PHE A 1 745 ? 2.384 7.602 11.786 1.00 92.19 745 PHE A C 1
ATOM 5657 O O . PHE A 1 745 ? 3.230 7.139 11.024 1.00 92.19 745 PHE A O 1
ATOM 5664 N N . HIS A 1 746 ? 1.686 6.822 12.619 1.00 86.06 746 HIS A N 1
ATOM 5665 C CA . HIS A 1 746 ? 1.905 5.371 12.684 1.00 86.06 746 HIS A CA 1
ATOM 5666 C C . HIS A 1 746 ? 1.561 4.661 11.374 1.00 86.06 746 HIS A C 1
ATOM 5668 O O . HIS A 1 746 ? 2.267 3.720 11.017 1.00 86.06 746 HIS A O 1
ATOM 5674 N N . SER A 1 747 ? 0.525 5.111 10.654 1.00 83.06 747 SER A N 1
ATOM 5675 C CA . SER A 1 747 ? 0.186 4.583 9.321 1.00 83.06 747 SER A CA 1
ATOM 5676 C C . SER A 1 747 ? 1.288 4.839 8.284 1.00 83.06 747 SER A C 1
ATOM 5678 O O . SER A 1 747 ? 1.427 4.083 7.328 1.00 83.06 747 SER A O 1
ATOM 5680 N N . TRP A 1 748 ? 2.124 5.850 8.535 1.00 84.06 748 TRP A N 1
ATOM 5681 C CA . TRP A 1 748 ? 3.317 6.195 7.767 1.00 84.06 748 TRP A CA 1
ATOM 5682 C C . TRP A 1 748 ? 4.617 5.673 8.409 1.00 84.06 748 TRP A C 1
ATOM 5684 O O . TRP A 1 748 ? 5.692 6.212 8.160 1.00 84.06 748 TRP A O 1
ATOM 5694 N N . GLU A 1 749 ? 4.529 4.658 9.275 1.00 79.69 749 GLU A N 1
ATOM 5695 C CA . GLU A 1 749 ? 5.648 4.035 10.006 1.00 79.69 749 GLU A CA 1
ATOM 5696 C C . GLU A 1 749 ? 6.496 4.989 10.876 1.00 79.69 749 GLU A C 1
ATOM 5698 O O . GLU A 1 749 ? 7.517 4.598 11.441 1.00 79.69 749 GLU A O 1
ATOM 5703 N N . LEU A 1 750 ? 6.036 6.222 11.096 1.00 85.19 750 LEU A N 1
ATOM 5704 C CA . LEU A 1 750 ? 6.647 7.166 12.025 1.00 85.19 750 LEU A CA 1
ATOM 5705 C C . LEU A 1 750 ? 6.132 6.870 13.437 1.00 85.19 750 LEU A C 1
ATOM 5707 O O . LEU A 1 750 ? 5.042 7.285 13.831 1.00 85.19 750 LEU A O 1
ATOM 5711 N N . ARG A 1 751 ? 6.912 6.113 14.216 1.00 85.12 751 ARG A N 1
ATOM 5712 C CA . ARG A 1 751 ? 6.568 5.747 15.600 1.00 85.12 751 ARG A CA 1
ATOM 5713 C C . ARG A 1 751 ? 6.830 6.912 16.550 1.00 85.12 751 ARG A C 1
ATOM 5715 O O . ARG A 1 751 ? 7.925 7.464 16.591 1.00 85.12 751 ARG A O 1
ATOM 5722 N N . GLY A 1 752 ? 5.822 7.275 17.335 1.00 87.62 752 GLY A N 1
ATOM 5723 C CA . GLY A 1 752 ? 5.890 8.413 18.249 1.00 87.62 752 GLY A CA 1
ATOM 5724 C C . GLY A 1 752 ? 4.511 8.904 18.668 1.00 87.62 752 GLY A C 1
ATOM 5725 O O . GLY A 1 752 ? 3.518 8.191 18.509 1.00 87.62 752 GLY A O 1
ATOM 5726 N N . ARG A 1 753 ? 4.445 10.113 19.221 1.00 89.56 753 ARG A N 1
ATOM 5727 C CA . ARG A 1 753 ? 3.200 10.742 19.679 1.00 89.56 753 ARG A CA 1
ATOM 5728 C C . ARG A 1 753 ? 3.114 12.175 19.172 1.00 89.56 753 ARG A C 1
ATOM 5730 O O . ARG A 1 753 ? 4.100 12.907 19.230 1.00 89.56 753 ARG A O 1
ATOM 5737 N N . TRP A 1 754 ? 1.930 12.585 18.730 1.00 89.69 754 TRP A N 1
ATOM 5738 C CA . TRP A 1 754 ? 1.650 13.987 18.441 1.00 89.69 754 TRP A CA 1
ATOM 5739 C C . TRP A 1 754 ? 1.368 14.768 19.728 1.00 89.69 754 TRP A C 1
ATOM 5741 O O . TRP A 1 754 ? 0.598 14.325 20.581 1.00 89.69 754 TRP A O 1
ATOM 5751 N N . ILE A 1 755 ? 1.990 15.936 19.875 1.00 85.00 755 ILE A N 1
ATOM 5752 C CA . ILE A 1 755 ? 1.807 16.830 21.020 1.00 85.00 755 ILE A CA 1
ATOM 5753 C C . ILE A 1 755 ? 1.085 18.081 20.517 1.00 85.00 755 ILE A C 1
ATOM 5755 O O . ILE A 1 755 ? 1.708 19.050 20.085 1.00 85.00 755 ILE A O 1
ATOM 5759 N N . ALA A 1 756 ? -0.250 18.039 20.545 1.00 77.81 756 ALA A N 1
ATOM 5760 C CA . ALA A 1 756 ? -1.106 19.044 19.911 1.00 77.81 756 ALA A CA 1
ATOM 5761 C C . ALA A 1 756 ? -0.857 20.477 20.411 1.00 77.81 756 ALA A C 1
ATOM 5763 O O . ALA A 1 756 ? -0.792 21.403 19.611 1.00 77.81 756 ALA A O 1
ATOM 5764 N N . ASN A 1 757 ? -0.646 20.660 21.717 1.00 75.88 757 ASN A N 1
ATOM 5765 C CA . ASN A 1 757 ? -0.374 21.967 22.325 1.00 75.88 757 ASN A CA 1
ATOM 5766 C C . ASN A 1 757 ? 0.989 22.563 21.932 1.00 75.88 757 ASN A C 1
ATOM 5768 O O . ASN A 1 757 ? 1.190 23.763 22.089 1.00 75.88 757 ASN A O 1
ATOM 5772 N N . GLU A 1 758 ? 1.920 21.741 21.447 1.00 80.12 758 GLU A N 1
ATOM 5773 C CA . GLU A 1 758 ? 3.246 22.172 20.988 1.00 80.12 758 GLU A CA 1
ATOM 5774 C C . GLU A 1 758 ? 3.350 22.196 19.456 1.00 80.12 758 GLU A C 1
ATOM 5776 O O . GLU A 1 758 ? 4.357 22.655 18.925 1.00 80.12 758 GLU A O 1
ATOM 5781 N N . GLY A 1 759 ? 2.335 21.696 18.740 1.00 82.62 759 GLY A N 1
ATOM 5782 C CA . GLY A 1 759 ? 2.348 21.602 17.279 1.00 82.62 759 GLY A CA 1
ATOM 5783 C C . GLY A 1 759 ? 3.491 20.741 16.737 1.00 82.62 759 GLY A C 1
ATOM 5784 O O . GLY A 1 759 ? 4.010 21.032 15.661 1.00 82.62 759 GLY A O 1
ATOM 5785 N N . ARG A 1 760 ? 3.922 19.713 17.486 1.00 87.81 760 ARG A N 1
ATOM 5786 C CA . ARG A 1 760 ? 5.057 18.866 17.097 1.00 87.81 760 ARG A CA 1
ATOM 5787 C C . ARG A 1 760 ? 4.826 17.382 17.335 1.00 87.81 760 ARG A C 1
ATOM 5789 O O . ARG A 1 760 ? 4.096 16.964 18.235 1.00 87.81 760 ARG A O 1
ATOM 5796 N N . PHE A 1 761 ? 5.546 16.585 16.559 1.00 89.69 761 PHE A N 1
ATOM 5797 C CA . PHE A 1 761 ? 5.676 15.152 16.761 1.00 89.69 761 PHE A CA 1
ATOM 5798 C C . PHE A 1 761 ? 6.859 14.861 17.688 1.00 89.69 761 PHE A C 1
ATOM 5800 O O . PHE A 1 761 ? 7.915 15.470 17.554 1.00 89.69 761 PHE A O 1
ATOM 5807 N N . SER A 1 762 ? 6.682 13.936 18.629 1.00 89.56 762 SER A N 1
ATOM 5808 C CA . SER A 1 762 ? 7.765 13.389 19.443 1.00 89.56 762 SER A CA 1
ATOM 5809 C C . SER A 1 762 ? 8.035 11.963 18.995 1.00 89.56 762 SER A C 1
ATOM 5811 O O . SER A 1 762 ? 7.213 11.073 19.232 1.00 89.56 762 SER A O 1
ATOM 5813 N N . SER A 1 763 ? 9.192 11.747 18.379 1.00 89.00 763 SER A N 1
ATOM 5814 C CA . SER A 1 763 ? 9.582 10.435 17.865 1.00 89.00 763 SER A CA 1
ATOM 5815 C C . SER A 1 763 ? 9.931 9.456 18.996 1.00 89.00 763 SER A C 1
ATOM 5817 O O . SER A 1 763 ? 10.413 9.854 20.061 1.00 89.00 763 SER A O 1
ATOM 5819 N N . ALA A 1 764 ? 9.647 8.169 18.766 1.00 85.19 764 ALA A N 1
ATOM 5820 C CA . ALA A 1 764 ? 9.971 7.061 19.665 1.00 85.19 764 ALA A CA 1
ATOM 5821 C C . ALA A 1 764 ? 11.402 6.520 19.476 1.00 85.19 764 ALA A C 1
ATOM 5823 O O . ALA A 1 764 ? 11.797 5.602 20.190 1.00 85.19 764 ALA A O 1
ATOM 5824 N N . HIS A 1 765 ? 12.170 7.055 18.520 1.00 78.00 765 HIS A N 1
ATOM 5825 C CA . HIS A 1 765 ? 13.568 6.675 18.326 1.00 78.00 765 HIS A CA 1
ATOM 5826 C C . HIS A 1 765 ? 14.432 7.101 19.523 1.00 78.00 765 HIS A C 1
ATOM 5828 O O . HIS A 1 765 ? 14.317 8.223 20.020 1.00 78.00 765 HIS A O 1
ATOM 5834 N N . GLU A 1 766 ? 15.313 6.199 19.962 1.00 77.00 766 GLU A N 1
ATOM 5835 C CA . GLU A 1 766 ? 16.281 6.465 21.035 1.00 77.00 766 GLU A CA 1
ATOM 5836 C C . GLU A 1 766 ? 17.501 7.248 20.532 1.00 77.00 766 GLU A C 1
ATOM 5838 O O . GLU A 1 766 ? 18.021 8.107 21.242 1.00 77.00 766 GLU A O 1
ATOM 5843 N N . ASP A 1 767 ? 17.937 6.981 19.297 1.00 81.62 767 ASP A N 1
ATOM 5844 C CA . ASP A 1 767 ? 19.044 7.693 18.658 1.00 81.62 767 ASP A CA 1
ATOM 5845 C C . ASP A 1 767 ? 18.660 9.146 18.341 1.00 81.62 767 ASP A C 1
ATOM 5847 O O . ASP A 1 767 ? 17.643 9.404 17.693 1.00 81.62 767 ASP A O 1
ATOM 5851 N N . ALA A 1 768 ? 19.477 10.099 18.794 1.00 76.12 768 ALA A N 1
ATOM 5852 C CA . ALA A 1 768 ? 19.162 11.524 18.721 1.00 76.12 768 ALA A CA 1
ATOM 5853 C C . ALA A 1 768 ? 19.106 12.058 17.279 1.00 76.12 768 ALA A C 1
ATOM 5855 O O . ALA A 1 768 ? 18.253 12.891 16.968 1.00 76.12 768 ALA A O 1
ATOM 5856 N N . GLU A 1 769 ? 19.978 11.568 16.395 1.00 75.56 769 GLU A N 1
ATOM 5857 C CA . GLU A 1 769 ? 20.022 11.997 14.995 1.00 75.56 769 GLU A CA 1
ATOM 5858 C C . GLU A 1 769 ? 18.803 11.464 14.231 1.00 75.56 769 GLU A C 1
ATOM 5860 O O . GLU A 1 769 ? 18.102 12.222 13.555 1.00 75.56 769 GLU A O 1
ATOM 5865 N N . MET A 1 770 ? 18.496 10.172 14.379 1.00 71.25 770 MET A N 1
ATOM 5866 C CA . MET A 1 770 ? 17.313 9.553 13.776 1.00 71.25 770 MET A CA 1
ATOM 5867 C C . MET A 1 770 ? 16.023 10.139 14.331 1.00 71.25 770 MET A C 1
ATOM 5869 O O . MET A 1 770 ? 15.069 10.342 13.579 1.00 71.25 770 MET A O 1
ATOM 5873 N N . LYS A 1 771 ? 15.995 10.470 15.624 1.00 82.06 771 LYS A N 1
ATOM 5874 C CA . LYS A 1 771 ? 14.874 11.169 16.244 1.00 82.06 771 LYS A CA 1
ATOM 5875 C C . LYS A 1 771 ? 14.624 12.520 15.577 1.00 82.06 771 LYS A C 1
ATOM 5877 O O . LYS A 1 771 ? 13.502 12.760 15.140 1.00 82.06 771 LYS A O 1
ATOM 5882 N N . LEU A 1 772 ? 15.655 13.355 15.434 1.00 79.38 772 LEU A N 1
ATOM 5883 C CA . LEU A 1 772 ? 15.531 14.668 14.794 1.00 79.38 772 LEU A CA 1
ATOM 5884 C C . LEU A 1 772 ? 15.075 14.549 13.331 1.00 79.38 772 LEU A C 1
ATOM 5886 O O . LEU A 1 772 ? 14.192 15.288 12.898 1.00 79.38 772 LEU A O 1
ATOM 5890 N N . LYS A 1 773 ? 15.619 13.583 12.579 1.00 75.38 773 LYS A N 1
ATOM 5891 C CA . LYS A 1 773 ? 15.195 13.318 11.194 1.00 75.38 773 LYS A CA 1
ATOM 5892 C C . LYS A 1 773 ? 13.738 12.857 11.113 1.00 75.38 773 LYS A C 1
ATOM 5894 O O . LYS A 1 773 ? 12.997 13.357 10.270 1.00 75.38 773 LYS A O 1
ATOM 5899 N N . ALA A 1 774 ? 13.316 11.950 11.995 1.00 74.44 774 ALA A N 1
ATOM 5900 C CA . ALA A 1 774 ? 11.935 11.475 12.060 1.00 74.44 774 ALA A CA 1
ATOM 5901 C C . ALA A 1 774 ? 10.963 12.620 12.373 1.00 74.44 774 ALA A C 1
ATOM 5903 O O . ALA A 1 774 ? 9.906 12.719 11.758 1.00 74.44 774 ALA A O 1
ATOM 5904 N N . GLU A 1 775 ? 11.323 13.505 13.307 1.00 88.25 775 GLU A N 1
ATOM 5905 C CA . GLU A 1 775 ? 10.512 14.670 13.678 1.00 88.25 775 GLU A CA 1
ATOM 5906 C C . GLU A 1 775 ? 10.440 15.704 12.545 1.00 88.25 775 GLU A C 1
ATOM 5908 O O . GLU A 1 775 ? 9.361 16.229 12.263 1.00 88.25 775 GLU A O 1
ATOM 5913 N N . ALA A 1 776 ? 11.547 15.939 11.832 1.00 81.31 776 ALA A N 1
ATOM 5914 C CA . ALA A 1 776 ? 11.567 16.803 10.655 1.00 81.31 776 ALA A CA 1
ATOM 5915 C C . ALA A 1 776 ? 10.683 16.258 9.521 1.00 81.31 776 ALA A C 1
ATOM 5917 O O . ALA A 1 776 ? 9.941 17.022 8.899 1.00 81.31 776 ALA A O 1
ATOM 5918 N N . GLU A 1 777 ? 10.714 14.947 9.260 1.00 82.69 777 GLU A N 1
ATOM 5919 C CA . GLU A 1 777 ? 9.836 14.355 8.245 1.00 82.69 777 GLU A CA 1
ATOM 5920 C C . GLU A 1 777 ? 8.377 14.258 8.680 1.00 82.69 777 GLU A C 1
ATOM 5922 O O . GLU A 1 777 ? 7.486 14.473 7.856 1.00 82.69 777 GLU A O 1
ATOM 5927 N N . ALA A 1 778 ? 8.109 14.033 9.967 1.00 87.88 778 ALA A N 1
ATOM 5928 C CA . ALA A 1 778 ? 6.761 14.136 10.512 1.00 87.88 778 ALA A CA 1
ATOM 5929 C C . ALA A 1 778 ? 6.187 15.547 10.307 1.00 87.88 778 ALA A C 1
ATOM 5931 O O . ALA A 1 778 ? 5.034 15.682 9.902 1.00 87.88 778 ALA A O 1
ATOM 5932 N N . LEU A 1 779 ? 6.988 16.599 10.507 1.00 88.75 779 LEU A N 1
ATOM 5933 C CA . LEU A 1 779 ? 6.555 17.977 10.268 1.00 88.75 779 LEU A CA 1
ATOM 5934 C C . LEU A 1 779 ? 6.219 18.234 8.790 1.00 88.75 779 LEU A C 1
ATOM 5936 O O . LEU A 1 779 ? 5.196 18.851 8.497 1.00 88.75 779 LEU A O 1
ATOM 5940 N N . LYS A 1 780 ? 7.032 17.738 7.847 1.00 85.69 780 LYS A N 1
ATOM 5941 C CA . LYS A 1 780 ? 6.719 17.860 6.411 1.00 85.69 780 LYS A CA 1
ATOM 5942 C C . LYS A 1 780 ? 5.437 17.117 6.052 1.00 85.69 780 LYS A C 1
ATOM 5944 O O . LYS A 1 780 ? 4.560 17.700 5.429 1.00 85.69 780 LYS A O 1
ATOM 5949 N N . LEU A 1 781 ? 5.303 15.867 6.497 1.00 89.12 781 LEU A N 1
ATOM 5950 C CA . LEU A 1 781 ? 4.107 15.060 6.262 1.00 89.12 781 LEU A CA 1
ATOM 5951 C C . LEU A 1 781 ? 2.849 15.716 6.859 1.00 89.12 781 LEU A C 1
ATOM 5953 O O . LEU A 1 781 ? 1.795 15.712 6.229 1.00 89.12 781 LEU A O 1
ATOM 5957 N N . TYR A 1 782 ? 2.959 16.306 8.050 1.00 93.81 782 TYR A N 1
ATOM 5958 C CA . TYR A 1 782 ? 1.884 17.071 8.680 1.00 93.81 782 TYR A CA 1
ATOM 5959 C C . TYR A 1 782 ? 1.474 18.283 7.839 1.00 93.81 782 TYR A C 1
ATOM 5961 O O . TYR A 1 782 ? 0.284 18.513 7.627 1.00 93.81 782 TYR A O 1
ATOM 5969 N N . ASN A 1 783 ? 2.441 19.048 7.329 1.00 92.06 783 ASN A N 1
ATOM 5970 C CA . ASN A 1 783 ? 2.169 20.204 6.475 1.00 92.06 783 ASN A CA 1
ATOM 5971 C C . ASN A 1 783 ? 1.528 19.790 5.142 1.00 92.06 783 ASN A C 1
ATOM 5973 O O . ASN A 1 783 ? 0.571 20.431 4.703 1.00 92.06 783 ASN A O 1
ATOM 5977 N N . ASP A 1 784 ? 2.000 18.695 4.539 1.00 90.25 784 ASP A N 1
ATOM 5978 C CA . ASP A 1 784 ? 1.426 18.119 3.320 1.00 90.25 784 ASP A CA 1
ATOM 5979 C C . ASP A 1 784 ? -0.039 17.696 3.570 1.00 90.25 784 ASP A C 1
ATOM 5981 O O . ASP A 1 784 ? -0.935 18.056 2.804 1.00 90.25 784 ASP A O 1
ATOM 5985 N N . ALA A 1 785 ? -0.320 17.022 4.695 1.00 95.81 785 ALA A N 1
ATOM 5986 C CA . ALA A 1 785 ? -1.676 16.630 5.092 1.00 95.81 785 ALA A CA 1
ATOM 5987 C C . ALA A 1 785 ? -2.603 17.832 5.328 1.00 95.81 785 ALA A C 1
ATOM 5989 O O . ALA A 1 785 ? -3.762 17.812 4.919 1.00 95.81 785 ALA A O 1
ATOM 5990 N N . ASN A 1 786 ? -2.102 18.891 5.969 1.00 95.56 786 ASN A N 1
ATOM 5991 C CA . ASN A 1 786 ? -2.877 20.108 6.216 1.00 95.56 786 ASN A CA 1
ATOM 5992 C C . ASN A 1 786 ? -3.156 20.886 4.927 1.00 95.56 786 ASN A C 1
ATOM 5994 O O . ASN A 1 786 ? -4.272 21.361 4.744 1.00 95.56 786 ASN A O 1
ATOM 5998 N N . THR A 1 787 ? -2.194 20.939 4.007 1.00 96.69 787 THR A N 1
ATOM 5999 C CA . THR A 1 787 ? -2.390 21.531 2.676 1.00 96.69 787 THR A CA 1
ATOM 6000 C C . THR A 1 787 ? -3.450 20.757 1.888 1.00 96.69 787 THR A C 1
ATOM 6002 O O . THR A 1 787 ? -4.321 21.351 1.250 1.00 96.69 787 THR A O 1
ATOM 6005 N N . LEU A 1 788 ? -3.423 19.421 1.962 1.00 96.06 788 LEU A N 1
ATOM 6006 C CA . LEU A 1 788 ? -4.455 18.582 1.359 1.00 96.06 788 LEU A CA 1
ATOM 6007 C C . LEU A 1 788 ? -5.828 18.816 2.011 1.00 96.06 788 LEU A C 1
ATOM 6009 O O . LEU A 1 788 ? -6.816 18.933 1.294 1.00 96.06 788 LEU A O 1
ATOM 6013 N N . LEU A 1 789 ? -5.898 18.930 3.342 1.00 97.62 789 LEU A N 1
ATOM 6014 C CA . LEU A 1 789 ? -7.128 19.268 4.069 1.00 97.62 789 LEU A CA 1
ATOM 6015 C C . LEU A 1 789 ? -7.694 20.630 3.652 1.00 97.62 789 LEU A C 1
ATOM 6017 O O . LEU A 1 789 ? -8.899 20.736 3.431 1.00 97.62 789 LEU A O 1
ATOM 6021 N N . ASP A 1 790 ? -6.847 21.649 3.497 1.00 97.50 790 ASP A N 1
ATOM 6022 C CA . ASP A 1 790 ? -7.267 22.971 3.018 1.00 97.50 790 ASP A CA 1
ATOM 6023 C C . ASP A 1 790 ? -7.916 22.865 1.634 1.00 97.50 790 ASP A C 1
ATOM 6025 O O . ASP A 1 790 ? -8.986 23.430 1.395 1.00 97.50 790 ASP A O 1
ATOM 6029 N N . ARG A 1 791 ? -7.317 22.068 0.741 1.00 96.94 791 ARG A N 1
ATOM 6030 C CA . ARG A 1 791 ? -7.875 21.781 -0.584 1.00 96.94 791 ARG A CA 1
ATOM 6031 C C . ARG A 1 791 ? -9.192 21.005 -0.505 1.00 96.94 791 ARG A C 1
ATOM 6033 O O . ARG A 1 791 ? -10.143 21.372 -1.190 1.00 96.94 791 ARG A O 1
ATOM 6040 N N . ILE A 1 792 ? -9.271 19.969 0.334 1.00 97.31 792 ILE A N 1
ATOM 6041 C CA . ILE A 1 792 ? -10.492 19.174 0.554 1.00 97.31 792 ILE A CA 1
ATOM 6042 C C . ILE A 1 792 ? -11.648 20.077 0.988 1.00 97.31 792 ILE A C 1
ATOM 6044 O O . ILE A 1 792 ? -12.753 19.937 0.467 1.00 97.31 792 ILE A O 1
ATOM 6048 N N . ILE A 1 793 ? -11.393 21.004 1.914 1.00 96.56 793 ILE A N 1
ATOM 6049 C CA . ILE A 1 793 ? -12.399 21.935 2.436 1.00 96.56 793 ILE A CA 1
ATOM 6050 C C . ILE A 1 793 ? -12.797 22.952 1.361 1.00 96.56 793 ILE A C 1
ATOM 6052 O O . ILE A 1 793 ? -13.986 23.150 1.118 1.00 96.56 793 ILE A O 1
ATOM 6056 N N . ALA A 1 794 ? -11.821 23.578 0.696 1.00 97.06 794 ALA A N 1
ATOM 6057 C CA . ALA A 1 794 ? -12.075 24.615 -0.302 1.00 97.06 794 ALA A CA 1
ATOM 6058 C C . ALA A 1 794 ? -12.830 24.087 -1.532 1.00 97.06 794 ALA A C 1
ATOM 6060 O O . ALA A 1 794 ? -13.730 24.752 -2.040 1.00 97.06 794 ALA A O 1
ATOM 6061 N N . GLU A 1 795 ? -12.477 22.889 -1.998 1.00 97.19 795 GLU A N 1
ATOM 6062 C CA . GLU A 1 795 ? -13.093 22.243 -3.160 1.00 97.19 795 GLU A CA 1
ATOM 6063 C C . GLU A 1 795 ? -14.267 21.318 -2.778 1.00 97.19 795 GLU A C 1
ATOM 6065 O O . GLU A 1 795 ? -14.833 20.671 -3.655 1.00 97.19 795 GLU A O 1
ATOM 6070 N N . GLN A 1 796 ? -14.627 21.228 -1.489 1.00 96.88 796 GLN A N 1
ATOM 6071 C CA . GLN A 1 796 ? -15.687 20.351 -0.963 1.00 96.88 796 GLN A CA 1
ATOM 6072 C C . GLN A 1 796 ? -15.552 18.886 -1.415 1.00 96.88 796 GLN A C 1
ATOM 6074 O O . GLN A 1 796 ? -16.530 18.226 -1.765 1.00 96.88 796 GLN A O 1
ATOM 6079 N N . ARG A 1 797 ? -14.320 18.361 -1.413 1.00 97.50 797 ARG A N 1
ATOM 6080 C CA . ARG A 1 797 ? -14.021 17.010 -1.922 1.00 97.50 797 ARG A CA 1
ATOM 6081 C C . ARG A 1 797 ? -14.607 15.911 -1.051 1.00 97.50 797 ARG A C 1
ATOM 6083 O O . ARG A 1 797 ? -14.918 14.845 -1.571 1.00 97.50 797 ARG A O 1
ATOM 6090 N N . PHE A 1 798 ? -14.739 16.162 0.252 1.00 98.12 798 PHE A N 1
ATOM 6091 C CA . PHE A 1 798 ? -15.288 15.209 1.212 1.00 98.12 798 PHE A CA 1
ATOM 6092 C C . PHE A 1 798 ? -16.632 15.673 1.758 1.00 98.12 798 PHE A C 1
ATOM 6094 O O . PHE A 1 798 ? -16.858 16.861 1.980 1.00 98.12 798 PHE A O 1
ATOM 6101 N N . THR A 1 799 ? -17.505 14.709 2.043 1.00 98.00 799 THR A N 1
ATOM 6102 C CA . THR A 1 799 ? -18.743 14.929 2.799 1.00 98.00 799 THR A CA 1
ATOM 6103 C C . THR A 1 799 ? -18.744 14.025 4.022 1.00 98.00 799 THR A C 1
ATOM 6105 O O . THR A 1 799 ? -18.640 12.806 3.887 1.00 98.00 799 THR A O 1
ATOM 6108 N N . ALA A 1 800 ? -18.879 14.608 5.211 1.00 98.38 800 ALA A N 1
ATOM 6109 C CA . ALA A 1 800 ? -19.070 13.850 6.439 1.00 98.38 800 ALA A CA 1
ATOM 6110 C C . ALA A 1 800 ? -20.562 13.553 6.618 1.00 98.38 800 ALA A C 1
ATOM 6112 O O . ALA A 1 800 ? -21.381 14.464 6.488 1.00 98.38 800 ALA A O 1
ATOM 6113 N N . LYS A 1 801 ? -20.918 12.298 6.911 1.00 98.56 801 LYS A N 1
ATOM 6114 C CA . LYS A 1 801 ? -22.286 11.896 7.268 1.00 98.56 801 LYS A CA 1
ATOM 6115 C C . LYS A 1 801 ? -22.292 11.000 8.496 1.00 98.56 801 LYS A C 1
ATOM 6117 O O . LYS A 1 801 ? -21.556 10.019 8.563 1.00 98.56 801 LYS A O 1
ATOM 6122 N N . GLY A 1 802 ? -23.107 11.343 9.481 1.00 98.44 802 GLY A N 1
ATOM 6123 C CA . GLY A 1 802 ? -23.126 10.671 10.769 1.00 98.44 802 GLY A CA 1
ATOM 6124 C C . GLY A 1 802 ? -24.502 10.677 11.407 1.00 98.44 802 GLY A C 1
ATOM 6125 O O . GLY A 1 802 ? -25.283 11.612 11.250 1.00 98.44 802 GLY A O 1
ATOM 6126 N N . VAL A 1 803 ? -24.794 9.629 12.161 1.00 98.69 803 VAL A N 1
ATOM 6127 C CA . VAL A 1 803 ? -25.999 9.509 12.975 1.00 98.69 803 VAL A CA 1
ATOM 6128 C C . VAL A 1 803 ? -25.609 9.015 14.359 1.00 98.69 803 VAL A C 1
ATOM 6130 O O . VAL A 1 803 ? -24.821 8.079 14.483 1.00 98.69 803 VAL A O 1
ATOM 6133 N N . PHE A 1 804 ? -26.190 9.608 15.401 1.00 98.56 804 PHE A N 1
ATOM 6134 C CA . PHE A 1 804 ? -26.269 8.955 16.705 1.00 98.56 804 PHE A CA 1
ATOM 6135 C C . PHE A 1 804 ? -27.709 8.873 17.184 1.00 98.56 804 PHE A C 1
ATOM 6137 O O . PHE A 1 804 ? -28.564 9.653 16.766 1.00 98.56 804 PHE A O 1
ATOM 6144 N N . GLY A 1 805 ? -27.984 7.943 18.089 1.00 98.12 805 GLY A N 1
ATOM 6145 C CA . GLY A 1 805 ? -29.263 7.865 18.776 1.00 98.12 805 GLY A CA 1
ATOM 6146 C C . GLY A 1 805 ? -29.114 7.455 20.227 1.00 98.12 805 GLY A C 1
ATOM 6147 O O . GLY A 1 805 ? -28.136 6.804 20.584 1.00 98.12 805 GLY A O 1
ATOM 6148 N N . LEU A 1 806 ? -30.082 7.867 21.043 1.00 98.44 806 LEU A N 1
ATOM 6149 C CA . LEU A 1 806 ? -30.179 7.574 22.471 1.00 98.44 806 LEU A CA 1
ATOM 6150 C C . LEU A 1 806 ? -31.527 6.905 22.738 1.00 98.44 806 LEU A C 1
ATOM 6152 O O . LEU A 1 806 ? -32.566 7.398 22.290 1.00 98.44 806 LEU A O 1
ATOM 6156 N N . PHE A 1 807 ? -31.521 5.787 23.456 1.00 98.25 807 PHE A N 1
ATOM 6157 C CA . PHE A 1 807 ? -32.702 4.945 23.623 1.00 98.25 807 PHE A CA 1
ATOM 6158 C C . PHE A 1 807 ? -32.809 4.435 25.060 1.00 98.25 807 PHE A C 1
ATOM 6160 O O . PHE A 1 807 ? -31.786 4.067 25.641 1.00 98.25 807 PHE A O 1
ATOM 6167 N N . PRO A 1 808 ? -34.020 4.375 25.641 1.00 98.25 808 PRO A N 1
ATOM 6168 C CA . PRO A 1 808 ? -34.235 3.684 26.905 1.00 98.25 808 PRO A CA 1
ATOM 6169 C C . PRO A 1 808 ? -33.787 2.228 26.792 1.00 98.25 808 PRO A C 1
ATOM 6171 O O . PRO A 1 808 ? -34.086 1.558 25.800 1.00 98.25 808 PRO A O 1
ATOM 6174 N N . ALA A 1 809 ? -33.080 1.739 27.802 1.00 98.38 809 ALA A N 1
ATOM 6175 C CA . ALA A 1 809 ? -32.522 0.400 27.813 1.00 98.38 809 ALA A CA 1
ATOM 6176 C C . ALA A 1 809 ? -32.389 -0.156 29.231 1.00 98.38 809 ALA A C 1
ATOM 6178 O O . ALA A 1 809 ? -32.270 0.583 30.206 1.00 98.38 809 ALA A O 1
ATOM 6179 N N . ASN A 1 810 ? -32.387 -1.480 29.336 1.00 98.50 810 ASN A N 1
ATOM 6180 C CA . ASN A 1 810 ? -32.122 -2.187 30.583 1.00 98.50 810 ASN A CA 1
ATOM 6181 C C . ASN A 1 810 ? -31.374 -3.488 30.301 1.00 98.50 810 ASN A C 1
ATOM 6183 O O . ASN A 1 810 ? -31.616 -4.133 29.280 1.00 98.50 810 ASN A O 1
ATOM 6187 N N . SER A 1 811 ? -30.514 -3.913 31.226 1.00 98.31 811 SER A N 1
ATOM 6188 C CA . SER A 1 811 ? -29.860 -5.216 31.107 1.00 98.31 811 SER A CA 1
ATOM 6189 C C . SER A 1 811 ? -30.775 -6.365 31.547 1.00 98.31 811 SER A C 1
ATOM 6191 O O . SER A 1 811 ? -31.566 -6.247 32.496 1.00 98.31 811 SER A O 1
ATOM 6193 N N . VAL A 1 812 ? -30.667 -7.491 30.839 1.00 97.81 812 VAL A N 1
ATOM 6194 C CA . VAL A 1 812 ? -31.322 -8.768 31.149 1.00 97.81 812 VAL A CA 1
ATOM 6195 C C . VAL A 1 812 ? -30.292 -9.883 30.973 1.00 97.81 812 VAL A C 1
ATOM 6197 O O . VAL A 1 812 ? -29.956 -10.276 29.859 1.00 97.81 812 VAL A O 1
ATOM 6200 N N . GLY A 1 813 ? -29.762 -10.389 32.089 1.00 96.12 813 GLY A N 1
ATOM 6201 C CA . GLY A 1 813 ? -28.627 -11.313 32.053 1.00 96.12 813 GLY A CA 1
ATOM 6202 C C . GLY A 1 813 ? -27.381 -10.624 31.493 1.00 96.12 813 GLY A C 1
ATOM 6203 O O . GLY A 1 813 ? -26.968 -9.591 32.014 1.00 96.12 813 GLY A O 1
ATOM 6204 N N . ASP A 1 814 ? -26.805 -11.191 30.431 1.00 97.94 814 ASP A N 1
ATOM 6205 C CA . ASP A 1 814 ? -25.655 -10.602 29.729 1.00 97.94 814 ASP A CA 1
ATOM 6206 C C . ASP A 1 814 ? -26.070 -9.744 28.515 1.00 97.94 814 ASP A C 1
ATOM 6208 O O . ASP A 1 814 ? -25.218 -9.342 27.727 1.00 97.94 814 ASP A O 1
ATOM 6212 N N . ASP A 1 815 ? -27.364 -9.480 28.321 1.00 98.50 815 ASP A N 1
ATOM 6213 C CA . ASP A 1 815 ? -27.884 -8.715 27.181 1.00 98.50 815 ASP A CA 1
ATOM 6214 C C . ASP A 1 815 ? -28.434 -7.356 27.597 1.00 98.50 815 ASP A C 1
ATOM 6216 O O . ASP A 1 815 ? -28.696 -7.097 28.774 1.00 98.50 815 ASP A O 1
ATOM 6220 N N . ILE A 1 816 ? -28.630 -6.491 26.604 1.00 98.75 816 ILE A N 1
ATOM 6221 C CA . ILE A 1 816 ? -29.181 -5.150 26.766 1.00 98.75 816 ILE A CA 1
ATOM 6222 C C . ILE A 1 816 ? -30.436 -5.038 25.900 1.00 98.75 816 ILE A C 1
ATOM 6224 O O . ILE A 1 816 ? -30.358 -4.982 24.673 1.00 98.75 816 ILE A O 1
ATOM 6228 N N . GLU A 1 817 ? -31.600 -4.998 26.543 1.00 98.69 817 GLU A N 1
ATOM 6229 C CA . GLU A 1 817 ? -32.884 -4.747 25.889 1.00 98.69 817 GLU A CA 1
ATOM 6230 C C . GLU A 1 817 ? -33.042 -3.244 25.630 1.00 98.69 817 GLU A C 1
ATOM 6232 O O . GLU A 1 817 ? -32.899 -2.439 26.552 1.00 98.69 817 GLU A O 1
ATOM 6237 N N . VAL A 1 818 ? -33.366 -2.870 24.391 1.00 98.56 818 VAL A N 1
ATOM 6238 C CA . VAL A 1 818 ? -33.566 -1.481 23.950 1.00 98.56 818 VAL A CA 1
ATOM 6239 C C . VAL A 1 818 ? -35.037 -1.251 23.627 1.00 98.56 818 VAL A C 1
ATOM 6241 O O . VAL A 1 818 ? -35.670 -2.072 22.960 1.00 98.56 818 VAL A O 1
ATOM 6244 N N . TYR A 1 819 ? -35.586 -0.119 24.061 1.00 97.62 819 TYR A N 1
ATOM 6245 C CA . TYR A 1 819 ? -37.016 0.167 23.988 1.00 97.62 819 TYR A CA 1
ATOM 6246 C C . TYR A 1 819 ? -37.337 1.429 23.185 1.00 97.62 819 TYR A C 1
ATOM 6248 O O . TYR A 1 819 ? -36.615 2.419 23.222 1.00 97.62 819 TYR A O 1
ATOM 6256 N N . GLU A 1 820 ? -38.489 1.423 22.516 1.00 93.44 820 GLU A N 1
ATOM 6257 C CA . GLU A 1 820 ? -39.057 2.578 21.817 1.00 93.44 820 GLU A CA 1
ATOM 6258 C C . GLU A 1 820 ? -40.565 2.641 22.100 1.00 93.44 820 GLU A C 1
ATOM 6260 O O . GLU A 1 820 ? -41.282 1.649 21.952 1.00 93.44 820 GLU A O 1
ATOM 6265 N N . GLY A 1 821 ? -41.059 3.782 22.594 1.00 89.12 821 GLY A N 1
ATOM 6266 C CA . GLY A 1 821 ? -42.466 3.917 23.001 1.00 89.12 821 GLY A CA 1
ATOM 6267 C C . GLY A 1 821 ? -42.910 2.901 24.068 1.00 89.12 821 GLY A C 1
ATOM 6268 O O . GLY A 1 821 ? -44.062 2.470 24.065 1.00 89.12 821 GLY A O 1
ATOM 6269 N N . GLY A 1 822 ? -41.987 2.463 24.936 1.00 89.25 822 GLY A N 1
ATOM 6270 C CA . GLY A 1 822 ? -42.231 1.455 25.978 1.00 89.25 822 GLY A CA 1
ATOM 6271 C C . GLY A 1 822 ? -42.290 0.002 25.486 1.00 89.25 822 GLY A C 1
ATOM 6272 O O . GLY A 1 822 ? -42.557 -0.894 26.283 1.00 89.25 822 GLY A O 1
ATOM 6273 N N . LYS A 1 823 ? -42.045 -0.257 24.195 1.00 94.88 823 LYS A N 1
ATOM 6274 C CA . LYS A 1 823 ? -41.990 -1.608 23.617 1.00 94.88 823 LYS A CA 1
ATOM 6275 C C . LYS A 1 823 ? -40.549 -2.010 23.339 1.00 94.88 823 LYS A C 1
ATOM 6277 O O . LYS A 1 823 ? -39.745 -1.160 22.967 1.00 94.88 823 LYS A O 1
ATOM 6282 N N . LEU A 1 824 ? -40.243 -3.299 23.493 1.00 97.38 824 LEU A N 1
ATOM 6283 C CA . LEU A 1 824 ? -38.947 -3.851 23.102 1.00 97.38 824 LEU A CA 1
ATOM 6284 C C . LEU A 1 824 ? -38.752 -3.637 21.595 1.00 97.38 824 LEU A C 1
ATOM 6286 O O . LEU A 1 824 ? -39.575 -4.084 20.795 1.00 97.38 824 LEU A O 1
ATOM 6290 N N . LYS A 1 825 ? -37.690 -2.920 21.232 1.00 97.31 825 LYS A N 1
ATOM 6291 C CA . LYS A 1 825 ? -37.335 -2.584 19.852 1.00 97.31 825 LYS A CA 1
ATOM 6292 C C . LYS A 1 825 ? -36.290 -3.544 19.303 1.00 97.31 825 LYS A C 1
ATOM 6294 O O . LYS A 1 825 ? -36.441 -4.027 18.187 1.00 97.31 825 LYS A O 1
ATOM 6299 N N . THR A 1 826 ? -35.237 -3.784 20.078 1.00 98.06 826 THR A N 1
ATOM 6300 C CA . THR A 1 826 ? -34.150 -4.707 19.747 1.00 98.06 826 THR A CA 1
ATOM 6301 C C . THR A 1 826 ? -33.397 -5.112 21.014 1.00 98.06 826 THR A C 1
ATOM 6303 O O . THR A 1 826 ? -33.624 -4.535 22.081 1.00 98.06 826 THR A O 1
ATOM 6306 N N . THR A 1 827 ? -32.486 -6.068 20.886 1.00 98.56 827 THR A N 1
ATOM 6307 C CA . THR A 1 827 ? -31.582 -6.505 21.948 1.00 98.56 827 THR A CA 1
ATOM 6308 C C . THR A 1 827 ? -30.157 -6.477 21.414 1.00 98.56 827 THR A C 1
ATOM 6310 O O . THR A 1 827 ? -29.908 -6.999 20.332 1.00 98.56 827 THR A O 1
ATOM 6313 N N . PHE A 1 828 ? -29.235 -5.864 22.155 1.00 98.62 828 PHE A N 1
ATOM 6314 C CA . PHE A 1 828 ? -27.802 -6.038 21.921 1.00 98.62 828 PHE A CA 1
ATOM 6315 C C . PHE A 1 828 ? -27.292 -7.169 22.792 1.00 98.62 828 PHE A C 1
ATOM 6317 O O . PHE A 1 828 ? -27.565 -7.200 23.999 1.00 98.62 828 PHE A O 1
ATOM 6324 N N . HIS A 1 829 ? -26.543 -8.075 22.180 1.00 98.44 829 HIS A N 1
ATOM 6325 C CA . HIS A 1 829 ? -26.024 -9.239 22.862 1.00 98.44 829 HIS A CA 1
ATOM 6326 C C . HIS A 1 829 ? -24.595 -9.002 23.305 1.00 98.44 829 HIS A C 1
ATOM 6328 O O . HIS A 1 829 ? -23.764 -8.604 22.497 1.00 98.44 829 HIS A O 1
ATOM 6334 N N . THR A 1 830 ? -24.282 -9.247 24.580 1.00 98.12 830 THR A N 1
ATOM 6335 C CA . THR A 1 830 ? -22.916 -9.048 25.090 1.00 98.12 830 THR A CA 1
ATOM 6336 C C . THR A 1 830 ? -22.285 -10.348 25.567 1.00 98.12 830 THR A C 1
ATOM 6338 O O . THR A 1 830 ? -22.954 -11.321 25.946 1.00 98.12 830 THR A O 1
ATOM 6341 N N . LEU A 1 831 ? -20.958 -10.364 25.502 1.00 98.19 831 LEU A N 1
ATOM 6342 C CA . LEU A 1 831 ? -20.117 -11.452 25.972 1.00 98.19 831 LEU A CA 1
ATOM 6343 C C . LEU A 1 831 ? -19.473 -11.082 27.316 1.00 98.19 831 LEU A C 1
ATOM 6345 O O . LEU A 1 831 ? -19.254 -9.915 27.643 1.00 98.19 831 LEU A O 1
ATOM 6349 N N . ARG A 1 832 ? -19.158 -12.111 28.099 1.00 97.69 832 ARG A N 1
ATOM 6350 C CA . ARG A 1 832 ? -18.625 -12.016 29.466 1.00 97.69 832 ARG A CA 1
ATOM 6351 C C . ARG A 1 832 ? -17.262 -12.681 29.553 1.00 97.69 832 ARG A C 1
ATOM 6353 O O . ARG A 1 832 ? -17.060 -13.754 29.006 1.00 97.69 832 ARG A O 1
ATOM 6360 N N . GLN A 1 833 ? -16.333 -12.087 30.291 1.00 97.12 833 GLN A N 1
ATOM 6361 C CA . GLN A 1 833 ? -15.042 -12.723 30.562 1.00 97.12 833 GLN A CA 1
ATOM 6362 C C . GLN A 1 833 ? -15.220 -14.016 31.387 1.00 97.12 833 GLN A C 1
ATOM 6364 O O . GLN A 1 833 ? -15.904 -13.987 32.403 1.00 97.12 833 GLN A O 1
ATOM 6369 N N . GLN A 1 834 ? -14.567 -15.121 31.003 1.00 95.00 834 GLN A N 1
ATOM 6370 C CA . GLN A 1 834 ? -14.621 -16.398 31.750 1.00 95.00 834 GLN A CA 1
ATOM 6371 C C . GLN A 1 834 ? -13.309 -16.789 32.446 1.00 95.00 834 GLN A C 1
ATOM 6373 O O . GLN A 1 834 ? -13.285 -17.711 33.256 1.00 95.00 834 GLN A O 1
ATOM 6378 N N . VAL A 1 835 ? -12.205 -16.088 32.174 1.00 92.56 835 VAL A N 1
ATOM 6379 C CA . VAL A 1 835 ? -10.902 -16.389 32.791 1.00 92.56 835 VAL A CA 1
ATOM 6380 C C . VAL A 1 835 ? -10.971 -16.192 34.308 1.00 92.56 835 VAL A C 1
ATOM 6382 O O . VAL A 1 835 ? -11.499 -15.182 34.777 1.00 92.56 835 VAL A O 1
ATOM 6385 N N . ILE A 1 836 ? -10.406 -17.125 35.080 1.00 90.62 836 ILE A N 1
ATOM 6386 C CA . ILE A 1 836 ? -10.311 -16.996 36.540 1.00 90.62 836 ILE A CA 1
ATOM 6387 C C . ILE A 1 836 ? -9.439 -15.787 36.902 1.00 90.62 836 ILE A C 1
ATOM 6389 O O . ILE A 1 836 ? -8.277 -15.689 36.502 1.00 90.62 836 ILE A O 1
ATOM 6393 N N . LYS A 1 837 ? -9.984 -14.873 37.712 1.00 88.31 837 LYS A N 1
ATOM 6394 C CA . LYS A 1 837 ? -9.264 -13.709 38.240 1.00 88.31 837 LYS A CA 1
ATOM 6395 C C . LYS A 1 837 ? -9.282 -13.699 39.760 1.00 88.31 837 LYS A C 1
ATOM 6397 O O . LYS A 1 837 ? -10.272 -14.072 40.387 1.00 88.31 837 LYS A O 1
ATOM 6402 N N . LYS A 1 838 ? -8.187 -13.214 40.344 1.00 84.94 838 LYS A N 1
ATOM 6403 C CA . LYS A 1 838 ? -8.089 -12.941 41.776 1.00 84.94 838 LYS A CA 1
ATOM 6404 C C . LYS A 1 838 ? -8.610 -11.528 42.057 1.00 84.94 838 LYS A C 1
ATOM 6406 O O . LYS A 1 838 ? -8.116 -10.581 41.449 1.00 84.94 838 LYS A O 1
ATOM 6411 N N . ASP A 1 839 ? -9.601 -11.413 42.940 1.00 83.44 839 ASP A N 1
ATOM 6412 C CA . ASP A 1 839 ? -10.151 -10.147 43.457 1.00 83.44 839 ASP A CA 1
ATOM 6413 C C . ASP A 1 839 ? -10.633 -9.146 42.381 1.00 83.44 839 ASP A C 1
ATOM 6415 O O . ASP A 1 839 ? -10.643 -7.936 42.599 1.00 83.44 839 ASP A O 1
ATOM 6419 N N . LYS A 1 840 ? -11.030 -9.634 41.197 1.00 90.06 840 LYS A N 1
ATOM 6420 C CA . LYS A 1 840 ? -11.571 -8.816 40.099 1.00 90.06 840 LYS A CA 1
ATOM 6421 C C . LYS A 1 840 ? -12.814 -9.457 39.499 1.00 90.06 840 LYS A C 1
ATOM 6423 O O . LYS A 1 840 ? -12.883 -10.680 39.391 1.00 90.06 840 LYS A O 1
ATOM 6428 N N . ALA A 1 841 ? -13.744 -8.616 39.055 1.00 94.38 841 ALA A N 1
ATOM 6429 C CA . ALA A 1 841 ? -14.954 -9.049 38.376 1.00 94.38 841 ALA A CA 1
ATOM 6430 C C . ALA A 1 841 ? -14.678 -9.603 36.966 1.00 94.38 841 ALA A C 1
ATOM 6432 O O . ALA A 1 841 ? -13.687 -9.267 36.295 1.00 94.38 841 ALA A O 1
ATOM 6433 N N . ASN A 1 842 ? -15.600 -10.445 36.512 1.00 96.12 842 ASN A N 1
ATOM 6434 C CA . ASN A 1 842 ? -15.697 -10.911 35.139 1.00 96.12 842 ASN A CA 1
ATOM 6435 C C . ASN A 1 842 ? -16.703 -10.041 34.390 1.00 96.12 842 ASN A C 1
ATOM 6437 O O . ASN A 1 842 ? -17.906 -10.273 34.460 1.00 96.12 842 ASN A O 1
ATOM 6441 N N . PHE A 1 843 ? -16.193 -9.019 33.707 1.00 97.38 843 PHE A N 1
ATOM 6442 C CA . PHE A 1 843 ? -17.008 -7.983 33.086 1.00 97.38 843 PHE A CA 1
ATOM 6443 C C . PHE A 1 843 ? -17.757 -8.501 31.853 1.00 97.38 843 PHE A C 1
ATOM 6445 O O . PHE A 1 843 ? -17.224 -9.314 31.087 1.00 97.38 843 PHE A O 1
ATOM 6452 N N . ALA A 1 844 ? -18.972 -7.990 31.678 1.00 97.81 844 ALA A N 1
ATOM 6453 C CA . ALA A 1 844 ? -19.729 -7.943 30.430 1.00 97.81 844 ALA A CA 1
ATOM 6454 C C . ALA A 1 844 ? -20.198 -6.498 30.197 1.00 97.81 844 ALA A C 1
ATOM 6456 O O . ALA A 1 844 ? -20.375 -5.749 31.159 1.00 97.81 844 ALA A O 1
ATOM 6457 N N . LEU A 1 845 ? -20.418 -6.082 28.945 1.00 98.38 845 LEU A N 1
ATOM 6458 C CA . LEU A 1 845 ? -20.855 -4.704 28.667 1.00 98.38 845 LEU A CA 1
ATOM 6459 C C . LEU A 1 845 ? -22.244 -4.415 29.257 1.00 98.38 845 LEU A C 1
ATOM 6461 O O . LEU A 1 845 ? -22.510 -3.288 29.671 1.00 98.38 845 LEU A O 1
ATOM 6465 N N . SER A 1 846 ? -23.103 -5.434 29.361 1.00 98.25 846 SER A N 1
ATOM 6466 C CA . SER A 1 846 ? -24.415 -5.334 30.010 1.00 98.25 846 SER A CA 1
ATOM 6467 C C . SER A 1 846 ? -24.342 -4.936 31.487 1.00 98.25 846 SER A C 1
ATOM 6469 O O . SER A 1 846 ? -25.313 -4.388 32.005 1.00 98.25 846 SER A O 1
ATOM 6471 N N . ASP A 1 847 ? -23.205 -5.158 32.162 1.00 97.94 847 ASP A N 1
ATOM 6472 C CA . ASP A 1 847 ? -23.019 -4.796 33.573 1.00 97.94 847 ASP A CA 1
ATOM 6473 C C . ASP A 1 847 ? -23.095 -3.273 33.790 1.00 97.94 847 ASP A C 1
ATOM 6475 O O . ASP A 1 847 ? -23.358 -2.829 34.904 1.00 97.94 847 ASP A O 1
ATOM 6479 N N . TYR A 1 848 ? -22.880 -2.466 32.743 1.00 97.94 848 TYR A N 1
ATOM 6480 C CA . TYR A 1 848 ? -22.921 -1.000 32.798 1.00 97.94 848 TYR A CA 1
ATOM 6481 C C . TYR A 1 848 ? -24.299 -0.394 32.502 1.00 97.94 848 TYR A C 1
ATOM 6483 O O . TYR A 1 848 ? -24.402 0.825 32.396 1.00 97.94 848 TYR A O 1
ATOM 6491 N N . VAL A 1 849 ? -25.347 -1.210 32.367 1.00 98.12 849 VAL A N 1
ATOM 6492 C CA . VAL A 1 849 ? -26.727 -0.748 32.147 1.00 98.12 849 VAL A CA 1
ATOM 6493 C C . VAL A 1 849 ? -27.618 -1.290 33.258 1.00 98.12 849 VAL A C 1
ATOM 6495 O O . VAL A 1 849 ? -27.546 -2.480 33.579 1.00 98.12 849 VAL A O 1
ATOM 6498 N N . ALA A 1 850 ? -28.482 -0.448 33.832 1.00 97.94 850 ALA A N 1
ATOM 6499 C CA . ALA A 1 850 ? -29.316 -0.843 34.963 1.00 97.94 850 ALA A CA 1
ATOM 6500 C C . ALA A 1 850 ? -30.157 -2.093 34.636 1.00 97.94 850 ALA A C 1
ATOM 6502 O O . ALA A 1 850 ? -30.889 -2.104 33.635 1.00 97.94 850 ALA A O 1
ATOM 6503 N N . PRO A 1 851 ? -30.113 -3.142 35.478 1.00 97.62 851 PRO A N 1
ATOM 6504 C CA . PRO A 1 851 ? -30.923 -4.334 35.297 1.00 97.62 851 PRO A CA 1
ATOM 6505 C C . PRO A 1 851 ? -32.402 -3.997 35.286 1.00 97.62 851 PRO A C 1
ATOM 6507 O O . PRO A 1 851 ? -32.867 -3.197 36.101 1.00 97.62 851 PRO A O 1
ATOM 6510 N N . LYS A 1 852 ? -33.174 -4.680 34.442 1.00 96.81 852 LYS A N 1
ATOM 6511 C CA . LYS A 1 852 ? -34.638 -4.531 34.399 1.00 96.81 852 LYS A CA 1
ATOM 6512 C C . LYS A 1 852 ? -35.291 -4.777 35.766 1.00 96.81 852 LYS A C 1
ATOM 6514 O O . LYS A 1 852 ? -36.270 -4.129 36.122 1.00 96.81 852 LYS A O 1
ATOM 6519 N N . SER A 1 853 ? -34.706 -5.670 36.567 1.00 95.56 853 SER A N 1
ATOM 6520 C CA . SER A 1 853 ? -35.135 -5.972 37.938 1.00 95.56 853 SER A CA 1
ATOM 6521 C C . SER A 1 853 ? -34.886 -4.842 38.944 1.00 95.56 853 SER A C 1
ATOM 6523 O O . SER A 1 853 ? -35.476 -4.870 40.020 1.00 95.56 853 SER A O 1
ATOM 6525 N N . SER A 1 854 ? -34.038 -3.856 38.626 1.00 95.88 854 SER A N 1
ATOM 6526 C CA . SER A 1 854 ? -33.800 -2.688 39.489 1.00 95.88 854 SER A CA 1
ATOM 6527 C C . SER A 1 854 ? -34.992 -1.724 39.527 1.00 95.88 854 SER A C 1
ATOM 6529 O O . SER A 1 854 ? -35.077 -0.890 40.424 1.00 95.88 854 SER A O 1
ATOM 6531 N N . GLY A 1 855 ? -35.900 -1.809 38.546 1.00 94.62 855 GLY A N 1
ATOM 6532 C CA . GLY A 1 855 ? -37.029 -0.890 38.394 1.00 94.62 855 GLY A CA 1
ATOM 6533 C C . GLY A 1 855 ? -36.644 0.526 37.948 1.00 94.62 855 GLY A C 1
ATOM 6534 O O . GLY A 1 855 ? -37.525 1.375 37.832 1.00 94.62 855 GLY A O 1
ATOM 6535 N N . ARG A 1 856 ? -35.358 0.797 37.685 1.00 95.50 856 ARG A N 1
ATOM 6536 C CA . ARG A 1 856 ? -34.879 2.082 37.162 1.00 95.50 856 ARG A CA 1
ATOM 6537 C C . ARG A 1 856 ? -34.713 2.011 35.648 1.00 95.50 856 ARG A C 1
ATOM 6539 O O . ARG A 1 856 ? -34.157 1.051 35.122 1.00 95.50 856 ARG A O 1
ATOM 6546 N N . THR A 1 857 ? -35.177 3.041 34.950 1.00 94.44 857 THR A N 1
ATOM 6547 C CA . THR A 1 857 ? -34.917 3.208 33.516 1.00 94.44 857 THR A CA 1
ATOM 6548 C C . THR A 1 857 ? -33.497 3.716 33.317 1.00 94.44 857 THR A C 1
ATOM 6550 O O . THR A 1 857 ? -33.133 4.743 33.887 1.00 94.44 857 THR A O 1
ATOM 6553 N N . ASP A 1 858 ? -32.724 3.011 32.500 1.00 97.75 858 ASP A N 1
ATOM 6554 C CA . ASP A 1 858 ? -31.417 3.447 32.013 1.00 97.75 858 ASP A CA 1
ATOM 6555 C C . ASP A 1 858 ? -31.487 3.648 30.494 1.00 97.75 858 ASP A C 1
ATOM 6557 O O . ASP A 1 858 ? -32.566 3.569 29.896 1.00 97.75 858 ASP A O 1
ATOM 6561 N N . HIS A 1 859 ? -30.364 3.972 29.865 1.00 98.19 859 HIS A N 1
ATOM 6562 C CA . HIS A 1 859 ? -30.289 4.273 28.447 1.00 98.19 859 HIS A CA 1
ATOM 6563 C C . HIS A 1 859 ? -29.027 3.669 27.826 1.00 98.19 859 HIS A C 1
ATOM 6565 O O . HIS A 1 859 ? -28.000 3.499 28.481 1.00 98.19 859 HIS A O 1
ATOM 6571 N N . ILE A 1 860 ? -29.098 3.385 26.530 1.00 98.25 860 ILE A N 1
ATOM 6572 C CA . ILE A 1 860 ? -27.933 3.115 25.689 1.00 98.25 860 ILE A CA 1
ATOM 6573 C C . ILE A 1 860 ? -27.943 4.086 24.512 1.00 98.25 860 ILE A C 1
ATOM 6575 O O . ILE A 1 860 ? -29.006 4.541 24.076 1.00 98.25 860 ILE A O 1
ATOM 6579 N N . GLY A 1 861 ? -26.767 4.402 23.983 1.00 97.88 861 GLY A N 1
ATOM 6580 C CA . GLY A 1 861 ? -26.653 5.114 22.719 1.00 97.88 861 GLY A CA 1
ATOM 6581 C C . GLY A 1 861 ? -25.988 4.266 21.647 1.00 97.88 861 GLY A C 1
ATOM 6582 O O . GLY A 1 861 ? -25.380 3.239 21.931 1.00 97.88 861 GLY A O 1
ATOM 6583 N N . GLY A 1 862 ? -26.079 4.715 20.405 1.00 98.25 862 GLY A N 1
ATOM 6584 C CA . GLY A 1 862 ? -25.349 4.129 19.289 1.00 98.25 862 GLY A CA 1
ATOM 6585 C C . GLY A 1 862 ? -25.008 5.188 18.257 1.00 98.25 862 GLY A C 1
ATOM 6586 O O . GLY A 1 862 ? -25.715 6.191 18.160 1.00 98.25 862 GLY A O 1
ATOM 6587 N N . PHE A 1 863 ? -23.947 4.967 17.487 1.00 98.75 863 PHE A N 1
ATOM 6588 C CA . PHE A 1 863 ? -23.550 5.860 16.404 1.00 98.75 863 PHE A CA 1
ATOM 6589 C C . PHE A 1 863 ? -23.007 5.119 15.183 1.00 98.75 863 PHE A C 1
ATOM 6591 O O . PHE A 1 863 ? -22.516 3.994 15.280 1.00 98.75 863 PHE A O 1
ATOM 6598 N N . CYS A 1 864 ? -23.072 5.792 14.038 1.00 98.75 864 CYS A N 1
ATOM 6599 C CA . CYS A 1 864 ? -22.386 5.430 12.806 1.00 98.75 864 CYS A CA 1
ATOM 6600 C C . CYS A 1 864 ? -21.970 6.717 12.086 1.00 98.75 864 CYS A C 1
ATOM 6602 O O . CYS A 1 864 ? -22.787 7.626 11.940 1.00 98.75 864 CYS A O 1
ATOM 6604 N N . VAL A 1 865 ? -20.714 6.799 11.656 1.00 98.62 865 VAL A N 1
ATOM 6605 C CA . VAL A 1 865 ? -20.137 7.926 10.913 1.00 98.62 865 VAL A CA 1
ATOM 6606 C C . VAL A 1 865 ? -19.373 7.423 9.695 1.00 98.62 865 VAL A C 1
ATOM 6608 O O . VAL A 1 865 ? -18.789 6.342 9.745 1.00 98.62 865 VAL A O 1
ATOM 6611 N N . GLY A 1 866 ? -19.351 8.216 8.627 1.00 98.06 866 GLY A N 1
ATOM 6612 C CA . GLY A 1 866 ? -18.586 7.948 7.413 1.00 98.06 866 GLY A CA 1
ATOM 6613 C C . GLY A 1 866 ? -18.101 9.230 6.739 1.00 98.06 866 GLY A C 1
ATOM 6614 O O . GLY A 1 866 ? -18.772 10.268 6.780 1.00 98.06 866 GLY A O 1
ATOM 6615 N N . ILE A 1 867 ? -16.924 9.148 6.118 1.00 98.38 867 ILE A N 1
ATOM 6616 C CA . ILE A 1 867 ? -16.363 10.190 5.252 1.00 98.38 867 ILE A CA 1
ATOM 6617 C C . ILE A 1 867 ? -16.458 9.714 3.801 1.00 98.38 867 ILE A C 1
ATOM 6619 O O . ILE A 1 867 ? -15.859 8.711 3.423 1.00 98.38 867 ILE A O 1
ATOM 6623 N N . HIS A 1 868 ? -17.221 10.438 2.986 1.00 97.62 868 HIS A N 1
ATOM 6624 C CA . HIS A 1 868 ? -17.465 10.116 1.577 1.00 97.62 868 HIS A CA 1
ATOM 6625 C C . HIS A 1 868 ? -16.595 10.982 0.660 1.00 97.62 868 HIS A C 1
ATOM 6627 O O . HIS A 1 868 ? -16.306 12.128 1.008 1.00 97.62 868 HIS A O 1
ATOM 6633 N N . GLY A 1 869 ? -16.221 10.464 -0.516 1.00 95.94 869 GLY A N 1
ATOM 6634 C CA . GLY A 1 869 ? -15.411 11.169 -1.524 1.00 95.94 869 GLY A CA 1
ATOM 6635 C C . GLY A 1 869 ? -13.914 10.827 -1.506 1.00 95.94 869 GLY A C 1
ATOM 6636 O O . GLY A 1 869 ? -13.171 11.262 -2.387 1.00 95.94 869 GLY A O 1
ATOM 6637 N N . ALA A 1 870 ? -13.450 10.064 -0.509 1.00 94.44 870 ALA A N 1
ATOM 6638 C CA . ALA A 1 870 ? -12.036 9.727 -0.340 1.00 94.44 870 ALA A CA 1
ATOM 6639 C C . ALA A 1 870 ? -11.495 8.825 -1.457 1.00 94.44 870 ALA A C 1
ATOM 6641 O O . ALA A 1 870 ? -10.424 9.102 -1.996 1.00 94.44 870 ALA A O 1
ATOM 6642 N N . ASP A 1 871 ? -12.238 7.783 -1.835 1.00 90.31 871 ASP A N 1
ATOM 6643 C CA . ASP A 1 871 ? -11.818 6.845 -2.880 1.00 90.31 871 ASP A CA 1
ATOM 6644 C C . ASP A 1 871 ? -11.849 7.484 -4.269 1.00 90.31 871 ASP A C 1
ATOM 6646 O O . ASP A 1 871 ? -10.951 7.253 -5.080 1.00 90.31 871 ASP A O 1
ATOM 6650 N N . GLU A 1 872 ? -12.857 8.310 -4.552 1.00 93.88 872 GLU A N 1
ATOM 6651 C CA . GLU A 1 872 ? -12.950 9.076 -5.794 1.00 93.88 872 GLU A CA 1
ATOM 6652 C C . GLU A 1 872 ? -11.773 10.041 -5.925 1.00 93.88 872 GLU A C 1
ATOM 6654 O O . GLU A 1 872 ? -11.127 10.085 -6.972 1.00 93.88 872 GLU A O 1
ATOM 6659 N N . PHE A 1 873 ? -11.448 10.767 -4.852 1.00 95.00 873 PHE A N 1
ATOM 6660 C CA . PHE A 1 873 ? -10.344 11.717 -4.883 1.00 95.00 873 PHE A CA 1
ATOM 6661 C C . PHE A 1 873 ? -8.978 11.019 -4.954 1.00 95.00 873 PHE A C 1
ATOM 6663 O O . PHE A 1 873 ? -8.106 11.451 -5.707 1.00 95.00 873 PHE A O 1
ATOM 6670 N N . ALA A 1 874 ? -8.795 9.900 -4.246 1.00 90.94 874 ALA A N 1
ATOM 6671 C CA . ALA A 1 874 ? -7.572 9.104 -4.329 1.00 90.94 874 ALA A CA 1
ATOM 6672 C C . ALA A 1 874 ? -7.320 8.576 -5.755 1.00 90.94 874 ALA A C 1
ATOM 6674 O O . ALA A 1 874 ? -6.189 8.642 -6.236 1.00 90.94 874 ALA A O 1
ATOM 6675 N N . LYS A 1 875 ? -8.373 8.144 -6.468 1.00 88.81 875 LYS A N 1
ATOM 6676 C CA . LYS A 1 875 ? -8.272 7.676 -7.864 1.00 88.81 875 LYS A CA 1
ATOM 6677 C C . LYS A 1 875 ? -7.770 8.746 -8.832 1.00 88.81 875 LYS A C 1
ATOM 6679 O O . LYS A 1 875 ? -7.107 8.407 -9.808 1.00 88.81 875 LYS A O 1
ATOM 6684 N N . GLU A 1 876 ? -8.060 10.023 -8.586 1.00 93.44 876 GLU A N 1
ATOM 6685 C CA . GLU A 1 876 ? -7.515 11.112 -9.408 1.00 93.44 876 GLU A CA 1
ATOM 6686 C C . GLU A 1 876 ? -5.994 11.220 -9.266 1.00 93.44 876 GLU A C 1
ATOM 6688 O O . GLU A 1 876 ? -5.297 11.429 -10.259 1.00 93.44 876 GLU A O 1
ATOM 6693 N N . PHE A 1 877 ? -5.468 11.022 -8.054 1.00 88.81 877 PHE A N 1
ATOM 6694 C CA . PHE A 1 877 ? -4.025 10.975 -7.828 1.00 88.81 877 PHE A CA 1
ATOM 6695 C C . PHE A 1 877 ? -3.394 9.715 -8.425 1.00 88.81 877 PHE A C 1
ATOM 6697 O O . PHE A 1 877 ? -2.331 9.807 -9.037 1.00 88.81 877 PHE A O 1
ATOM 6704 N N . ASP A 1 878 ? -4.059 8.561 -8.336 1.00 78.12 878 ASP A N 1
ATOM 6705 C CA . ASP A 1 878 ? -3.585 7.328 -8.974 1.00 78.12 878 ASP A CA 1
ATOM 6706 C C . ASP A 1 878 ? -3.499 7.471 -10.502 1.00 78.12 878 ASP A C 1
ATOM 6708 O O . ASP A 1 878 ? -2.494 7.082 -11.104 1.00 78.12 878 ASP A O 1
ATOM 6712 N N . ALA A 1 879 ? -4.510 8.090 -11.125 1.00 81.62 879 ALA A N 1
ATOM 6713 C CA . ALA A 1 879 ? -4.520 8.403 -12.555 1.00 81.62 879 ALA A CA 1
ATOM 6714 C C . ALA A 1 879 ? -3.418 9.403 -12.947 1.00 81.62 879 ALA A C 1
ATOM 6716 O O . ALA A 1 879 ? -2.895 9.339 -14.057 1.00 81.62 879 ALA A O 1
ATOM 6717 N N . ALA A 1 880 ? -3.033 10.291 -12.028 1.00 80.94 880 ALA A N 1
ATOM 6718 C CA . ALA A 1 880 ? -1.904 11.205 -12.177 1.00 80.94 880 ALA A CA 1
ATOM 6719 C C . ALA A 1 880 ? -0.547 10.584 -11.777 1.00 80.94 880 ALA A C 1
ATOM 6721 O O . ALA A 1 880 ? 0.454 11.296 -11.720 1.00 80.94 880 ALA A O 1
ATOM 6722 N N . HIS A 1 881 ? -0.495 9.275 -11.497 1.00 77.50 881 HIS A N 1
ATOM 6723 C CA . HIS A 1 881 ? 0.695 8.556 -11.028 1.00 77.50 881 HIS A CA 1
ATOM 6724 C C . HIS A 1 881 ? 1.307 9.113 -9.727 1.00 77.50 881 HIS A C 1
ATOM 6726 O O . HIS A 1 881 ? 2.511 8.986 -9.497 1.00 77.50 881 HIS A O 1
ATOM 6732 N N . ASP A 1 882 ? 0.478 9.672 -8.843 1.00 80.25 882 ASP A N 1
ATOM 6733 C CA . ASP A 1 882 ? 0.867 10.229 -7.546 1.00 80.25 882 ASP A CA 1
ATOM 6734 C C . ASP A 1 882 ? 0.343 9.374 -6.373 1.00 80.25 882 ASP A C 1
ATOM 6736 O O . ASP A 1 882 ? -0.607 9.743 -5.675 1.00 80.25 882 ASP A O 1
ATOM 6740 N N . PRO A 1 883 ? 0.970 8.214 -6.105 1.00 79.06 883 PRO A N 1
ATOM 6741 C CA . PRO A 1 883 ? 0.531 7.340 -5.022 1.00 79.06 883 PRO A CA 1
ATOM 6742 C C . PRO A 1 883 ? 0.695 7.978 -3.635 1.00 79.06 883 PRO A C 1
ATOM 6744 O O . PRO A 1 883 ? 0.030 7.561 -2.688 1.00 79.06 883 PRO A O 1
ATOM 6747 N N . TYR A 1 884 ? 1.571 8.982 -3.500 1.00 85.00 884 TYR A N 1
ATOM 6748 C CA . TYR A 1 884 ? 1.779 9.688 -2.241 1.00 85.00 884 TYR A CA 1
ATOM 6749 C C . TYR A 1 884 ? 0.503 10.407 -1.815 1.00 85.00 884 TYR A C 1
ATOM 6751 O O . TYR A 1 884 ? 0.004 10.174 -0.713 1.00 85.00 884 TYR A O 1
ATOM 6759 N N . HIS A 1 885 ? -0.065 11.221 -2.705 1.00 90.75 885 HIS A N 1
ATOM 6760 C CA . HIS A 1 885 ? -1.299 11.937 -2.407 1.00 90.75 885 HIS A CA 1
ATOM 6761 C C . HIS A 1 885 ? -2.525 11.018 -2.376 1.00 90.75 885 HIS A C 1
ATOM 6763 O O . HIS A 1 885 ? -3.430 11.264 -1.578 1.00 90.75 885 HIS A O 1
ATOM 6769 N N . GLY A 1 886 ? -2.541 9.927 -3.152 1.00 89.88 886 GLY A N 1
ATOM 6770 C CA . GLY A 1 886 ? -3.584 8.898 -3.050 1.00 89.88 886 GLY A CA 1
ATOM 6771 C C . GLY A 1 886 ? -3.658 8.280 -1.646 1.00 89.88 886 GLY A C 1
ATOM 6772 O O . GLY A 1 886 ? -4.722 8.264 -1.023 1.00 89.88 886 GLY A O 1
ATOM 6773 N N . ILE A 1 887 ? -2.515 7.855 -1.093 1.00 87.81 887 ILE A N 1
ATOM 6774 C CA . ILE A 1 887 ? -2.431 7.317 0.277 1.00 87.81 887 ILE A CA 1
ATOM 6775 C C . ILE A 1 887 ? -2.725 8.400 1.318 1.00 87.81 887 ILE A C 1
ATOM 6777 O O . ILE A 1 887 ? -3.468 8.150 2.267 1.00 87.81 887 ILE A O 1
ATOM 6781 N N . LEU A 1 888 ? -2.181 9.608 1.138 1.00 93.38 888 LEU A N 1
ATOM 6782 C CA . LEU A 1 888 ? -2.408 10.732 2.048 1.00 93.38 888 LEU A CA 1
ATOM 6783 C C . LEU A 1 888 ? -3.901 11.072 2.161 1.00 93.38 888 LEU A C 1
ATOM 6785 O O . LEU A 1 888 ? -4.394 11.281 3.266 1.00 93.38 888 LEU A O 1
ATOM 6789 N N . THR A 1 889 ? -4.624 11.050 1.039 1.00 96.00 889 THR A N 1
ATOM 6790 C CA . THR A 1 889 ? -6.076 11.280 0.966 1.00 96.00 889 THR A CA 1
ATOM 6791 C C . THR A 1 889 ? -6.844 10.269 1.812 1.00 96.00 889 THR A C 1
ATOM 6793 O O . THR A 1 889 ? -7.657 10.666 2.648 1.00 96.00 889 THR A O 1
ATOM 6796 N N . LYS A 1 890 ? -6.546 8.973 1.655 1.00 92.75 890 LYS A N 1
ATOM 6797 C CA . LYS A 1 890 ? -7.183 7.901 2.436 1.00 92.75 890 LYS A CA 1
ATOM 6798 C C . LYS A 1 890 ? -6.841 7.991 3.926 1.00 92.75 890 LYS A C 1
ATOM 6800 O O . LYS A 1 890 ? -7.731 7.935 4.767 1.00 92.75 890 LYS A O 1
ATOM 6805 N N . ALA A 1 891 ? -5.571 8.224 4.264 1.00 93.44 891 ALA A N 1
ATOM 6806 C CA . ALA A 1 891 ? -5.135 8.368 5.654 1.00 93.44 891 ALA A CA 1
ATOM 6807 C C . ALA A 1 891 ? -5.802 9.567 6.356 1.00 93.44 891 ALA A C 1
ATOM 6809 O O . ALA A 1 891 ? -6.176 9.472 7.526 1.00 93.44 891 ALA A O 1
ATOM 6810 N N . VAL A 1 892 ? -5.977 10.690 5.649 1.00 97.12 892 VAL A N 1
ATOM 6811 C CA . VAL A 1 892 ? -6.700 11.869 6.150 1.00 97.12 892 VAL A CA 1
ATOM 6812 C C . VAL A 1 892 ? -8.192 11.574 6.325 1.00 97.12 892 VAL A C 1
ATOM 6814 O O . VAL A 1 892 ? -8.761 11.962 7.344 1.00 97.12 892 VAL A O 1
ATOM 6817 N N . ALA A 1 893 ? -8.824 10.868 5.385 1.00 97.44 893 ALA A N 1
ATOM 6818 C CA . ALA A 1 893 ? -10.223 10.464 5.511 1.00 97.44 893 ALA A CA 1
ATOM 6819 C C . ALA A 1 893 ? -10.456 9.574 6.746 1.00 97.44 893 ALA A C 1
ATOM 6821 O O . ALA A 1 893 ? -11.383 9.832 7.513 1.00 97.44 893 ALA A O 1
ATOM 6822 N N . ASP A 1 894 ? -9.563 8.617 7.018 1.00 95.44 894 ASP A N 1
ATOM 6823 C CA . ASP A 1 894 ? -9.618 7.791 8.233 1.00 95.44 894 ASP A CA 1
ATOM 6824 C C . ASP A 1 894 ? -9.479 8.633 9.506 1.00 95.44 894 ASP A C 1
ATOM 6826 O O . ASP A 1 894 ? -10.195 8.420 10.485 1.00 95.44 894 ASP A O 1
ATOM 6830 N N . ARG A 1 895 ? -8.575 9.624 9.507 1.00 96.38 895 ARG A N 1
ATOM 6831 C CA . ARG A 1 895 ? -8.446 10.552 10.640 1.00 96.38 895 ARG A CA 1
ATOM 6832 C C . ARG A 1 895 ? -9.708 11.375 10.858 1.00 96.38 895 ARG A C 1
ATOM 6834 O O . ARG A 1 895 ? -10.094 11.576 12.005 1.00 96.38 895 ARG A O 1
ATOM 6841 N N . LEU A 1 896 ? -10.352 11.822 9.783 1.00 98.00 896 LEU A N 1
ATOM 6842 C CA . LEU A 1 896 ? -11.615 12.551 9.855 1.00 98.00 896 LEU A CA 1
ATOM 6843 C C . LEU A 1 896 ? -12.761 11.664 10.352 1.00 98.00 896 LEU A C 1
ATOM 6845 O O . LEU A 1 896 ? -13.586 12.151 11.115 1.00 98.00 896 LEU A O 1
ATOM 6849 N N . ALA A 1 897 ? -12.806 10.380 9.984 1.00 97.75 897 ALA A N 1
ATOM 6850 C CA . ALA A 1 897 ? -13.817 9.444 10.481 1.00 97.75 897 ALA A CA 1
ATOM 6851 C C . ALA A 1 897 ? -13.698 9.222 12.000 1.00 97.75 897 ALA A C 1
ATOM 6853 O O . ALA A 1 897 ? -14.697 9.286 12.716 1.00 97.75 897 ALA A O 1
ATOM 6854 N N . GLU A 1 898 ? -12.475 9.045 12.507 1.00 95.81 898 GLU A N 1
ATOM 6855 C CA . GLU A 1 898 ? -12.206 8.930 13.949 1.00 95.81 898 GLU A CA 1
ATOM 6856 C C . GLU A 1 898 ? -12.493 10.240 14.695 1.00 95.81 898 GLU A C 1
ATOM 6858 O O . GLU A 1 898 ? -13.140 10.244 15.745 1.00 95.81 898 GLU A O 1
ATOM 6863 N N . ALA A 1 899 ? -12.089 11.374 14.118 1.00 96.12 899 ALA A N 1
ATOM 6864 C CA . ALA A 1 899 ? -12.429 12.695 14.636 1.00 96.12 899 ALA A CA 1
ATOM 6865 C C . ALA A 1 899 ? -13.952 12.904 14.691 1.00 96.12 899 ALA A C 1
ATOM 6867 O O . ALA A 1 899 ? -14.471 13.506 15.631 1.00 96.12 899 ALA A O 1
ATOM 6868 N N . PHE A 1 900 ? -14.687 12.362 13.716 1.00 97.94 900 PHE A N 1
ATOM 6869 C CA . PHE A 1 900 ? -16.141 12.417 13.687 1.00 97.94 900 PHE A CA 1
ATOM 6870 C C . PHE A 1 900 ? -16.781 11.550 14.768 1.00 97.94 900 PHE A C 1
ATOM 6872 O O . PHE A 1 900 ? -17.755 11.976 15.387 1.00 97.94 900 PHE A O 1
ATOM 6879 N N . ALA A 1 901 ? -16.217 10.374 15.047 1.00 97.19 901 ALA A N 1
ATOM 6880 C CA . ALA A 1 901 ? -16.648 9.537 16.160 1.00 97.19 901 ALA A CA 1
ATOM 6881 C C . ALA A 1 901 ? -16.453 10.246 17.511 1.00 97.19 901 ALA A C 1
ATOM 6883 O O . ALA A 1 901 ? -17.358 10.217 18.348 1.00 97.19 901 ALA A O 1
ATOM 6884 N N . GLU A 1 902 ? -15.318 10.926 17.713 1.00 95.00 902 GLU A N 1
ATOM 6885 C CA . GLU A 1 902 ? -15.061 11.721 18.922 1.00 95.00 902 GLU A CA 1
ATOM 6886 C C . GLU A 1 902 ? -16.019 12.917 19.028 1.00 95.00 902 GLU A C 1
ATOM 6888 O O . GLU A 1 902 ? -16.629 13.133 20.078 1.00 95.00 902 GLU A O 1
ATOM 6893 N N . TYR A 1 903 ? -16.225 13.644 17.925 1.00 95.25 903 TYR A N 1
ATOM 6894 C CA . TYR A 1 903 ? -17.175 14.753 17.861 1.00 95.25 903 TYR A CA 1
ATOM 6895 C C . TYR A 1 903 ? -18.608 14.294 18.179 1.00 95.25 903 TYR A C 1
ATOM 6897 O O . TYR A 1 903 ? -19.249 14.878 19.056 1.00 95.25 903 TYR A O 1
ATOM 6905 N N . LEU A 1 904 ? -19.112 13.225 17.542 1.00 96.75 904 LEU A N 1
ATOM 6906 C CA . LEU A 1 904 ? -20.450 12.685 17.834 1.00 96.75 904 LEU A CA 1
ATOM 6907 C C . LEU A 1 904 ? -20.559 12.179 19.264 1.00 96.75 904 LEU A C 1
ATOM 6909 O O . LEU A 1 904 ? -21.605 12.368 19.883 1.00 96.75 904 LEU A O 1
ATOM 6913 N N . HIS A 1 905 ? -19.503 11.566 19.800 1.00 96.38 905 HIS A N 1
ATOM 6914 C CA . HIS A 1 905 ? -19.515 11.126 21.184 1.00 96.38 905 HIS A CA 1
ATOM 6915 C C . HIS A 1 905 ? -19.692 12.328 22.111 1.00 96.38 905 HIS A C 1
ATOM 6917 O O . HIS A 1 905 ? -20.590 12.305 22.946 1.00 96.38 905 HIS A O 1
ATOM 6923 N N . GLN A 1 906 ? -18.949 13.418 21.909 1.00 94.81 906 GLN A N 1
ATOM 6924 C CA . GLN A 1 906 ? -19.152 14.647 22.677 1.00 94.81 906 GLN A CA 1
ATOM 6925 C C . GLN A 1 906 ? -20.583 15.195 22.537 1.00 94.81 906 GLN A C 1
ATOM 6927 O O . GLN A 1 906 ? -21.221 15.507 23.545 1.00 94.81 906 GLN A O 1
ATOM 6932 N N . GLN A 1 907 ? -21.130 15.252 21.316 1.00 95.56 907 GLN A N 1
ATOM 6933 C CA . GLN A 1 907 ? -22.520 15.682 21.103 1.00 95.56 907 GLN A CA 1
ATOM 6934 C C . GLN A 1 907 ? -23.525 14.781 21.838 1.00 95.56 907 GLN A C 1
ATOM 6936 O O . GLN A 1 907 ? -24.508 15.275 22.398 1.00 95.56 907 GLN A O 1
ATOM 6941 N N . ALA A 1 908 ? -23.275 13.471 21.880 1.00 96.38 908 ALA A N 1
ATOM 6942 C CA . ALA A 1 908 ? -24.080 12.525 22.635 1.00 96.38 908 ALA A CA 1
ATOM 6943 C C . ALA A 1 908 ? -23.965 12.774 24.145 1.00 96.38 908 ALA A C 1
ATOM 6945 O O . ALA A 1 908 ? -25.000 12.837 24.801 1.00 96.38 908 ALA A O 1
ATOM 6946 N N . ARG A 1 909 ? -22.764 13.007 24.697 1.00 95.69 909 ARG A N 1
ATOM 6947 C CA . ARG A 1 909 ? -22.565 13.307 26.131 1.00 95.69 909 ARG A CA 1
ATOM 6948 C C . ARG A 1 909 ? -23.277 14.598 26.554 1.00 95.69 909 ARG A C 1
ATOM 6950 O O . ARG A 1 909 ? -23.962 14.606 27.579 1.00 95.69 909 ARG A O 1
ATOM 6957 N N . PHE A 1 910 ? -23.227 15.645 25.721 1.00 95.31 910 PHE A N 1
ATOM 6958 C CA . PHE A 1 910 ? -24.013 16.870 25.924 1.00 95.31 910 PHE A CA 1
ATOM 6959 C C . PHE A 1 910 ? -25.516 16.597 25.904 1.00 95.31 910 PHE A C 1
ATOM 6961 O O . PHE A 1 910 ? -26.248 17.030 26.794 1.00 95.31 910 PHE A O 1
ATOM 6968 N N . ALA A 1 911 ? -25.997 15.861 24.901 1.00 95.56 911 ALA A N 1
ATOM 6969 C CA . ALA A 1 911 ? -27.418 15.574 24.777 1.00 95.56 911 ALA A CA 1
ATOM 6970 C C . ALA A 1 911 ? -27.936 14.624 25.867 1.00 95.56 911 ALA A C 1
ATOM 6972 O O . ALA A 1 911 ? -29.116 14.691 26.217 1.00 95.56 911 ALA A O 1
ATOM 6973 N N . TRP A 1 912 ? -27.074 13.764 26.405 1.00 95.94 912 TRP A N 1
ATOM 6974 C CA . TRP A 1 912 ? -27.381 12.860 27.510 1.00 95.94 912 TRP A CA 1
ATOM 6975 C C . TRP A 1 912 ? -27.350 13.569 28.874 1.00 95.94 912 TRP A C 1
ATOM 6977 O O . TRP A 1 912 ? -27.923 13.085 29.844 1.00 95.94 912 TRP A O 1
ATOM 6987 N N . GLY A 1 913 ? -26.727 14.748 28.943 1.00 91.56 913 GLY A N 1
ATOM 6988 C CA . GLY A 1 913 ? -26.790 15.645 30.095 1.00 91.56 913 GLY A CA 1
ATOM 6989 C C . GLY A 1 913 ? -25.756 15.376 31.187 1.00 91.56 913 GLY A C 1
ATOM 6990 O O . GLY A 1 913 ? -25.854 15.976 32.256 1.00 91.56 913 GLY A O 1
ATOM 6991 N N . TYR A 1 914 ? -24.768 14.512 30.935 1.00 90.81 914 TYR A N 1
ATOM 6992 C CA . TYR A 1 914 ? -23.675 14.234 31.877 1.00 90.81 914 TYR A CA 1
ATOM 6993 C C . TYR A 1 914 ? -22.345 14.916 31.516 1.00 90.81 914 TYR A C 1
ATOM 6995 O O . TYR A 1 914 ? -21.352 14.715 32.212 1.00 90.81 914 TYR A O 1
ATOM 7003 N N . GLU A 1 915 ? -22.337 15.744 30.470 1.00 91.38 915 GLU A N 1
ATOM 7004 C CA . GLU A 1 915 ? -21.280 16.709 30.148 1.00 91.38 915 GLU A CA 1
ATOM 7005 C C . GLU A 1 915 ? -21.928 18.042 29.740 1.00 91.38 915 GLU A C 1
ATOM 7007 O O . GLU A 1 915 ? -22.992 18.047 29.112 1.00 91.38 915 GLU A O 1
ATOM 7012 N N . LYS A 1 916 ? -21.304 19.177 30.071 1.00 89.25 916 LYS A N 1
ATOM 7013 C CA . LYS A 1 916 ? -21.694 20.510 29.593 1.00 89.25 916 LYS A CA 1
ATOM 7014 C C . LYS A 1 916 ? -20.641 21.088 28.638 1.00 89.25 916 LYS A C 1
ATOM 7016 O O . LYS A 1 916 ? -19.452 20.797 28.781 1.00 89.25 916 LYS A O 1
ATOM 7021 N N . PRO A 1 917 ? -21.041 21.951 27.683 1.00 86.12 917 PRO A N 1
ATOM 7022 C CA . PRO A 1 917 ? -20.088 22.633 26.812 1.00 86.12 917 PRO A CA 1
ATOM 7023 C C . PRO A 1 917 ? -19.026 23.400 27.612 1.00 86.12 917 PRO A C 1
ATOM 7025 O O . PRO A 1 917 ? -19.365 24.255 28.429 1.00 86.12 917 PRO A O 1
ATOM 7028 N N . GLY A 1 918 ? -17.752 23.108 27.344 1.00 80.31 918 GLY A N 1
ATOM 7029 C CA . GLY A 1 918 ? -16.605 23.732 28.011 1.00 80.31 918 GLY A CA 1
ATOM 7030 C C . GLY A 1 918 ? -16.046 22.971 29.218 1.00 80.31 918 GLY A C 1
ATOM 7031 O O . GLY A 1 918 ? -15.044 23.419 29.767 1.00 80.31 918 GLY A O 1
ATOM 7032 N N . ASP A 1 919 ? -16.634 21.832 29.607 1.00 82.69 919 ASP A N 1
ATOM 7033 C CA . ASP A 1 919 ? -16.123 21.011 30.719 1.00 82.69 919 ASP A CA 1
ATOM 7034 C C . ASP A 1 919 ? -14.751 20.375 30.413 1.00 82.69 919 ASP A C 1
ATOM 7036 O O . ASP A 1 919 ? -13.949 20.178 31.325 1.00 82.69 919 ASP A O 1
ATOM 7040 N N . PHE A 1 920 ? -14.456 20.094 29.137 1.00 81.69 920 PHE A N 1
ATOM 7041 C CA . PHE A 1 920 ? -13.202 19.478 28.690 1.00 81.69 920 PHE A CA 1
ATOM 7042 C C . PHE A 1 920 ? -12.546 20.265 27.553 1.00 81.69 920 PHE A C 1
ATOM 7044 O O . PHE A 1 920 ? -13.227 20.779 26.661 1.00 81.69 920 PHE A O 1
ATOM 7051 N N . ALA A 1 921 ? -11.211 20.315 27.549 1.00 75.56 921 ALA A N 1
ATOM 7052 C CA . ALA A 1 921 ? -10.444 20.757 26.387 1.00 75.56 921 ALA A CA 1
ATOM 7053 C C . ALA A 1 921 ? -10.272 19.598 25.384 1.00 75.56 921 ALA A C 1
ATOM 7055 O O . ALA A 1 921 ? -10.285 18.432 25.776 1.00 75.56 921 ALA A O 1
ATOM 7056 N N . ASN A 1 922 ? -10.011 19.882 24.099 1.00 70.19 922 ASN A N 1
ATOM 7057 C CA . ASN A 1 922 ? -9.795 18.827 23.086 1.00 70.19 922 ASN A CA 1
ATOM 7058 C C . ASN A 1 922 ? -8.688 17.830 23.477 1.00 70.19 922 ASN A C 1
ATOM 7060 O O . ASN A 1 922 ? -8.786 16.642 23.182 1.00 70.19 922 ASN A O 1
ATOM 7064 N N . ALA A 1 923 ? -7.650 18.284 24.186 1.00 69.94 923 ALA A N 1
ATOM 7065 C CA . ALA A 1 923 ? -6.584 17.406 24.669 1.00 69.94 923 ALA A CA 1
ATOM 7066 C C . ALA A 1 923 ? -7.068 16.364 25.698 1.00 69.94 923 ALA A C 1
ATOM 7068 O O . ALA A 1 923 ? -6.480 15.285 25.787 1.00 69.94 923 ALA A O 1
ATOM 7069 N N . ASP A 1 924 ? -8.119 16.670 26.462 1.00 75.62 924 ASP A N 1
ATOM 7070 C CA . ASP A 1 924 ? -8.742 15.737 27.405 1.00 75.62 924 ASP A CA 1
ATOM 7071 C C . ASP A 1 924 ? -9.643 14.735 26.677 1.00 75.62 924 ASP A C 1
ATOM 7073 O O . ASP A 1 924 ? -9.682 13.566 27.059 1.00 75.62 924 ASP A O 1
ATOM 7077 N N . LEU A 1 925 ? -10.281 15.159 25.576 1.00 75.25 925 LEU A N 1
ATOM 7078 C CA . LEU A 1 925 ? -11.066 14.283 24.700 1.00 75.25 925 LEU A CA 1
ATOM 7079 C C . LEU A 1 925 ? -10.198 13.198 24.052 1.00 75.25 925 LEU A C 1
ATOM 7081 O O . LEU A 1 925 ? -10.537 12.021 24.115 1.00 75.25 925 LEU A O 1
ATOM 7085 N N . ILE A 1 926 ? -9.035 13.577 23.507 1.00 70.88 926 ILE A N 1
ATOM 7086 C CA . ILE A 1 926 ? -8.084 12.633 22.887 1.00 70.88 926 ILE A CA 1
ATOM 7087 C C . ILE A 1 926 ? -7.553 11.614 23.910 1.00 70.88 926 ILE A C 1
ATOM 7089 O O . ILE A 1 926 ? -7.255 10.474 23.564 1.00 70.88 926 ILE A O 1
ATOM 7093 N N . LYS A 1 927 ? -7.436 12.005 25.185 1.00 75.06 927 LYS A N 1
ATOM 7094 C CA . LYS A 1 927 ? -7.021 11.106 26.276 1.00 75.06 927 LYS A CA 1
ATOM 7095 C C . LYS A 1 927 ? -8.166 10.267 26.843 1.00 75.06 927 LYS A C 1
ATOM 7097 O O . LYS A 1 927 ? -7.931 9.521 27.788 1.00 75.06 927 LYS A O 1
ATOM 7102 N N . GLU A 1 928 ? -9.372 10.412 26.298 1.00 79.81 928 GLU A N 1
ATOM 7103 C CA . GLU A 1 928 ? -10.599 9.780 26.784 1.00 79.81 928 GLU A CA 1
ATOM 7104 C C . GLU A 1 928 ? -10.890 10.076 28.268 1.00 79.81 928 GLU A C 1
ATOM 7106 O O . GLU A 1 928 ? -11.497 9.275 28.976 1.00 79.81 928 GLU A O 1
ATOM 7111 N N . ASN A 1 929 ? -10.467 11.247 28.759 1.00 84.19 929 ASN A N 1
ATOM 7112 C CA . ASN A 1 929 ? -10.652 11.666 30.150 1.00 84.19 929 ASN A CA 1
ATOM 7113 C C . ASN A 1 929 ? -12.066 12.226 30.389 1.00 84.19 929 ASN A C 1
ATOM 7115 O O . ASN A 1 929 ? -12.225 13.325 30.914 1.00 84.19 929 ASN A O 1
ATOM 7119 N N . TYR A 1 930 ? -13.099 11.478 30.010 1.00 89.88 930 TYR A N 1
ATOM 7120 C CA . TYR A 1 930 ? -14.507 11.820 30.227 1.00 89.88 930 TYR A CA 1
ATOM 7121 C C . TYR A 1 930 ? -15.289 10.628 30.784 1.00 89.88 930 TYR A C 1
ATOM 7123 O O . TYR A 1 930 ? -14.841 9.484 30.766 1.00 89.88 930 TYR A O 1
ATOM 7131 N N . ARG A 1 931 ? -16.494 10.900 31.292 1.00 92.94 931 ARG A N 1
ATOM 7132 C CA . ARG A 1 931 ? -17.449 9.869 31.709 1.00 92.94 931 ARG A CA 1
ATOM 7133 C C . ARG A 1 931 ? -17.977 9.104 30.489 1.00 92.94 931 ARG A C 1
ATOM 7135 O O . ARG A 1 931 ? -18.416 9.723 29.521 1.00 92.94 931 ARG A O 1
ATOM 7142 N N . GLY A 1 932 ? -18.050 7.780 30.607 1.00 94.69 932 GLY A N 1
ATOM 7143 C CA . GLY A 1 932 ? -18.648 6.901 29.602 1.00 94.69 932 GLY A CA 1
ATOM 7144 C C . GLY A 1 932 ? -17.660 6.368 28.561 1.00 94.69 932 GLY A C 1
ATOM 7145 O O . GLY A 1 932 ? -16.545 6.861 28.421 1.00 94.69 932 GLY A O 1
ATOM 7146 N N . ILE A 1 933 ? -18.085 5.345 27.820 1.00 96.81 933 ILE A N 1
ATOM 7147 C CA . ILE A 1 933 ? -17.292 4.673 26.774 1.00 96.81 933 ILE A CA 1
ATOM 7148 C C . ILE A 1 933 ? -18.103 4.499 25.490 1.00 96.81 933 ILE A C 1
ATOM 7150 O O . ILE A 1 933 ? -19.334 4.561 25.513 1.00 96.81 933 ILE A O 1
ATOM 7154 N N . ARG A 1 934 ? -17.409 4.231 24.375 1.00 97.19 934 ARG A N 1
ATOM 7155 C CA . ARG A 1 934 ? -18.013 4.052 23.046 1.00 97.19 934 ARG A CA 1
ATOM 7156 C C . ARG A 1 934 ? -17.628 2.736 22.319 1.00 97.19 934 ARG A C 1
ATOM 7158 O O . ARG A 1 934 ? -17.161 2.791 21.182 1.00 97.19 934 ARG A O 1
ATOM 7165 N N . PRO A 1 935 ? -17.737 1.548 22.950 1.00 97.19 935 PRO A N 1
ATOM 7166 C CA . PRO A 1 935 ? -17.261 0.283 22.381 1.00 97.19 935 PRO A CA 1
ATOM 7167 C C . PRO A 1 935 ? -17.895 -0.048 21.026 1.00 97.19 935 PRO A C 1
ATOM 7169 O O . PRO A 1 935 ? -19.111 0.021 20.845 1.00 97.19 935 PRO A O 1
ATOM 7172 N N . ALA A 1 936 ? -17.049 -0.469 20.088 1.00 96.81 936 ALA A N 1
ATOM 7173 C CA . ALA A 1 936 ? -17.435 -0.862 18.740 1.00 96.81 936 ALA A CA 1
ATOM 7174 C C . ALA A 1 936 ? -17.450 -2.397 18.586 1.00 96.81 936 ALA A C 1
ATOM 7176 O O . ALA A 1 936 ? -16.489 -3.055 18.997 1.00 96.81 936 ALA A O 1
ATOM 7177 N N . PRO A 1 937 ? -18.485 -2.994 17.964 1.00 96.38 937 PRO A N 1
ATOM 7178 C CA . PRO A 1 937 ? -18.476 -4.415 17.622 1.00 96.38 937 PRO A CA 1
ATOM 7179 C C . PRO A 1 937 ? -17.251 -4.821 16.786 1.00 96.38 937 PRO A C 1
ATOM 7181 O O . PRO A 1 937 ? -16.966 -4.219 15.748 1.00 96.38 937 PRO A O 1
ATOM 7184 N N . GLY A 1 938 ? -16.552 -5.871 17.208 1.00 91.06 938 GLY A N 1
ATOM 7185 C CA . GLY A 1 938 ? -15.273 -6.335 16.659 1.00 91.06 938 GLY A CA 1
ATOM 7186 C C . GLY A 1 938 ? -14.058 -5.983 17.523 1.00 91.06 938 GLY A C 1
ATOM 7187 O O . GLY A 1 938 ? -13.028 -6.648 17.435 1.00 91.06 938 GLY A O 1
ATOM 7188 N N . TYR A 1 939 ? -14.174 -4.988 18.409 1.00 92.00 939 TYR A N 1
ATOM 7189 C CA . TYR A 1 939 ? -13.126 -4.689 19.388 1.00 92.00 939 TYR A CA 1
ATOM 7190 C C . TYR A 1 939 ? -13.138 -5.702 20.540 1.00 92.00 939 TYR A C 1
ATOM 7192 O O . TYR A 1 939 ? -14.166 -6.321 20.805 1.00 92.00 939 TYR A O 1
ATOM 7200 N N . PRO A 1 940 ? -12.042 -5.838 21.310 1.00 92.19 940 PRO A N 1
ATOM 7201 C CA . PRO A 1 940 ? -11.939 -6.851 22.364 1.00 92.19 940 PRO A CA 1
ATOM 7202 C C . PRO A 1 940 ? -13.040 -6.812 23.439 1.00 92.19 940 PRO A C 1
ATOM 7204 O O . PRO A 1 940 ? -13.311 -7.838 24.056 1.00 92.19 940 PRO A O 1
ATOM 7207 N N . ALA A 1 941 ? -13.668 -5.657 23.685 1.00 94.12 941 ALA A N 1
ATOM 7208 C CA . ALA A 1 941 ? -14.780 -5.536 24.635 1.00 94.12 941 ALA A CA 1
ATOM 7209 C C . ALA A 1 941 ? -16.075 -6.187 24.129 1.00 94.12 941 ALA A C 1
ATOM 7211 O O . ALA A 1 941 ? -16.897 -6.614 24.935 1.00 94.12 941 ALA A O 1
ATOM 7212 N N . GLN A 1 942 ? -16.240 -6.265 22.806 1.00 95.31 942 GLN A N 1
ATOM 7213 C CA . GLN A 1 942 ? -17.333 -6.964 22.149 1.00 95.31 942 GLN A CA 1
ATOM 7214 C C . GLN A 1 942 ? -16.861 -7.502 20.790 1.00 95.31 942 GLN A C 1
ATOM 7216 O O . GLN A 1 942 ? -17.057 -6.843 19.768 1.00 95.31 942 GLN A O 1
ATOM 7221 N N . PRO A 1 943 ? -16.202 -8.675 20.760 1.00 94.06 943 PRO A N 1
ATOM 7222 C CA . PRO A 1 943 ? -15.512 -9.174 19.570 1.00 94.06 943 PRO A CA 1
ATOM 7223 C C . PRO A 1 943 ? -16.446 -9.619 18.440 1.00 94.06 943 PRO A C 1
ATOM 7225 O O . PRO A 1 943 ? -15.997 -9.802 17.311 1.00 94.06 943 PRO A O 1
ATOM 7228 N N . ASP A 1 944 ? -17.736 -9.797 18.722 1.00 96.12 944 ASP A N 1
ATOM 7229 C CA . ASP A 1 944 ? -18.714 -10.230 17.733 1.00 96.12 944 ASP A CA 1
ATOM 7230 C C . ASP A 1 944 ? -19.044 -9.111 16.734 1.00 96.12 944 ASP A C 1
ATOM 7232 O O . ASP A 1 944 ? -19.737 -8.138 17.041 1.00 96.12 944 ASP A O 1
ATOM 7236 N N . HIS A 1 945 ? -18.574 -9.273 15.498 1.00 95.56 945 HIS A N 1
ATOM 7237 C CA . HIS A 1 945 ? -18.842 -8.348 14.400 1.00 95.56 945 HIS A CA 1
ATOM 7238 C C . HIS A 1 945 ? -20.327 -8.276 14.007 1.00 95.56 945 HIS A C 1
ATOM 7240 O O . HIS A 1 945 ? -20.749 -7.258 13.451 1.00 95.56 945 HIS A O 1
ATOM 7246 N N . THR A 1 946 ? -21.119 -9.309 14.305 1.00 96.88 946 THR A N 1
ATOM 7247 C CA . THR A 1 946 ? -22.523 -9.430 13.881 1.00 96.88 946 THR A CA 1
ATOM 7248 C C . THR A 1 946 ? -23.502 -8.637 14.752 1.00 96.88 946 THR A C 1
ATOM 7250 O O . THR A 1 946 ? -24.704 -8.658 14.503 1.00 96.88 946 THR A O 1
ATOM 7253 N N . GLU A 1 947 ? -23.015 -7.874 15.735 1.00 98.19 947 GLU A N 1
ATOM 7254 C CA . GLU A 1 947 ? -23.820 -6.846 16.415 1.00 98.19 947 GLU A CA 1
ATOM 7255 C C . GLU A 1 947 ? -23.999 -5.576 15.556 1.00 98.19 947 GLU A C 1
ATOM 7257 O O . GLU A 1 947 ? -24.915 -4.786 15.799 1.00 98.19 947 GLU A O 1
ATOM 7262 N N . LYS A 1 948 ? -23.170 -5.364 14.515 1.00 98.31 948 LYS A N 1
ATOM 7263 C CA . LYS A 1 948 ? -23.294 -4.183 13.636 1.00 98.31 948 LYS A CA 1
ATOM 7264 C C . LYS A 1 948 ? -24.634 -4.115 12.895 1.00 98.31 948 LYS A C 1
ATOM 7266 O O . LYS A 1 948 ? -25.218 -3.038 12.909 1.00 98.31 948 LYS A O 1
ATOM 7271 N N . PRO A 1 949 ? -25.178 -5.194 12.296 1.00 98.25 949 PRO A N 1
ATOM 7272 C CA . PRO A 1 949 ? -26.511 -5.161 11.692 1.00 98.25 949 PRO A CA 1
ATOM 7273 C C . PRO A 1 949 ? -27.610 -4.689 12.648 1.00 98.25 949 PRO A C 1
ATOM 7275 O O . PRO A 1 949 ? -28.474 -3.913 12.246 1.00 98.25 949 PRO A O 1
ATOM 7278 N N . ILE A 1 950 ? -27.554 -5.098 13.921 1.00 98.25 950 ILE A N 1
ATOM 7279 C CA . ILE A 1 950 ? -28.516 -4.670 14.946 1.00 98.25 950 ILE A CA 1
ATOM 7280 C C . ILE A 1 950 ? -28.394 -3.160 15.183 1.00 98.25 950 ILE A C 1
ATOM 7282 O O . ILE A 1 950 ? -29.398 -2.446 15.191 1.00 98.25 950 ILE A O 1
ATOM 7286 N N . LEU A 1 951 ? -27.161 -2.659 15.308 1.00 98.56 951 LEU A N 1
ATOM 7287 C CA . LEU A 1 951 ? -26.874 -1.230 15.443 1.00 98.56 951 LEU A CA 1
ATOM 7288 C C . LEU A 1 951 ? -27.338 -0.429 14.219 1.00 98.56 951 LEU A C 1
ATOM 7290 O O . LEU A 1 951 ? -27.990 0.605 14.363 1.00 98.56 951 LEU A O 1
ATOM 7294 N N . PHE A 1 952 ? -27.038 -0.920 13.019 1.00 98.62 952 PHE A N 1
ATOM 7295 C CA . PHE A 1 952 ? -27.405 -0.276 11.762 1.00 98.62 952 PHE A CA 1
ATOM 7296 C C . PHE A 1 952 ? -28.924 -0.199 11.605 1.00 98.62 952 PHE A C 1
ATOM 7298 O O . PHE A 1 952 ? -29.439 0.857 11.242 1.00 98.62 952 PHE A O 1
ATOM 7305 N N . ALA A 1 953 ? -29.645 -1.269 11.948 1.00 98.31 953 ALA A N 1
ATOM 7306 C CA . ALA A 1 953 ? -31.103 -1.293 11.928 1.00 98.31 953 ALA A CA 1
ATOM 7307 C C . ALA A 1 953 ? -31.721 -0.355 12.979 1.00 98.31 953 ALA A C 1
ATOM 7309 O O . ALA A 1 953 ? -32.685 0.346 12.678 1.00 98.31 953 ALA A O 1
ATOM 7310 N N . LEU A 1 954 ? -31.163 -0.303 14.196 1.00 98.19 954 LEU A N 1
ATOM 7311 C CA . LEU A 1 954 ? -31.639 0.595 15.255 1.00 98.19 954 LEU A CA 1
ATOM 7312 C C . LEU A 1 954 ? -31.514 2.071 14.854 1.00 98.19 954 LEU A C 1
ATOM 7314 O O . LEU A 1 954 ? -32.410 2.869 15.127 1.00 98.19 954 LEU A O 1
ATOM 7318 N N . LEU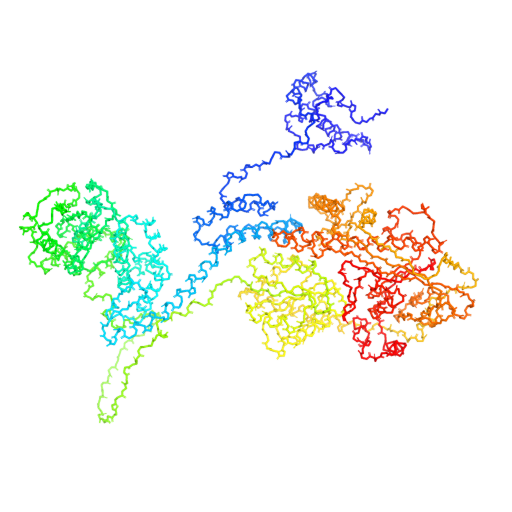 A 1 955 ? -30.398 2.435 14.221 1.00 98.25 955 LEU A N 1
ATOM 7319 C CA . LEU A 1 955 ? -30.116 3.816 13.838 1.00 98.25 955 LEU A CA 1
ATOM 7320 C C . LEU A 1 955 ? -30.701 4.204 12.481 1.00 98.25 955 LEU A C 1
ATOM 7322 O O . LEU A 1 955 ? -30.750 5.400 12.186 1.00 98.25 955 LEU A O 1
ATOM 7326 N N . ASP A 1 956 ? -31.142 3.234 11.677 1.00 97.94 956 ASP A N 1
ATOM 7327 C CA . ASP A 1 956 ? -31.362 3.407 10.238 1.00 97.94 956 ASP A CA 1
ATOM 7328 C C . ASP A 1 956 ? -30.101 3.992 9.567 1.00 97.94 956 ASP A C 1
ATOM 7330 O O . ASP A 1 956 ? -30.132 4.996 8.852 1.00 97.94 956 ASP A O 1
ATOM 7334 N N . ALA A 1 957 ? -28.944 3.409 9.915 1.00 98.12 957 ALA A N 1
ATOM 7335 C CA . ALA A 1 957 ? -27.628 3.975 9.633 1.00 98.12 957 ALA A CA 1
ATOM 7336 C C . ALA A 1 957 ? -27.376 4.103 8.131 1.00 98.12 957 ALA A C 1
ATOM 7338 O O . ALA A 1 957 ? -27.062 5.192 7.668 1.00 98.12 957 ALA A O 1
ATOM 7339 N N . THR A 1 958 ? -27.593 3.036 7.358 1.00 98.12 958 THR A N 1
ATOM 7340 C CA . THR A 1 958 ? -27.341 3.045 5.911 1.00 98.12 958 THR A CA 1
ATOM 7341 C C . THR A 1 958 ? -28.156 4.105 5.182 1.00 98.12 958 THR A C 1
ATOM 7343 O O . THR A 1 958 ? -27.600 4.829 4.363 1.00 98.12 958 THR A O 1
ATOM 7346 N N . ALA A 1 959 ? -29.440 4.274 5.508 1.00 98.00 959 ALA A N 1
ATOM 7347 C CA . ALA A 1 959 ? -30.263 5.293 4.863 1.00 98.00 959 ALA A CA 1
ATOM 7348 C C . ALA A 1 959 ? -29.819 6.723 5.219 1.00 98.00 959 ALA A C 1
ATOM 7350 O O . ALA A 1 959 ? -29.880 7.615 4.373 1.00 98.00 959 ALA A O 1
ATOM 7351 N N . LYS A 1 960 ? -29.365 6.950 6.458 1.00 98.19 960 LYS A N 1
ATOM 7352 C CA . LYS A 1 960 ? -28.996 8.285 6.961 1.00 98.19 960 LYS A CA 1
ATOM 7353 C C . LYS A 1 960 ? -27.560 8.690 6.652 1.00 98.19 960 LYS A C 1
ATOM 7355 O O . LYS A 1 960 ? -27.296 9.876 6.492 1.00 98.19 960 LYS A O 1
ATOM 7360 N N . THR A 1 961 ? -26.632 7.739 6.602 1.00 98.06 961 THR A N 1
ATOM 7361 C CA . THR A 1 961 ? -25.206 8.023 6.395 1.00 98.06 961 THR A CA 1
ATOM 7362 C C . THR A 1 961 ? -24.716 7.586 5.026 1.00 98.06 961 THR A C 1
ATOM 7364 O O . THR A 1 961 ? -23.776 8.174 4.521 1.00 98.06 961 THR A O 1
ATOM 7367 N N . GLY A 1 962 ? -25.346 6.599 4.387 1.00 97.25 962 GLY A N 1
ATOM 7368 C CA . GLY A 1 962 ? -24.797 5.949 3.196 1.00 97.25 962 GLY A CA 1
ATOM 7369 C C . GLY A 1 962 ? -23.643 4.990 3.503 1.00 97.25 962 GLY A C 1
ATOM 7370 O O . GLY A 1 962 ? -22.977 4.546 2.573 1.00 97.25 962 GLY A O 1
ATOM 7371 N N . VAL A 1 963 ? -23.384 4.685 4.782 1.00 98.00 963 VAL A N 1
ATOM 7372 C CA . VAL A 1 963 ? -22.441 3.634 5.178 1.00 98.00 963 VAL A CA 1
ATOM 7373 C C . VAL A 1 963 ? -23.132 2.273 5.067 1.00 98.00 963 VAL A C 1
ATOM 7375 O O . VAL A 1 963 ? -24.215 2.057 5.618 1.00 98.00 963 VAL A O 1
ATOM 7378 N N . GLU A 1 964 ? -22.496 1.336 4.376 1.00 97.12 964 GLU A N 1
ATOM 7379 C CA . GLU A 1 964 ? -22.993 -0.021 4.138 1.00 97.12 964 GLU A CA 1
ATOM 7380 C C . GLU A 1 964 ? -22.135 -1.062 4.863 1.00 97.12 964 GLU A C 1
ATOM 7382 O O . GLU A 1 964 ? -20.960 -0.824 5.139 1.00 97.12 964 GLU A O 1
ATOM 7387 N N . LEU A 1 965 ? -22.720 -2.224 5.174 1.00 96.88 965 LEU A N 1
ATOM 7388 C CA . LEU A 1 965 ? -21.995 -3.373 5.723 1.00 96.88 965 LEU A CA 1
ATOM 7389 C C . LEU A 1 965 ? -21.727 -4.403 4.626 1.00 96.88 965 LEU A C 1
ATOM 7391 O O . LEU A 1 965 ? -22.641 -4.803 3.907 1.00 96.88 965 LEU A O 1
ATOM 7395 N N . THR A 1 966 ? -20.486 -4.875 4.539 1.00 93.75 966 THR A N 1
ATOM 7396 C CA . THR A 1 966 ? -20.126 -6.018 3.694 1.00 93.75 966 THR A CA 1
ATOM 7397 C C . THR A 1 966 ? -20.606 -7.333 4.316 1.00 93.75 966 THR A C 1
ATOM 7399 O O . THR A 1 966 ? -21.025 -7.394 5.473 1.00 93.75 966 THR A O 1
ATOM 7402 N N . GLU A 1 967 ? -20.484 -8.435 3.573 1.00 88.50 967 GLU A N 1
ATOM 7403 C CA . GLU A 1 967 ? -20.799 -9.785 4.070 1.00 88.50 967 GLU A CA 1
ATOM 7404 C C . GLU A 1 967 ? -19.946 -10.218 5.282 1.00 88.50 967 GLU A C 1
ATOM 7406 O O . GLU A 1 967 ? -20.375 -11.067 6.061 1.00 88.50 967 GLU A O 1
ATOM 7411 N N . SER A 1 968 ? -18.768 -9.612 5.483 1.00 88.19 968 SER A N 1
ATOM 7412 C CA . SER A 1 968 ? -17.905 -9.821 6.655 1.00 88.19 968 SER A CA 1
ATOM 7413 C C . SER A 1 968 ? -18.086 -8.747 7.739 1.00 88.19 968 SER A C 1
ATOM 7415 O O . SER A 1 968 ? -17.327 -8.701 8.710 1.00 88.19 968 SER A O 1
ATOM 7417 N N . MET A 1 969 ? -19.104 -7.888 7.605 1.00 95.00 969 MET A N 1
ATOM 7418 C CA . MET A 1 969 ? -19.405 -6.771 8.507 1.00 95.00 969 MET A CA 1
ATOM 7419 C C . MET A 1 969 ? -18.314 -5.684 8.547 1.00 95.00 969 MET A C 1
ATOM 7421 O O . MET A 1 969 ? -18.183 -4.980 9.557 1.00 95.00 969 MET A O 1
ATOM 7425 N N . ALA A 1 970 ? -17.517 -5.543 7.483 1.00 92.25 970 ALA A N 1
ATOM 7426 C CA . ALA A 1 970 ? -16.726 -4.333 7.263 1.00 92.25 970 ALA A CA 1
ATOM 7427 C C . ALA A 1 970 ? -17.657 -3.185 6.838 1.00 92.25 970 ALA A C 1
ATOM 7429 O O . ALA A 1 970 ? -18.718 -3.436 6.273 1.00 92.25 970 ALA A O 1
ATOM 7430 N N . MET A 1 971 ? -17.280 -1.937 7.116 1.00 96.06 971 MET A N 1
ATOM 7431 C CA . MET A 1 971 ? -18.067 -0.760 6.733 1.00 96.06 971 MET A CA 1
ATOM 7432 C C . MET A 1 971 ? -17.516 -0.143 5.449 1.00 96.06 971 MET A C 1
ATOM 7434 O O . MET A 1 971 ? -16.304 -0.026 5.315 1.00 96.06 971 MET A O 1
ATOM 7438 N N . HIS A 1 972 ? -18.392 0.258 4.529 1.00 93.12 972 HIS A N 1
ATOM 7439 C CA . HIS A 1 972 ? -18.038 0.990 3.312 1.00 93.12 972 HIS A CA 1
ATOM 7440 C C . HIS A 1 972 ? -18.777 2.342 3.274 1.00 93.12 972 HIS A C 1
ATOM 7442 O O . HIS A 1 972 ? -19.995 2.333 3.453 1.00 93.12 972 HIS A O 1
ATOM 7448 N N . PRO A 1 973 ? -18.114 3.491 3.024 1.00 93.75 973 PRO A N 1
ATOM 7449 C CA . PRO A 1 973 ? -16.682 3.656 2.732 1.00 93.75 973 PRO A CA 1
ATOM 7450 C C . PRO A 1 973 ? -15.784 3.197 3.890 1.00 93.75 973 PRO A C 1
ATOM 7452 O O . PRO A 1 973 ? -16.236 3.148 5.032 1.00 93.75 973 PRO A O 1
ATOM 7455 N N . GLY A 1 974 ? -14.529 2.838 3.590 1.00 87.25 974 GLY A N 1
ATOM 7456 C CA . GLY A 1 974 ? -13.589 2.310 4.593 1.00 87.25 974 GLY A CA 1
ATOM 7457 C C . GLY A 1 974 ? -13.337 3.283 5.751 1.00 87.25 974 GLY A C 1
ATOM 7458 O O . GLY A 1 974 ? -13.267 2.870 6.905 1.00 87.25 974 GLY A O 1
ATOM 7459 N N . SER A 1 975 ? -13.317 4.587 5.463 1.00 96.00 975 SER A N 1
ATOM 7460 C CA . SER A 1 975 ? -13.235 5.654 6.465 1.00 96.00 975 SER A CA 1
ATOM 7461 C C . SER A 1 975 ? -14.573 5.845 7.195 1.00 96.00 975 SER A C 1
ATOM 7463 O O . SER A 1 975 ? -15.281 6.839 7.000 1.00 96.00 975 SER A O 1
ATOM 7465 N N . ALA A 1 976 ? -14.930 4.871 8.032 1.00 97.25 976 ALA A N 1
ATOM 7466 C CA . ALA A 1 976 ? -16.163 4.834 8.808 1.00 97.25 976 ALA A CA 1
ATOM 7467 C C . ALA A 1 976 ? -15.946 4.241 10.207 1.00 97.25 976 ALA A C 1
ATOM 7469 O O . ALA A 1 976 ? -15.106 3.368 10.415 1.00 97.25 976 ALA A O 1
ATOM 7470 N N . VAL A 1 977 ? -16.755 4.686 11.172 1.00 98.00 977 VAL A N 1
ATOM 7471 C CA . VAL A 1 977 ? -16.722 4.206 12.563 1.00 98.00 977 VAL A CA 1
ATOM 7472 C C . VAL A 1 977 ? -18.152 4.001 13.060 1.00 98.00 977 VAL A C 1
ATOM 7474 O O . VAL A 1 977 ? -19.045 4.795 12.769 1.00 98.00 977 VAL A O 1
ATOM 7477 N N . SER A 1 978 ? -18.396 2.938 13.822 1.00 98.50 978 SER A N 1
ATOM 7478 C CA . SER A 1 978 ? -19.674 2.719 14.505 1.00 98.50 978 SER A CA 1
ATOM 7479 C C . SER A 1 978 ? -19.465 2.058 15.859 1.00 98.50 978 SER A C 1
ATOM 7481 O O . SER A 1 978 ? -18.478 1.356 16.069 1.00 98.50 978 SER A O 1
ATOM 7483 N N . GLY A 1 979 ? -20.395 2.274 16.784 1.00 98.25 979 GLY A N 1
ATOM 7484 C CA . GLY A 1 979 ? -20.327 1.688 18.117 1.00 98.25 979 GLY A CA 1
ATOM 7485 C C . GLY A 1 979 ? -21.519 2.043 18.995 1.00 98.25 979 GLY A C 1
ATOM 7486 O O . GLY A 1 979 ? -22.455 2.720 18.567 1.00 98.25 979 GLY A O 1
ATOM 7487 N N . LEU A 1 980 ? -21.473 1.559 20.232 1.00 98.50 980 LEU A N 1
ATOM 7488 C CA . LEU A 1 980 ? -22.469 1.801 21.274 1.00 98.50 980 LEU A CA 1
ATOM 7489 C C . LEU A 1 980 ? -21.929 2.787 22.300 1.00 98.50 980 LEU A C 1
ATOM 7491 O O . LEU A 1 980 ? -20.752 2.722 22.619 1.00 98.50 980 LEU A O 1
ATOM 7495 N N . TYR A 1 981 ? -22.779 3.641 22.860 1.00 98.44 981 TYR A N 1
ATOM 7496 C CA . TYR A 1 981 ? -22.438 4.559 23.946 1.00 98.44 981 TYR A CA 1
ATOM 7497 C C . TYR A 1 981 ? -22.969 4.052 25.284 1.00 98.44 981 TYR A C 1
ATOM 7499 O O . TYR A 1 981 ? -24.152 3.726 25.401 1.00 98.44 981 TYR A O 1
ATOM 7507 N N . PHE A 1 982 ? -22.111 4.078 26.302 1.00 98.12 982 PHE A N 1
ATOM 7508 C CA . PHE A 1 982 ? -22.451 3.763 27.688 1.00 98.12 982 PHE A CA 1
ATOM 7509 C C . PHE A 1 982 ? -22.163 4.968 28.577 1.00 98.12 982 PHE A C 1
ATOM 7511 O O . PHE A 1 982 ? -21.083 5.550 28.505 1.00 98.12 982 PHE A O 1
ATOM 7518 N N . ALA A 1 983 ? -23.119 5.314 29.438 1.00 97.00 983 ALA A N 1
ATOM 7519 C CA . ALA A 1 983 ? -23.053 6.502 30.286 1.00 97.00 983 ALA A CA 1
ATOM 7520 C C . ALA A 1 983 ? -22.649 6.209 31.741 1.00 97.00 983 ALA A C 1
ATOM 7522 O O . ALA A 1 983 ? -22.553 7.140 32.542 1.00 97.00 983 ALA A O 1
ATOM 7523 N N . HIS A 1 984 ? -22.452 4.948 32.135 1.00 96.69 984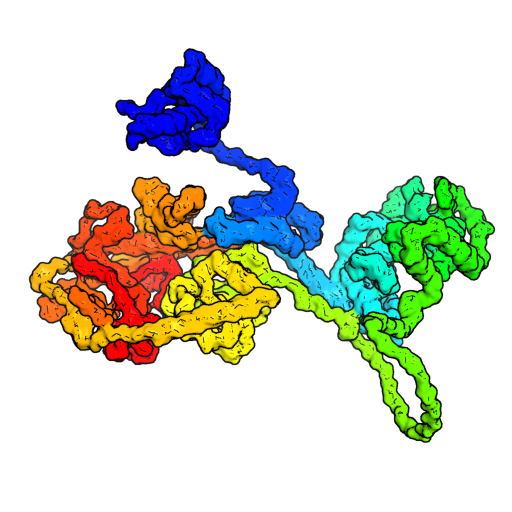 HIS A N 1
ATOM 7524 C CA . HIS A 1 984 ? -22.124 4.622 33.525 1.00 96.69 984 HIS A CA 1
ATOM 7525 C C . HIS A 1 984 ? -20.762 5.233 33.921 1.00 96.69 984 HIS A C 1
ATOM 7527 O O . HIS A 1 984 ? -19.795 5.077 33.178 1.00 96.69 984 HIS A O 1
ATOM 7533 N N . PRO A 1 985 ? -20.630 5.910 35.077 1.00 94.12 985 PRO A N 1
ATOM 7534 C CA . PRO A 1 985 ? -19.388 6.597 35.451 1.00 94.12 985 PRO A CA 1
ATOM 7535 C C . PRO A 1 985 ? -18.188 5.656 35.623 1.00 94.12 985 PRO A C 1
ATOM 7537 O O . PRO A 1 985 ? -17.054 6.059 35.395 1.00 94.12 985 PRO A O 1
ATOM 7540 N N . GLU A 1 986 ? -18.439 4.397 35.985 1.00 94.69 986 GLU A N 1
ATOM 7541 C CA . GLU A 1 986 ? -17.404 3.364 36.151 1.00 94.69 986 GLU A CA 1
ATOM 7542 C C . GLU A 1 986 ? -17.204 2.482 34.900 1.00 94.69 986 GLU A C 1
ATOM 7544 O O . GLU A 1 986 ? -16.478 1.481 34.949 1.00 94.69 986 GLU A O 1
ATOM 7549 N N . SER A 1 987 ? -17.866 2.806 33.778 1.00 95.75 987 SER A N 1
ATOM 7550 C CA . SER A 1 987 ? -17.665 2.062 32.532 1.00 95.75 987 SER A CA 1
ATOM 7551 C C . SER A 1 987 ? -16.244 2.259 32.015 1.00 95.75 987 SER A C 1
ATOM 7553 O O . SER A 1 987 ? -15.769 3.390 31.941 1.00 95.75 987 SER A O 1
ATOM 7555 N N . HIS A 1 988 ? -15.584 1.175 31.625 1.00 95.50 988 HIS A N 1
ATOM 7556 C CA . HIS A 1 988 ? -14.252 1.206 31.030 1.00 95.50 988 HIS A CA 1
ATOM 7557 C C . HIS A 1 988 ? -14.110 0.083 30.001 1.00 95.50 988 HIS A C 1
ATOM 7559 O O . HIS A 1 988 ? -14.839 -0.911 30.037 1.00 95.50 988 HIS A O 1
ATOM 7565 N N . TYR A 1 989 ? -13.157 0.222 29.081 1.00 95.12 989 TYR A N 1
ATOM 7566 C CA . TYR A 1 989 ? -12.853 -0.844 28.132 1.00 95.12 989 TYR A CA 1
ATOM 7567 C C . TYR A 1 989 ? -12.166 -2.022 28.828 1.00 95.12 989 TYR A C 1
ATOM 7569 O O . TYR A 1 989 ? -11.209 -1.858 29.586 1.00 95.12 989 TYR A O 1
ATOM 7577 N N . PHE A 1 990 ? -12.620 -3.231 28.515 1.00 95.06 990 PHE A N 1
ATOM 7578 C CA . PHE A 1 990 ? -12.002 -4.486 28.929 1.00 95.06 990 PHE A CA 1
ATOM 7579 C C . PHE A 1 990 ? -11.874 -5.415 27.718 1.00 95.06 990 PHE A C 1
ATOM 7581 O O . PHE A 1 990 ? -12.551 -5.233 26.715 1.00 95.06 990 PHE A O 1
ATOM 7588 N N . GLY A 1 991 ? -10.993 -6.414 27.792 1.00 92.31 991 GLY A N 1
ATOM 7589 C CA . GLY A 1 991 ? -10.838 -7.408 26.728 1.00 92.31 991 GLY A CA 1
ATOM 7590 C C . GLY A 1 991 ? -11.437 -8.753 27.114 1.00 92.31 991 GLY A C 1
ATOM 7591 O O . GLY A 1 991 ? -11.039 -9.342 28.125 1.00 92.31 991 GLY A O 1
ATOM 7592 N N . ILE A 1 992 ? -12.349 -9.272 26.301 1.00 91.12 992 ILE A N 1
ATOM 7593 C CA . ILE A 1 992 ? -12.579 -10.714 26.208 1.00 91.12 992 ILE A CA 1
ATOM 7594 C C . ILE A 1 992 ? -11.305 -11.312 25.616 1.00 91.12 992 ILE A C 1
ATOM 7596 O O . ILE A 1 992 ? -10.677 -10.701 24.765 1.00 91.12 992 ILE A O 1
ATOM 7600 N N . SER A 1 993 ? -10.846 -12.445 26.143 1.00 83.56 993 SER A N 1
ATOM 7601 C CA . SER A 1 993 ? -9.588 -13.057 25.682 1.00 83.56 993 SER A CA 1
ATOM 7602 C C . SER A 1 993 ? -9.754 -14.511 25.289 1.00 83.56 993 SER A C 1
ATOM 7604 O O . SER A 1 993 ? -9.116 -14.945 24.341 1.00 83.56 993 SER A O 1
ATOM 7606 N N . VAL A 1 994 ? -10.592 -15.245 26.021 1.00 89.06 994 VAL A N 1
ATOM 7607 C CA . VAL A 1 994 ? -10.898 -16.651 25.787 1.00 89.06 994 VAL A CA 1
ATOM 7608 C C . VAL A 1 994 ? -12.353 -16.891 26.200 1.00 89.06 994 VAL A C 1
ATOM 7610 O O . VAL A 1 994 ? -12.755 -16.422 27.271 1.00 89.06 994 VAL A O 1
ATOM 7613 N N . LEU A 1 995 ? -13.109 -17.595 25.359 1.00 92.56 995 LEU A N 1
ATOM 7614 C CA . LEU A 1 995 ? -14.506 -17.986 25.546 1.00 92.56 995 LEU A CA 1
ATOM 7615 C C . LEU A 1 995 ? -14.612 -19.509 25.696 1.00 92.56 995 LEU A C 1
ATOM 7617 O O . LEU A 1 995 ? -14.025 -20.267 24.920 1.00 92.56 995 LEU A O 1
ATOM 7621 N N . GLY A 1 996 ? -15.364 -19.948 26.699 1.00 94.44 996 GLY A N 1
ATOM 7622 C CA . GLY A 1 996 ? -15.724 -21.339 26.933 1.00 94.44 996 GLY A CA 1
ATOM 7623 C C . GLY A 1 996 ? -16.895 -21.772 26.054 1.00 94.44 996 GLY A C 1
ATOM 7624 O O . GLY A 1 996 ? -17.712 -20.958 25.616 1.00 94.44 996 GLY A O 1
ATOM 7625 N N . LYS A 1 997 ? -16.980 -23.078 25.789 1.00 95.50 997 LYS A N 1
ATOM 7626 C CA . LYS A 1 997 ? -18.013 -23.649 24.916 1.00 95.50 997 LYS A CA 1
ATOM 7627 C C . LYS A 1 997 ? -19.432 -23.401 25.428 1.00 95.50 997 LYS A C 1
ATOM 7629 O O . LYS A 1 997 ? -20.319 -23.086 24.645 1.00 95.50 997 LYS A O 1
ATOM 7634 N N . ASP A 1 998 ? -19.621 -23.459 26.742 1.00 97.25 998 ASP A N 1
ATOM 7635 C CA . ASP A 1 998 ? -20.900 -23.193 27.402 1.00 97.25 998 ASP A CA 1
ATOM 7636 C C . ASP A 1 998 ? -21.433 -21.776 27.130 1.00 97.25 998 ASP A C 1
ATOM 7638 O O . ASP A 1 998 ? -22.631 -21.590 26.914 1.00 97.25 998 ASP A O 1
ATOM 7642 N N . GLN A 1 999 ? -20.551 -20.773 27.081 1.00 98.00 999 GLN A N 1
ATOM 7643 C CA . GLN A 1 999 ? -20.924 -19.415 26.695 1.00 98.00 999 GLN A CA 1
ATOM 7644 C C . GLN A 1 999 ? -21.240 -19.285 25.211 1.00 98.00 999 GLN A C 1
ATOM 7646 O O . GLN A 1 999 ? -22.168 -18.558 24.868 1.00 98.00 999 GLN A O 1
ATOM 7651 N N . VAL A 1 1000 ? -20.506 -19.974 24.337 1.00 98.00 1000 VAL A N 1
ATOM 7652 C CA . VAL A 1 1000 ? -20.782 -19.950 22.893 1.00 98.00 1000 VAL A CA 1
ATOM 7653 C C . VAL A 1 1000 ? -22.144 -20.580 22.592 1.00 98.00 1000 VAL A C 1
ATOM 7655 O O . VAL A 1 1000 ? -22.921 -20.000 21.840 1.00 98.00 1000 VAL A O 1
ATOM 7658 N N . GLU A 1 1001 ? -22.480 -21.701 23.233 1.00 98.06 1001 GLU A N 1
ATOM 7659 C CA . GLU A 1 1001 ? -23.792 -22.353 23.109 1.00 98.06 1001 GLU A CA 1
ATOM 7660 C C . GLU A 1 1001 ? -24.937 -21.456 23.616 1.00 98.06 1001 GLU A C 1
ATOM 7662 O O . GLU A 1 1001 ? -25.963 -21.302 22.945 1.00 98.06 1001 GLU A O 1
ATOM 7667 N N . ASP A 1 1002 ? -24.761 -20.816 24.779 1.00 98.50 1002 ASP A N 1
ATOM 7668 C CA . ASP A 1 1002 ? -25.726 -19.854 25.326 1.00 98.50 1002 ASP A CA 1
ATOM 7669 C C . ASP A 1 1002 ? -25.885 -18.626 24.414 1.00 98.50 1002 ASP A C 1
ATOM 7671 O O . ASP A 1 1002 ? -27.006 -18.208 24.127 1.00 98.50 1002 ASP A O 1
ATOM 7675 N N . TYR A 1 1003 ? -24.783 -18.072 23.909 1.00 98.12 1003 TYR A N 1
ATOM 7676 C CA . TYR A 1 1003 ? -24.783 -16.908 23.023 1.00 98.12 1003 TYR A CA 1
ATOM 7677 C C . TYR A 1 1003 ? -25.441 -17.210 21.670 1.00 98.12 1003 TYR A C 1
ATOM 7679 O O . TYR A 1 1003 ? -26.301 -16.449 21.229 1.00 98.12 1003 TYR A O 1
ATOM 7687 N N . ALA A 1 1004 ? -25.132 -18.360 21.059 1.00 97.88 1004 ALA A N 1
ATOM 7688 C CA . ALA A 1 1004 ? -25.769 -18.837 19.831 1.00 97.88 1004 ALA A CA 1
ATOM 7689 C C . ALA A 1 1004 ? -27.294 -18.918 19.989 1.00 97.88 1004 ALA A C 1
ATOM 7691 O O . ALA A 1 1004 ? -28.049 -18.381 19.173 1.00 97.88 1004 ALA A O 1
ATOM 7692 N N . LYS A 1 1005 ? -27.758 -19.484 21.111 1.00 97.94 1005 LYS A N 1
ATOM 7693 C CA . LYS A 1 1005 ? -29.184 -19.539 21.447 1.00 97.94 1005 LYS A CA 1
ATOM 7694 C C . LYS A 1 1005 ? -29.803 -18.147 21.604 1.00 97.94 1005 LYS A C 1
ATOM 7696 O O . LYS A 1 1005 ? -30.909 -17.936 21.110 1.00 97.94 1005 LYS A O 1
ATOM 7701 N N . ARG A 1 1006 ? -29.123 -17.213 22.282 1.00 97.75 1006 ARG A N 1
ATOM 7702 C CA . ARG A 1 1006 ? -29.612 -15.834 22.485 1.00 97.75 1006 ARG A CA 1
ATOM 7703 C C . ARG A 1 1006 ? -29.740 -15.066 21.169 1.00 97.75 1006 ARG A C 1
ATOM 7705 O O . ARG A 1 1006 ? -30.716 -14.342 21.001 1.00 97.75 1006 ARG A O 1
ATOM 7712 N N . LYS A 1 1007 ? -28.822 -15.293 20.225 1.00 97.12 1007 LYS A N 1
ATOM 7713 C CA . LYS A 1 1007 ? -28.835 -14.683 18.885 1.00 97.12 1007 LYS A CA 1
ATOM 7714 C C . LYS A 1 1007 ? -29.721 -15.398 17.866 1.00 97.12 1007 LYS A C 1
ATOM 7716 O O . LYS A 1 1007 ? -29.965 -14.859 16.791 1.00 97.12 1007 LYS A O 1
ATOM 7721 N N . GLY A 1 1008 ? -30.188 -16.608 18.175 1.00 96.75 1008 GLY A N 1
ATOM 7722 C CA . GLY A 1 1008 ? -30.918 -17.442 17.220 1.00 96.75 1008 GLY A CA 1
ATOM 7723 C C . GLY A 1 1008 ? -30.048 -17.921 16.052 1.00 96.75 1008 GLY A C 1
ATOM 7724 O O . GLY A 1 1008 ? -30.562 -18.106 14.952 1.00 96.75 1008 GLY A O 1
ATOM 7725 N N . MET A 1 1009 ? -28.747 -18.100 16.285 1.00 96.88 1009 MET A N 1
ATOM 7726 C CA . MET A 1 1009 ? -27.773 -18.585 15.301 1.00 96.88 1009 MET A CA 1
ATOM 7727 C C . MET A 1 1009 ? -27.282 -19.980 15.696 1.00 96.88 1009 MET A C 1
ATOM 7729 O O . MET A 1 1009 ? -27.426 -20.394 16.850 1.00 96.88 1009 MET A O 1
ATOM 7733 N N . SER A 1 1010 ? -26.726 -20.729 14.745 1.00 97.75 1010 SER A N 1
ATOM 7734 C CA . SER A 1 1010 ? -26.111 -22.023 15.059 1.00 97.75 1010 SER A CA 1
ATOM 7735 C C . SER A 1 1010 ? -24.813 -21.850 15.858 1.00 97.75 1010 SER A C 1
ATOM 7737 O O . SER A 1 1010 ? -24.179 -20.790 15.830 1.00 97.75 1010 SER A O 1
ATOM 7739 N N . VAL A 1 1011 ? -24.410 -22.895 16.586 1.00 96.19 1011 VAL A N 1
ATOM 7740 C CA . VAL A 1 1011 ? -23.143 -22.886 17.336 1.00 96.19 1011 VAL A CA 1
ATOM 7741 C C . VAL A 1 1011 ? -21.974 -22.776 16.363 1.00 96.19 1011 VAL A C 1
ATOM 7743 O O . VAL A 1 1011 ? -21.070 -21.983 16.591 1.00 96.19 1011 VAL A O 1
ATOM 7746 N N . GLU A 1 1012 ? -22.046 -23.478 15.234 1.00 94.06 1012 GLU A N 1
ATOM 7747 C CA . GLU A 1 1012 ? -21.036 -23.470 14.177 1.00 94.06 1012 GLU A CA 1
ATOM 7748 C C . GLU A 1 1012 ? -20.848 -22.071 13.566 1.00 94.06 1012 GLU A C 1
ATOM 7750 O O . GLU A 1 1012 ? -19.722 -21.637 13.315 1.00 94.06 1012 GLU A O 1
ATOM 7755 N N . GLU A 1 1013 ? -21.937 -21.323 13.353 1.00 92.69 1013 GLU A N 1
ATOM 7756 C CA . GLU A 1 1013 ? -21.848 -19.930 12.901 1.00 92.69 1013 GLU A CA 1
ATOM 7757 C C . GLU A 1 1013 ? -21.181 -19.033 13.949 1.00 92.69 1013 GLU A C 1
ATOM 7759 O O . GLU A 1 1013 ? -20.358 -18.189 13.591 1.00 92.69 1013 GLU A O 1
ATOM 7764 N N . MET A 1 1014 ? -21.493 -19.206 15.237 1.00 94.00 1014 MET A N 1
ATOM 7765 C CA . MET A 1 1014 ? -20.854 -18.435 16.311 1.00 94.00 1014 MET A CA 1
ATOM 7766 C C . MET A 1 1014 ? -19.382 -18.786 16.490 1.00 94.00 1014 MET A C 1
ATOM 7768 O O . MET A 1 1014 ? -18.566 -17.882 16.664 1.00 94.00 1014 MET A O 1
ATOM 7772 N N . GLU A 1 1015 ? -19.022 -20.063 16.391 1.00 92.25 1015 GLU A N 1
ATOM 7773 C CA . GLU A 1 1015 ? -17.631 -20.512 16.411 1.00 92.25 1015 GLU A CA 1
ATOM 7774 C C . GLU A 1 1015 ? -16.827 -19.896 15.261 1.00 92.25 1015 GLU A C 1
ATOM 7776 O O . GLU A 1 1015 ? -15.675 -19.517 15.462 1.00 92.25 1015 GLU A O 1
ATOM 7781 N N . ARG A 1 1016 ? -17.438 -19.710 14.082 1.00 88.12 1016 ARG A N 1
ATOM 7782 C CA . ARG A 1 1016 ? -16.807 -18.992 12.967 1.00 88.12 1016 ARG A CA 1
ATOM 7783 C C . ARG A 1 1016 ? -16.536 -17.527 13.320 1.00 88.12 1016 ARG A C 1
ATOM 7785 O O . ARG A 1 1016 ? -15.395 -17.083 13.264 1.00 88.12 1016 ARG A O 1
ATOM 7792 N N . TRP A 1 1017 ? -17.556 -16.769 13.724 1.00 90.50 1017 TRP A N 1
ATOM 7793 C CA . TRP A 1 1017 ? -17.393 -15.333 14.014 1.00 90.50 1017 TRP A CA 1
ATOM 7794 C C . TRP A 1 1017 ? -16.491 -15.047 15.221 1.00 90.50 1017 TRP A C 1
ATOM 7796 O O . TRP A 1 1017 ? -15.799 -14.028 15.252 1.00 90.50 1017 TRP A O 1
ATOM 7806 N N . LEU A 1 1018 ? -16.484 -15.942 16.210 1.00 91.50 1018 LEU A N 1
ATOM 7807 C CA . LEU A 1 1018 ? -15.709 -15.811 17.444 1.00 91.50 1018 LEU A CA 1
ATOM 7808 C C . LEU A 1 1018 ? -14.410 -16.624 17.430 1.00 91.50 1018 LEU A C 1
ATOM 7810 O O . LEU A 1 1018 ? -13.724 -16.654 18.449 1.00 91.50 1018 LEU A O 1
ATOM 7814 N N . GLY A 1 1019 ? -14.039 -17.231 16.299 1.00 86.00 1019 GLY A N 1
ATOM 7815 C CA . GLY A 1 1019 ? -12.920 -18.172 16.165 1.00 86.00 1019 GLY A CA 1
ATOM 7816 C C . GLY A 1 1019 ? -11.620 -17.752 16.865 1.00 86.00 1019 GLY A C 1
ATOM 7817 O O . GLY A 1 1019 ? -11.071 -18.547 17.632 1.00 86.00 1019 GLY A O 1
ATOM 7818 N N . PRO A 1 1020 ? -11.133 -16.503 16.696 1.00 80.31 1020 PRO A N 1
ATOM 7819 C CA . PRO A 1 1020 ? -9.914 -16.029 17.362 1.00 80.31 1020 PRO A CA 1
ATOM 7820 C C . PRO A 1 1020 ? -9.980 -15.987 18.898 1.00 80.31 1020 PRO A C 1
ATOM 7822 O O . PRO A 1 1020 ? -8.944 -15.846 19.546 1.00 80.31 1020 PRO A O 1
ATOM 7825 N N . TRP A 1 1021 ? -11.178 -16.082 19.473 1.00 86.12 1021 TRP A N 1
ATOM 7826 C CA . TRP A 1 1021 ? -11.461 -15.916 20.897 1.00 86.12 1021 TRP A CA 1
ATOM 7827 C C . TRP A 1 1021 ? -11.886 -17.220 21.584 1.00 86.12 1021 TRP A C 1
ATOM 7829 O O . TRP A 1 1021 ? -12.131 -17.203 22.789 1.00 86.12 1021 TRP A O 1
ATOM 7839 N N . LEU A 1 1022 ? -11.982 -18.342 20.863 1.00 88.44 1022 LEU A N 1
ATOM 7840 C CA . LEU A 1 1022 ? -12.376 -19.636 21.431 1.00 88.44 1022 LEU A CA 1
ATOM 7841 C C . LEU A 1 1022 ? -11.249 -20.258 22.267 1.00 88.44 1022 LEU A C 1
ATOM 7843 O O . LEU A 1 1022 ? -10.073 -20.194 21.907 1.00 88.44 1022 LEU A O 1
ATOM 7847 N N . GLY A 1 1023 ? -11.619 -20.858 23.397 1.00 83.94 1023 GLY A N 1
ATOM 7848 C CA . GLY A 1 1023 ? -10.709 -21.538 24.322 1.00 83.94 1023 GLY A CA 1
ATOM 7849 C C . GLY A 1 1023 ? -10.706 -23.056 24.253 1.00 83.94 1023 GLY A C 1
ATOM 7850 O O . GLY A 1 1023 ? -10.317 -23.669 25.244 1.00 83.94 1023 GLY A O 1
ATOM 7851 N N . TYR A 1 1024 ? -11.210 -23.645 23.167 1.00 81.06 1024 TYR A N 1
ATOM 7852 C CA . TYR A 1 1024 ? -11.399 -25.088 23.012 1.00 81.06 1024 TYR A CA 1
ATOM 7853 C C . TYR A 1 1024 ? -11.178 -25.560 21.575 1.00 81.06 1024 TYR A C 1
ATOM 7855 O O . TYR A 1 1024 ? -11.219 -24.710 20.652 1.00 81.06 1024 TYR A O 1
#

Secondary structure (DSSP, 8-state):
---GGGTTGGGTT-HHHHHHHHHHHHHHHHHTT-------GGG---TTTS-HHHHHHHHHHHTT--TTHHHHHHHHHHTTTT--S---------GGGGS-HHHHHHHHHHHT--TTHHHHHHHHHHHHS-HHHHIIIIIHHHHHHHHHHHHTTSS-HHHHHHHHHHHHHHHHHHHHHHHHHHHHHHHHHHHHHHHHHHHHHHHHHT--EEEETTEEEPPPTT--HHHHHHHHHHHHHHHH-HHHHHHHHHHHHTTEE-HHHHHTTSHHHHS-HHHHHHHTTTTHHHHHHHHHHHHHHHHHTPPTTEEEEEEEE-TTS-HHHHHTT-PPSSEEEEEEEE----HHHHHHHHHHHHHTT-EEEEEEEE--HHHHHHHHHHHHHTT-SPPPPHHHHHHHHHHHHHHHHHHHHHTTT-TTEEEEEEE--TTS--EEE-HHHHHHT--S-HHHHHHHHHHHHHHHHHH--S-HHHHHHHHHHHH--S-TT-S--------------------------------PPPPP-GGGGS-TTTT---SPEEEEEEBTT----HHHHHHHHHHHHTT-EEEE--SSB-HHHHHHHHHHHT-SEEEEE-SSTHHHHHHHHHHHHHHHTT--S-EEEESTT--HHHIIIIIGGG-SS-EEE--SHHHHHHHHHHHH-TTTHHHHHHHHHHHHHHHHHHHHHSPPPPB--HHHHHHTS----TTT------S--EEEEEEESTHHHHHHTT---HHHHHHTT--EEEEGGGTEEEE--SSHHHHHHHHHHHHHHHHHHHHHHHHHHHTT--EEEEEEEEEEEEEETTEEEEEETTEEEEEEE--B--B--SS----BGGGGS-BGGG---EEEEEEEEEEESHHHHHHHHHHTT-HHHHHHHHHHHHHHHHHHHHHHHHHHHHHHTSS-TTSS-HHHHHTT-SSSB-PPBTBTTS--GGGHHHHHHHHTHHHHH--EE-TTS-EESSSEEEEEEB--TT--------B-HHHHHHHHHHHT--HHHHHHHTGGGB--

Foldseek 3Di:
DDALLVQCVVLPQQLLLSQQLSQLLCVVVVVVPDPDGHDDPVSHDHNVPNPPVSNVLSCCSNVVVDPCSVVVNVVVSVVRRPPPDDPPPPPPPCVQVVDQLLSNLLVCLQQLPQPCLLVSLVVLCVVVVALVCSCVPSLLVSLVVVLVCVLVLNDFLLSNLSSLLSSLSSVVSSVVVVVVVVQLLVQLVVLLLQQLFQLLVCLVVVDWGPSDVQQIFRQQPQDDLVLLLQLSSLLSNCSSDVPVLVVVLCVVPNQEQDLLSSLCSRCQCVVAQVSVQQNVRSSRGSSVSSSSSVLLVLLVPDDAAAEEEEQAAAQLLCRCNQCVPPDDDGHHSHYYYDHCLPLVVVLVSVVSCVVSNYFYEYEYRDEPLLNSLLSLLVCVLVVHHHRDAQLRRLSSRQRSLVSSLVSCVVCVVPPSYHYWYWYDYVPDHIDTDDNVVSVVPHDDDSVVSSVSSLVSLVVSLVVVVPPVVSSVVSNCSNNDPDDSSPDPDDDPDPDDDDDDDDDDDDDDDDDDDDDDDDDDDDSDDSVSSHDPPSPDDADAEEEEEAEAQAQDCLQVLSLQSSQVSNRYHYHYPHYNDYLVNQVVVCVVVVHQEYEYEHEFPLSLVRLQVSQLVCQVVVHAHEYEYEYDNDDLLSCLARRVVNHPHAYDYDYGSSRSRVLVCQCPDPVRNVVSSVVSNVVSVVSNVVVVPPDQFDFAFPVVQLVLEDDDPVVPFDFFAFPDFAKDKDKDLQCLVVLVLLFQCQVLCVSRVQHFGDDVVVRWTQGPDPDPVSRVVSGVVSNVLVVVLVVVSVVCSVVVLKMKIKMKGKFWWAADRLKIFTDDPNDGDDIQGWDWAGGDDDPHHTYIPNNLGHHVVSVDIHMKMKMKMAMPNLQVVLVVCVVVSSNSVSSSSVSSLLSSQVSVVLVVLVVRCVRSPVDDPPPDDSVCSVVVVGAWDWDDDCDQSHNQLVSVVVRCVRRVPCVRHVWDQGPLRQIPPNSMDITMIGRGRPDDDDGQAEDELSRLCVSCVVVVHDSVVSCSSCVRRYSD